Protein AF-0000000083552532 (afdb_homodimer)

Radius of gyration: 34.18 Å; Cα contacts (8 Å, |Δi|>4): 2285; chains: 2; bounding box: 52×115×69 Å

Organism: NCBI:txid2306993

pLDDT: mean 97.31, std 4.12, range [47.56, 98.94]

Solvent-accessible surface area (backbone atoms only — not comparable to full-atom values): 40725 Å² total; per-residue (Å²): 128,60,63,68,57,44,28,48,52,40,38,62,75,35,48,68,58,37,52,51,46,23,32,58,54,24,46,51,67,18,29,27,67,75,34,35,53,34,55,60,47,39,52,54,50,39,53,57,42,40,76,72,65,27,50,68,44,79,43,67,32,79,84,26,62,31,38,43,91,90,25,47,27,32,22,28,43,30,39,36,74,37,74,38,86,61,56,20,44,32,39,45,28,44,60,40,26,58,73,70,74,70,79,54,87,58,62,52,49,62,34,49,72,59,92,56,32,36,31,11,57,26,22,9,47,20,36,33,11,41,27,19,52,54,45,11,52,52,17,32,43,71,56,39,70,69,20,26,11,31,43,33,43,34,40,24,21,36,48,60,32,78,13,49,22,13,51,39,49,39,15,73,71,45,68,33,21,58,92,63,29,58,30,37,40,24,23,40,20,51,28,58,55,29,40,28,32,32,23,31,15,40,40,29,32,40,41,34,25,42,44,29,36,10,29,24,51,44,43,85,75,29,33,46,2,50,59,52,42,23,52,51,46,44,47,38,63,71,51,48,52,57,54,30,62,70,37,74,56,91,59,54,28,45,60,73,83,35,30,27,36,45,75,24,61,25,22,36,46,20,38,60,77,85,78,58,89,86,54,60,47,51,71,42,58,32,24,9,35,37,19,36,36,33,37,37,35,31,37,48,80,88,54,53,69,69,55,60,54,45,53,55,50,51,54,52,50,56,46,43,75,74,35,87,81,59,44,71,50,78,44,81,73,45,74,45,75,48,50,69,34,61,76,79,29,66,57,46,48,40,42,37,53,20,27,28,72,71,69,72,40,80,51,44,74,33,23,34,36,47,72,55,65,61,61,28,35,35,70,62,12,61,30,61,41,42,37,34,41,15,13,20,41,60,86,32,33,57,29,50,70,12,36,20,42,50,63,36,27,52,52,27,14,44,23,52,20,43,28,47,46,73,70,21,45,65,78,84,129,127,61,65,68,57,44,27,48,51,38,39,62,72,36,49,66,57,37,53,51,47,23,32,57,52,25,47,48,67,16,28,28,67,76,34,37,55,33,54,61,49,38,52,53,52,39,53,56,41,40,75,72,64,27,51,66,44,80,45,68,31,78,84,26,62,32,38,42,91,91,23,48,27,31,24,27,44,29,40,37,74,38,75,40,87,59,56,21,43,32,40,46,28,44,61,41,24,59,72,70,74,70,79,54,88,58,60,52,50,62,35,50,73,59,90,57,33,36,30,10,56,26,22,10,48,22,36,34,12,42,27,20,51,53,45,10,51,54,19,31,41,71,57,39,70,67,21,24,11,30,43,32,42,33,42,24,21,35,48,61,31,81,14,51,23,14,52,38,48,39,15,73,72,46,70,35,22,59,91,63,29,57,28,37,40,25,24,40,20,50,28,59,54,29,40,27,32,32,24,31,14,40,42,30,31,38,42,33,25,44,43,31,35,11,30,26,52,44,42,85,75,30,34,46,1,51,60,53,43,23,52,50,46,44,48,37,63,69,49,48,52,57,55,30,62,67,38,75,55,92,60,54,28,45,59,74,83,33,30,27,34,45,75,24,63,27,22,36,46,20,36,61,77,84,76,57,90,84,54,60,48,53,71,41,59,30,25,8,34,38,20,37,36,34,36,38,35,31,39,48,81,86,56,54,68,69,56,60,54,44,54,54,51,51,54,53,49,56,47,44,76,72,35,89,81,58,43,71,50,77,45,82,73,47,74,47,76,49,50,71,34,61,76,78,30,65,56,46,48,39,43,36,52,21,27,27,70,72,68,73,42,79,52,44,72,32,23,35,34,45,73,56,65,61,60,28,35,34,72,62,12,63,30,60,42,41,38,34,41,14,14,19,41,59,87,33,33,57,28,50,72,12,37,20,44,50,63,36,26,51,51,26,14,45,22,52,20,43,26,47,46,73,69,21,46,65,78,83,129

Secondary structure (DSSP, 8-state):
--HHHHHHHHHHTTHHHHHHHHHHHHTS--BTTTTTTHHHHHHHHHHHHHHTT-EEEEEE-TTSTT--SSS--EEEEEEEE-SEEEEEEEEEEE--B----S--SS-TTT--EETTEEESTTIIIIIHHHHHHHHHHHHHHHH-TT-EEEEEEEEES-GGGTSIIIIIHHHHTTTT-TTT-SEEEE--SS-TTEEEEEE-EEEEEEEEEE-B--BTT-GGGSB-HHHHHHHHHHHIIIIIHHHHHT---SS-BSSGGGGS-EEEEEEEEEESPP--TT--PPPP-B--SEEEEEEEEEE-TTS-HHHHHHHHHHHHHHHHHHSTT-EEEEEEEEEE--EE--TTSHHHHHHHHHHHHHHSSPPEEEEESS--THHHHHHTT----EEE--SS-GGGTT-TT-EEEHHHHHHHHHHHHHHHHHHHS----/--HHHHHHHHHHTTHHHHHHHHHHHHTS--BTTTTTTHHHHHHHHHHHHHHTT-EEEEEE-TTSTT--SSS--EEEEEEEE-SEEEEEEEEEEE--B----S--SS-TTT--EETTEEESTTIIIIIHHHHHHHHHHHHHHHH-TT-EEEEEEEEES-GGGTSIIIIIHHHHTTTT-TTT-SEEEE--SS-TTEEEEEE-EEEEEEEEEE-B--BTT-GGGSB-HHHHHHHHHHHIIIIIHHHHHT---SS-BSSGGGGS-EEEEEEEEEESPP--TT--PPPP-B--SEEEEEEEEEE-TTS-HHHHHHHHHHHHHHHHHHSTT-EEEEEEEEEE--EE--TTSHHHHHHHHHHHHHHSSPPEEEEESS--THHHHHHTT----EEE--SS-GGGTT-TT-EEEHHHHHHHHHHHHHHHHHHHS----

Foldseek 3Di:
DPLLVLLLVLLVVCLVVLLVQLLVLQLQQLEPVLGPRQVVNQVVVQVVVVVLPWDKDKDWQPPWPNDDPRHTWIKMKTKDAAQAAFAEEEAEEESYFYDQDDDFPDDQNRQDDDVQKTWHGCAQRPSSLLSLQSSLVSSLCVSFVRWHHMYMYMHGYQQVPARCRGLLSCLLVQVLACVRHAAYAYAHAAFQQAWEFWAWKKWKKKKKKFKAKDAQVPCVVIGARVVLVVLLVVLCVVPVQVVQQPDADPAFEPDPSLRTKDKDWPDKDWDDDDPDDVDDDDDGRMRTGMMMIMMMTTHGLPDDPVVSVVSSVVSLVVSPVPPPPIDMDMGIDHIFHIDGADCPQLLNVLLQVLSCVLPVDGGHYHHYSDHGSVRSSCPSNVHRNYIYHHWHHPVLGPDHRRITGSVRSSSSSSSSSSSSCVRTHDDDD/DPLLVLLLVLLVVCLVVLLVQLLVLQLQQLEPVLGPRQVVNQVVVQVVVVVLPWDKDKDWQPPWPNDDPVHTWIKMKTKDAAPAAFAEEEAEEESYFYDQDDDFPDDQNRQDDDPQKTWHGCAQRPSSQLSLQSSLVSSLCVSFVRWHHMYMYMHGYQQVPARCRGLLSCLLVQVLACVRHAAYAYAHAAFQQAWAFWAWKKWKKKKKKFKAKDALVPCVVIGARVVLVVLLVVLCVVPVQVVQQPDADPFFEPDPSLRTKDKDWPDKDWDDDDPDDVDDDDDGRMRTGMMMIMMITTHGLPDDPVVSVVSSVVSLVVSPVPPPPIDMDMGIDHIFHIDGADCPQLLNVLLQVLSCVLPVDGGHYHHYSDHGSVRSSCPSNVHRNYIYHHWHHPVLGPDHRRITGSVRSSSSSSSSSSSSCVRTHDDDD

InterPro domains:
  IPR001261 ArgE/DapE/ACY1/CPG2/YscS, conserved site [PS00759] (123-162)
  IPR002933 Peptidase M20 [PF01546] (91-421)
  IPR010182 N-formyl-4-amino-5-aminomethyl-2-methylpyrimidine deformylase/Succinyl-diaminopimelate desuccinylase [TIGR01910] (19-415)
  IPR011650 Peptidase M20, dimerisation domain [PF07687] (198-318)
  IPR036264 Bacterial exopeptidase dimerisation domain [SSF55031] (200-337)
  IPR050072 Peptidase M20A family, bacterial cell wall biosynthesis [PTHR43808] (2-423)

Sequence (858 aa):
MDLARRIRTEVDARRDALVALARDLIRIPTLNPPGQCYRELCEALGARLSASGFTVELLRATGTPGDCEEWPRWNLVARRAGAQPGDCVHFNSHHDVVEVGQGWTRDPFGGAVEGDRLYGRGASDMKGGLAASVIAAEAFIAACPDHRGAIEISATADEESGGYGGVAWLAERGWFSPERVQHVIIPEPLHKDQICLGHRGVWWAEIETHGRIAHGSMPFLGDSAIRHMGAVLEEMEATLYPLLAGKRTAMPVIPEGARASTLNVNSIHGGEPDRGPGFTGLPAPCVADRCRITIDRRFLIEEDPAEVKAEVTRLMERIRARRPGFRYEIRTLFEVQPTMTDRDAPVVRSTAAAIEAVLGREAAYVVSPGTYDQKHIDRIGRLKNCIAYGPGQLAQAHQPDEWIGITDMADSARVMALVLAELLAPRSAMDLARRIRTEVDARRDALVALARDLIRIPTLNPPGQCYRELCEALGARLSASGFTVELLRATGTPGDCEEWPRWNLVARRAGAQPGDCVHFNSHHDVVEVGQGWTRDPFGGAVEGDRLYGRGASDMKGGLAASVIAAEAFIAACPDHRGAIEISATADEESGGYGGVAWLAERGWFSPERVQHVIIPEPLHKDQICLGHRGVWWAEIETHGRIAHGSMPFLGDSAIRHMGAVLEEMEATLYPLLAGKRTAMPVIPEGARASTLNVNSIHGGEPDRGPGFTGLPAPCVADRCRITIDRRFLIEEDPAEVKAEVTRLMERIRARRPGFRYEIRTLFEVQPTMTDRDAPVVRSTAAAIEAVLGREAAYVVSPGTYDQKHIDRIGRLKNCIAYGPGQLAQAHQPDEWIGITDMADSARVMALVLAELLAPRSA

Nearest PDB structures (foldseek):
  4ruh-assembly1_B  TM=7.814E-01  e=2.346E-28  Homo sapiens
  4ruh-assembly1_A  TM=7.928E-01  e=3.746E-28  Homo sapiens
  3isz-assembly1_A  TM=6.768E-01  e=6.256E-30  Haemophilus influenzae Rd KW20
  2zog-assembly1_B  TM=8.089E-01  e=7.385E-27  Mus musculus
  4h2k-assembly2_B  TM=8.908E-01  e=4.000E-18  Haemophilus influenzae Rd KW20

Structure (mmCIF, N/CA/C/O backbone):
data_AF-0000000083552532-model_v1
#
loop_
_entity.id
_entity.type
_entity.pdbx_description
1 polymer 'Probable succinyl-diaminopimelate desuccinylase'
#
loop_
_atom_site.group_PDB
_atom_site.id
_atom_site.type_symbol
_atom_site.label_atom_id
_atom_site.label_alt_id
_atom_site.label_comp_id
_atom_site.label_asym_id
_atom_site.label_entity_id
_atom_site.label_seq_id
_atom_site.pdbx_PDB_ins_code
_atom_site.Cartn_x
_atom_site.Cartn_y
_atom_site.Cartn_z
_atom_site.occupancy
_atom_site.B_iso_or_equiv
_atom_site.auth_seq_id
_atom_site.auth_comp_id
_atom_site.auth_asym_id
_atom_site.auth_atom_id
_atom_site.pdbx_PDB_model_num
ATOM 1 N N . MET A 1 1 ? -0.107 61.25 11.852 1 56.16 1 MET A N 1
ATOM 2 C CA . MET A 1 1 ? -1.153 60.25 11.688 1 56.16 1 MET A CA 1
ATOM 3 C C . MET A 1 1 ? -0.97 59.094 12.68 1 56.16 1 MET A C 1
ATOM 5 O O . MET A 1 1 ? 0.157 58.688 12.953 1 56.16 1 MET A O 1
ATOM 9 N N . ASP A 1 2 ? -1.985 58.719 13.453 1 89.5 2 ASP A N 1
ATOM 10 C CA . ASP A 1 2 ? -2.092 57.594 14.375 1 89.5 2 ASP A CA 1
ATOM 11 C C . ASP A 1 2 ? -1.543 56.312 13.758 1 89.5 2 ASP A C 1
ATOM 13 O O . ASP A 1 2 ? -1.806 56.031 12.586 1 89.5 2 ASP A O 1
ATOM 17 N N . LEU A 1 3 ? -0.367 55.906 14.227 1 95.12 3 LEU A N 1
ATOM 18 C CA . LEU A 1 3 ? 0.335 54.719 13.734 1 95.12 3 LEU A CA 1
ATOM 19 C C . LEU A 1 3 ? -0.652 53.656 13.305 1 95.12 3 LEU A C 1
ATOM 21 O O . LEU A 1 3 ? -0.463 53 12.266 1 95.12 3 LEU A O 1
ATOM 25 N N . ALA A 1 4 ? -1.691 53.531 13.969 1 96.44 4 ALA A N 1
ATOM 26 C CA . ALA A 1 4 ? -2.709 52.531 13.641 1 96.44 4 ALA A CA 1
ATOM 27 C C . ALA A 1 4 ? -3.367 52.844 12.297 1 96.44 4 ALA A C 1
ATOM 29 O O . ALA A 1 4 ? -3.629 51.938 11.5 1 96.44 4 ALA A O 1
ATOM 30 N N . ARG A 1 5 ? -3.627 54 12.062 1 97.19 5 ARG A N 1
ATOM 31 C CA . ARG A 1 5 ? -4.246 54.438 10.805 1 97.19 5 ARG A CA 1
ATOM 32 C C . ARG A 1 5 ? -3.289 54.219 9.633 1 97.19 5 ARG A C 1
ATOM 34 O O . ARG A 1 5 ? -3.703 53.812 8.555 1 97.19 5 ARG A O 1
ATOM 41 N N . ARG A 1 6 ? -2.031 54.531 9.828 1 97.56 6 ARG A N 1
ATOM 42 C CA . ARG A 1 6 ? -1.037 54.344 8.781 1 97.56 6 ARG A CA 1
ATOM 43 C C . ARG A 1 6 ? -0.897 52.875 8.422 1 97.56 6 ARG A C 1
ATOM 45 O O . ARG A 1 6 ? -0.774 52.5 7.25 1 97.56 6 ARG A O 1
ATOM 52 N N . ILE A 1 7 ? -0.928 52.125 9.43 1 98 7 ILE A N 1
ATOM 53 C CA . ILE A 1 7 ? -0.801 50.688 9.234 1 98 7 ILE A CA 1
ATOM 54 C C . ILE A 1 7 ? -1.982 50.156 8.414 1 98 7 ILE A C 1
ATOM 56 O O . ILE A 1 7 ? -1.802 49.375 7.473 1 98 7 ILE A O 1
ATOM 60 N N . ARG A 1 8 ? -3.176 50.531 8.781 1 97.62 8 ARG A N 1
ATOM 61 C CA . ARG A 1 8 ? -4.371 50.125 8.055 1 97.62 8 ARG A CA 1
ATOM 62 C C . ARG A 1 8 ? -4.305 50.531 6.59 1 97.62 8 ARG A C 1
ATOM 64 O O . ARG A 1 8 ? -4.652 49.75 5.703 1 97.62 8 ARG A O 1
ATOM 71 N N . THR A 1 9 ? -3.834 51.719 6.375 1 98.12 9 THR A N 1
ATOM 72 C CA . THR A 1 9 ? -3.691 52.25 5.016 1 98.12 9 THR A CA 1
ATOM 73 C C . THR A 1 9 ? -2.664 51.438 4.234 1 98.12 9 THR A C 1
ATOM 75 O O . THR A 1 9 ? -2.875 51.094 3.062 1 98.12 9 THR A O 1
ATOM 78 N N . GLU A 1 10 ? -1.586 51.125 4.906 1 98.44 10 GLU A N 1
ATOM 79 C CA . GLU A 1 10 ? -0.528 50.344 4.262 1 98.44 10 GLU A CA 1
ATOM 80 C C . GLU A 1 10 ? -1.013 48.938 3.896 1 98.44 10 GLU A C 1
ATOM 82 O O . GLU A 1 10 ? -0.676 48.438 2.83 1 98.44 10 GLU A O 1
ATOM 87 N N . VAL A 1 11 ? -1.778 48.312 4.746 1 98.62 11 VAL A N 1
ATOM 88 C CA . VAL A 1 11 ? -2.299 46.969 4.453 1 98.62 11 VAL A CA 1
ATOM 89 C C . VAL A 1 11 ? -3.291 47.062 3.293 1 98.62 11 VAL A C 1
ATOM 91 O O . VAL A 1 11 ? -3.266 46.219 2.391 1 98.62 11 VAL A O 1
ATOM 94 N N . ASP A 1 12 ? -4.176 48.062 3.344 1 98.25 12 ASP A N 1
ATOM 95 C CA . ASP A 1 12 ? -5.16 48.25 2.283 1 98.25 12 ASP A CA 1
ATOM 96 C C . ASP A 1 12 ? -4.484 48.406 0.926 1 98.25 12 ASP A C 1
ATOM 98 O O . ASP A 1 12 ? -4.953 47.875 -0.082 1 98.25 12 ASP A O 1
ATOM 102 N N . ALA A 1 13 ? -3.449 49.062 0.896 1 98.5 13 ALA A N 1
ATOM 103 C CA . ALA A 1 13 ? -2.717 49.344 -0.337 1 98.5 13 ALA A CA 1
ATOM 104 C C . ALA A 1 13 ? -2.047 48.094 -0.874 1 98.5 13 ALA A C 1
ATOM 106 O O . ALA A 1 13 ? -1.633 48.062 -2.035 1 98.5 13 ALA A O 1
ATOM 107 N N . ARG A 1 14 ? -1.973 47.094 -0.053 1 98.56 14 ARG A N 1
ATOM 108 C CA . ARG A 1 14 ? -1.239 45.875 -0.42 1 98.56 14 ARG A CA 1
ATOM 109 C C . ARG A 1 14 ? -2.188 44.688 -0.619 1 98.56 14 ARG A C 1
ATOM 111 O O . ARG A 1 14 ? -1.757 43.531 -0.641 1 98.56 14 ARG A O 1
ATOM 118 N N . ARG A 1 15 ? -3.439 44.969 -0.665 1 98.38 15 ARG A N 1
ATOM 119 C CA . ARG A 1 15 ? -4.434 43.906 -0.785 1 98.38 15 ARG A CA 1
ATOM 120 C C . ARG A 1 15 ? -4.168 43.062 -2.016 1 98.38 15 ARG A C 1
ATOM 122 O O . ARG A 1 15 ? -4.223 41.844 -1.943 1 98.38 15 ARG A O 1
ATOM 129 N N . ASP A 1 16 ? -3.895 43.656 -3.178 1 98.5 16 ASP A N 1
ATOM 130 C CA . ASP A 1 16 ? -3.613 42.906 -4.398 1 98.5 16 ASP A CA 1
ATOM 131 C C . ASP A 1 16 ? -2.326 42.094 -4.266 1 98.5 16 ASP A C 1
ATOM 133 O O . ASP A 1 16 ? -2.25 40.938 -4.742 1 98.5 16 ASP A O 1
ATOM 137 N N . ALA A 1 17 ? -1.342 42.688 -3.66 1 98.56 17 ALA A N 1
ATOM 138 C CA . ALA A 1 17 ? -0.08 42 -3.43 1 98.56 17 ALA A CA 1
ATOM 139 C C . ALA A 1 17 ? -0.279 40.781 -2.518 1 98.56 17 ALA A C 1
ATOM 141 O O . ALA A 1 17 ? 0.39 39.75 -2.678 1 98.56 17 ALA A O 1
ATOM 142 N N . LEU A 1 18 ? -1.16 40.969 -1.559 1 98.81 18 LEU A N 1
ATOM 143 C CA . LEU A 1 18 ? -1.502 39.875 -0.648 1 98.81 18 LEU A CA 1
ATOM 144 C C . LEU A 1 18 ? -2.072 38.688 -1.412 1 98.81 18 LEU A C 1
ATOM 146 O O . LEU A 1 18 ? -1.623 37.562 -1.229 1 98.81 18 LEU A O 1
ATOM 150 N N . VAL A 1 19 ? -3.01 38.938 -2.26 1 98.81 19 VAL A N 1
ATOM 151 C CA . VAL A 1 19 ? -3.652 37.906 -3.047 1 98.81 19 VAL A CA 1
ATOM 152 C C . VAL A 1 19 ? -2.637 37.25 -3.996 1 98.81 19 VAL A C 1
ATOM 154 O O . VAL A 1 19 ? -2.584 36.031 -4.133 1 98.81 19 VAL A O 1
ATOM 157 N N . ALA A 1 20 ? -1.846 38.062 -4.625 1 98.75 20 ALA A N 1
ATOM 158 C CA . ALA A 1 20 ? -0.846 37.594 -5.57 1 98.75 20 ALA A CA 1
ATOM 159 C C . ALA A 1 20 ? 0.169 36.688 -4.879 1 98.75 20 ALA A C 1
ATOM 161 O O . ALA A 1 20 ? 0.54 35.625 -5.414 1 98.75 20 ALA A O 1
ATOM 162 N N . LEU A 1 21 ? 0.589 37.094 -3.723 1 98.75 21 LEU A N 1
ATOM 163 C CA . LEU A 1 21 ? 1.562 36.312 -2.982 1 98.75 21 LEU A CA 1
ATOM 164 C C . LEU A 1 21 ? 0.971 34.969 -2.576 1 98.75 21 LEU A C 1
ATOM 166 O O . LEU A 1 21 ? 1.61 33.906 -2.748 1 98.75 21 LEU A O 1
ATOM 170 N N . ALA A 1 22 ? -0.215 35 -2.014 1 98.88 22 ALA A N 1
ATOM 171 C CA . ALA A 1 22 ? -0.872 33.75 -1.614 1 98.88 22 ALA A CA 1
ATOM 172 C C . ALA A 1 22 ? -1.035 32.812 -2.803 1 98.88 22 ALA A C 1
ATOM 174 O O . ALA A 1 22 ? -0.786 31.609 -2.689 1 98.88 22 ALA A O 1
ATOM 175 N N . ARG A 1 23 ? -1.434 33.344 -3.898 1 98.69 23 ARG A N 1
ATOM 176 C CA . ARG A 1 23 ? -1.622 32.594 -5.117 1 98.69 23 ARG A CA 1
ATOM 177 C C . ARG A 1 23 ? -0.312 31.938 -5.57 1 98.69 23 ARG A C 1
ATOM 179 O O . ARG A 1 23 ? -0.279 30.766 -5.938 1 98.69 23 ARG A O 1
ATOM 186 N N . ASP A 1 24 ? 0.723 32.719 -5.59 1 98.75 24 ASP A N 1
ATOM 187 C CA . ASP A 1 24 ? 2.031 32.219 -6.004 1 98.75 24 ASP A CA 1
ATOM 188 C C . ASP A 1 24 ? 2.48 31.062 -5.121 1 98.75 24 ASP A C 1
ATOM 190 O O . ASP A 1 24 ? 3.025 30.078 -5.621 1 98.75 24 ASP A O 1
ATOM 194 N N . LEU A 1 25 ? 2.285 31.188 -3.846 1 98.88 25 LEU A N 1
ATOM 195 C CA . LEU A 1 25 ? 2.68 30.141 -2.912 1 98.88 25 LEU A CA 1
ATOM 196 C C . LEU A 1 25 ? 1.842 28.875 -3.121 1 98.88 25 LEU A C 1
ATOM 198 O O . LEU A 1 25 ? 2.367 27.766 -3.082 1 98.88 25 LEU A O 1
ATOM 202 N N . ILE A 1 26 ? 0.533 29.062 -3.357 1 98.88 26 ILE A N 1
ATOM 203 C CA . ILE A 1 26 ? -0.386 27.953 -3.557 1 98.88 26 ILE A CA 1
ATOM 204 C C . ILE A 1 26 ? 0.009 27.172 -4.809 1 98.88 26 ILE A C 1
ATOM 206 O O . ILE A 1 26 ? -0.083 25.938 -4.84 1 98.88 26 ILE A O 1
ATOM 210 N N . ARG A 1 27 ? 0.474 27.812 -5.793 1 98.75 27 ARG A N 1
ATOM 211 C CA . ARG A 1 27 ? 0.781 27.219 -7.09 1 98.75 27 ARG A CA 1
ATOM 212 C C . ARG A 1 27 ? 2.021 26.328 -7.004 1 98.75 27 ARG A C 1
ATOM 214 O O . ARG A 1 27 ? 2.293 25.547 -7.91 1 98.75 27 ARG A O 1
ATOM 221 N N . ILE A 1 28 ? 2.83 26.422 -5.961 1 98.81 28 ILE A N 1
ATOM 222 C CA . ILE A 1 28 ? 3.953 25.531 -5.715 1 98.81 28 ILE A CA 1
ATOM 223 C C . ILE A 1 28 ? 3.49 24.328 -4.879 1 98.81 28 ILE A C 1
ATOM 225 O O . ILE A 1 28 ? 3.215 24.469 -3.684 1 98.81 28 ILE A O 1
ATOM 229 N N . PRO A 1 29 ? 3.375 23.141 -5.441 1 98.75 29 PRO A N 1
ATOM 230 C CA . PRO A 1 29 ? 2.762 22 -4.773 1 98.75 29 PRO A CA 1
ATOM 231 C C . PRO A 1 29 ? 3.701 21.328 -3.773 1 98.75 29 PRO A C 1
ATOM 233 O O . PRO A 1 29 ? 4.168 20.203 -4.016 1 98.75 29 PRO A O 1
ATOM 236 N N . THR A 1 30 ? 3.885 21.891 -2.637 1 98.75 30 THR A N 1
ATOM 237 C CA . THR A 1 30 ? 4.762 21.375 -1.593 1 98.75 30 THR A CA 1
ATOM 238 C C . THR A 1 30 ? 4.102 20.203 -0.866 1 98.75 30 THR A C 1
ATOM 240 O O . THR A 1 30 ? 4.016 20.203 0.364 1 98.75 30 THR A O 1
ATOM 243 N N . LEU A 1 31 ? 3.727 19.203 -1.54 1 98.5 31 LEU A N 1
ATOM 244 C CA . LEU A 1 31 ? 3.014 18.031 -1.031 1 98.5 31 LEU A CA 1
ATOM 245 C C . LEU A 1 31 ? 3.896 17.234 -0.079 1 98.5 31 LEU A C 1
ATOM 247 O O . LEU A 1 31 ? 5.039 16.906 -0.407 1 98.5 31 LEU A O 1
ATOM 251 N N . ASN A 1 32 ? 3.355 16.953 1.104 1 98 32 ASN A N 1
ATOM 252 C CA . ASN A 1 32 ? 3.955 16.156 2.168 1 98 32 ASN A CA 1
ATOM 253 C C . ASN A 1 32 ? 2.963 15.148 2.734 1 98 32 ASN A C 1
ATOM 255 O O . ASN A 1 32 ? 1.884 15.523 3.197 1 98 32 ASN A O 1
ATOM 259 N N . PRO A 1 33 ? 3.326 13.852 2.705 1 96.75 33 PRO A N 1
ATOM 260 C CA . PRO A 1 33 ? 4.562 13.305 2.143 1 96.75 33 PRO A CA 1
ATOM 261 C C . PRO A 1 33 ? 4.594 13.367 0.616 1 96.75 33 PRO A C 1
ATOM 263 O O . PRO A 1 33 ? 3.541 13.391 -0.027 1 96.75 33 PRO A O 1
ATOM 266 N N . PRO A 1 34 ? 5.816 13.242 -0.058 1 96.56 34 PRO A N 1
ATOM 267 C CA . PRO A 1 34 ? 7.074 12.969 0.64 1 96.56 34 PRO A CA 1
ATOM 268 C C . PRO A 1 34 ? 7.844 14.234 0.988 1 96.56 34 PRO A C 1
ATOM 270 O O . PRO A 1 34 ? 8.891 14.172 1.642 1 96.56 34 PRO A O 1
ATOM 273 N N . GLY A 1 35 ? 7.473 15.414 0.548 1 97.81 35 GLY A N 1
ATOM 274 C CA . GLY A 1 35 ? 8.18 16.672 0.713 1 97.81 35 GLY A CA 1
ATOM 275 C C . GLY A 1 35 ? 8.617 17.281 -0.602 1 97.81 35 GLY A C 1
ATOM 276 O O . GLY A 1 35 ? 9.805 17.578 -0.795 1 97.81 35 GLY A O 1
ATOM 277 N N . GLN A 1 36 ? 7.613 17.578 -1.414 1 97.94 36 GLN A N 1
ATOM 278 C CA . GLN A 1 36 ? 7.867 18.062 -2.77 1 97.94 36 GLN A CA 1
ATOM 279 C C . GLN A 1 36 ? 7.996 19.578 -2.803 1 97.94 36 GLN A C 1
ATOM 281 O O . GLN A 1 36 ? 7.301 20.281 -2.07 1 97.94 36 GLN A O 1
ATOM 286 N N . CYS A 1 37 ? 8.883 20.125 -3.578 1 98.62 37 CYS A N 1
ATOM 287 C CA . CYS A 1 37 ? 8.984 21.5 -4.031 1 98.62 37 CYS A CA 1
ATOM 288 C C . CYS A 1 37 ? 9.273 22.438 -2.865 1 98.62 37 CYS A C 1
ATOM 290 O O . CYS A 1 37 ? 8.914 23.609 -2.904 1 98.62 37 CYS A O 1
ATOM 292 N N . TYR A 1 38 ? 9.914 21.969 -1.821 1 98.81 38 TYR A N 1
ATOM 293 C CA . TYR A 1 38 ? 10.211 22.797 -0.66 1 98.81 38 TYR A CA 1
ATOM 294 C C . TYR A 1 38 ? 11.172 23.922 -1.025 1 98.81 38 TYR A C 1
ATOM 296 O O . TYR A 1 38 ? 10.953 25.078 -0.651 1 98.81 38 TYR A O 1
ATOM 304 N N . ARG A 1 39 ? 12.18 23.531 -1.731 1 98.75 39 ARG A N 1
ATOM 305 C CA . ARG A 1 39 ? 13.195 24.516 -2.086 1 98.75 39 ARG A CA 1
ATOM 306 C C . ARG A 1 39 ? 12.602 25.625 -2.957 1 98.75 39 ARG A C 1
ATOM 308 O O . ARG A 1 39 ? 12.891 26.797 -2.758 1 98.75 39 ARG A O 1
ATOM 315 N N . GLU A 1 40 ? 11.836 25.188 -3.914 1 98.75 40 GLU A N 1
ATOM 316 C CA . GLU A 1 40 ? 11.203 26.141 -4.82 1 98.75 40 GLU A CA 1
ATOM 317 C C . GLU A 1 40 ? 10.398 27.188 -4.051 1 98.75 40 GLU A C 1
ATOM 319 O O . GLU A 1 40 ? 10.492 28.391 -4.34 1 98.75 40 GLU A O 1
ATOM 324 N N . LEU A 1 41 ? 9.664 26.766 -3.082 1 98.88 41 LEU A N 1
ATOM 325 C CA . LEU A 1 41 ? 8.859 27.703 -2.303 1 98.88 41 LEU A CA 1
ATOM 326 C C . LEU A 1 41 ? 9.742 28.609 -1.463 1 98.88 41 LEU A C 1
ATOM 328 O O . LEU A 1 41 ? 9.531 29.828 -1.43 1 98.88 41 LEU A O 1
ATOM 332 N N . CYS A 1 42 ? 10.688 28.062 -0.811 1 98.88 42 CYS A N 1
ATOM 333 C CA . CYS A 1 42 ? 11.586 28.844 0.03 1 98.88 42 CYS A CA 1
ATOM 334 C C . CYS A 1 42 ? 12.305 29.922 -0.787 1 98.88 42 CYS A C 1
ATOM 336 O O . CYS A 1 42 ? 12.422 31.062 -0.351 1 98.88 42 CYS A O 1
ATOM 338 N N . GLU A 1 43 ? 12.781 29.516 -1.941 1 98.81 43 GLU A N 1
ATOM 339 C CA . GLU A 1 43 ? 13.492 30.453 -2.801 1 98.81 43 GLU A CA 1
ATOM 340 C C . GLU A 1 43 ? 12.57 31.562 -3.287 1 98.81 43 GLU A C 1
ATOM 342 O O . GLU A 1 43 ? 12.953 32.75 -3.314 1 98.81 43 GLU A O 1
ATOM 347 N N . ALA A 1 44 ? 11.375 31.188 -3.672 1 98.75 44 ALA A N 1
ATOM 348 C CA . ALA A 1 44 ? 10.414 32.188 -4.133 1 98.75 44 ALA A CA 1
ATOM 349 C C . ALA A 1 44 ? 10.078 33.188 -3.025 1 98.75 44 ALA A C 1
ATOM 351 O O . ALA A 1 44 ? 10.078 34.406 -3.248 1 98.75 44 ALA A O 1
ATOM 352 N N . LEU A 1 45 ? 9.773 32.688 -1.868 1 98.81 45 LEU A N 1
ATOM 353 C CA . LEU A 1 45 ? 9.453 33.531 -0.735 1 98.81 45 LEU A CA 1
ATOM 354 C C . LEU A 1 45 ? 10.672 34.375 -0.313 1 98.81 45 LEU A C 1
ATOM 356 O O . LEU A 1 45 ? 10.539 35.531 0.066 1 98.81 45 LEU A O 1
ATOM 360 N N . GLY A 1 46 ? 11.82 33.719 -0.331 1 98.75 46 GLY A N 1
ATOM 361 C CA . GLY A 1 46 ? 13.047 34.406 -0.01 1 98.75 46 GLY A CA 1
ATOM 362 C C . GLY A 1 46 ? 13.297 35.625 -0.901 1 98.75 46 GLY A C 1
ATOM 363 O O . GLY A 1 46 ? 13.703 36.688 -0.423 1 98.75 46 GLY A O 1
ATOM 364 N N . ALA A 1 47 ? 13.109 35.406 -2.152 1 98.5 47 ALA A N 1
ATOM 365 C CA . ALA A 1 47 ? 13.273 36.531 -3.1 1 98.5 47 ALA A CA 1
ATOM 366 C C . ALA A 1 47 ? 12.328 37.656 -2.775 1 98.5 47 ALA A C 1
ATOM 368 O O . ALA A 1 47 ? 12.727 38.844 -2.807 1 98.5 47 ALA A O 1
ATOM 369 N N . ARG A 1 48 ? 11.117 37.281 -2.496 1 97.62 48 ARG A N 1
ATOM 370 C CA . ARG A 1 48 ? 10.109 38.281 -2.152 1 97.62 48 ARG A CA 1
ATOM 371 C C . ARG A 1 48 ? 10.508 39.062 -0.9 1 97.62 48 ARG A C 1
ATOM 373 O O . ARG A 1 48 ? 10.414 40.281 -0.87 1 97.62 48 ARG A O 1
ATOM 380 N N . LEU A 1 49 ? 10.938 38.406 0.134 1 98.56 49 LEU A N 1
ATOM 381 C CA . LEU A 1 49 ? 11.273 39 1.416 1 98.56 49 LEU A CA 1
ATOM 382 C C . LEU A 1 49 ? 12.57 39.812 1.312 1 98.56 49 LEU A C 1
ATOM 384 O O . LEU A 1 49 ? 12.695 40.875 1.933 1 98.56 49 LEU A O 1
ATOM 388 N N . SER A 1 50 ? 13.508 39.312 0.518 1 98.44 50 SER A N 1
ATOM 389 C CA . SER A 1 50 ? 14.734 40.062 0.287 1 98.44 50 SER A CA 1
ATOM 390 C C . SER A 1 50 ? 14.445 41.406 -0.355 1 98.44 50 SER A C 1
ATOM 392 O O . SER A 1 50 ? 15.047 42.406 0.019 1 98.44 50 SER A O 1
ATOM 394 N N . ALA A 1 51 ? 13.594 41.375 -1.257 1 97.19 51 ALA A N 1
ATOM 395 C CA . ALA A 1 51 ? 13.219 42.625 -1.945 1 97.19 51 ALA A CA 1
ATOM 396 C C . ALA A 1 51 ? 12.586 43.625 -0.979 1 97.19 51 ALA A C 1
ATOM 398 O O . ALA A 1 51 ? 12.641 44.844 -1.203 1 97.19 51 ALA A O 1
ATOM 399 N N . SER A 1 52 ? 12.047 43.094 0.103 1 95.69 52 SER A N 1
ATOM 400 C CA . SER A 1 52 ? 11.406 43.969 1.098 1 95.69 52 SER A CA 1
ATOM 401 C C . SER A 1 52 ? 12.375 44.312 2.219 1 95.69 52 SER A C 1
ATOM 403 O O . SER A 1 52 ? 11.961 44.875 3.248 1 95.69 52 SER A O 1
ATOM 405 N N . GLY A 1 53 ? 13.633 43.938 2.111 1 96.81 53 GLY A N 1
ATOM 406 C CA . GLY A 1 53 ? 14.656 44.375 3.041 1 96.81 53 GLY A CA 1
ATOM 407 C C . GLY A 1 53 ? 14.977 43.344 4.113 1 96.81 53 GLY A C 1
ATOM 408 O O . GLY A 1 53 ? 15.734 43.656 5.047 1 96.81 53 GLY A O 1
ATOM 409 N N . PHE A 1 54 ? 14.461 42.219 4.023 1 98.69 54 PHE A N 1
ATOM 410 C CA . PHE A 1 54 ? 14.766 41.156 4.984 1 98.69 54 PHE A CA 1
ATOM 411 C C . PHE A 1 54 ? 16.078 40.469 4.625 1 98.69 54 PHE A C 1
ATOM 413 O O . PHE A 1 54 ? 16.375 40.281 3.443 1 98.69 54 PHE A O 1
ATOM 420 N N . THR A 1 55 ? 16.828 40.094 5.656 1 98.62 55 THR A N 1
ATOM 421 C CA . THR A 1 55 ? 17.906 39.156 5.484 1 98.62 55 THR A CA 1
ATOM 422 C C . THR A 1 55 ? 17.375 37.719 5.508 1 98.62 55 THR A C 1
ATOM 424 O O . THR A 1 55 ? 16.75 37.312 6.48 1 98.62 55 THR A O 1
ATOM 427 N N . VAL A 1 56 ? 17.703 36.969 4.438 1 98.69 56 VAL A N 1
ATOM 428 C CA . VAL A 1 56 ? 17.062 35.656 4.258 1 98.69 56 VAL A CA 1
ATOM 429 C C . VAL A 1 56 ? 18.109 34.562 4.406 1 98.69 56 VAL A C 1
ATOM 431 O O . VAL A 1 56 ? 19.203 34.625 3.84 1 98.69 56 VAL A O 1
ATOM 434 N N . GLU A 1 57 ? 17.797 33.531 5.148 1 98.69 57 GLU A N 1
ATOM 435 C CA . GLU A 1 57 ? 18.578 32.312 5.258 1 98.69 57 GLU A CA 1
ATOM 436 C C . GLU A 1 57 ? 17.766 31.094 4.844 1 98.69 57 GLU A C 1
ATOM 438 O O . GLU A 1 57 ? 16.656 30.875 5.352 1 98.69 57 GLU A O 1
ATOM 443 N N . LEU A 1 58 ? 18.266 30.391 3.879 1 98.62 58 LEU A N 1
ATOM 444 C CA . LEU A 1 58 ? 17.75 29.078 3.527 1 98.62 58 LEU A CA 1
ATOM 445 C C . LEU A 1 58 ? 18.484 27.969 4.281 1 98.62 58 LEU A C 1
ATOM 447 O O . LEU A 1 58 ? 19.719 27.891 4.215 1 98.62 58 LEU A O 1
ATOM 451 N N . LEU A 1 59 ? 17.703 27.109 4.996 1 98.75 59 LEU A N 1
ATOM 452 C CA . LEU A 1 59 ? 18.297 26.125 5.898 1 98.75 59 LEU A CA 1
ATOM 453 C C . LEU A 1 59 ? 17.781 24.734 5.605 1 98.75 59 LEU A C 1
ATOM 455 O O . LEU A 1 59 ? 16.578 24.469 5.719 1 98.75 59 LEU A O 1
ATOM 459 N N . ARG A 1 60 ? 18.609 23.844 5.223 1 98.75 60 ARG A N 1
ATOM 460 C CA . ARG A 1 60 ? 18.219 22.453 5.023 1 98.75 60 ARG A CA 1
ATOM 461 C C . ARG A 1 60 ? 18.344 21.656 6.312 1 98.75 60 ARG A C 1
ATOM 463 O O . ARG A 1 60 ? 19.406 21.672 6.941 1 98.75 60 ARG A O 1
ATOM 470 N N . ALA A 1 61 ? 17.375 21 6.703 1 98.81 61 ALA A N 1
ATOM 471 C CA . ALA A 1 61 ? 17.406 20.156 7.895 1 98.81 61 ALA A CA 1
ATOM 472 C C . ALA A 1 61 ? 17.922 18.766 7.562 1 98.81 61 ALA A C 1
ATOM 474 O O . ALA A 1 61 ? 17.188 17.781 7.648 1 98.81 61 ALA A O 1
ATOM 475 N N . THR A 1 62 ? 19.172 18.609 7.391 1 98.12 62 THR A N 1
ATOM 476 C CA . THR A 1 62 ? 19.812 17.375 6.992 1 98.12 62 THR A CA 1
ATOM 477 C C . THR A 1 62 ? 19.672 16.312 8.078 1 98.12 62 THR A C 1
ATOM 479 O O . THR A 1 62 ? 19.859 16.594 9.266 1 98.12 62 THR A O 1
ATOM 482 N N . GLY A 1 63 ? 19.344 15.102 7.676 1 97.44 63 GLY A N 1
ATOM 483 C CA . GLY A 1 63 ? 19.344 13.969 8.586 1 97.44 63 GLY A CA 1
ATOM 484 C C . GLY A 1 63 ? 18.047 13.812 9.344 1 97.44 63 GLY A C 1
ATOM 485 O O . GLY A 1 63 ? 17.891 12.875 10.133 1 97.44 63 GLY A O 1
ATOM 486 N N . THR A 1 64 ? 17.094 14.656 9.148 1 98.31 64 THR A N 1
ATOM 487 C CA . THR A 1 64 ? 15.805 14.562 9.82 1 98.31 64 THR A CA 1
ATOM 488 C C . THR A 1 64 ? 14.898 13.57 9.094 1 98.31 64 THR A C 1
ATOM 490 O O . THR A 1 64 ? 15.172 13.188 7.957 1 98.31 64 THR A O 1
ATOM 493 N N . PRO A 1 65 ? 13.883 13.086 9.766 1 97.25 65 PRO A N 1
ATOM 494 C CA . PRO A 1 65 ? 12.953 12.172 9.094 1 97.25 65 PRO A CA 1
ATOM 495 C C . PRO A 1 65 ? 12.461 12.719 7.758 1 97.25 65 PRO A C 1
ATOM 497 O O . PRO A 1 65 ? 11.977 13.852 7.684 1 97.25 65 PRO A O 1
ATOM 500 N N . GLY A 1 66 ? 12.523 11.883 6.773 1 96.12 66 GLY A N 1
ATOM 501 C CA . GLY A 1 66 ? 12.047 12.242 5.445 1 96.12 66 GLY A CA 1
ATOM 502 C C . GLY A 1 66 ? 13.102 12.922 4.598 1 96.12 66 GLY A C 1
ATOM 503 O O . GLY A 1 66 ? 12.969 12.992 3.373 1 96.12 66 GLY A O 1
ATOM 504 N N . ASP A 1 67 ? 14.156 13.43 5.242 1 98.06 67 ASP A N 1
ATOM 505 C CA . ASP A 1 67 ? 15.195 14.125 4.492 1 98.06 67 ASP A CA 1
ATOM 506 C C . ASP A 1 67 ? 15.992 13.141 3.629 1 98.06 67 ASP A C 1
ATOM 508 O O . ASP A 1 67 ? 16.438 12.102 4.113 1 98.06 67 ASP A O 1
ATOM 512 N N . CYS A 1 68 ? 16.141 13.492 2.422 1 97.06 68 CYS A N 1
ATOM 513 C CA . CYS A 1 68 ? 16.969 12.75 1.486 1 97.06 68 CYS A CA 1
ATOM 514 C C . CYS A 1 68 ? 17.328 13.609 0.275 1 97.06 68 CYS A C 1
ATOM 516 O O . CYS A 1 68 ? 16.906 14.758 0.179 1 97.06 68 CYS A O 1
ATOM 518 N N . GLU A 1 69 ? 18.094 13.125 -0.619 1 96.81 69 GLU A N 1
ATOM 519 C CA . GLU A 1 69 ? 18.547 13.898 -1.772 1 96.81 69 GLU A CA 1
ATOM 520 C C . GLU A 1 69 ? 17.375 14.258 -2.684 1 96.81 69 GLU A C 1
ATOM 522 O O . GLU A 1 69 ? 17.344 15.352 -3.258 1 96.81 69 GLU A O 1
ATOM 527 N N . GLU A 1 70 ? 16.422 13.391 -2.758 1 95.75 70 GLU A N 1
ATOM 528 C CA . GLU A 1 70 ? 15.273 13.594 -3.643 1 95.75 70 GLU A CA 1
ATOM 529 C C . GLU A 1 70 ? 14.289 14.594 -3.043 1 95.75 70 GLU A C 1
ATOM 531 O O . GLU A 1 70 ? 13.648 15.359 -3.77 1 95.75 70 GLU A O 1
ATOM 536 N N . TRP A 1 71 ? 14.18 14.539 -1.759 1 97.25 71 TRP A N 1
ATOM 537 C CA . TRP A 1 71 ? 13.203 15.375 -1.062 1 97.25 71 TRP A CA 1
ATOM 538 C C . TRP A 1 71 ? 13.852 16.094 0.119 1 97.25 71 TRP A C 1
ATOM 540 O O . TRP A 1 71 ? 13.477 15.867 1.271 1 97.25 71 TRP A O 1
ATOM 550 N N . PRO A 1 72 ? 14.742 17 -0.173 1 98.5 72 PRO A N 1
ATOM 551 C CA . PRO A 1 72 ? 15.43 17.688 0.926 1 98.5 72 PRO A CA 1
ATOM 552 C C . PRO A 1 72 ? 14.492 18.578 1.739 1 98.5 72 PRO A C 1
ATOM 554 O O . PRO A 1 72 ? 13.609 19.234 1.176 1 98.5 72 PRO A O 1
ATOM 557 N N . ARG A 1 73 ? 14.711 18.641 3.029 1 98.75 73 ARG A N 1
ATOM 558 C CA . ARG A 1 73 ? 13.867 19.406 3.939 1 98.75 73 ARG A CA 1
ATOM 559 C C . ARG A 1 73 ? 14.375 20.844 4.07 1 98.75 73 ARG A C 1
ATOM 561 O O . ARG A 1 73 ? 15.148 21.156 4.98 1 98.75 73 ARG A O 1
ATOM 568 N N . TRP A 1 74 ? 13.867 21.719 3.299 1 98.88 74 TRP A N 1
ATOM 569 C CA . TRP A 1 74 ? 14.312 23.109 3.268 1 98.88 74 TRP A CA 1
ATOM 570 C C . TRP A 1 74 ? 13.414 24 4.133 1 98.88 74 TRP A C 1
ATOM 572 O O . TRP A 1 74 ? 12.195 23.828 4.141 1 98.88 74 TRP A O 1
ATOM 582 N N . ASN A 1 75 ? 14.031 24.891 4.867 1 98.88 75 ASN A N 1
ATOM 583 C CA . ASN A 1 75 ? 13.398 25.938 5.648 1 98.88 75 ASN A CA 1
ATOM 584 C C . ASN A 1 75 ? 13.914 27.328 5.25 1 98.88 75 ASN A C 1
ATOM 586 O O . ASN A 1 75 ? 15.031 27.453 4.75 1 98.88 75 ASN A O 1
ATOM 590 N N . LEU A 1 76 ? 13.117 28.328 5.43 1 98.94 76 LEU A N 1
ATOM 591 C CA . LEU A 1 76 ? 13.492 29.719 5.254 1 98.94 76 LEU A CA 1
ATOM 592 C C . LEU A 1 76 ? 13.281 30.5 6.547 1 98.94 76 LEU A C 1
ATOM 594 O O . LEU A 1 76 ? 12.266 30.344 7.223 1 98.94 76 LEU A O 1
ATOM 598 N N . VAL A 1 77 ? 14.25 31.25 6.988 1 98.88 77 VAL A N 1
ATOM 599 C CA . VAL A 1 77 ? 14.102 32.25 8.039 1 98.88 77 VAL A CA 1
ATOM 600 C C . VAL A 1 77 ? 14.562 33.625 7.523 1 98.88 77 VAL A C 1
ATOM 602 O O . VAL A 1 77 ? 15.68 33.75 7.016 1 98.88 77 VAL A O 1
ATOM 605 N N . ALA A 1 78 ? 13.711 34.562 7.605 1 98.88 78 ALA A N 1
ATOM 606 C CA . ALA A 1 78 ? 14.008 35.938 7.211 1 98.88 78 ALA A CA 1
ATOM 607 C C . ALA A 1 78 ? 13.914 36.875 8.406 1 98.88 78 ALA A C 1
ATOM 609 O O . ALA A 1 78 ? 13.047 36.719 9.266 1 98.88 78 ALA A O 1
ATOM 610 N N . ARG A 1 79 ? 14.781 37.844 8.469 1 98.75 79 ARG A N 1
ATOM 611 C CA . ARG A 1 79 ? 14.836 38.75 9.609 1 98.75 79 ARG A CA 1
ATOM 612 C C . ARG A 1 79 ? 15.031 40.188 9.164 1 98.75 79 ARG A C 1
ATOM 614 O O . ARG A 1 79 ? 15.805 40.438 8.242 1 98.75 79 ARG A O 1
ATOM 621 N N . ARG A 1 80 ? 14.266 41.094 9.75 1 98.44 80 ARG A N 1
ATOM 622 C CA . ARG A 1 80 ? 14.438 42.531 9.617 1 98.44 80 ARG A CA 1
ATOM 623 C C . ARG A 1 80 ? 14.633 43.188 10.977 1 98.44 80 ARG A C 1
ATOM 625 O O . ARG A 1 80 ? 13.719 43.188 11.812 1 98.44 80 ARG A O 1
ATOM 632 N N . ALA A 1 81 ? 15.789 43.75 11.18 1 97.25 81 ALA A N 1
ATOM 633 C CA . ALA A 1 81 ? 16.094 44.438 12.43 1 97.25 81 ALA A CA 1
ATOM 634 C C . ALA A 1 81 ? 15.641 45.906 12.375 1 97.25 81 ALA A C 1
ATOM 636 O O . ALA A 1 81 ? 15.766 46.562 11.336 1 97.25 81 ALA A O 1
ATOM 637 N N . GLY A 1 82 ? 15.156 46.312 13.523 1 95.12 82 GLY A N 1
ATOM 638 C CA . GLY A 1 82 ? 14.797 47.719 13.641 1 95.12 82 GLY A CA 1
ATOM 639 C C . GLY A 1 82 ? 15.977 48.625 13.977 1 95.12 82 GLY A C 1
ATOM 640 O O . GLY A 1 82 ? 17.125 48.156 13.984 1 95.12 82 GLY A O 1
ATOM 641 N N . ALA A 1 83 ? 15.641 49.875 14.203 1 91.38 83 ALA A N 1
ATOM 642 C CA . ALA A 1 83 ? 16.656 50.906 14.398 1 91.38 83 ALA A CA 1
ATOM 643 C C . ALA A 1 83 ? 17.266 50.812 15.797 1 91.38 83 ALA A C 1
ATOM 645 O O . ALA A 1 83 ? 18.406 51.25 16.016 1 91.38 83 ALA A O 1
ATOM 646 N N . GLN A 1 84 ? 16.578 50.344 16.719 1 94.38 84 GLN A N 1
ATOM 647 C CA . GLN A 1 84 ? 16.984 50.219 18.109 1 94.38 84 GLN A CA 1
ATOM 648 C C . GLN A 1 84 ? 16.75 48.812 18.625 1 94.38 84 GLN A C 1
ATOM 650 O O . GLN A 1 84 ? 15.961 48.062 18.062 1 94.38 84 GLN A O 1
ATOM 655 N N . PRO A 1 85 ? 17.5 48.469 19.688 1 95.31 85 PRO A N 1
ATOM 656 C CA . PRO A 1 85 ? 17.25 47.125 20.281 1 95.31 85 PRO A CA 1
ATOM 657 C C . PRO A 1 85 ? 15.836 46.969 20.812 1 95.31 85 PRO A C 1
ATOM 659 O O . PRO A 1 85 ? 15.203 47.969 21.188 1 95.31 85 PRO A O 1
ATOM 662 N N . GLY A 1 86 ? 15.383 45.75 20.859 1 96.38 86 GLY A N 1
ATOM 663 C CA . GLY A 1 86 ? 14.062 45.406 21.359 1 96.38 86 GLY A CA 1
ATOM 664 C C . GLY A 1 86 ? 13.719 43.938 21.172 1 96.38 86 GLY A C 1
ATOM 665 O O . GLY A 1 86 ? 14.594 43.125 20.859 1 96.38 86 GLY A O 1
ATOM 666 N N . ASP A 1 87 ? 12.477 43.656 21.391 1 98 87 ASP A N 1
ATOM 667 C CA . ASP A 1 87 ? 12.016 42.281 21.281 1 98 87 ASP A CA 1
ATOM 668 C C . ASP A 1 87 ? 11.945 41.844 19.812 1 98 87 ASP A C 1
ATOM 670 O O . ASP A 1 87 ? 11.984 42.688 18.906 1 98 87 ASP A O 1
ATOM 674 N N . CYS A 1 88 ? 11.914 40.562 19.641 1 98.62 88 CYS A N 1
ATOM 675 C CA . CYS A 1 88 ? 11.68 39.969 18.328 1 98.62 88 CYS A CA 1
ATOM 676 C C . CYS A 1 88 ? 10.305 39.312 18.266 1 98.62 88 CYS A C 1
ATOM 678 O O . CYS A 1 88 ? 9.93 38.562 19.156 1 98.62 88 CYS A O 1
ATOM 680 N N . VAL A 1 89 ? 9.547 39.719 17.266 1 98.81 89 VAL A N 1
ATOM 681 C CA . VAL A 1 89 ? 8.312 39 16.938 1 98.81 89 VAL A CA 1
ATOM 682 C C . VAL A 1 89 ? 8.555 38.094 15.734 1 98.81 89 VAL A C 1
ATOM 684 O O . VAL A 1 89 ? 9 38.531 14.68 1 98.81 89 VAL A O 1
ATOM 687 N N . HIS A 1 90 ? 8.281 36.781 15.961 1 98.88 90 HIS A N 1
ATOM 688 C CA . HIS A 1 90 ? 8.5 35.781 14.93 1 98.88 90 HIS A CA 1
ATOM 689 C C . HIS A 1 90 ? 7.176 35.25 14.406 1 98.88 90 HIS A C 1
ATOM 691 O O . HIS A 1 90 ? 6.383 34.688 15.164 1 98.88 90 HIS A O 1
ATOM 697 N N . PHE A 1 91 ? 6.93 35.469 13.102 1 98.94 91 PHE A N 1
ATOM 698 C CA . PHE A 1 91 ? 5.832 34.781 12.422 1 98.94 91 PHE A CA 1
ATOM 699 C C . PHE A 1 91 ? 6.297 33.438 11.844 1 98.94 91 PHE A C 1
ATOM 701 O O . PHE A 1 91 ? 7.082 33.406 10.898 1 98.94 91 PHE A O 1
ATOM 708 N N . ASN A 1 92 ? 5.789 32.344 12.414 1 98.88 92 ASN A N 1
ATOM 709 C CA . ASN A 1 92 ? 6.16 31 11.945 1 98.88 92 ASN A CA 1
ATOM 710 C C . ASN A 1 92 ? 5.043 30.375 11.117 1 98.88 92 ASN A C 1
ATOM 712 O O . ASN A 1 92 ? 3.916 30.234 11.586 1 98.88 92 ASN A O 1
ATOM 716 N N . SER A 1 93 ? 5.328 30 9.883 1 98.81 93 SER A N 1
ATOM 717 C CA . SER A 1 93 ? 4.375 29.344 9.008 1 98.81 93 SER A CA 1
ATOM 718 C C . SER A 1 93 ? 4.969 28.062 8.406 1 98.81 93 SER A C 1
ATOM 720 O O . SER A 1 93 ? 6.152 28.031 8.07 1 98.81 93 SER A O 1
ATOM 722 N N . HIS A 1 94 ? 4.203 27.016 8.344 1 98.88 94 HIS A N 1
ATOM 723 C CA . HIS A 1 94 ? 4.672 25.875 7.551 1 98.88 94 HIS A CA 1
ATOM 724 C C . HIS A 1 94 ? 4.254 26.016 6.09 1 98.88 94 HIS A C 1
ATOM 726 O O . HIS A 1 94 ? 3.223 26.625 5.789 1 98.88 94 HIS A O 1
ATOM 732 N N . HIS A 1 95 ? 5.121 25.469 5.219 1 98.81 95 HIS A N 1
ATOM 733 C CA . HIS A 1 95 ? 4.797 25.625 3.803 1 98.81 95 HIS A CA 1
ATOM 734 C C . HIS A 1 95 ? 4.305 24.312 3.201 1 98.81 95 HIS A C 1
ATOM 736 O O . HIS A 1 95 ? 3.764 24.297 2.094 1 98.81 95 HIS A O 1
ATOM 742 N N . ASP A 1 96 ? 4.449 23.156 3.885 1 98.75 96 ASP A N 1
ATOM 743 C CA . ASP A 1 96 ? 4.023 21.875 3.332 1 98.75 96 ASP A CA 1
ATOM 744 C C . ASP A 1 96 ? 2.504 21.734 3.393 1 98.75 96 ASP A C 1
ATOM 746 O O . ASP A 1 96 ? 1.851 22.328 4.25 1 98.75 96 ASP A O 1
ATOM 750 N N . VAL A 1 97 ? 1.991 21 2.422 1 98.75 97 VAL A N 1
ATOM 751 C CA . VAL A 1 97 ? 0.565 20.703 2.373 1 98.75 97 VAL A CA 1
ATOM 752 C C . VAL A 1 97 ? 0.368 19.188 2.244 1 98.75 97 VAL A C 1
ATOM 754 O O . VAL A 1 97 ? 1.295 18.469 1.874 1 98.75 97 VAL A O 1
ATOM 757 N N . VAL A 1 98 ? -0.798 18.703 2.607 1 98.5 98 VAL A N 1
ATOM 758 C CA . VAL A 1 98 ? -1.098 17.266 2.586 1 98.5 98 VAL A CA 1
ATOM 759 C C . VAL A 1 98 ? -1.55 16.859 1.188 1 98.5 98 VAL A C 1
ATOM 761 O O . VAL A 1 98 ? -1.576 17.688 0.269 1 98.5 98 VAL A O 1
ATOM 764 N N . GLU A 1 99 ? -1.863 15.617 1.041 1 97.5 99 GLU A N 1
ATOM 765 C CA . GLU A 1 99 ? -2.297 15.086 -0.247 1 97.5 99 GLU A CA 1
ATOM 766 C C . GLU A 1 99 ? -3.564 15.781 -0.734 1 97.5 99 GLU A C 1
ATOM 768 O O . GLU A 1 99 ? -4.328 16.312 0.068 1 97.5 99 GLU A O 1
ATOM 773 N N . VAL A 1 100 ? -3.785 15.758 -2.025 1 97.5 100 VAL A N 1
ATOM 774 C CA . VAL A 1 100 ? -4.875 16.484 -2.666 1 97.5 100 VAL A CA 1
ATOM 775 C C . VAL A 1 100 ? -6.203 15.797 -2.377 1 97.5 100 VAL A C 1
ATOM 777 O O . VAL A 1 100 ? -7.176 16.438 -1.989 1 97.5 100 VAL A O 1
ATOM 780 N N . GLY A 1 101 ? -6.16 14.383 -2.504 1 96.56 101 GLY A N 1
ATOM 781 C CA . GLY A 1 101 ? -7.398 13.633 -2.352 1 96.56 101 GLY A CA 1
ATOM 782 C C . GLY A 1 101 ? -8.336 13.781 -3.535 1 96.56 101 GLY A C 1
ATOM 783 O O . GLY A 1 101 ? -8.016 14.469 -4.504 1 96.56 101 GLY A O 1
ATOM 784 N N . GLN A 1 102 ? -9.523 13.18 -3.445 1 96.06 102 GLN A N 1
ATOM 785 C CA . GLN A 1 102 ? -10.531 13.234 -4.496 1 96.06 102 GLN A CA 1
ATOM 786 C C . GLN A 1 102 ? -11.602 14.273 -4.184 1 96.06 102 GLN A C 1
ATOM 788 O O . GLN A 1 102 ? -11.719 14.727 -3.041 1 96.06 102 GLN A O 1
ATOM 793 N N . GLY A 1 103 ? -12.305 14.742 -5.207 1 96.25 103 GLY A N 1
ATOM 794 C CA . GLY A 1 103 ? -13.484 15.555 -4.984 1 96.25 103 GLY A CA 1
ATOM 795 C C . GLY A 1 103 ? -13.289 17.016 -5.367 1 96.25 103 GLY A C 1
ATOM 796 O O . GLY A 1 103 ? -14.195 17.828 -5.199 1 96.25 103 GLY A O 1
ATOM 797 N N . TRP A 1 104 ? -12.141 17.359 -5.859 1 97.88 104 TRP A N 1
ATOM 798 C CA . TRP A 1 104 ? -11.875 18.734 -6.285 1 97.88 104 TRP A CA 1
ATOM 799 C C . TRP A 1 104 ? -12.656 19.062 -7.551 1 97.88 104 TRP A C 1
ATOM 801 O O . TRP A 1 104 ? -12.773 18.234 -8.453 1 97.88 104 TRP A O 1
ATOM 811 N N . THR A 1 105 ? -13.203 20.25 -7.555 1 97.75 105 THR A N 1
ATOM 812 C CA . THR A 1 105 ? -13.875 20.75 -8.75 1 97.75 105 THR A CA 1
ATOM 813 C C . THR A 1 105 ? -13.039 21.828 -9.43 1 97.75 105 THR A C 1
ATOM 815 O O . THR A 1 105 ? -13.383 22.297 -10.516 1 97.75 105 THR A O 1
ATOM 818 N N . ARG A 1 106 ? -11.984 22.266 -8.727 1 96.19 106 ARG A N 1
ATOM 819 C CA . ARG A 1 106 ? -11 23.188 -9.273 1 96.19 106 ARG A CA 1
ATOM 820 C C . ARG A 1 106 ? -9.586 22.609 -9.164 1 96.19 106 ARG A C 1
ATOM 822 O O . ARG A 1 106 ? -9.352 21.672 -8.414 1 96.19 106 ARG A O 1
ATOM 829 N N . ASP A 1 107 ? -8.695 23.203 -9.984 1 98.19 107 ASP A N 1
ATOM 830 C CA . ASP A 1 107 ? -7.297 22.797 -9.867 1 98.19 107 ASP A CA 1
ATOM 831 C C . ASP A 1 107 ? -6.754 23.094 -8.469 1 98.19 107 ASP A C 1
ATOM 833 O O . ASP A 1 107 ? -6.688 24.25 -8.062 1 98.19 107 ASP A O 1
ATOM 837 N N . PRO A 1 108 ? -6.379 22.031 -7.766 1 98.69 108 PRO A N 1
ATOM 838 C CA . PRO A 1 108 ? -5.906 22.234 -6.395 1 98.69 108 PRO A CA 1
ATOM 839 C C . PRO A 1 108 ? -4.707 23.188 -6.32 1 98.69 108 PRO A C 1
ATOM 841 O O . PRO A 1 108 ? -4.43 23.75 -5.262 1 98.69 108 PRO A O 1
ATOM 844 N N . PHE A 1 109 ? -3.973 23.391 -7.391 1 98.81 109 PHE A N 1
ATOM 845 C CA . PHE A 1 109 ? -2.785 24.234 -7.383 1 98.81 109 PHE A CA 1
ATOM 846 C C . PHE A 1 109 ? -2.9 25.328 -8.43 1 98.81 109 PHE A C 1
ATOM 848 O O . PHE A 1 109 ? -1.89 25.797 -8.961 1 98.81 109 PHE A O 1
ATOM 855 N N . GLY A 1 110 ? -4.121 25.734 -8.672 1 98.38 110 GLY A N 1
ATOM 856 C CA . GLY A 1 110 ? -4.383 26.781 -9.641 1 98.38 110 GLY A CA 1
ATOM 857 C C . GLY A 1 110 ? -4.438 28.172 -9.031 1 98.38 110 GLY A C 1
ATOM 858 O O . GLY A 1 110 ? -4.133 29.172 -9.695 1 98.38 110 GLY A O 1
ATOM 859 N N . GLY A 1 111 ? -4.914 28.266 -7.828 1 98.25 111 GLY A N 1
ATOM 860 C CA . GLY A 1 111 ? -5.066 29.547 -7.172 1 98.25 111 GLY A CA 1
ATOM 861 C C . GLY A 1 111 ? -6.219 30.375 -7.727 1 98.25 111 GLY A C 1
ATOM 862 O O . GLY A 1 111 ? -6.102 31.594 -7.887 1 98.25 111 GLY A O 1
ATOM 863 N N . ALA A 1 112 ? -7.266 29.734 -8 1 98.25 112 ALA A N 1
ATOM 864 C CA . ALA A 1 112 ? -8.422 30.422 -8.562 1 98.25 112 ALA A CA 1
ATOM 865 C C . ALA A 1 112 ? -9.023 31.391 -7.547 1 98.25 112 ALA A C 1
ATOM 867 O O . ALA A 1 112 ? -9.102 31.094 -6.359 1 98.25 112 ALA A O 1
ATOM 868 N N . VAL A 1 113 ? -9.391 32.625 -8.039 1 98.44 113 VAL A N 1
ATOM 869 C CA . VAL A 1 113 ? -10.094 33.594 -7.223 1 98.44 113 VAL A CA 1
ATOM 870 C C . VAL A 1 113 ? -11.531 33.75 -7.707 1 98.44 113 VAL A C 1
ATOM 872 O O . VAL A 1 113 ? -11.773 34.031 -8.883 1 98.44 113 VAL A O 1
ATOM 875 N N . GLU A 1 114 ? -12.469 33.469 -6.859 1 98.31 114 GLU A N 1
ATOM 876 C CA . GLU A 1 114 ? -13.891 33.656 -7.113 1 98.31 114 GLU A CA 1
ATOM 877 C C . GLU A 1 114 ? -14.547 34.469 -6.004 1 98.31 114 GLU A C 1
ATOM 879 O O . GLU A 1 114 ? -14.773 33.969 -4.902 1 98.31 114 GLU A O 1
ATOM 884 N N . GLY A 1 115 ? -14.93 35.75 -6.359 1 97.94 115 GLY A N 1
ATOM 885 C CA . GLY A 1 115 ? -15.414 36.625 -5.312 1 97.94 115 GLY A CA 1
ATOM 886 C C . GLY A 1 115 ? -14.375 36.906 -4.25 1 97.94 115 GLY A C 1
ATOM 887 O O . GLY A 1 115 ? -13.281 37.406 -4.559 1 97.94 115 GLY A O 1
ATOM 888 N N . ASP A 1 116 ? -14.656 36.594 -3.027 1 98.56 116 ASP A N 1
ATOM 889 C CA . ASP A 1 116 ? -13.773 36.875 -1.899 1 98.56 116 ASP A CA 1
ATOM 890 C C . ASP A 1 116 ? -12.969 35.625 -1.507 1 98.56 116 ASP A C 1
ATOM 892 O O . ASP A 1 116 ? -12.367 35.594 -0.434 1 98.56 116 ASP A O 1
ATOM 896 N N . ARG A 1 117 ? -13.016 34.625 -2.393 1 98.56 117 ARG A N 1
ATOM 897 C CA . ARG A 1 117 ? -12.383 33.375 -2.004 1 98.56 117 ARG A CA 1
ATOM 898 C C . ARG A 1 117 ? -11.219 33.031 -2.928 1 98.56 117 ARG A C 1
ATOM 900 O O . ARG A 1 117 ? -11.336 33.156 -4.148 1 98.56 117 ARG A O 1
ATOM 907 N N . LEU A 1 118 ? -10.125 32.719 -2.369 1 98.75 118 LEU A N 1
ATOM 908 C CA . LEU A 1 118 ? -8.969 32.156 -3.043 1 98.75 118 LEU A CA 1
ATOM 909 C C . LEU A 1 118 ? -8.906 30.641 -2.797 1 98.75 118 LEU A C 1
ATOM 911 O O . LEU A 1 118 ? -8.852 30.203 -1.646 1 98.75 118 LEU A O 1
ATOM 915 N N . TYR A 1 119 ? -8.938 29.859 -3.902 1 98.75 119 TYR A N 1
ATOM 916 C CA . TYR A 1 119 ? -9.016 28.406 -3.795 1 98.75 119 TYR A CA 1
ATOM 917 C C . TYR A 1 119 ? -7.648 27.766 -4.031 1 98.75 119 TYR A C 1
ATOM 919 O O . TYR A 1 119 ? -6.867 28.25 -4.852 1 98.75 119 TYR A O 1
ATOM 927 N N . GLY A 1 120 ? -7.434 26.656 -3.33 1 98.75 120 GLY A N 1
ATOM 928 C CA . GLY A 1 120 ? -6.25 25.828 -3.543 1 98.75 120 GLY A CA 1
ATOM 929 C C . GLY A 1 120 ? -5.855 25.031 -2.318 1 98.75 120 GLY A C 1
ATOM 930 O O . GLY A 1 120 ? -6.176 25.406 -1.19 1 98.75 120 GLY A O 1
ATOM 931 N N . ARG A 1 121 ? -5.199 23.891 -2.59 1 98.81 121 ARG A N 1
ATOM 932 C CA . ARG A 1 121 ? -4.633 23.141 -1.469 1 98.81 121 ARG A CA 1
ATOM 933 C C . ARG A 1 121 ? -3.611 23.984 -0.716 1 98.81 121 ARG A C 1
ATOM 935 O O . ARG A 1 121 ? -2.639 24.469 -1.305 1 98.81 121 ARG A O 1
ATOM 942 N N . GLY A 1 122 ? -3.824 24.234 0.56 1 98.38 122 GLY A N 1
ATOM 943 C CA . GLY A 1 122 ? -2.959 25.062 1.382 1 98.38 122 GLY A CA 1
ATOM 944 C C . GLY A 1 122 ? -3.443 26.5 1.498 1 98.38 122 GLY A C 1
ATOM 945 O O . GLY A 1 122 ? -2.871 27.297 2.246 1 98.38 122 GLY A O 1
ATOM 946 N N . ALA A 1 123 ? -4.531 26.844 0.81 1 98.75 123 ALA A N 1
ATOM 947 C CA . ALA A 1 123 ? -5.043 28.203 0.908 1 98.75 123 ALA A CA 1
ATOM 948 C C . ALA A 1 123 ? -5.352 28.578 2.357 1 98.75 123 ALA A C 1
ATOM 950 O O . ALA A 1 123 ? -4.84 29.578 2.873 1 98.75 123 ALA A O 1
ATOM 951 N N . SER A 1 124 ? -6.121 27.734 2.975 1 98.56 124 SER A N 1
ATOM 952 C CA . SER A 1 124 ? -6.457 27.953 4.379 1 98.56 124 SER A CA 1
ATOM 953 C C . SER A 1 124 ? -5.371 27.406 5.297 1 98.56 124 SER A C 1
ATOM 955 O O . SER A 1 124 ? -5.004 28.062 6.281 1 98.56 124 SER A O 1
ATOM 957 N N . ASP A 1 125 ? -4.738 26.328 5.09 1 98 125 ASP A N 1
ATOM 958 C CA . ASP A 1 125 ? -3.783 25.609 5.93 1 98 125 ASP A CA 1
ATOM 959 C C . ASP A 1 125 ? -2.459 25.406 5.199 1 98 125 ASP A C 1
ATOM 961 O O . ASP A 1 125 ? -2.242 24.344 4.598 1 98 125 ASP A O 1
ATOM 965 N N . MET A 1 126 ? -1.508 26.344 5.098 1 97.94 126 MET A N 1
ATOM 966 C CA . MET A 1 126 ? -1.778 27.656 5.68 1 97.94 126 MET A CA 1
ATOM 967 C C . MET A 1 126 ? -1.026 28.75 4.934 1 97.94 126 MET A C 1
ATOM 969 O O . MET A 1 126 ? -0.543 29.719 5.543 1 97.94 126 MET A O 1
ATOM 973 N N . LYS A 1 127 ? -0.902 28.547 3.594 1 98.81 127 LYS A N 1
ATOM 974 C CA . LYS A 1 127 ? -0.129 29.469 2.779 1 98.81 127 LYS A CA 1
ATOM 975 C C . LYS A 1 127 ? -0.788 30.844 2.74 1 98.81 127 LYS A C 1
ATOM 977 O O . LYS A 1 127 ? -0.108 31.859 2.582 1 98.81 127 LYS A O 1
ATOM 982 N N . GLY A 1 128 ? -2.119 30.922 2.846 1 98.81 128 GLY A N 1
ATOM 983 C CA . GLY A 1 128 ? -2.785 32.219 3.004 1 98.81 128 GLY A CA 1
ATOM 984 C C . GLY A 1 128 ? -2.355 32.938 4.254 1 98.81 128 GLY A C 1
ATOM 985 O O . GLY A 1 128 ? -2.186 34.188 4.23 1 98.81 128 GLY A O 1
ATOM 986 N N . GLY A 1 129 ? -2.252 32.188 5.367 1 98.88 129 GLY A N 1
ATOM 987 C CA . GLY A 1 129 ? -1.743 32.781 6.594 1 98.88 129 GLY A CA 1
ATOM 988 C C . GLY A 1 129 ? -0.306 33.25 6.477 1 98.88 129 GLY A C 1
ATOM 989 O O . GLY A 1 129 ? 0.051 34.312 7 1 98.88 129 GLY A O 1
ATOM 990 N N . LEU A 1 130 ? 0.519 32.469 5.812 1 98.88 130 LEU A N 1
ATOM 991 C CA . LEU A 1 130 ? 1.896 32.875 5.535 1 98.88 130 LEU A CA 1
ATOM 992 C C . LEU A 1 130 ? 1.944 34.188 4.762 1 98.88 130 LEU A C 1
ATOM 994 O O . LEU A 1 130 ? 2.666 35.094 5.148 1 98.88 130 LEU A O 1
ATOM 998 N N . ALA A 1 131 ? 1.171 34.281 3.74 1 98.94 131 ALA A N 1
ATOM 999 C CA . ALA A 1 131 ? 1.115 35.5 2.936 1 98.94 131 ALA A CA 1
ATOM 1000 C C . ALA A 1 131 ? 0.656 36.688 3.773 1 98.94 131 ALA A C 1
ATOM 1002 O O . ALA A 1 131 ? 1.206 37.781 3.658 1 98.94 131 ALA A O 1
ATOM 1003 N N . ALA A 1 132 ? -0.353 36.469 4.605 1 98.94 132 ALA A N 1
ATOM 1004 C CA . ALA A 1 132 ? -0.877 37.531 5.453 1 98.94 132 ALA A CA 1
ATOM 1005 C C . ALA A 1 132 ? 0.192 38.062 6.41 1 98.94 132 ALA A C 1
ATOM 1007 O O . ALA A 1 132 ? 0.282 39.25 6.66 1 98.94 132 ALA A O 1
ATOM 1008 N N . SER A 1 133 ? 0.993 37.188 6.953 1 98.88 133 SER A N 1
ATOM 1009 C CA . SER A 1 133 ? 2.035 37.594 7.887 1 98.88 133 SER A CA 1
ATOM 1010 C C . SER A 1 133 ? 3.117 38.406 7.18 1 98.88 133 SER A C 1
ATOM 1012 O O . SER A 1 133 ? 3.654 39.375 7.75 1 98.88 133 SER A O 1
ATOM 1014 N N . VAL A 1 134 ? 3.449 38.031 5.941 1 98.94 134 VAL A N 1
ATOM 1015 C CA . VAL A 1 134 ? 4.426 38.75 5.156 1 98.94 134 VAL A CA 1
ATOM 1016 C C . VAL A 1 134 ? 3.918 40.188 4.914 1 98.94 134 VAL A C 1
ATOM 1018 O O . VAL A 1 134 ? 4.641 41.156 5.141 1 98.94 134 VAL A O 1
ATOM 1021 N N . ILE A 1 135 ? 2.686 40.312 4.504 1 98.94 135 ILE A N 1
ATOM 1022 C CA . ILE A 1 135 ? 2.1 41.625 4.195 1 98.94 135 ILE A CA 1
ATOM 1023 C C . ILE A 1 135 ? 1.997 42.438 5.473 1 98.94 135 ILE A C 1
ATOM 1025 O O . ILE A 1 135 ? 2.217 43.656 5.445 1 98.94 135 ILE A O 1
ATOM 1029 N N . ALA A 1 136 ? 1.618 41.812 6.594 1 98.94 136 ALA A N 1
ATOM 1030 C CA . ALA A 1 136 ? 1.572 42.5 7.883 1 98.94 136 ALA A CA 1
ATOM 1031 C C . ALA A 1 136 ? 2.922 43.125 8.219 1 98.94 136 ALA A C 1
ATOM 1033 O O . ALA A 1 136 ? 2.992 44.281 8.617 1 98.94 136 ALA A O 1
ATOM 1034 N N . ALA A 1 137 ? 3.973 42.344 8.109 1 98.81 137 ALA A N 1
ATOM 1035 C CA . ALA A 1 137 ? 5.32 42.812 8.414 1 98.81 137 ALA A CA 1
ATOM 1036 C C . ALA A 1 137 ? 5.723 43.969 7.508 1 98.81 137 ALA A C 1
ATOM 1038 O O . ALA A 1 137 ? 6.223 45 7.98 1 98.81 137 ALA A O 1
ATOM 1039 N N . GLU A 1 138 ? 5.5 43.812 6.219 1 98.62 138 GLU A N 1
ATOM 1040 C CA . GLU A 1 138 ? 5.852 44.875 5.258 1 98.62 138 GLU A CA 1
ATOM 1041 C C . GLU A 1 138 ? 5.09 46.156 5.539 1 98.62 138 GLU A C 1
ATOM 1043 O O . GLU A 1 138 ? 5.664 47.25 5.484 1 98.62 138 GLU A O 1
ATOM 1048 N N . ALA A 1 139 ? 3.811 46.031 5.785 1 98.69 139 ALA A N 1
ATOM 1049 C CA . ALA A 1 139 ? 2.977 47.188 6.066 1 98.69 139 ALA A CA 1
ATOM 1050 C C . ALA A 1 139 ? 3.443 47.906 7.328 1 98.69 139 ALA A C 1
ATOM 1052 O O . ALA A 1 139 ? 3.512 49.125 7.363 1 98.69 139 ALA A O 1
ATOM 1053 N N . PHE A 1 140 ? 3.75 47.156 8.391 1 98.56 140 PHE A N 1
ATOM 1054 C CA . PHE A 1 140 ? 4.223 47.75 9.641 1 98.56 140 PHE A CA 1
ATOM 1055 C C . PHE A 1 140 ? 5.539 48.469 9.43 1 98.56 140 PHE A C 1
ATOM 1057 O O . PHE A 1 140 ? 5.699 49.625 9.891 1 98.56 140 PHE A O 1
ATOM 1064 N N . ILE A 1 141 ? 6.473 47.844 8.703 1 98 141 ILE A N 1
ATOM 1065 C CA . ILE A 1 141 ? 7.789 48.438 8.469 1 98 141 ILE A CA 1
ATOM 1066 C C . ILE A 1 141 ? 7.637 49.75 7.695 1 98 141 ILE A C 1
ATOM 1068 O O . ILE A 1 141 ? 8.312 50.719 7.992 1 98 141 ILE A O 1
ATOM 1072 N N . ALA A 1 142 ? 6.742 49.719 6.734 1 97.75 142 ALA A N 1
ATOM 1073 C CA . ALA A 1 142 ? 6.5 50.938 5.957 1 97.75 142 ALA A CA 1
ATOM 1074 C C . ALA A 1 142 ? 5.902 52.031 6.828 1 97.75 142 ALA A C 1
ATOM 1076 O O . ALA A 1 142 ? 6.242 53.219 6.676 1 97.75 142 ALA A O 1
ATOM 1077 N N . ALA A 1 143 ? 5.043 51.688 7.723 1 97.81 143 ALA A N 1
ATOM 1078 C CA . ALA A 1 143 ? 4.348 52.656 8.57 1 97.81 143 ALA A CA 1
ATOM 1079 C C . ALA A 1 143 ? 5.238 53.125 9.719 1 97.81 143 ALA A C 1
ATOM 1081 O O . ALA A 1 143 ? 5.066 54.219 10.234 1 97.81 143 ALA A O 1
ATOM 1082 N N . CYS A 1 144 ? 6.148 52.281 10.094 1 96.94 144 CYS A N 1
ATOM 1083 C CA . CYS A 1 144 ? 7.012 52.562 11.242 1 96.94 144 CYS A CA 1
ATOM 1084 C C . CYS A 1 144 ? 8.445 52.125 10.953 1 96.94 144 CYS A C 1
ATOM 1086 O O . CYS A 1 144 ? 8.969 51.219 11.594 1 96.94 144 CYS A O 1
ATOM 1088 N N . PRO A 1 145 ? 9.164 52.875 10.141 1 95.12 145 PRO A N 1
ATOM 1089 C CA . PRO A 1 145 ? 10.516 52.5 9.734 1 95.12 145 PRO A CA 1
ATOM 1090 C C . PRO A 1 145 ? 11.516 52.531 10.883 1 95.12 145 PRO A C 1
ATOM 1092 O O . PRO A 1 145 ? 12.562 51.875 10.812 1 95.12 145 PRO A O 1
ATOM 1095 N N . ASP A 1 146 ? 11.219 53.312 11.945 1 95.25 146 ASP A N 1
ATOM 1096 C CA . ASP A 1 146 ? 12.133 53.438 13.078 1 95.25 146 ASP A CA 1
ATOM 1097 C C . ASP A 1 146 ? 11.742 52.5 14.211 1 95.25 146 ASP A C 1
ATOM 1099 O O . ASP A 1 146 ? 11.977 52.781 15.383 1 95.25 146 ASP A O 1
ATOM 1103 N N . HIS A 1 147 ? 11.039 51.375 13.891 1 96.75 147 HIS A N 1
ATOM 1104 C CA . HIS A 1 147 ? 10.609 50.406 14.906 1 96.75 147 HIS A CA 1
ATOM 1105 C C . HIS A 1 147 ? 11.812 49.844 15.656 1 96.75 147 HIS A C 1
ATOM 1107 O O . HIS A 1 147 ? 12.945 49.938 15.188 1 96.75 147 HIS A O 1
ATOM 1113 N N . ARG A 1 148 ? 11.547 49.312 16.859 1 97.38 148 ARG A N 1
ATOM 1114 C CA . ARG A 1 148 ? 12.562 48.688 17.688 1 97.38 148 ARG A CA 1
ATOM 1115 C C . ARG A 1 148 ? 12.523 47.156 17.516 1 97.38 148 ARG A C 1
ATOM 1117 O O . ARG A 1 148 ? 11.531 46.594 17.031 1 97.38 148 ARG A O 1
ATOM 1124 N N . GLY A 1 149 ? 13.664 46.531 17.938 1 97.94 149 GLY A N 1
ATOM 1125 C CA . GLY A 1 149 ? 13.703 45.094 17.922 1 97.94 149 GLY A CA 1
ATOM 1126 C C . GLY A 1 149 ? 13.836 44.5 16.531 1 97.94 149 GLY A C 1
ATOM 1127 O O . GLY A 1 149 ? 14.633 44.969 15.719 1 97.94 149 GLY A O 1
ATOM 1128 N N . ALA A 1 150 ? 13.109 43.375 16.328 1 98.62 150 ALA A N 1
ATOM 1129 C CA . ALA A 1 150 ? 13.234 42.688 15.047 1 98.62 150 ALA A CA 1
ATOM 1130 C C . ALA A 1 150 ? 11.938 41.969 14.68 1 98.62 150 ALA A C 1
ATOM 1132 O O . ALA A 1 150 ? 11.125 41.656 15.562 1 98.62 150 ALA A O 1
ATOM 1133 N N . ILE A 1 151 ? 11.758 41.781 13.438 1 98.81 151 ILE A N 1
ATOM 1134 C CA . ILE A 1 151 ? 10.695 40.969 12.883 1 98.81 151 ILE A CA 1
ATOM 1135 C C . ILE A 1 151 ? 11.305 39.781 12.141 1 98.81 151 ILE A C 1
ATOM 1137 O O . ILE A 1 151 ? 12.211 39.938 11.32 1 98.81 151 ILE A O 1
ATOM 1141 N N . GLU A 1 152 ? 10.844 38.594 12.461 1 98.88 152 GLU A N 1
ATOM 1142 C CA . GLU A 1 152 ? 11.266 37.406 11.75 1 98.88 152 GLU A CA 1
ATOM 1143 C C . GLU A 1 152 ? 10.078 36.688 11.125 1 98.88 152 GLU A C 1
ATOM 1145 O O . GLU A 1 152 ? 8.977 36.688 11.688 1 98.88 152 GLU A O 1
ATOM 1150 N N . ILE A 1 153 ? 10.266 36.125 9.961 1 98.88 153 ILE A N 1
ATOM 1151 C CA . ILE A 1 153 ? 9.305 35.281 9.242 1 98.88 153 ILE A CA 1
ATOM 1152 C C . ILE A 1 153 ? 9.961 33.969 8.836 1 98.88 153 ILE A C 1
ATOM 1154 O O . ILE A 1 153 ? 11.07 33.969 8.297 1 98.88 153 ILE A O 1
ATOM 1158 N N . SER A 1 154 ? 9.32 32.906 9.172 1 98.88 154 SER A N 1
ATOM 1159 C CA . SER A 1 154 ? 9.844 31.609 8.719 1 98.88 154 SER A CA 1
ATOM 1160 C C . SER A 1 154 ? 8.805 30.844 7.902 1 98.88 154 SER A C 1
ATOM 1162 O O . SER A 1 154 ? 7.602 31.031 8.102 1 98.88 154 SER A O 1
ATOM 1164 N N . ALA A 1 155 ? 9.211 30.125 6.918 1 98.88 155 ALA A N 1
ATOM 1165 C CA . ALA A 1 155 ? 8.5 29.078 6.203 1 98.88 155 ALA A CA 1
ATOM 1166 C C . ALA A 1 155 ? 9.148 27.719 6.438 1 98.88 155 ALA A C 1
ATOM 1168 O O . ALA A 1 155 ? 10.266 27.469 5.977 1 98.88 155 ALA A O 1
ATOM 1169 N N . THR A 1 156 ? 8.438 26.797 7.121 1 98.88 156 THR A N 1
ATOM 1170 C CA . THR A 1 156 ? 9.109 25.625 7.672 1 98.88 156 THR A CA 1
ATOM 1171 C C . THR A 1 156 ? 8.531 24.344 7.09 1 98.88 156 THR A C 1
ATOM 1173 O O . THR A 1 156 ? 7.371 24.312 6.668 1 98.88 156 THR A O 1
ATOM 1176 N N . ALA A 1 157 ? 9.359 23.359 7.113 1 98.56 157 ALA A N 1
ATOM 1177 C CA . ALA A 1 157 ? 9.039 22.062 6.531 1 98.56 157 ALA A CA 1
ATOM 1178 C C . ALA A 1 157 ? 8.297 21.172 7.531 1 98.56 157 ALA A C 1
ATOM 1180 O O . ALA A 1 157 ? 8.477 21.312 8.742 1 98.56 157 ALA A O 1
ATOM 1181 N N . ASP A 1 158 ? 7.43 20.281 7.121 1 98.38 158 ASP A N 1
ATOM 1182 C CA . ASP A 1 158 ? 7.008 19 7.676 1 98.38 158 ASP A CA 1
ATOM 1183 C C . ASP A 1 158 ? 6.047 19.188 8.844 1 98.38 158 ASP A C 1
ATOM 1185 O O . ASP A 1 158 ? 5.895 18.312 9.688 1 98.38 158 ASP A O 1
ATOM 1189 N N . GLU A 1 159 ? 5.449 20.391 8.961 1 98.38 159 GLU A N 1
ATOM 1190 C CA . GLU A 1 159 ? 4.453 20.547 10.016 1 98.38 159 GLU A CA 1
ATOM 1191 C C . GLU A 1 159 ? 3.375 19.469 9.914 1 98.38 159 GLU A C 1
ATOM 1193 O O . GLU A 1 159 ? 2.941 18.922 10.93 1 98.38 159 GLU A O 1
ATOM 1198 N N . GLU A 1 160 ? 3.014 19.031 8.75 1 98.19 160 GLU A N 1
ATOM 1199 C CA . GLU A 1 160 ? 1.93 18.078 8.5 1 98.19 160 GLU A CA 1
ATOM 1200 C C . GLU A 1 160 ? 2.354 16.656 8.836 1 98.19 160 GLU A C 1
ATOM 1202 O O . GLU A 1 160 ? 1.518 15.75 8.891 1 98.19 160 GLU A O 1
ATOM 1207 N N . SER A 1 161 ? 3.658 16.438 8.961 1 97.62 161 SER A N 1
ATOM 1208 C CA . SER A 1 161 ? 4.191 15.109 9.242 1 97.62 161 SER A CA 1
ATOM 1209 C C . SER A 1 161 ? 5.109 15.125 10.461 1 97.62 161 SER A C 1
ATOM 1211 O O . SER A 1 161 ? 6.207 14.57 10.422 1 97.62 161 SER A O 1
ATOM 1213 N N . GLY A 1 162 ? 4.738 15.836 11.484 1 96.88 162 GLY A N 1
ATOM 1214 C CA . GLY A 1 162 ? 5.43 15.789 12.758 1 96.88 162 GLY A CA 1
ATOM 1215 C C . GLY A 1 162 ? 6.273 17.016 13.031 1 96.88 162 GLY A C 1
ATOM 1216 O O . GLY A 1 162 ? 6.477 17.391 14.188 1 96.88 162 GLY A O 1
ATOM 1217 N N . GLY A 1 163 ? 6.941 17.656 12.008 1 98.19 163 GLY A N 1
ATOM 1218 C CA . GLY A 1 163 ? 7.625 18.938 12.156 1 98.19 163 GLY A CA 1
ATOM 1219 C C . GLY A 1 163 ? 9.102 18.797 12.453 1 98.19 163 GLY A C 1
ATOM 1220 O O . GLY A 1 163 ? 9.789 19.781 12.734 1 98.19 163 GLY A O 1
ATOM 1221 N N . TYR A 1 164 ? 9.633 17.578 12.297 1 98.25 164 TYR A N 1
ATOM 1222 C CA . TYR A 1 164 ? 11.016 17.328 12.711 1 98.25 164 TYR A CA 1
ATOM 1223 C C . TYR A 1 164 ? 11.992 18 11.758 1 98.25 164 TYR A C 1
ATOM 1225 O O . TYR A 1 164 ? 13.062 18.453 12.18 1 98.25 164 TYR A O 1
ATOM 1233 N N . GLY A 1 165 ? 11.625 18 10.5 1 98.5 165 GLY A N 1
ATOM 1234 C CA . GLY A 1 165 ? 12.492 18.656 9.523 1 98.5 165 GLY A CA 1
ATOM 1235 C C . GLY A 1 165 ? 12.305 20.156 9.469 1 98.5 165 GLY A C 1
ATOM 1236 O O . GLY A 1 165 ? 12.961 20.844 8.68 1 98.5 165 GLY A O 1
ATOM 1237 N N . GLY A 1 166 ? 11.406 20.734 10.227 1 98.62 166 GLY A N 1
ATOM 1238 C CA . GLY A 1 166 ? 11.109 22.156 10.273 1 98.62 166 GLY A CA 1
ATOM 1239 C C . GLY A 1 166 ? 11.422 22.781 11.617 1 98.62 166 GLY A C 1
ATOM 1240 O O . GLY A 1 166 ? 12.594 22.953 11.977 1 98.62 166 GLY A O 1
ATOM 1241 N N . VAL A 1 167 ? 10.383 23 12.398 1 98.81 167 VAL A N 1
ATOM 1242 C CA . VAL A 1 167 ? 10.5 23.812 13.602 1 98.81 167 VAL A CA 1
ATOM 1243 C C . VAL A 1 167 ? 11.289 23.062 14.664 1 98.81 167 VAL A C 1
ATOM 1245 O O . VAL A 1 167 ? 12.047 23.656 15.43 1 98.81 167 VAL A O 1
ATOM 1248 N N . ALA A 1 168 ? 11.086 21.703 14.719 1 98.69 168 ALA A N 1
ATOM 1249 C CA . ALA A 1 168 ? 11.875 20.953 15.695 1 98.69 168 ALA A CA 1
ATOM 1250 C C . ALA A 1 168 ? 13.367 21.156 15.469 1 98.69 168 ALA A C 1
ATOM 1252 O O . ALA A 1 168 ? 14.117 21.438 16.406 1 98.69 168 ALA A O 1
ATOM 1253 N N . TRP A 1 169 ? 13.805 20.984 14.242 1 98.81 169 TRP A N 1
ATOM 1254 C CA . TRP A 1 169 ? 15.203 21.141 13.867 1 98.81 169 TRP A CA 1
ATOM 1255 C C . TRP A 1 169 ? 15.688 22.562 14.156 1 98.81 169 TRP A C 1
ATOM 1257 O O . TRP A 1 169 ? 16.781 22.75 14.711 1 98.81 169 TRP A O 1
ATOM 1267 N N . LEU A 1 170 ? 14.953 23.578 13.805 1 98.81 170 LEU A N 1
ATOM 1268 C CA . LEU A 1 170 ? 15.297 24.984 14.039 1 98.81 170 LEU A CA 1
ATOM 1269 C C . LEU A 1 170 ? 15.375 25.266 15.531 1 98.81 170 LEU A C 1
ATOM 1271 O O . LEU A 1 170 ? 16.297 25.953 15.992 1 98.81 170 LEU A O 1
ATOM 1275 N N . ALA A 1 171 ? 14.352 24.781 16.25 1 98.75 171 ALA A 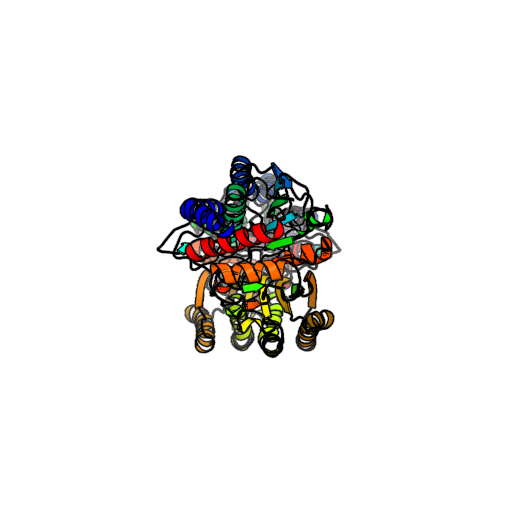N 1
ATOM 1276 C CA . ALA A 1 171 ? 14.312 25.031 17.703 1 98.75 171 ALA A CA 1
ATOM 1277 C C . ALA A 1 171 ? 15.547 24.453 18.391 1 98.75 171 ALA A C 1
ATOM 1279 O O . ALA A 1 171 ? 16.109 25.062 19.281 1 98.75 171 ALA A O 1
ATOM 1280 N N . GLU A 1 172 ? 15.945 23.25 18 1 98.5 172 GLU A N 1
ATOM 1281 C CA . GLU A 1 172 ? 17.125 22.609 18.547 1 98.5 172 GLU A CA 1
ATOM 1282 C C . GLU A 1 172 ? 18.375 23.453 18.328 1 98.5 172 GLU A C 1
ATOM 1284 O O . GLU A 1 172 ? 19.344 23.359 19.094 1 98.5 172 GLU A O 1
ATOM 1289 N N . ARG A 1 173 ? 18.344 24.297 17.406 1 98.12 173 ARG A N 1
ATOM 1290 C CA . ARG A 1 173 ? 19.5 25.078 17.016 1 98.12 173 ARG A CA 1
ATOM 1291 C C . ARG A 1 173 ? 19.375 26.531 17.5 1 98.12 173 ARG A C 1
ATOM 1293 O O . ARG A 1 173 ? 20.156 27.391 17.094 1 98.12 173 ARG A O 1
ATOM 1300 N N . GLY A 1 174 ? 18.312 26.781 18.188 1 98.12 174 GLY A N 1
ATOM 1301 C CA . GLY A 1 174 ? 18.219 28.031 18.922 1 98.12 174 GLY A CA 1
ATOM 1302 C C . GLY A 1 174 ? 17.438 29.094 18.156 1 98.12 174 GLY A C 1
ATOM 1303 O O . GLY A 1 174 ? 17.391 30.25 18.594 1 98.12 174 GLY A O 1
ATOM 1304 N N . TRP A 1 175 ? 16.828 28.766 17.125 1 98.44 175 TRP A N 1
ATOM 1305 C CA . TRP A 1 175 ? 16.141 29.75 16.312 1 98.44 175 TRP A CA 1
ATOM 1306 C C . TRP A 1 175 ? 14.898 30.281 17.031 1 98.44 175 TRP A C 1
ATOM 1308 O O . TRP A 1 175 ? 14.367 31.328 16.672 1 98.44 175 TRP A O 1
ATOM 1318 N N . PHE A 1 176 ? 14.422 29.531 18.078 1 98.25 176 PHE A N 1
ATOM 1319 C CA . PHE A 1 176 ? 13.25 29.953 18.844 1 98.25 176 PHE A CA 1
ATOM 1320 C C . PHE A 1 176 ? 13.594 30.094 20.312 1 98.25 176 PHE A C 1
ATOM 1322 O O . PHE A 1 176 ? 12.719 30 21.172 1 98.25 176 PHE A O 1
ATOM 1329 N N . SER A 1 177 ? 14.852 30.25 20.609 1 97.31 177 SER A N 1
ATOM 1330 C CA . SER A 1 177 ? 15.242 30.484 22 1 97.31 177 SER A CA 1
ATOM 1331 C C . SER A 1 177 ? 14.711 31.828 22.5 1 97.31 177 SER A C 1
ATOM 1333 O O . SER A 1 177 ? 14.672 32.812 21.766 1 97.31 177 SER A O 1
ATOM 1335 N N . PRO A 1 178 ? 14.375 31.906 23.766 1 96.44 178 PRO A N 1
ATOM 1336 C CA . PRO A 1 178 ? 13.852 33.156 24.312 1 96.44 178 PRO A CA 1
ATOM 1337 C C . PRO A 1 178 ? 14.852 34.312 24.203 1 96.44 178 PRO A C 1
ATOM 1339 O O . PRO A 1 178 ? 14.453 35.469 24.25 1 96.44 178 PRO A O 1
ATOM 1342 N N . GLU A 1 179 ? 16.125 34 24.094 1 96.19 179 GLU A N 1
ATOM 1343 C CA . GLU A 1 179 ? 17.156 35.031 23.922 1 96.19 179 GLU A CA 1
ATOM 1344 C C . GLU A 1 179 ? 17.078 35.656 22.516 1 96.19 179 GLU A C 1
ATOM 1346 O O . GLU A 1 179 ? 17.469 36.812 22.328 1 96.19 179 GLU A O 1
ATOM 1351 N N . ARG A 1 180 ? 16.5 34.938 21.625 1 96.75 180 ARG A N 1
ATOM 1352 C CA . ARG A 1 180 ? 16.438 35.406 20.234 1 96.75 180 ARG A CA 1
ATOM 1353 C C . ARG A 1 180 ? 15.055 35.938 19.875 1 96.75 180 ARG A C 1
ATOM 1355 O O . ARG A 1 180 ? 14.922 36.969 19.234 1 96.75 180 ARG A O 1
ATOM 1362 N N . VAL A 1 181 ? 14.102 35.188 20.25 1 98.12 181 VAL A N 1
ATOM 1363 C CA . VAL A 1 181 ? 12.711 35.469 19.906 1 98.12 181 VAL A CA 1
ATOM 1364 C C . VAL A 1 181 ? 11.883 35.562 21.188 1 98.12 181 VAL A C 1
ATOM 1366 O O . VAL A 1 181 ? 11.945 34.688 22.062 1 98.12 181 VAL A O 1
ATOM 1369 N N . GLN A 1 182 ? 11.102 36.562 21.281 1 98.38 182 GLN A N 1
ATOM 1370 C CA . GLN A 1 182 ? 10.328 36.812 22.5 1 98.38 182 GLN A CA 1
ATOM 1371 C C . GLN A 1 182 ? 8.844 36.531 22.266 1 98.38 182 GLN A C 1
ATOM 1373 O O . GLN A 1 182 ? 8.117 36.188 23.203 1 98.38 182 GLN A O 1
ATOM 1378 N N . HIS A 1 183 ? 8.336 36.75 21.094 1 98.5 183 HIS A N 1
ATOM 1379 C CA . HIS A 1 183 ? 6.938 36.562 20.719 1 98.5 183 HIS A CA 1
ATOM 1380 C C . HIS A 1 183 ? 6.816 35.75 19.438 1 98.5 183 HIS A C 1
ATOM 1382 O O . HIS A 1 183 ? 7.523 36 18.469 1 98.5 183 HIS A O 1
ATOM 1388 N N . VAL A 1 184 ? 5.914 34.688 19.484 1 98.81 184 VAL A N 1
ATOM 1389 C CA . VAL A 1 184 ? 5.699 33.938 18.266 1 98.81 184 VAL A CA 1
ATOM 1390 C C . VAL A 1 184 ? 4.207 33.875 17.938 1 98.81 184 VAL A C 1
ATOM 1392 O O . VAL A 1 184 ? 3.383 33.625 18.828 1 98.81 184 VAL A O 1
ATOM 1395 N N . ILE A 1 185 ? 3.865 34.188 16.734 1 98.88 185 ILE A N 1
ATOM 1396 C CA . ILE A 1 185 ? 2.533 34 16.172 1 98.88 185 ILE A CA 1
ATOM 1397 C C . ILE A 1 185 ? 2.605 33.031 14.992 1 98.88 185 ILE A C 1
ATOM 1399 O O . ILE A 1 185 ? 3.402 33.219 14.07 1 98.88 185 ILE A O 1
ATOM 1403 N N . ILE A 1 186 ? 1.865 32 15.039 1 98.88 186 ILE A N 1
ATOM 1404 C CA . ILE A 1 186 ? 1.75 31.047 13.953 1 98.88 186 ILE A CA 1
ATOM 1405 C C . ILE A 1 186 ? 0.442 31.266 13.195 1 98.88 186 ILE A C 1
ATOM 1407 O O . ILE A 1 186 ? -0.639 30.969 13.711 1 98.88 186 ILE A O 1
ATOM 1411 N N . PRO A 1 187 ? 0.485 31.688 11.977 1 98.62 187 PRO A N 1
ATOM 1412 C CA . PRO A 1 187 ? -0.724 32.125 11.281 1 98.62 187 PRO A CA 1
ATOM 1413 C C . PRO A 1 187 ? -1.569 30.984 10.758 1 98.62 187 PRO A C 1
ATOM 1415 O O . PRO A 1 187 ? -1.967 30.969 9.594 1 98.62 187 PRO A O 1
ATOM 1418 N N . GLU A 1 188 ? -1.914 30.047 11.594 1 97.88 188 GLU A N 1
ATOM 1419 C CA . GLU A 1 188 ? -2.797 28.922 11.305 1 97.88 188 GLU A CA 1
ATOM 1420 C C . GLU A 1 188 ? -4.223 29.391 11.047 1 97.88 188 GLU A C 1
ATOM 1422 O O . GLU A 1 188 ? -4.602 30.5 11.445 1 97.88 188 GLU A O 1
ATOM 1427 N N . PRO A 1 189 ? -4.98 28.562 10.383 1 97.38 189 PRO A N 1
ATOM 1428 C CA . PRO A 1 189 ? -6.336 28.969 10.008 1 97.38 189 PRO A CA 1
ATOM 1429 C C . PRO A 1 189 ? -7.328 28.859 11.164 1 97.38 189 PRO A C 1
ATOM 1431 O O . PRO A 1 189 ? -8.219 28.016 11.141 1 97.38 189 PRO A O 1
ATOM 1434 N N . LEU A 1 190 ? -7.324 29.812 12.031 1 94.38 190 LEU A N 1
ATOM 1435 C CA . LEU A 1 190 ? -8.18 29.781 13.211 1 94.38 190 LEU A CA 1
ATOM 1436 C C . LEU A 1 190 ? -9.227 30.891 13.141 1 94.38 190 LEU A C 1
ATOM 1438 O O . LEU A 1 190 ? -9.695 31.375 14.172 1 94.38 190 LEU A O 1
ATOM 1442 N N . HIS A 1 191 ? -9.531 31.359 11.969 1 93.69 191 HIS A N 1
ATOM 1443 C CA . HIS A 1 191 ? -10.445 32.469 11.758 1 93.69 191 HIS A CA 1
ATOM 1444 C C . HIS A 1 191 ? -9.836 33.781 12.258 1 93.69 191 HIS A C 1
ATOM 1446 O O . HIS A 1 191 ? -9.117 33.781 13.258 1 93.69 191 HIS A O 1
ATOM 1452 N N . LYS A 1 192 ? -10.266 34.875 11.742 1 97.19 192 LYS A N 1
ATOM 1453 C CA . LYS A 1 192 ? -9.609 36.156 11.938 1 97.19 192 LYS A CA 1
ATOM 1454 C C . LYS A 1 192 ? -9.922 36.719 13.32 1 97.19 192 LYS A C 1
ATOM 1456 O O . LYS A 1 192 ? -9.281 37.688 13.758 1 97.19 192 LYS A O 1
ATOM 1461 N N . ASP A 1 193 ? -10.875 36.125 14.055 1 98.19 193 ASP A N 1
ATOM 1462 C CA . ASP A 1 193 ? -11.281 36.75 15.312 1 98.19 193 ASP A CA 1
ATOM 1463 C C . ASP A 1 193 ? -11.023 35.812 16.484 1 98.19 193 ASP A C 1
ATOM 1465 O O . ASP A 1 193 ? -11.648 35.938 17.547 1 98.19 193 ASP A O 1
ATOM 1469 N N . GLN A 1 194 ? -10.188 34.781 16.328 1 98.12 194 GLN A N 1
ATOM 1470 C CA . GLN A 1 194 ? -9.922 33.812 17.375 1 98.12 194 GLN A CA 1
ATOM 1471 C C . GLN A 1 194 ? -8.422 33.656 17.641 1 98.12 194 GLN A C 1
ATOM 1473 O O . GLN A 1 194 ? -7.625 33.688 16.703 1 98.12 194 GLN A O 1
ATOM 1478 N N . ILE A 1 195 ? -8.055 33.594 18.906 1 98.62 195 ILE A N 1
ATOM 1479 C CA . ILE A 1 195 ? -6.691 33.312 19.328 1 98.62 195 ILE A CA 1
ATOM 1480 C C . ILE A 1 195 ? -6.613 31.844 19.797 1 98.62 195 ILE A C 1
ATOM 1482 O O . ILE A 1 195 ? -7.359 31.438 20.688 1 98.62 195 ILE A O 1
ATOM 1486 N N . CYS A 1 196 ? -5.805 31.109 19.172 1 98.38 196 CYS A N 1
ATOM 1487 C CA . CYS A 1 196 ? -5.609 29.719 19.562 1 98.38 196 CYS A CA 1
ATOM 1488 C C . CYS A 1 196 ? -4.48 29.578 20.578 1 98.38 196 CYS A C 1
ATOM 1490 O O . CYS A 1 196 ? -3.338 29.938 20.297 1 98.38 196 CYS A O 1
ATOM 1492 N N . LEU A 1 197 ? -4.746 29 21.703 1 97.94 197 LEU A N 1
ATOM 1493 C CA . LEU A 1 197 ? -3.828 29.031 22.844 1 97.94 197 LEU A CA 1
ATOM 1494 C C . LEU A 1 197 ? -3.047 27.719 22.938 1 97.94 197 LEU A C 1
ATOM 1496 O O . LEU A 1 197 ? -2.049 27.641 23.656 1 97.94 197 LEU A O 1
ATOM 1500 N N . GLY A 1 198 ? -3.559 26.734 22.219 1 97.12 198 GLY A N 1
ATOM 1501 C CA . GLY A 1 198 ? -2.92 25.438 22.312 1 97.12 198 GLY A CA 1
ATOM 1502 C C . GLY A 1 198 ? -3.574 24.375 21.438 1 97.12 198 GLY A C 1
ATOM 1503 O O . GLY A 1 198 ? -4.262 24.703 20.469 1 97.12 198 GLY A O 1
ATOM 1504 N N . HIS A 1 199 ? -3.219 23.125 21.719 1 97.75 199 HIS A N 1
ATOM 1505 C CA . HIS A 1 199 ? -3.742 22.031 20.891 1 97.75 199 HIS A CA 1
ATOM 1506 C C . HIS A 1 199 ? -3.904 20.75 21.703 1 97.75 199 HIS A C 1
ATOM 1508 O O . HIS A 1 199 ? -3.312 20.609 22.781 1 97.75 199 HIS A O 1
ATOM 1514 N N . ARG A 1 200 ? -4.727 19.812 21.203 1 97.62 200 ARG A N 1
ATOM 1515 C CA . ARG A 1 200 ? -4.879 18.484 21.766 1 97.62 200 ARG A CA 1
ATOM 1516 C C . ARG A 1 200 ? -3.588 17.672 21.625 1 97.62 200 ARG A C 1
ATOM 1518 O O . ARG A 1 200 ? -2.641 18.125 20.969 1 97.62 200 ARG A O 1
ATOM 1525 N N . GLY A 1 201 ? -3.592 16.531 22.359 1 97.75 201 GLY A N 1
ATOM 1526 C CA . GLY A 1 201 ? -2.488 15.602 22.203 1 97.75 201 GLY A CA 1
ATOM 1527 C C . GLY A 1 201 ? -2.662 14.672 21.016 1 97.75 201 GLY A C 1
ATOM 1528 O O . GLY A 1 201 ? -3.75 14.594 20.438 1 97.75 201 GLY A O 1
ATOM 1529 N N . VAL A 1 202 ? -1.562 14.031 20.641 1 98.44 202 VAL A N 1
ATOM 1530 C CA . VAL A 1 202 ? -1.603 13.109 19.516 1 98.44 202 VAL A CA 1
ATOM 1531 C C . VAL A 1 202 ? -0.721 11.898 19.812 1 98.44 202 VAL A C 1
ATOM 1533 O O . VAL A 1 202 ? 0.326 12.023 20.438 1 98.44 202 VAL A O 1
ATOM 1536 N N . TRP A 1 203 ? -1.163 10.75 19.469 1 98.69 203 TRP A N 1
ATOM 1537 C CA . TRP A 1 203 ? -0.392 9.516 19.391 1 98.69 203 TRP A CA 1
ATOM 1538 C C . TRP A 1 203 ? -0.583 8.828 18.047 1 98.69 203 TRP A C 1
ATOM 1540 O O . TRP A 1 203 ? -1.674 8.344 17.75 1 98.69 203 TRP A O 1
ATOM 1550 N N . TRP A 1 204 ? 0.487 8.867 17.219 1 98.69 204 TRP A N 1
ATOM 1551 C CA . TRP A 1 204 ? 0.517 8.07 15.984 1 98.69 204 TRP A CA 1
ATOM 1552 C C . TRP A 1 204 ? 1.186 6.723 16.234 1 98.69 204 TRP A C 1
ATOM 1554 O O . TRP A 1 204 ? 2.254 6.652 16.844 1 98.69 204 TRP A O 1
ATOM 1564 N N . ALA A 1 205 ? 0.582 5.691 15.703 1 98.69 205 ALA A N 1
ATOM 1565 C CA . ALA A 1 205 ? 1.148 4.359 15.883 1 98.69 205 ALA A CA 1
ATOM 1566 C C . ALA A 1 205 ? 0.86 3.473 14.672 1 98.69 205 ALA A C 1
ATOM 1568 O O . ALA A 1 205 ? -0.115 3.695 13.953 1 98.69 205 ALA A O 1
ATOM 1569 N N . GLU A 1 206 ? 1.721 2.604 14.461 1 98.44 206 GLU A N 1
ATOM 1570 C CA . GLU A 1 206 ? 1.5 1.511 13.516 1 98.44 206 GLU A CA 1
ATOM 1571 C C . GLU A 1 206 ? 1.079 0.235 14.242 1 98.44 206 GLU A C 1
ATOM 1573 O O . GLU A 1 206 ? 1.687 -0.146 15.242 1 98.44 206 GLU A O 1
ATOM 1578 N N . ILE A 1 207 ? 0.015 -0.345 13.805 1 98.88 207 ILE A N 1
ATOM 1579 C CA . ILE A 1 207 ? -0.456 -1.634 14.305 1 98.88 207 ILE A CA 1
ATOM 1580 C C . ILE A 1 207 ? -0.368 -2.678 13.195 1 98.88 207 ILE A C 1
ATOM 1582 O O . ILE A 1 207 ? -0.936 -2.494 12.117 1 98.88 207 ILE A O 1
ATOM 1586 N N . GLU A 1 208 ? 0.354 -3.709 13.461 1 98.75 208 GLU A N 1
ATOM 1587 C CA . GLU A 1 208 ? 0.547 -4.758 12.469 1 98.75 208 GLU A CA 1
ATOM 1588 C C . GLU A 1 208 ? -0.012 -6.094 12.953 1 98.75 208 GLU A C 1
ATOM 1590 O O . GLU A 1 208 ? 0.199 -6.477 14.109 1 98.75 208 GLU A O 1
ATOM 1595 N N . THR A 1 209 ? -0.78 -6.719 12.125 1 98.88 209 THR A N 1
ATOM 1596 C CA . THR A 1 209 ? -1.213 -8.086 12.375 1 98.88 209 THR A CA 1
ATOM 1597 C C . THR A 1 209 ? -0.388 -9.07 11.555 1 98.88 209 THR A C 1
ATOM 1599 O O . THR A 1 209 ? 0.032 -8.766 10.438 1 98.88 209 THR A O 1
ATOM 1602 N N . HIS A 1 210 ? -0.137 -10.234 12.109 1 98.56 210 HIS A N 1
ATOM 1603 C CA . HIS A 1 210 ? 0.692 -11.258 11.484 1 98.56 210 HIS A CA 1
ATOM 1604 C C . HIS A 1 210 ? -0.132 -12.492 11.125 1 98.56 210 HIS A C 1
ATOM 1606 O O . HIS A 1 210 ? -1.112 -12.805 11.797 1 98.56 210 HIS A O 1
ATOM 1612 N N . GLY A 1 211 ? 0.231 -13.109 10.062 1 98.31 211 GLY A N 1
ATOM 1613 C CA . GLY A 1 211 ? -0.341 -14.367 9.609 1 98.31 211 GLY A CA 1
ATOM 1614 C C . GLY A 1 211 ? 0.687 -15.305 9.008 1 98.31 211 GLY A C 1
ATOM 1615 O O . GLY A 1 211 ? 1.826 -15.367 9.469 1 98.31 211 GLY A O 1
ATOM 1616 N N . ARG A 1 212 ? 0.199 -16.094 8.117 1 98 212 ARG A N 1
ATOM 1617 C CA . ARG A 1 212 ? 1.038 -17.062 7.43 1 98 212 ARG A CA 1
ATOM 1618 C C . ARG A 1 212 ? 0.646 -17.188 5.961 1 98 212 ARG A C 1
ATOM 1620 O O . ARG A 1 212 ? -0.532 -17.344 5.637 1 98 212 ARG A O 1
ATOM 1627 N N . ILE A 1 213 ? 1.631 -17.094 5.117 1 98.19 213 ILE A N 1
ATOM 1628 C CA . ILE A 1 213 ? 1.399 -17.109 3.678 1 98.19 213 ILE A CA 1
ATOM 1629 C C . ILE A 1 213 ? 0.994 -18.516 3.242 1 98.19 213 ILE A C 1
ATOM 1631 O O . ILE A 1 213 ? 1.383 -19.5 3.871 1 98.19 213 ILE A O 1
ATOM 1635 N N . ALA A 1 214 ? 0.201 -18.656 2.215 1 98.06 214 ALA A N 1
ATOM 1636 C CA . ALA A 1 214 ? -0.222 -19.859 1.521 1 98.06 214 ALA A CA 1
ATOM 1637 C C . ALA A 1 214 ? -0.779 -19.547 0.138 1 98.06 214 ALA A C 1
ATOM 1639 O O . ALA A 1 214 ? -0.904 -18.375 -0.229 1 98.06 214 ALA A O 1
ATOM 1640 N N . HIS A 1 215 ? -1.004 -20.547 -0.574 1 97.94 215 HIS A N 1
ATOM 1641 C CA . HIS A 1 215 ? -1.613 -20.375 -1.888 1 97.94 215 HIS A CA 1
ATOM 1642 C C . HIS A 1 215 ? -3.033 -19.844 -1.771 1 97.94 215 HIS A C 1
ATOM 1644 O O . HIS A 1 215 ? -3.82 -20.328 -0.954 1 97.94 215 HIS A O 1
ATOM 1650 N N . GLY A 1 216 ? -3.381 -18.875 -2.578 1 97.81 216 GLY A N 1
ATOM 1651 C CA . GLY A 1 216 ? -4.66 -18.203 -2.484 1 97.81 216 GLY A CA 1
ATOM 1652 C C . GLY A 1 216 ? -5.848 -19.125 -2.676 1 97.81 216 GLY A C 1
ATOM 1653 O O . GLY A 1 216 ? -6.941 -18.844 -2.182 1 97.81 216 GLY A O 1
ATOM 1654 N N . SER A 1 217 ? -5.672 -20.25 -3.4 1 97.62 217 SER A N 1
ATOM 1655 C CA . SER A 1 217 ? -6.758 -21.203 -3.637 1 97.62 217 SER A CA 1
ATOM 1656 C C . SER A 1 217 ? -6.926 -22.156 -2.459 1 97.62 217 SER A C 1
ATOM 1658 O O . SER A 1 217 ? -7.902 -22.906 -2.398 1 97.62 217 SER A O 1
ATOM 1660 N N . MET A 1 218 ? -5.969 -22.172 -1.582 1 97.5 218 MET A N 1
ATOM 1661 C CA . MET A 1 218 ? -6.012 -22.969 -0.361 1 97.5 218 MET A CA 1
ATOM 1662 C C . MET A 1 218 ? -5.75 -22.094 0.866 1 97.5 218 MET A C 1
ATOM 1664 O O . MET A 1 218 ? -4.828 -22.375 1.638 1 97.5 218 MET A O 1
ATOM 1668 N N . PRO A 1 219 ? -6.633 -21.078 1.036 1 97.38 219 PRO A N 1
ATOM 1669 C CA . PRO A 1 219 ? -6.352 -20.109 2.098 1 97.38 219 PRO A CA 1
ATOM 1670 C C . PRO A 1 219 ? -6.367 -20.75 3.49 1 97.38 219 PRO A C 1
ATOM 1672 O O . PRO A 1 219 ? -5.754 -20.203 4.418 1 97.38 219 PRO A O 1
ATOM 1675 N N . PHE A 1 220 ? -6.992 -21.938 3.619 1 95.94 220 PHE A N 1
ATOM 1676 C CA . PHE A 1 220 ? -7.102 -22.609 4.906 1 95.94 220 PHE A CA 1
ATOM 1677 C C . PHE A 1 220 ? -5.758 -23.203 5.324 1 95.94 220 PHE A C 1
ATOM 1679 O O . PHE A 1 220 ? -5.582 -23.594 6.48 1 95.94 220 PHE A O 1
ATOM 1686 N N . LEU A 1 221 ? -4.82 -23.25 4.402 1 97 221 LEU A N 1
ATOM 1687 C CA . LEU A 1 221 ? -3.482 -23.703 4.75 1 97 221 LEU A CA 1
ATOM 1688 C C . LEU A 1 221 ? -2.623 -22.547 5.254 1 97 221 LEU A C 1
ATOM 1690 O O . LEU A 1 221 ? -1.488 -22.766 5.688 1 97 221 LEU A O 1
ATOM 1694 N N . GLY A 1 222 ? -3.115 -21.297 5.199 1 97 222 GLY A N 1
ATOM 1695 C CA . GLY A 1 222 ? -2.455 -20.125 5.723 1 97 222 GLY A CA 1
ATOM 1696 C C . GLY A 1 222 ? -3.207 -19.484 6.879 1 97 222 GLY A C 1
ATOM 1697 O O . GLY A 1 222 ? -3.955 -20.156 7.586 1 97 222 GLY A O 1
ATOM 1698 N N . ASP A 1 223 ? -2.889 -18.312 7.184 1 98.25 223 ASP A N 1
ATOM 1699 C CA . ASP A 1 223 ? -3.533 -17.453 8.172 1 98.25 223 ASP A CA 1
ATOM 1700 C C . ASP A 1 223 ? -3.521 -15.992 7.734 1 98.25 223 ASP A C 1
ATOM 1702 O O . ASP A 1 223 ? -2.479 -15.336 7.773 1 98.25 223 ASP A O 1
ATOM 1706 N N . SER A 1 224 ? -4.684 -15.469 7.363 1 98.56 224 SER A N 1
ATOM 1707 C CA . SER A 1 224 ? -4.762 -14.172 6.695 1 98.56 224 SER A CA 1
ATOM 1708 C C . SER A 1 224 ? -4.582 -13.031 7.684 1 98.56 224 SER A C 1
ATOM 1710 O O . SER A 1 224 ? -5.461 -12.773 8.516 1 98.56 224 SER A O 1
ATOM 1712 N N . ALA A 1 225 ? -3.52 -12.312 7.535 1 98.88 225 ALA A N 1
ATOM 1713 C CA . ALA A 1 225 ? -3.281 -11.125 8.352 1 98.88 225 ALA A CA 1
ATOM 1714 C C . ALA A 1 225 ? -4.34 -10.055 8.094 1 98.88 225 ALA A C 1
ATOM 1716 O O . ALA A 1 225 ? -4.656 -9.266 8.984 1 98.88 225 ALA A O 1
ATOM 1717 N N . ILE A 1 226 ? -4.902 -10 6.859 1 98.94 226 ILE A N 1
ATOM 1718 C CA . ILE A 1 226 ? -5.938 -9.031 6.508 1 98.94 226 ILE A CA 1
ATOM 1719 C C . ILE A 1 226 ? -7.219 -9.352 7.273 1 98.94 226 ILE A C 1
ATOM 1721 O O . ILE A 1 226 ? -7.895 -8.438 7.766 1 98.94 226 ILE A O 1
ATOM 1725 N N . ARG A 1 227 ? -7.562 -10.625 7.398 1 98.81 227 ARG A N 1
ATOM 1726 C CA . ARG A 1 227 ? -8.734 -10.992 8.188 1 98.81 227 ARG A CA 1
ATOM 1727 C C . ARG A 1 227 ? -8.547 -10.641 9.656 1 98.81 227 ARG A C 1
ATOM 1729 O O . ARG A 1 227 ? -9.484 -10.195 10.32 1 98.81 227 ARG A O 1
ATOM 1736 N N . HIS A 1 228 ? -7.305 -10.883 10.156 1 98.88 228 HIS A N 1
ATOM 1737 C CA . HIS A 1 228 ? -7 -10.438 11.508 1 98.88 228 HIS A CA 1
ATOM 1738 C C . HIS A 1 228 ? -7.211 -8.938 11.656 1 98.88 228 HIS A C 1
ATOM 1740 O O . HIS A 1 228 ? -7.809 -8.477 12.633 1 98.88 228 HIS A O 1
ATOM 1746 N N . MET A 1 229 ? -6.742 -8.195 10.695 1 98.94 229 MET A N 1
ATOM 1747 C CA . MET A 1 229 ? -6.902 -6.742 10.742 1 98.94 229 MET A CA 1
ATOM 1748 C C . MET A 1 229 ? -8.375 -6.352 10.641 1 98.94 229 MET A C 1
ATOM 1750 O O . MET A 1 229 ? -8.805 -5.363 11.242 1 98.94 229 MET A O 1
ATOM 1754 N N . GLY A 1 230 ? -9.148 -7.117 9.82 1 98.88 230 GLY A N 1
ATOM 1755 C CA . GLY A 1 230 ? -10.586 -6.918 9.805 1 98.88 230 GLY A CA 1
ATOM 1756 C C . GLY A 1 230 ? -11.203 -6.977 11.188 1 98.88 230 GLY A C 1
ATOM 1757 O O . GLY A 1 230 ? -12.07 -6.164 11.523 1 98.88 230 GLY A O 1
ATOM 1758 N N . ALA A 1 231 ? -10.75 -7.93 11.984 1 98.81 231 ALA A N 1
ATOM 1759 C CA . ALA A 1 231 ? -11.234 -8.055 13.352 1 98.81 231 ALA A CA 1
ATOM 1760 C C . ALA A 1 231 ? -10.859 -6.824 14.18 1 98.81 231 ALA A C 1
ATOM 1762 O O . ALA A 1 231 ? -11.633 -6.375 15.031 1 98.81 231 ALA A O 1
ATOM 1763 N N . VAL A 1 232 ? -9.672 -6.32 13.953 1 98.88 232 VAL A N 1
ATOM 1764 C CA . VAL A 1 232 ? -9.211 -5.125 14.656 1 98.88 232 VAL A CA 1
ATOM 1765 C C . VAL A 1 232 ? -10.117 -3.943 14.32 1 98.88 232 VAL A C 1
ATOM 1767 O O . VAL A 1 232 ? -10.602 -3.248 15.211 1 98.88 232 VAL A O 1
ATOM 1770 N N . LEU A 1 233 ? -10.391 -3.715 13.023 1 98.88 233 LEU A N 1
ATOM 1771 C CA . LEU A 1 233 ? -11.227 -2.609 12.578 1 98.88 233 LEU A CA 1
ATOM 1772 C C . LEU A 1 233 ? -12.641 -2.738 13.133 1 98.88 233 LEU A C 1
ATOM 1774 O O . LEU A 1 233 ? -13.25 -1.742 13.531 1 98.88 233 LEU A O 1
ATOM 1778 N N . GLU A 1 234 ? -13.117 -3.947 13.156 1 98.44 234 GLU A N 1
ATOM 1779 C CA . GLU A 1 234 ? -14.445 -4.203 13.711 1 98.44 234 GLU A CA 1
ATOM 1780 C C . GLU A 1 234 ? -14.5 -3.842 15.188 1 98.44 234 GLU A C 1
ATOM 1782 O O . GLU A 1 234 ? -15.453 -3.201 15.641 1 98.44 234 GLU A O 1
ATOM 1787 N N . GLU A 1 235 ? -13.531 -4.297 15.93 1 98.5 235 GLU A N 1
ATOM 1788 C CA . GLU A 1 235 ? -13.5 -4.023 17.359 1 98.5 235 GLU A CA 1
ATOM 1789 C C . GLU A 1 235 ? -13.367 -2.531 17.641 1 98.5 235 GLU A C 1
ATOM 1791 O O . GLU A 1 235 ? -13.938 -2.016 18.609 1 98.5 235 GLU A O 1
ATOM 1796 N N . MET A 1 236 ? -12.57 -1.834 16.859 1 98.69 236 MET A N 1
ATOM 1797 C CA . MET A 1 236 ? -12.469 -0.383 16.984 1 98.69 236 MET A CA 1
ATOM 1798 C C . MET A 1 236 ? -13.836 0.275 16.844 1 98.69 236 MET A C 1
ATOM 1800 O O . MET A 1 236 ? -14.211 1.123 17.656 1 98.69 236 MET A O 1
ATOM 1804 N N . GLU A 1 237 ? -14.578 -0.123 15.828 1 97.5 237 GLU A N 1
ATOM 1805 C CA . GLU A 1 237 ? -15.906 0.425 15.57 1 97.5 237 GLU A CA 1
ATOM 1806 C C . GLU A 1 237 ? -16.859 0.129 16.719 1 97.5 237 GLU A C 1
ATOM 1808 O O . GLU A 1 237 ? -17.656 0.986 17.109 1 97.5 237 GLU A O 1
ATOM 1813 N N . ALA A 1 238 ? -16.703 -1.052 17.234 1 97.25 238 ALA A N 1
ATOM 1814 C CA . ALA A 1 238 ? -17.672 -1.532 18.219 1 97.25 238 ALA A CA 1
ATOM 1815 C C . ALA A 1 238 ? -17.391 -0.929 19.594 1 97.25 238 ALA A C 1
ATOM 1817 O O . ALA A 1 238 ? -18.312 -0.64 20.359 1 97.25 238 ALA A O 1
ATOM 1818 N N . THR A 1 239 ? -16.141 -0.711 19.922 1 98.06 239 THR A N 1
ATOM 1819 C CA . THR A 1 239 ? -15.867 -0.415 21.328 1 98.06 239 THR A CA 1
ATOM 1820 C C . THR A 1 239 ? -15.047 0.865 21.453 1 98.06 239 THR A C 1
ATOM 1822 O O . THR A 1 239 ? -15.305 1.685 22.344 1 98.06 239 THR A O 1
ATOM 1825 N N . LEU A 1 240 ? -14.078 1.048 20.562 1 98.38 240 LEU A N 1
ATOM 1826 C CA . LEU A 1 240 ? -13.133 2.141 20.766 1 98.38 240 LEU A CA 1
ATOM 1827 C C . LEU A 1 240 ? -13.75 3.477 20.375 1 98.38 240 LEU A C 1
ATOM 1829 O O . LEU A 1 240 ? -13.664 4.449 21.125 1 98.38 240 LEU A O 1
ATOM 1833 N N . TYR A 1 241 ? -14.367 3.52 19.188 1 98 241 TYR A N 1
ATOM 1834 C CA . TYR A 1 241 ? -14.961 4.77 18.719 1 98 241 TYR A CA 1
ATOM 1835 C C . TYR A 1 241 ? -16.031 5.262 19.688 1 98 241 TYR A C 1
ATOM 1837 O O . TYR A 1 241 ? -16.031 6.43 20.078 1 98 241 TYR A O 1
ATOM 1845 N N . PRO A 1 242 ? -16.922 4.371 20.172 1 97.88 242 PRO A N 1
ATOM 1846 C CA . PRO A 1 242 ? -17.906 4.82 21.156 1 97.88 242 PRO A CA 1
ATOM 1847 C C . PRO A 1 242 ? -17.25 5.309 22.453 1 97.88 242 PRO A C 1
ATOM 1849 O O . PRO A 1 242 ? -17.703 6.293 23.047 1 97.88 242 PRO A O 1
ATOM 1852 N N . LEU A 1 243 ? -16.25 4.645 22.875 1 98.12 243 LEU A N 1
ATOM 1853 C CA . LEU A 1 243 ? -15.523 5.066 24.078 1 98.12 243 LEU A CA 1
ATOM 1854 C C . LEU A 1 243 ? -14.984 6.48 23.906 1 98.12 243 LEU A C 1
ATOM 1856 O O . LEU A 1 243 ? -15.141 7.32 24.797 1 98.12 243 LEU A O 1
ATOM 1860 N N . LEU A 1 244 ? -14.367 6.781 22.812 1 98 244 LEU A N 1
ATOM 1861 C CA . LEU A 1 244 ? -13.734 8.07 22.547 1 98 244 LEU A CA 1
ATOM 1862 C C . LEU A 1 244 ? -14.781 9.172 22.438 1 98 244 LEU A C 1
ATOM 1864 O O . LEU A 1 244 ? -14.555 10.297 22.906 1 98 244 LEU A O 1
ATOM 1868 N N . ALA A 1 245 ? -15.898 8.875 21.781 1 96.62 245 ALA A N 1
ATOM 1869 C CA . ALA A 1 245 ? -16.984 9.836 21.625 1 96.62 245 ALA A CA 1
ATOM 1870 C C . ALA A 1 245 ? -17.531 10.273 22.984 1 96.62 245 ALA A C 1
ATOM 1872 O O . ALA A 1 245 ? -18.094 11.367 23.109 1 96.62 245 ALA A O 1
ATOM 1873 N N . GLY A 1 246 ? -17.344 9.445 23.969 1 97 246 GLY A N 1
ATOM 1874 C CA . GLY A 1 246 ? -17.859 9.742 25.297 1 97 246 GLY A CA 1
ATOM 1875 C C . GLY A 1 246 ? -16.922 10.602 26.125 1 97 246 GLY A C 1
ATOM 1876 O O . GLY A 1 246 ? -17.312 11.133 27.172 1 97 246 GLY A O 1
ATOM 1877 N N . LYS A 1 247 ? -15.719 10.781 25.641 1 97.12 247 LYS A N 1
ATOM 1878 C CA . LYS A 1 247 ? -14.758 11.617 26.359 1 97.12 247 LYS A CA 1
ATOM 1879 C C . LYS A 1 247 ? -14.992 13.094 26.078 1 97.12 247 LYS A C 1
ATOM 1881 O O . LYS A 1 247 ? -15.312 13.477 24.953 1 97.12 247 LYS A O 1
ATOM 1886 N N . ARG A 1 248 ? -14.812 13.93 27.094 1 93.19 248 ARG A N 1
ATOM 1887 C CA . ARG A 1 248 ? -15.07 15.352 26.938 1 93.19 248 ARG A CA 1
ATOM 1888 C C . ARG A 1 248 ? -13.953 16.188 27.562 1 93.19 248 ARG A C 1
ATOM 1890 O O . ARG A 1 248 ? -13.234 15.711 28.438 1 93.19 248 ARG A O 1
ATOM 1897 N N . THR A 1 249 ? -13.859 17.328 27.047 1 96.31 249 THR A N 1
ATOM 1898 C CA . THR A 1 249 ? -12.859 18.266 27.562 1 96.31 249 THR A CA 1
ATOM 1899 C C . THR A 1 249 ? -13.508 19.594 27.953 1 96.31 249 THR A C 1
ATOM 1901 O O . THR A 1 249 ? -14.492 20.016 27.328 1 96.31 249 THR A O 1
ATOM 1904 N N . ALA A 1 250 ? -12.938 20.281 28.938 1 94.69 250 ALA A N 1
ATOM 1905 C CA . ALA A 1 250 ? -13.328 21.641 29.328 1 94.69 250 ALA A CA 1
ATOM 1906 C C . ALA A 1 250 ? -12.656 22.672 28.438 1 94.69 250 ALA A C 1
ATOM 1908 O O . ALA A 1 250 ? -13.078 23.844 28.406 1 94.69 250 ALA A O 1
ATOM 1909 N N . MET A 1 251 ? -11.648 22.266 27.703 1 93.69 251 MET A N 1
ATOM 1910 C CA . MET A 1 251 ? -10.953 23.188 26.797 1 93.69 251 MET A CA 1
ATOM 1911 C C . MET A 1 251 ? -11.836 23.578 25.625 1 93.69 251 MET A C 1
ATOM 1913 O O . MET A 1 251 ? -12.625 22.766 25.141 1 93.69 251 MET A O 1
ATOM 1917 N N . PRO A 1 252 ? -11.711 24.781 25.203 1 95.38 252 PRO A N 1
ATOM 1918 C CA . PRO A 1 252 ? -12.539 25.234 24.078 1 95.38 252 PRO A CA 1
ATOM 1919 C C . PRO A 1 252 ? -12.008 24.781 22.719 1 95.38 252 PRO A C 1
ATOM 1921 O O . PRO A 1 252 ? -11.719 25.625 21.859 1 95.38 252 PRO A O 1
ATOM 1924 N N . VAL A 1 253 ? -11.969 23.5 22.578 1 96.12 253 VAL A N 1
ATOM 1925 C CA . VAL A 1 253 ? -11.508 22.938 21.312 1 96.12 253 VAL A CA 1
ATOM 1926 C C . VAL A 1 253 ? -12.547 23.188 20.219 1 96.12 253 VAL A C 1
ATOM 1928 O O . VAL A 1 253 ? -13.742 23.031 20.453 1 96.12 253 VAL A O 1
ATOM 1931 N N . ILE A 1 254 ? -12.039 23.641 19.078 1 94.5 254 ILE A N 1
ATOM 1932 C CA . ILE A 1 254 ? -12.953 23.844 17.969 1 94.5 254 ILE A CA 1
ATOM 1933 C C . ILE A 1 254 ? -12.562 22.938 16.797 1 94.5 254 ILE A C 1
ATOM 1935 O O . ILE A 1 254 ? -11.391 22.578 16.656 1 94.5 254 ILE A O 1
ATOM 1939 N N . PRO A 1 255 ? -13.5 22.531 15.898 1 93.94 255 PRO A N 1
ATOM 1940 C CA . PRO A 1 255 ? -14.938 22.766 16.078 1 93.94 255 PRO A CA 1
ATOM 1941 C C . PRO A 1 255 ? -15.547 21.875 17.172 1 93.94 255 PRO A C 1
ATOM 1943 O O . PRO A 1 255 ? -14.844 21.078 17.781 1 93.94 255 PRO A O 1
ATOM 1946 N N . GLU A 1 256 ? -16.828 22 17.406 1 90.81 256 GLU A N 1
ATOM 1947 C CA . GLU A 1 256 ? -17.516 21.344 18.516 1 90.81 256 GLU A CA 1
ATOM 1948 C C . GLU A 1 256 ? -17.281 19.844 18.516 1 90.81 256 GLU A C 1
ATOM 1950 O O . GLU A 1 256 ? -17.094 19.234 19.562 1 90.81 256 GLU A O 1
ATOM 1955 N N . GLY A 1 257 ? -17.25 19.234 17.375 1 89.44 257 GLY A N 1
ATOM 1956 C CA . GLY A 1 257 ? -17.031 17.812 17.25 1 89.44 257 GLY A CA 1
ATOM 1957 C C . GLY A 1 257 ? -15.672 17.359 17.781 1 89.44 257 GLY A C 1
ATOM 1958 O O . GLY A 1 257 ? -15.492 16.188 18.125 1 89.44 257 GLY A O 1
ATOM 1959 N N . ALA A 1 258 ? -14.766 18.266 17.953 1 93.62 258 ALA A N 1
ATOM 1960 C CA . ALA A 1 258 ? -13.406 17.953 18.391 1 93.62 258 ALA A CA 1
ATOM 1961 C C . ALA A 1 258 ? -13.266 18.094 19.906 1 93.62 258 ALA A C 1
ATOM 1963 O O . ALA A 1 258 ? -12.172 17.953 20.453 1 93.62 258 ALA A O 1
ATOM 1964 N N . ARG A 1 259 ? -14.344 18.391 20.594 1 96.5 259 ARG A N 1
ATOM 1965 C CA . ARG A 1 259 ? -14.312 18.438 22.062 1 96.5 259 ARG A CA 1
ATOM 1966 C C . ARG A 1 259 ? -14.352 17.031 22.656 1 96.5 259 ARG A C 1
ATOM 1968 O O . ARG A 1 259 ? -14.406 16.875 23.875 1 96.5 259 ARG A O 1
ATOM 1975 N N . ALA A 1 260 ? -14.344 16.047 21.812 1 96.88 260 ALA A N 1
ATOM 1976 C CA . ALA A 1 260 ? -14.148 14.648 22.156 1 96.88 260 ALA A CA 1
ATOM 1977 C C . ALA A 1 260 ? -12.852 14.109 21.562 1 96.88 260 ALA A C 1
ATOM 1979 O O . ALA A 1 260 ? -12.266 14.719 20.656 1 96.88 260 ALA A O 1
ATOM 1980 N N . SER A 1 261 ? -12.367 12.953 22.172 1 97.62 261 SER A N 1
ATOM 1981 C CA . SER A 1 261 ? -11.211 12.281 21.578 1 97.62 261 SER A CA 1
ATOM 1982 C C . SER A 1 261 ? -11.57 11.641 20.234 1 97.62 261 SER A C 1
ATOM 1984 O O . SER A 1 261 ? -12.734 11.305 20 1 97.62 261 SER A O 1
ATOM 1986 N N . THR A 1 262 ? -10.625 11.594 19.391 1 97.88 262 THR A N 1
ATOM 1987 C CA . THR A 1 262 ? -10.906 11.055 18.062 1 97.88 262 THR A CA 1
ATOM 1988 C C . THR A 1 262 ? -9.836 10.047 17.656 1 97.88 262 THR A C 1
ATOM 1990 O O . THR A 1 262 ? -8.75 10.016 18.234 1 97.88 262 THR A O 1
ATOM 1993 N N . LEU A 1 263 ? -10.188 9.156 16.781 1 98.5 263 LEU A N 1
ATOM 1994 C CA . LEU A 1 263 ? -9.297 8.188 16.156 1 98.5 263 LEU A CA 1
ATOM 1995 C C . LEU A 1 263 ? -9.516 8.133 14.656 1 98.5 263 LEU A C 1
ATOM 1997 O O . LEU A 1 263 ? -10.648 7.973 14.188 1 98.5 263 LEU A O 1
ATOM 2001 N N . ASN A 1 264 ? -8.484 8.359 13.922 1 98.56 264 ASN A N 1
ATOM 2002 C CA . ASN A 1 264 ? -8.461 8.227 12.469 1 98.56 264 ASN A CA 1
ATOM 2003 C C . ASN A 1 264 ? -7.492 7.137 12.023 1 98.56 264 ASN A C 1
ATOM 2005 O O . ASN A 1 264 ? -6.406 6.996 12.586 1 98.56 264 ASN A O 1
ATOM 2009 N N . VAL A 1 265 ? -7.91 6.254 11.125 1 98.81 265 VAL A N 1
ATOM 2010 C CA . VAL A 1 265 ? -6.984 5.34 10.469 1 98.81 265 VAL A CA 1
ATOM 2011 C C . VAL A 1 265 ? -6.438 5.988 9.195 1 98.81 265 VAL A C 1
ATOM 2013 O O . VAL A 1 265 ? -7.137 6.074 8.188 1 98.81 265 VAL A O 1
ATOM 2016 N N . ASN A 1 266 ? -5.207 6.309 9.234 1 98.44 266 ASN A N 1
ATOM 2017 C CA . ASN A 1 266 ? -4.559 7.09 8.18 1 98.44 266 ASN A CA 1
ATOM 2018 C C . ASN A 1 266 ? -4.312 6.254 6.93 1 98.44 266 ASN A C 1
ATOM 2020 O O . ASN A 1 266 ? -4.363 6.773 5.812 1 98.44 266 ASN A O 1
ATOM 2024 N N . SER A 1 267 ? -3.988 5.055 7.141 1 98.75 267 SER A N 1
ATOM 2025 C CA . SER A 1 267 ? -3.684 4.18 6.016 1 98.75 267 SER A CA 1
ATOM 2026 C C . SER A 1 267 ? -3.768 2.711 6.418 1 98.75 267 SER A C 1
ATOM 2028 O O . SER A 1 267 ? -3.719 2.385 7.605 1 98.75 267 SER A O 1
ATOM 2030 N N . ILE A 1 268 ? -3.949 1.855 5.469 1 98.94 268 ILE A N 1
ATOM 2031 C CA . ILE A 1 268 ? -3.938 0.406 5.625 1 98.94 268 ILE A CA 1
ATOM 2032 C C . ILE A 1 268 ? -3.205 -0.236 4.449 1 98.94 268 ILE A C 1
ATOM 2034 O O . ILE A 1 268 ? -3.398 0.164 3.299 1 98.94 268 ILE A O 1
ATOM 2038 N N . HIS A 1 269 ? -2.309 -1.157 4.723 1 98.75 269 HIS A N 1
ATOM 2039 C CA . HIS A 1 269 ? -1.552 -1.907 3.725 1 98.75 269 HIS A CA 1
ATOM 2040 C C . HIS A 1 269 ? -1.38 -3.363 4.145 1 98.75 269 HIS A C 1
ATOM 2042 O O . HIS A 1 269 ? -0.88 -3.645 5.234 1 98.75 269 HIS A O 1
ATOM 2048 N N . GLY A 1 270 ? -1.774 -4.289 3.324 1 98.69 270 GLY A N 1
ATOM 2049 C CA . GLY A 1 270 ? -1.6 -5.699 3.627 1 98.69 270 GLY A CA 1
ATOM 2050 C C . GLY A 1 270 ? -1.543 -6.574 2.389 1 98.69 270 GLY A C 1
ATOM 2051 O O . GLY A 1 270 ? -2.211 -6.293 1.392 1 98.69 270 GLY A O 1
ATOM 2052 N N . GLY A 1 271 ? -0.784 -7.668 2.49 1 98.12 271 GLY A N 1
ATOM 2053 C CA . GLY A 1 271 ? -0.66 -8.602 1.379 1 98.12 271 GLY A CA 1
ATOM 2054 C C . GLY A 1 271 ? 0.262 -8.102 0.282 1 98.12 271 GLY A C 1
ATOM 2055 O O . GLY A 1 271 ? 1.323 -7.539 0.564 1 98.12 271 GLY A O 1
ATOM 2056 N N . GLU A 1 272 ? -0.114 -8.438 -0.917 1 97.19 272 GLU A N 1
ATOM 2057 C CA . GLU A 1 272 ? 0.714 -8.07 -2.061 1 97.19 272 GLU A CA 1
ATOM 2058 C C . GLU A 1 272 ? 0.88 -6.555 -2.158 1 97.19 272 GLU A C 1
ATOM 2060 O O . GLU A 1 272 ? -0.094 -5.809 -2.039 1 97.19 272 GLU A O 1
ATOM 2065 N N . PRO A 1 273 ? 2.082 -6.086 -2.385 1 95.5 273 PRO A N 1
ATOM 2066 C CA . PRO A 1 273 ? 2.332 -4.641 -2.451 1 95.5 273 PRO A CA 1
ATOM 2067 C C . PRO A 1 273 ? 1.623 -3.975 -3.627 1 95.5 273 PRO A C 1
ATOM 2069 O O . PRO A 1 273 ? 1.455 -4.59 -4.684 1 95.5 273 PRO A O 1
ATOM 2072 N N . ASP A 1 274 ? 1.222 -2.783 -3.348 1 94.44 274 ASP A N 1
ATOM 2073 C CA . ASP A 1 274 ? 0.754 -1.931 -4.438 1 94.44 274 ASP A CA 1
ATOM 2074 C C . ASP A 1 274 ? 1.92 -1.455 -5.301 1 94.44 274 ASP A C 1
ATOM 2076 O O . ASP A 1 274 ? 2.82 -0.767 -4.816 1 94.44 274 ASP A O 1
ATOM 2080 N N . ARG A 1 275 ? 1.935 -1.771 -6.531 1 90.69 275 ARG A N 1
ATOM 2081 C CA . ARG A 1 275 ? 3.076 -1.487 -7.395 1 90.69 275 ARG A CA 1
ATOM 2082 C C . ARG A 1 275 ? 2.896 -0.155 -8.117 1 90.69 275 ARG A C 1
ATOM 2084 O O . ARG A 1 275 ? 3.744 0.24 -8.922 1 90.69 275 ARG A O 1
ATOM 2091 N N . GLY A 1 276 ? 1.776 0.508 -7.887 1 88.38 276 GLY A N 1
ATOM 2092 C CA . GLY A 1 276 ? 1.566 1.852 -8.398 1 88.38 276 GLY A CA 1
ATOM 2093 C C . GLY A 1 276 ? 0.856 1.875 -9.742 1 88.38 276 GLY A C 1
ATOM 2094 O O . GLY A 1 276 ? 0.591 0.823 -10.328 1 88.38 276 GLY A O 1
ATOM 2095 N N . PRO A 1 277 ? 0.551 2.975 -10.297 1 85.19 277 PRO A N 1
ATOM 2096 C CA . PRO A 1 277 ? -0.288 3.117 -11.492 1 85.19 277 PRO A CA 1
ATOM 2097 C C . PRO A 1 277 ? 0.412 2.643 -12.766 1 85.19 277 PRO A C 1
ATOM 2099 O O . PRO A 1 277 ? -0.25 2.352 -13.766 1 85.19 277 PRO A O 1
ATOM 2102 N N . GLY A 1 278 ? 1.661 2.561 -12.797 1 87.31 278 GLY A N 1
ATOM 2103 C CA . GLY A 1 278 ? 2.379 2.139 -13.992 1 87.31 278 GLY A CA 1
ATOM 2104 C C . GLY A 1 278 ? 2.432 0.631 -14.156 1 87.31 278 GLY A C 1
ATOM 2105 O O . GLY A 1 278 ? 2.764 0.129 -15.227 1 87.31 278 GLY A O 1
ATOM 2106 N N . PHE A 1 279 ? 2.031 -0.089 -13.156 1 92.5 279 PHE A N 1
ATOM 2107 C CA . PHE A 1 279 ? 2.084 -1.545 -13.211 1 92.5 279 PHE A CA 1
ATOM 2108 C C . PHE A 1 279 ? 0.837 -2.107 -13.883 1 92.5 279 PHE A C 1
ATOM 2110 O O . PHE A 1 279 ? -0.285 -1.814 -13.469 1 92.5 279 PHE A O 1
ATOM 2117 N N . THR A 1 280 ? 0.998 -2.922 -14.883 1 94.88 280 THR A N 1
ATOM 2118 C CA . THR A 1 280 ? -0.132 -3.436 -15.648 1 94.88 280 THR A CA 1
ATOM 2119 C C . THR A 1 280 ? -0.341 -4.922 -15.375 1 94.88 280 THR A C 1
ATOM 2121 O O . THR A 1 280 ? -1.284 -5.527 -15.891 1 94.88 280 THR A O 1
ATOM 2124 N N . GLY A 1 281 ? 0.537 -5.531 -14.609 1 95.75 281 GLY A N 1
ATOM 2125 C CA . GLY A 1 281 ? 0.447 -6.957 -14.344 1 95.75 281 GLY A CA 1
ATOM 2126 C C . GLY A 1 281 ? -0.712 -7.324 -13.438 1 95.75 281 GLY A C 1
ATOM 2127 O O . GLY A 1 281 ? -1.344 -6.449 -12.844 1 95.75 281 GLY A O 1
ATOM 2128 N N . LEU A 1 282 ? -1.023 -8.594 -13.328 1 97.31 282 LEU A N 1
ATOM 2129 C CA . LEU A 1 282 ? -2.053 -9.125 -12.445 1 97.31 282 LEU A CA 1
ATOM 2130 C C . LEU A 1 282 ? -1.438 -9.633 -11.141 1 97.31 282 LEU A C 1
ATOM 2132 O O . LEU A 1 282 ? -0.234 -9.891 -11.078 1 97.31 282 LEU A O 1
ATOM 2136 N N . PRO A 1 283 ? -2.273 -9.75 -10.133 1 97 283 PRO A N 1
ATOM 2137 C CA . PRO A 1 283 ? -1.75 -10.219 -8.844 1 97 283 PRO A CA 1
ATOM 2138 C C . PRO A 1 283 ? -1.463 -11.719 -8.836 1 97 283 PRO A C 1
ATOM 2140 O O . PRO A 1 283 ? -2.002 -12.461 -9.664 1 97 283 PRO A O 1
ATOM 2143 N N . ALA A 1 284 ? -0.529 -12.109 -7.961 1 97.12 284 ALA A N 1
ATOM 2144 C CA . ALA A 1 284 ? -0.36 -13.516 -7.605 1 97.12 284 ALA A CA 1
ATOM 2145 C C . ALA A 1 284 ? -1.116 -13.852 -6.324 1 97.12 284 ALA A C 1
ATOM 2147 O O . ALA A 1 284 ? -1.008 -13.133 -5.324 1 97.12 284 ALA A O 1
ATOM 2148 N N . PRO A 1 285 ? -1.857 -14.859 -6.359 1 97.38 285 PRO A N 1
ATOM 2149 C CA . PRO A 1 285 ? -2.742 -15.133 -5.227 1 97.38 285 PRO A CA 1
ATOM 2150 C C . PRO A 1 285 ? -2.006 -15.734 -4.031 1 97.38 285 PRO A C 1
ATOM 2152 O O . PRO A 1 285 ? -1.609 -16.906 -4.074 1 97.38 285 PRO A O 1
ATOM 2155 N N . CYS A 1 286 ? -1.797 -15.016 -3.041 1 98.38 286 CYS A N 1
ATOM 2156 C CA . CYS A 1 286 ? -1.188 -15.438 -1.785 1 98.38 286 CYS A CA 1
ATOM 2157 C C . CYS A 1 286 ? -2.006 -14.961 -0.593 1 98.38 286 CYS A C 1
ATOM 2159 O O . CYS A 1 286 ? -2.596 -13.883 -0.633 1 98.38 286 CYS A O 1
ATOM 2161 N N . VAL A 1 287 ? -2.07 -15.789 0.402 1 98.62 287 VAL A N 1
ATOM 2162 C CA . VAL A 1 287 ? -2.639 -15.367 1.678 1 98.62 287 VAL A CA 1
ATOM 2163 C C . VAL A 1 287 ? -1.714 -14.352 2.344 1 98.62 287 VAL A C 1
ATOM 2165 O O . VAL A 1 287 ? -0.508 -14.578 2.459 1 98.62 287 VAL A O 1
ATOM 2168 N N . ALA A 1 288 ? -2.271 -13.242 2.748 1 98.62 288 ALA A N 1
ATOM 2169 C CA . ALA A 1 288 ? -1.461 -12.172 3.322 1 98.62 288 ALA A CA 1
ATOM 2170 C C . ALA A 1 288 ? -0.911 -12.57 4.688 1 98.62 288 ALA A C 1
ATOM 2172 O O . ALA A 1 288 ? -1.669 -12.961 5.582 1 98.62 288 ALA A O 1
ATOM 2173 N N . ASP A 1 289 ? 0.401 -12.406 4.863 1 98.56 289 ASP A N 1
ATOM 2174 C CA . ASP A 1 289 ? 0.977 -12.797 6.148 1 98.56 289 ASP A CA 1
ATOM 2175 C C . ASP A 1 289 ? 1.276 -11.57 7.008 1 98.56 289 ASP A C 1
ATOM 2177 O O . ASP A 1 289 ? 1.656 -11.695 8.172 1 98.56 289 ASP A O 1
ATOM 2181 N N . ARG A 1 290 ? 1.01 -10.422 6.457 1 98.25 290 ARG A N 1
ATOM 2182 C CA . ARG A 1 290 ? 1.159 -9.172 7.199 1 98.25 290 ARG A CA 1
ATOM 2183 C C . ARG A 1 290 ? 0.113 -8.148 6.77 1 98.25 290 ARG A C 1
ATOM 2185 O O . ARG A 1 290 ? -0.255 -8.086 5.594 1 98.25 290 ARG A O 1
ATOM 2192 N N . CYS A 1 291 ? -0.35 -7.402 7.629 1 98.81 291 CYS A N 1
ATOM 2193 C CA . CYS A 1 291 ? -1.248 -6.273 7.402 1 98.81 291 CYS A CA 1
ATOM 2194 C C . CYS A 1 291 ? -1.042 -5.191 8.453 1 98.81 291 CYS A C 1
ATOM 2196 O O . CYS A 1 291 ? -0.973 -5.484 9.648 1 98.81 291 CYS A O 1
ATOM 2198 N N . ARG A 1 292 ? -0.901 -3.955 8.016 1 98.62 292 ARG A N 1
ATOM 2199 C CA . ARG A 1 292 ? -0.602 -2.889 8.961 1 98.62 292 ARG A CA 1
ATOM 2200 C C . ARG A 1 292 ? -1.533 -1.698 8.766 1 98.62 292 ARG A C 1
ATOM 2202 O O . ARG A 1 292 ? -1.915 -1.386 7.633 1 98.62 292 ARG A O 1
ATOM 2209 N N . ILE A 1 293 ? -1.893 -1.025 9.82 1 98.88 293 ILE A N 1
ATOM 2210 C CA . ILE A 1 293 ? -2.584 0.259 9.781 1 98.88 293 ILE A CA 1
ATOM 2211 C C . ILE A 1 293 ? -1.773 1.307 10.539 1 98.88 293 ILE A C 1
ATOM 2213 O O . ILE A 1 293 ? -0.98 0.968 11.422 1 98.88 293 ILE A O 1
ATOM 2217 N N . THR A 1 294 ? -1.885 2.533 10.117 1 98.75 294 THR A N 1
ATOM 2218 C CA . THR A 1 294 ? -1.402 3.686 10.875 1 98.75 294 THR A CA 1
ATOM 2219 C C . THR A 1 294 ? -2.564 4.438 11.516 1 98.75 294 THR A C 1
ATOM 2221 O O . THR A 1 294 ? -3.494 4.859 10.82 1 98.75 294 THR A O 1
ATOM 2224 N N . ILE A 1 295 ? -2.475 4.625 12.812 1 98.75 295 ILE A N 1
ATOM 2225 C CA . ILE A 1 295 ? -3.58 5.293 13.492 1 98.75 295 ILE A CA 1
ATOM 2226 C C . ILE A 1 295 ? -3.135 6.676 13.961 1 98.75 295 ILE A C 1
ATOM 2228 O O . ILE A 1 295 ? -1.956 6.887 14.25 1 98.75 295 ILE A O 1
ATOM 2232 N N . ASP A 1 296 ? -4.051 7.539 13.953 1 98.62 296 ASP A N 1
ATOM 2233 C CA . ASP A 1 296 ? -3.963 8.898 14.477 1 98.62 296 ASP A CA 1
ATOM 2234 C C . ASP A 1 296 ? -4.941 9.102 15.633 1 98.62 296 ASP A C 1
ATOM 2236 O O . ASP A 1 296 ? -6.117 9.398 15.406 1 98.62 296 ASP A O 1
ATOM 2240 N N . ARG A 1 297 ? -4.461 8.93 16.828 1 98.62 297 ARG A N 1
ATOM 2241 C CA . ARG A 1 297 ? -5.238 9.062 18.062 1 98.62 297 ARG A CA 1
ATOM 2242 C C . ARG A 1 297 ? -5.027 10.438 18.688 1 98.62 297 ARG A C 1
ATOM 2244 O O . ARG A 1 297 ? -3.934 10.742 19.172 1 98.62 297 ARG A O 1
ATOM 2251 N N . ARG A 1 298 ? -6.07 11.273 18.625 1 98.5 298 ARG A N 1
ATOM 2252 C CA . ARG A 1 298 ? -6.027 12.562 19.312 1 98.5 298 ARG A CA 1
ATOM 2253 C C . ARG A 1 298 ? -6.645 12.469 20.703 1 98.5 298 ARG A C 1
ATOM 2255 O O . ARG A 1 298 ? -7.75 11.953 20.859 1 98.5 298 ARG A O 1
ATOM 2262 N N . PHE A 1 299 ? -5.945 12.961 21.688 1 98.44 299 PHE A N 1
ATOM 2263 C CA . PHE A 1 299 ? -6.438 12.805 23.047 1 98.44 299 PHE A CA 1
ATOM 2264 C C . PHE A 1 299 ? -6.473 14.141 23.766 1 98.44 299 PHE A C 1
ATOM 2266 O O . PHE A 1 299 ? -5.805 15.094 23.359 1 98.44 299 PHE A O 1
ATOM 2273 N N . LEU A 1 300 ? -7.305 14.273 24.766 1 97.94 300 LEU A N 1
ATOM 2274 C CA . LEU A 1 300 ? -7.625 15.492 25.5 1 97.94 300 LEU A CA 1
ATOM 2275 C C . LEU A 1 300 ? -6.641 15.719 26.641 1 97.94 300 LEU A C 1
ATOM 2277 O O . LEU A 1 300 ? -5.938 14.789 27.047 1 97.94 300 LEU A O 1
ATOM 2281 N N . ILE A 1 301 ? -6.586 16.984 27.078 1 96.69 301 ILE A N 1
ATOM 2282 C CA . ILE A 1 301 ? -5.641 17.375 28.109 1 96.69 301 ILE A CA 1
ATOM 2283 C C . ILE A 1 301 ? -5.941 16.609 29.406 1 96.69 301 ILE A C 1
ATOM 2285 O O . ILE A 1 301 ? -5.059 16.438 30.25 1 96.69 301 ILE A O 1
ATOM 2289 N N . GLU A 1 302 ? -7.191 16.062 29.531 1 97.56 302 GLU A N 1
ATOM 2290 C CA . GLU A 1 302 ? -7.641 15.359 30.734 1 97.56 302 GLU A CA 1
ATOM 2291 C C . GLU A 1 302 ? -7.184 13.906 30.719 1 97.56 302 GLU A C 1
ATOM 2293 O O . GLU A 1 302 ? -7.273 13.211 31.734 1 97.56 302 GLU A O 1
ATOM 22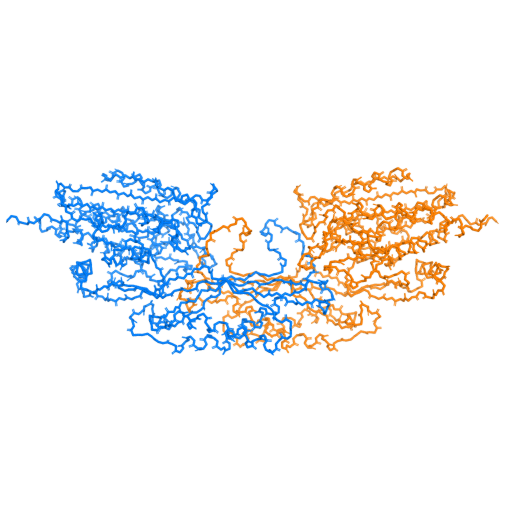98 N N . GLU A 1 303 ? -6.695 13.477 29.625 1 97.69 303 GLU A N 1
ATOM 2299 C CA . GLU A 1 303 ? -6.391 12.062 29.469 1 97.69 303 GLU A CA 1
ATOM 2300 C C . GLU A 1 303 ? -4.938 11.766 29.844 1 97.69 303 GLU A C 1
ATOM 2302 O O . GLU A 1 303 ? -4.043 12.562 29.531 1 97.69 303 GLU A O 1
ATOM 2307 N N . ASP A 1 304 ? -4.711 10.625 30.438 1 97.12 304 ASP A N 1
ATOM 2308 C CA . ASP A 1 304 ? -3.375 10.094 30.688 1 97.12 304 ASP A CA 1
ATOM 2309 C C . ASP A 1 304 ? -2.832 9.367 29.453 1 97.12 304 ASP A C 1
ATOM 2311 O O . ASP A 1 304 ? -3.414 8.383 29 1 97.12 304 ASP A O 1
ATOM 2315 N N . PRO A 1 305 ? -1.651 9.82 29 1 96.5 305 PRO A N 1
ATOM 2316 C CA . PRO A 1 305 ? -1.099 9.203 27.797 1 96.5 305 PRO A CA 1
ATOM 2317 C C . PRO A 1 305 ? -0.937 7.688 27.938 1 96.5 305 PRO A C 1
ATOM 2319 O O . PRO A 1 305 ? -1.11 6.953 26.953 1 96.5 305 PRO A O 1
ATOM 2322 N N . ALA A 1 306 ? -0.564 7.258 29.047 1 97.81 306 ALA A N 1
ATOM 2323 C CA . ALA A 1 306 ? -0.427 5.816 29.266 1 97.81 306 ALA A CA 1
ATOM 2324 C C . ALA A 1 306 ? -1.763 5.105 29.078 1 97.81 306 ALA A C 1
ATOM 2326 O O . ALA A 1 306 ? -1.815 4.008 28.516 1 97.81 306 ALA A O 1
ATOM 2327 N N . GLU A 1 307 ? -2.805 5.699 29.547 1 97.81 307 GLU A N 1
ATOM 2328 C CA . GLU A 1 307 ? -4.137 5.121 29.391 1 97.81 307 GLU A CA 1
ATOM 2329 C C . GLU A 1 307 ? -4.59 5.156 27.938 1 97.81 307 GLU A C 1
ATOM 2331 O O . GLU A 1 307 ? -5.293 4.25 27.484 1 97.81 307 GLU A O 1
ATOM 2336 N N . VAL A 1 308 ? -4.219 6.215 27.25 1 98.31 308 VAL A N 1
ATOM 2337 C CA . VAL A 1 308 ? -4.527 6.348 25.828 1 98.31 308 VAL A CA 1
ATOM 2338 C C . VAL A 1 308 ? -3.986 5.141 25.062 1 98.31 308 VAL A C 1
ATOM 2340 O O . VAL A 1 308 ? -4.711 4.512 24.297 1 98.31 308 VAL A O 1
ATOM 2343 N N . LYS A 1 309 ? -2.762 4.75 25.328 1 98.38 309 LYS A N 1
ATOM 2344 C CA . LYS A 1 309 ? -2.125 3.617 24.656 1 98.38 309 LYS A CA 1
ATOM 2345 C C . LYS A 1 309 ? -2.707 2.295 25.141 1 98.38 309 LYS A C 1
ATOM 2347 O O . LYS A 1 309 ? -2.893 1.362 24.359 1 98.38 309 LYS A O 1
ATOM 2352 N N . ALA A 1 310 ? -3.039 2.193 26.422 1 98.38 310 ALA A N 1
ATOM 2353 C CA . ALA A 1 310 ? -3.57 0.975 27.031 1 98.38 310 ALA A CA 1
ATOM 2354 C C . ALA A 1 310 ? -4.926 0.609 26.438 1 98.38 310 ALA A C 1
ATOM 2356 O O . ALA A 1 310 ? -5.266 -0.571 26.328 1 98.38 310 ALA A O 1
ATOM 2357 N N . GLU A 1 311 ? -5.715 1.622 26.031 1 98.38 311 GLU A N 1
ATOM 2358 C CA . GLU A 1 311 ? -7 1.378 25.391 1 98.38 311 GLU A CA 1
ATOM 2359 C C . GLU A 1 311 ? -6.84 0.514 24.141 1 98.38 311 GLU A C 1
ATOM 2361 O O . GLU A 1 311 ? -7.605 -0.431 23.938 1 98.38 311 GLU A O 1
ATOM 2366 N N . VAL A 1 312 ? -5.844 0.847 23.375 1 98.5 312 VAL A N 1
ATOM 2367 C CA . VAL A 1 312 ? -5.602 0.116 22.141 1 98.5 312 VAL A CA 1
ATOM 2368 C C . VAL A 1 312 ? -5.062 -1.276 22.453 1 98.5 312 VAL A C 1
ATOM 2370 O O . VAL A 1 312 ? -5.484 -2.266 21.859 1 98.5 312 VAL A O 1
ATOM 2373 N N . THR A 1 313 ? -4.156 -1.328 23.391 1 98.5 313 THR A N 1
ATOM 2374 C CA . THR A 1 313 ? -3.598 -2.617 23.797 1 98.5 313 THR A CA 1
ATOM 2375 C C . THR A 1 313 ? -4.691 -3.543 24.312 1 98.5 313 THR A C 1
ATOM 2377 O O . THR A 1 313 ? -4.719 -4.73 23.984 1 98.5 313 THR A O 1
ATOM 2380 N N . ARG A 1 314 ? -5.605 -3.045 25.141 1 98.38 314 ARG A N 1
ATOM 2381 C CA . ARG A 1 314 ? -6.707 -3.842 25.688 1 98.38 314 ARG A CA 1
ATOM 2382 C C . ARG A 1 314 ? -7.602 -4.363 24.562 1 98.38 314 ARG A C 1
ATOM 2384 O O . ARG A 1 314 ? -8.055 -5.508 24.609 1 98.38 314 ARG A O 1
ATOM 2391 N N . LEU A 1 315 ? -7.852 -3.484 23.641 1 98.5 315 LEU A N 1
ATOM 2392 C CA . LEU A 1 315 ? -8.633 -3.881 22.469 1 98.5 315 LEU A CA 1
ATOM 2393 C C . LEU A 1 315 ? -7.977 -5.051 21.75 1 98.5 315 LEU A C 1
ATOM 2395 O O . LEU A 1 315 ? -8.641 -6.043 21.438 1 98.5 315 LEU A O 1
ATOM 2399 N N . MET A 1 316 ? -6.645 -4.977 21.5 1 98.75 316 MET A N 1
ATOM 2400 C CA . MET A 1 316 ? -5.898 -6.027 20.812 1 98.75 316 MET A CA 1
ATOM 2401 C C . MET A 1 316 ? -5.926 -7.324 21.609 1 98.75 316 MET A C 1
ATOM 2403 O O . MET A 1 316 ? -6.07 -8.406 21.031 1 98.75 316 MET A O 1
ATOM 2407 N N . GLU A 1 317 ? -5.805 -7.176 22.906 1 98.56 317 GLU A N 1
ATOM 2408 C CA . GLU A 1 317 ? -5.789 -8.359 23.766 1 98.56 317 GLU A CA 1
ATOM 2409 C C . GLU A 1 317 ? -7.152 -9.031 23.797 1 98.56 317 GLU A C 1
ATOM 2411 O O . GLU A 1 317 ? -7.242 -10.258 23.906 1 98.56 317 GLU A O 1
ATOM 2416 N N . ARG A 1 318 ? -8.234 -8.281 23.734 1 98.38 318 ARG A N 1
ATOM 2417 C CA . ARG A 1 318 ? -9.57 -8.852 23.625 1 98.38 318 ARG A CA 1
ATOM 2418 C C . ARG A 1 318 ? -9.703 -9.703 22.375 1 98.38 318 ARG A C 1
ATOM 2420 O O . ARG A 1 318 ? -10.289 -10.789 22.406 1 98.38 318 ARG A O 1
ATOM 2427 N N . ILE A 1 319 ? -9.156 -9.203 21.312 1 98.62 319 ILE A N 1
ATOM 2428 C CA . ILE A 1 319 ? -9.188 -9.953 20.047 1 98.62 319 ILE A CA 1
ATOM 2429 C C . ILE A 1 319 ? -8.344 -11.219 20.188 1 98.62 319 ILE A C 1
ATOM 2431 O O . ILE A 1 319 ? -8.781 -12.305 19.781 1 98.62 319 ILE A O 1
ATOM 2435 N N . ARG A 1 320 ? -7.125 -11.047 20.734 1 98.25 320 ARG A N 1
ATOM 2436 C CA . ARG A 1 320 ? -6.215 -12.18 20.891 1 98.25 320 ARG A CA 1
ATOM 2437 C C . ARG A 1 320 ? -6.875 -13.297 21.688 1 98.25 320 ARG A C 1
ATOM 2439 O O . ARG A 1 320 ? -6.66 -14.477 21.406 1 98.25 320 ARG A O 1
ATOM 2446 N N . ALA A 1 321 ? -7.711 -12.992 22.625 1 98 321 ALA A N 1
ATOM 2447 C CA . ALA A 1 321 ? -8.375 -13.969 23.484 1 98 321 ALA A CA 1
ATOM 2448 C C . ALA A 1 321 ? -9.414 -14.773 22.719 1 98 321 ALA A C 1
ATOM 2450 O O . ALA A 1 321 ? -9.703 -15.914 23.062 1 98 321 ALA A O 1
ATOM 2451 N N . ARG A 1 322 ? -9.938 -14.234 21.625 1 96.81 322 ARG A N 1
ATOM 2452 C CA . ARG A 1 322 ? -11.07 -14.859 20.969 1 96.81 322 ARG A CA 1
ATOM 2453 C C . ARG A 1 322 ? -10.688 -15.367 19.578 1 96.81 322 ARG A C 1
ATOM 2455 O O . ARG A 1 322 ? -11.414 -16.156 18.969 1 96.81 322 ARG A O 1
ATOM 2462 N N . ARG A 1 323 ? -9.57 -14.969 19.094 1 97.44 323 ARG A N 1
ATOM 2463 C CA . ARG A 1 323 ? -9.219 -15.281 17.719 1 97.44 323 ARG A CA 1
ATOM 2464 C C . ARG A 1 323 ? -7.918 -16.078 17.656 1 97.44 323 ARG A C 1
ATOM 2466 O O . ARG A 1 323 ? -6.828 -15.508 17.734 1 97.44 323 ARG A O 1
ATOM 2473 N N . PRO A 1 324 ? -8.039 -17.375 17.406 1 94.81 324 PRO A N 1
ATOM 2474 C CA . PRO A 1 324 ? -6.844 -18.219 17.344 1 94.81 324 PRO A CA 1
ATOM 2475 C C . PRO A 1 324 ? -5.82 -17.734 16.328 1 94.81 324 PRO A C 1
ATOM 2477 O O . PRO A 1 324 ? -6.188 -17.312 15.227 1 94.81 324 PRO A O 1
ATOM 2480 N N . GLY A 1 325 ? -4.555 -17.766 16.719 1 96.19 325 GLY A N 1
ATOM 2481 C CA . GLY A 1 325 ? -3.471 -17.422 15.812 1 96.19 325 GLY A CA 1
ATOM 2482 C C . GLY A 1 325 ? -3.215 -15.938 15.703 1 96.19 325 GLY A C 1
ATOM 2483 O O . GLY A 1 325 ? -2.279 -15.508 15.023 1 96.19 325 GLY A O 1
ATOM 2484 N N . PHE A 1 326 ? -4.008 -15.172 16.438 1 98.5 326 PHE A N 1
ATOM 2485 C CA . PHE A 1 326 ? -3.893 -13.719 16.344 1 98.5 326 PHE A CA 1
ATOM 2486 C C . PHE A 1 326 ? -2.6 -13.234 16.984 1 98.5 326 PHE A C 1
ATOM 2488 O O . PHE A 1 326 ? -2.379 -13.445 18.188 1 98.5 326 PHE A O 1
ATOM 2495 N N . ARG A 1 327 ? -1.72 -12.641 16.266 1 98.31 327 ARG A N 1
ATOM 2496 C CA . ARG A 1 327 ? -0.492 -11.984 16.703 1 98.31 327 ARG A CA 1
ATOM 2497 C C . ARG A 1 327 ? -0.4 -10.562 16.172 1 98.31 327 ARG A C 1
ATOM 2499 O O . ARG A 1 327 ? -0.802 -10.305 15.031 1 98.31 327 ARG A O 1
ATOM 2506 N N . TYR A 1 328 ? 0.126 -9.703 16.953 1 98.69 328 TYR A N 1
ATOM 2507 C CA . TYR A 1 328 ? 0.173 -8.305 16.531 1 98.69 328 TYR A CA 1
ATOM 2508 C C . TYR A 1 328 ? 1.387 -7.602 17.125 1 98.69 328 TYR A C 1
ATOM 2510 O O . TYR A 1 328 ? 2.037 -8.133 18.031 1 98.69 328 TYR A O 1
ATOM 2518 N N . GLU A 1 329 ? 1.754 -6.484 16.578 1 98.69 329 GLU A N 1
ATOM 2519 C CA . GLU A 1 329 ? 2.732 -5.531 17.094 1 98.69 329 GLU A CA 1
ATOM 2520 C C . GLU A 1 329 ? 2.199 -4.102 17.016 1 98.69 329 GLU A C 1
ATOM 2522 O O . GLU A 1 329 ? 1.427 -3.768 16.109 1 98.69 329 GLU A O 1
ATOM 2527 N N . ILE A 1 330 ? 2.543 -3.303 18 1 98.69 330 ILE A N 1
ATOM 2528 C CA . ILE A 1 330 ? 2.246 -1.874 18.016 1 98.69 330 ILE A CA 1
ATOM 2529 C C . ILE A 1 330 ? 3.545 -1.077 18.109 1 98.69 330 ILE A C 1
ATOM 2531 O O . ILE A 1 330 ? 4.363 -1.322 19 1 98.69 330 ILE A O 1
ATOM 2535 N N . ARG A 1 331 ? 3.768 -0.175 17.266 1 98.19 331 ARG A N 1
ATOM 2536 C CA . ARG A 1 331 ? 4.945 0.688 17.281 1 98.19 331 ARG A CA 1
ATOM 2537 C C . ARG A 1 331 ? 4.543 2.16 17.281 1 98.19 331 ARG A C 1
ATOM 2539 O O . ARG A 1 331 ? 3.82 2.609 16.391 1 98.19 331 ARG A O 1
ATOM 2546 N N . THR A 1 332 ? 5 2.934 18.203 1 98.38 332 THR A N 1
ATOM 2547 C CA . THR A 1 332 ? 4.75 4.371 18.25 1 98.38 332 THR A CA 1
ATOM 2548 C C . THR A 1 332 ? 5.547 5.094 17.172 1 98.38 332 THR A C 1
ATOM 2550 O O . THR A 1 332 ? 6.742 4.844 17 1 98.38 332 THR A O 1
ATOM 2553 N N . LEU A 1 333 ? 4.906 5.922 16.469 1 97.62 333 LEU A N 1
ATOM 2554 C CA . LEU A 1 333 ? 5.559 6.715 15.438 1 97.62 333 LEU A CA 1
ATOM 2555 C C . LEU A 1 333 ? 5.812 8.141 15.922 1 97.62 333 LEU A C 1
ATOM 2557 O O . LEU A 1 333 ? 6.805 8.766 15.539 1 97.62 333 LEU A O 1
ATOM 2561 N N . PHE A 1 334 ? 4.922 8.664 16.625 1 97.25 334 PHE A N 1
ATOM 2562 C CA . PHE A 1 334 ? 4.906 10.07 17 1 97.25 334 PHE A CA 1
ATOM 2563 C C . PHE A 1 334 ? 3.988 10.305 18.188 1 97.25 334 PHE A C 1
ATOM 2565 O O . PHE A 1 334 ? 2.916 9.703 18.281 1 97.25 334 PHE A O 1
ATOM 2572 N N . GLU A 1 335 ? 4.348 11.125 19.141 1 97.56 335 GLU A N 1
ATOM 2573 C CA . GLU A 1 335 ? 3.533 11.461 20.312 1 97.56 335 GLU A CA 1
ATOM 2574 C C . GLU A 1 335 ? 3.805 12.891 20.781 1 97.56 335 GLU A C 1
ATOM 2576 O O . GLU A 1 335 ? 4.961 13.312 20.875 1 97.56 335 GLU A O 1
ATOM 2581 N N . VAL A 1 336 ? 2.781 13.648 21 1 97.75 336 VAL A N 1
ATOM 2582 C CA . VAL A 1 336 ? 2.873 15.016 21.5 1 97.75 336 VAL A CA 1
ATOM 2583 C C . VAL A 1 336 ? 1.821 15.242 22.578 1 97.75 336 VAL A C 1
ATOM 2585 O O . VAL A 1 336 ? 0.649 14.906 22.391 1 97.75 336 VAL A O 1
ATOM 2588 N N . GLN A 1 337 ? 2.242 15.805 23.688 1 96.12 337 GLN A N 1
ATOM 2589 C CA . GLN A 1 337 ? 1.319 16.156 24.766 1 96.12 337 GLN A CA 1
ATOM 2590 C C . GLN A 1 337 ? 0.561 17.438 24.438 1 96.12 337 GLN A C 1
ATOM 2592 O O . GLN A 1 337 ? 1.053 18.281 23.688 1 96.12 337 GLN A O 1
ATOM 2597 N N . PRO A 1 338 ? -0.667 17.578 25 1 95.62 338 PRO A N 1
ATOM 2598 C CA . PRO A 1 338 ? -1.377 18.859 24.828 1 95.62 338 PRO A CA 1
ATOM 2599 C C . PRO A 1 338 ? -0.597 20.047 25.375 1 95.62 338 PRO A C 1
ATOM 2601 O O . PRO A 1 338 ? 0.206 19.891 26.297 1 95.62 338 PRO A O 1
ATOM 2604 N N . THR A 1 339 ? -0.75 21.188 24.766 1 93 339 THR A N 1
ATOM 2605 C CA . THR A 1 339 ? -0.149 22.422 25.25 1 93 339 THR A CA 1
ATOM 2606 C C . THR A 1 339 ? -1.188 23.547 25.312 1 93 339 THR A C 1
ATOM 2608 O O . THR A 1 339 ? -2.227 23.469 24.641 1 93 339 THR A O 1
ATOM 2611 N N . MET A 1 340 ? -0.923 24.5 26.125 1 93.56 340 MET A N 1
ATOM 2612 C CA . MET A 1 340 ? -1.783 25.672 26.266 1 93.56 340 MET A CA 1
ATOM 2613 C C . MET A 1 340 ? -0.976 26.891 26.703 1 93.56 340 MET A C 1
ATOM 2615 O O . MET A 1 340 ? -0.268 26.844 27.703 1 93.56 340 MET A O 1
ATOM 2619 N N . THR A 1 341 ? -0.992 27.922 25.938 1 96.19 341 THR A N 1
ATOM 2620 C CA . THR A 1 341 ? -0.396 29.203 26.312 1 96.19 341 THR A CA 1
ATOM 2621 C C . THR A 1 341 ? -1.281 29.953 27.297 1 96.19 341 THR A C 1
ATOM 2623 O O . THR A 1 341 ? -2.508 29.938 27.188 1 96.19 341 THR A O 1
ATOM 2626 N N . ASP A 1 342 ? -0.637 30.641 28.234 1 96.19 342 ASP A N 1
ATOM 2627 C CA . ASP A 1 342 ? -1.357 31.438 29.234 1 96.19 342 ASP A CA 1
ATOM 2628 C C . ASP A 1 342 ? -2.104 32.594 28.562 1 96.19 342 ASP A C 1
ATOM 2630 O O . ASP A 1 342 ? -1.545 33.281 27.703 1 96.19 342 ASP A O 1
ATOM 2634 N N . ARG A 1 343 ? -3.328 32.844 28.938 1 95.56 343 ARG A N 1
ATOM 2635 C CA . ARG A 1 343 ? -4.156 33.875 28.359 1 95.56 343 ARG A CA 1
ATOM 2636 C C . ARG A 1 343 ? -3.576 35.281 28.656 1 95.56 343 ARG A C 1
ATOM 2638 O O . ARG A 1 343 ? -3.887 36.25 27.953 1 95.56 343 ARG A O 1
ATOM 2645 N N . ASP A 1 344 ? -2.729 35.312 29.609 1 96.31 344 ASP A N 1
ATOM 2646 C CA . ASP A 1 344 ? -2.17 36.625 30 1 96.31 344 ASP A CA 1
ATOM 2647 C C . ASP A 1 344 ? -0.825 36.875 29.328 1 96.31 344 ASP A C 1
ATOM 2649 O O . ASP A 1 344 ? -0.196 37.906 29.547 1 96.31 344 ASP A O 1
ATOM 2653 N N . ALA A 1 345 ? -0.422 35.906 28.562 1 97.06 345 ALA A N 1
ATOM 2654 C CA . ALA A 1 345 ? 0.85 36.094 27.875 1 97.06 345 ALA A CA 1
ATOM 2655 C C . ALA A 1 345 ? 0.837 37.375 27.031 1 97.06 345 ALA A C 1
ATOM 2657 O O . ALA A 1 345 ? -0.2 37.75 26.469 1 97.06 345 ALA A O 1
ATOM 2658 N N . PRO A 1 346 ? 1.976 38 26.859 1 97.44 346 PRO A N 1
ATOM 2659 C CA . PRO A 1 346 ? 2.047 39.281 26.141 1 97.44 346 PRO A CA 1
ATOM 2660 C C . PRO A 1 346 ? 1.515 39.188 24.703 1 97.44 346 PRO A C 1
ATOM 2662 O O . PRO A 1 346 ? 0.774 40.062 24.25 1 97.44 346 PRO A O 1
ATOM 2665 N N . VAL A 1 347 ? 1.855 38.125 24.031 1 98.12 347 VAL A N 1
ATOM 2666 C CA . VAL A 1 347 ? 1.444 37.969 22.641 1 98.12 347 VAL A CA 1
ATOM 2667 C C . VAL A 1 347 ? -0.07 37.781 22.562 1 98.12 347 VAL A C 1
ATOM 2669 O O . VAL A 1 347 ? -0.708 38.219 21.609 1 98.12 347 VAL A O 1
ATOM 2672 N N . VAL A 1 348 ? -0.682 37.188 23.578 1 98.5 348 VAL A N 1
ATOM 2673 C CA . VAL A 1 348 ? -2.129 37 23.625 1 98.5 348 VAL A CA 1
ATOM 2674 C C . VAL A 1 348 ? -2.816 38.344 23.828 1 98.5 348 VAL A C 1
ATOM 2676 O O . VAL A 1 348 ? -3.742 38.688 23.078 1 98.5 348 VAL A O 1
ATOM 2679 N N . ARG A 1 349 ? -2.32 39.125 24.734 1 98.31 349 ARG A N 1
ATOM 2680 C CA . ARG A 1 349 ? -2.918 40.406 25.047 1 98.31 349 ARG A CA 1
ATOM 2681 C C . ARG A 1 349 ? -2.82 41.375 23.859 1 98.31 349 ARG A C 1
ATOM 2683 O O . ARG A 1 349 ? -3.787 42.062 23.516 1 98.31 349 ARG A O 1
ATOM 2690 N N . SER A 1 350 ? -1.653 41.375 23.266 1 98.25 350 SER A N 1
ATOM 2691 C CA . SER A 1 350 ? -1.446 42.25 22.109 1 98.25 350 SER A CA 1
ATOM 2692 C C . SER A 1 350 ? -2.35 41.844 20.953 1 98.25 350 SER A C 1
ATOM 2694 O O . SER A 1 350 ? -2.918 42.719 20.281 1 98.25 350 SER A O 1
ATOM 2696 N N . THR A 1 351 ? -2.484 40.531 20.734 1 98.75 351 THR A N 1
ATOM 2697 C CA . THR A 1 351 ? -3.312 40.062 19.625 1 98.75 351 THR A CA 1
ATOM 2698 C C . THR A 1 351 ? -4.789 40.344 19.906 1 98.75 351 THR A C 1
ATOM 2700 O O . THR A 1 351 ? -5.523 40.75 19 1 98.75 351 THR A O 1
ATOM 2703 N N . ALA A 1 352 ? -5.203 40.156 21.109 1 98.62 352 ALA A N 1
ATOM 2704 C CA . ALA A 1 352 ? -6.586 40.406 21.484 1 98.62 352 ALA A CA 1
ATOM 2705 C C . ALA A 1 352 ? -6.93 41.906 21.281 1 98.62 352 ALA A C 1
ATOM 2707 O O . ALA A 1 352 ? -7.992 42.219 20.75 1 98.62 352 ALA A O 1
ATOM 2708 N N . ALA A 1 353 ? -6.055 42.75 21.688 1 98.25 353 ALA A N 1
ATOM 2709 C CA . ALA A 1 353 ? -6.258 44.188 21.516 1 98.25 353 ALA A CA 1
ATOM 2710 C C . ALA A 1 353 ? -6.336 44.562 20.047 1 98.25 353 ALA A C 1
ATOM 2712 O O . ALA A 1 353 ? -7.16 45.406 19.656 1 98.25 353 ALA A O 1
ATOM 2713 N N . ALA A 1 354 ? -5.465 44 19.297 1 98.62 354 ALA A N 1
ATOM 2714 C CA . ALA A 1 354 ? -5.438 44.25 17.875 1 98.62 354 ALA A CA 1
ATOM 2715 C C . ALA A 1 354 ? -6.715 43.781 17.188 1 98.62 354 ALA A C 1
ATOM 2717 O O . ALA A 1 354 ? -7.242 44.438 16.297 1 98.62 354 ALA A O 1
ATOM 2718 N N . ILE A 1 355 ? -7.223 42.594 17.578 1 98.62 355 ILE A N 1
ATOM 2719 C CA . ILE A 1 355 ? -8.469 42.062 17.016 1 98.62 355 ILE A CA 1
ATOM 2720 C C . ILE A 1 355 ? -9.609 43 17.312 1 98.62 355 ILE A C 1
ATOM 2722 O O . ILE A 1 355 ? -10.406 43.344 16.422 1 98.62 355 ILE A O 1
ATOM 2726 N N . GLU A 1 356 ? -9.664 43.469 18.484 1 98.38 356 GLU A N 1
ATOM 2727 C CA . GLU A 1 356 ? -10.711 44.406 18.844 1 98.38 356 GLU A CA 1
ATOM 2728 C C . GLU A 1 356 ? -10.602 45.688 18.016 1 98.38 356 GLU A C 1
ATOM 2730 O O . GLU A 1 356 ? -11.617 46.219 17.562 1 98.38 356 GLU A O 1
ATOM 2735 N N . ALA A 1 357 ? -9.445 46.156 17.828 1 97.88 357 ALA A N 1
ATOM 2736 C CA . ALA A 1 357 ? -9.211 47.406 17.094 1 97.88 357 ALA A CA 1
ATOM 2737 C C . ALA A 1 357 ? -9.609 47.25 15.633 1 97.88 357 ALA A C 1
ATOM 2739 O O . ALA A 1 357 ? -10.117 48.188 15.023 1 97.88 357 ALA A O 1
ATOM 2740 N N . VAL A 1 358 ? -9.352 46.125 15.078 1 98.12 358 VAL A N 1
ATOM 2741 C CA . VAL A 1 358 ? -9.555 45.906 13.648 1 98.12 358 VAL A CA 1
ATOM 2742 C C . VAL A 1 358 ? -11 45.5 13.383 1 98.12 358 VAL A C 1
ATOM 2744 O O . VAL A 1 358 ? -11.617 45.938 12.414 1 98.12 358 VAL A O 1
ATOM 2747 N N . LEU A 1 359 ? -11.516 44.625 14.266 1 98.12 359 LEU A N 1
ATOM 2748 C CA . LEU A 1 359 ? -12.773 43.969 13.945 1 98.12 359 LEU A CA 1
ATOM 2749 C C . LEU A 1 359 ? -13.906 44.531 14.797 1 98.12 359 LEU A C 1
ATOM 2751 O O . LEU A 1 359 ? -15.086 44.281 14.508 1 98.12 359 LEU A O 1
ATOM 2755 N N . GLY A 1 360 ? -13.625 45.219 15.766 1 97.69 360 GLY A N 1
ATOM 2756 C CA . GLY A 1 360 ? -14.648 45.812 16.625 1 97.69 360 GLY A CA 1
ATOM 2757 C C . GLY A 1 360 ? -15.32 44.781 17.516 1 97.69 360 GLY A C 1
ATOM 2758 O O . GLY A 1 360 ? -16.484 44.938 17.906 1 97.69 360 GLY A O 1
ATOM 2759 N N . ARG A 1 361 ? -14.656 43.688 17.781 1 96.69 361 ARG A N 1
ATOM 2760 C CA . ARG A 1 361 ? -15.211 42.688 18.672 1 96.69 361 ARG A CA 1
ATOM 2761 C C . ARG A 1 361 ? -14.109 42 19.484 1 96.69 361 ARG A C 1
ATOM 2763 O O . ARG A 1 361 ? -12.938 42.031 19.094 1 96.69 361 ARG A O 1
ATOM 2770 N N . GLU A 1 362 ? -14.523 41.406 20.547 1 97.56 362 GLU A N 1
ATOM 2771 C CA . GLU A 1 362 ? -13.586 40.719 21.422 1 97.56 362 GLU A CA 1
ATOM 2772 C C . GLU A 1 362 ? -13.109 39.406 20.781 1 97.56 362 GLU A C 1
ATOM 2774 O O . GLU A 1 362 ? -13.891 38.719 20.141 1 97.56 362 GLU A O 1
ATOM 2779 N N . ALA A 1 363 ? -11.805 39.125 21.016 1 97.75 363 ALA A N 1
ATOM 2780 C CA . ALA A 1 363 ? -11.234 37.875 20.531 1 97.75 363 ALA A CA 1
ATOM 2781 C C . ALA A 1 363 ? -11.844 36.688 21.25 1 97.75 363 ALA A C 1
ATOM 2783 O O . ALA A 1 363 ? -12.086 36.75 22.469 1 97.75 363 ALA A O 1
ATOM 2784 N N . ALA A 1 364 ? -12.141 35.625 20.562 1 97.56 364 ALA A N 1
ATOM 2785 C CA . ALA A 1 364 ? -12.391 34.344 21.188 1 97.56 364 ALA A CA 1
ATOM 2786 C C . ALA A 1 364 ? -11.086 33.594 21.422 1 97.56 364 ALA A C 1
ATOM 2788 O O . ALA A 1 364 ? -10.102 33.781 20.719 1 97.56 364 ALA A O 1
ATOM 2789 N N . TYR A 1 365 ? -11.062 32.781 22.438 1 98 365 TYR A N 1
ATOM 2790 C CA . TYR A 1 365 ? -9.914 31.938 22.766 1 98 365 TYR A CA 1
ATOM 2791 C C . TYR A 1 365 ? -10.227 30.469 22.547 1 98 365 TYR A C 1
ATOM 2793 O O . TYR A 1 365 ? -11.18 29.938 23.125 1 98 365 TYR A O 1
ATOM 2801 N N . VAL A 1 366 ? -9.469 29.812 21.734 1 97.69 366 VAL A N 1
ATOM 2802 C CA . VAL A 1 366 ? -9.82 28.469 21.328 1 97.69 366 VAL A CA 1
ATOM 2803 C C . VAL A 1 366 ? -8.594 27.562 21.422 1 97.69 366 VAL A C 1
ATOM 2805 O O . VAL A 1 366 ? -7.492 28.031 21.719 1 97.69 366 VAL A O 1
ATOM 2808 N N . VAL A 1 367 ? -8.82 26.281 21.281 1 97.5 367 VAL A N 1
ATOM 2809 C CA . VAL A 1 367 ? -7.789 25.25 21.234 1 97.5 367 VAL A CA 1
ATOM 2810 C C . VAL A 1 367 ? -7.941 24.422 19.953 1 97.5 367 VAL A C 1
ATOM 2812 O O . VAL A 1 367 ? -9.062 24.125 19.531 1 97.5 367 VAL A O 1
ATOM 2815 N N . SER A 1 368 ? -6.84 24.156 19.375 1 97.62 368 SER A N 1
ATOM 2816 C CA . SER A 1 368 ? -6.836 23.438 18.109 1 97.62 368 SER A CA 1
ATOM 2817 C C . SER A 1 368 ? -7.078 21.953 18.312 1 97.62 368 SER A C 1
ATOM 2819 O O . SER A 1 368 ? -6.559 21.359 19.266 1 97.62 368 SER A O 1
ATOM 2821 N N . PRO A 1 369 ? -7.855 21.297 17.391 1 97.25 369 PRO A N 1
ATOM 2822 C CA . PRO A 1 369 ? -8.023 19.844 17.453 1 97.25 369 PRO A CA 1
ATOM 2823 C C . PRO A 1 369 ? -6.762 19.078 17.062 1 97.25 369 PRO A C 1
ATOM 2825 O O . PRO A 1 369 ? -6.559 17.938 17.5 1 97.25 369 PRO A O 1
ATOM 2828 N N . GLY A 1 370 ? -5.973 19.594 16.172 1 96.5 370 GLY A N 1
ATOM 2829 C CA . GLY A 1 370 ? -4.699 19.016 15.758 1 96.5 370 GLY A CA 1
ATOM 2830 C C . GLY A 1 370 ? -3.502 19.766 16.312 1 96.5 370 GLY A C 1
ATOM 2831 O O . GLY A 1 370 ? -3.643 20.875 16.828 1 96.5 370 GLY A O 1
ATOM 2832 N N . THR A 1 371 ? -2.357 19.141 16.25 1 96.62 371 THR A N 1
ATOM 2833 C CA . THR A 1 371 ? -1.13 19.797 16.672 1 96.62 371 THR A CA 1
ATOM 2834 C C . THR A 1 371 ? -0.575 20.688 15.555 1 96.62 371 THR A C 1
ATOM 2836 O O . THR A 1 371 ? -0.912 20.484 14.383 1 96.62 371 THR A O 1
ATOM 2839 N N . TYR A 1 372 ? 0.126 21.625 15.945 1 96.94 372 TYR A N 1
ATOM 2840 C CA . TYR A 1 372 ? 0.86 22.484 15.023 1 96.94 372 TYR A CA 1
ATOM 2841 C C . TYR A 1 372 ? 2.207 22.891 15.609 1 96.94 372 TYR A C 1
ATOM 2843 O O . TYR A 1 372 ? 2.645 22.328 16.625 1 96.94 372 TYR A O 1
ATOM 2851 N N . ASP A 1 373 ? 2.906 23.703 15.047 1 98.25 373 ASP A N 1
ATOM 2852 C CA . ASP A 1 373 ? 4.328 23.906 15.312 1 98.25 373 ASP A CA 1
ATOM 2853 C C . ASP A 1 373 ? 4.559 24.406 16.734 1 98.25 373 ASP A C 1
ATOM 2855 O O . ASP A 1 373 ? 5.68 24.344 17.25 1 98.25 373 ASP A O 1
ATOM 2859 N N . GLN A 1 374 ? 3.553 24.906 17.406 1 98.19 374 GLN A N 1
ATOM 2860 C CA . GLN A 1 374 ? 3.695 25.344 18.797 1 98.19 374 GLN A CA 1
ATOM 2861 C C . GLN A 1 374 ? 4.309 24.25 19.656 1 98.19 374 GLN A C 1
ATOM 2863 O O . GLN A 1 374 ? 5.066 24.531 20.578 1 98.19 374 GLN A O 1
ATOM 2868 N N . LYS A 1 375 ? 4.043 23 19.312 1 97.69 375 LYS A N 1
ATOM 2869 C CA . LYS A 1 375 ? 4.547 21.859 20.062 1 97.69 375 LYS A CA 1
ATOM 2870 C C . LYS A 1 375 ? 6.066 21.906 20.188 1 97.69 375 LYS A C 1
ATOM 2872 O O . LYS A 1 375 ? 6.621 21.672 21.266 1 97.69 375 LYS A O 1
ATOM 2877 N N . HIS A 1 376 ? 6.742 22.234 19.141 1 98.19 376 HIS A N 1
ATOM 2878 C CA . HIS A 1 376 ? 8.203 22.234 19.141 1 98.19 376 HIS A CA 1
ATOM 2879 C C . HIS A 1 376 ? 8.75 23.547 19.688 1 98.19 376 HIS A C 1
ATOM 2881 O O . HIS A 1 376 ? 9.805 23.562 20.328 1 98.19 376 HIS A O 1
ATOM 2887 N N . ILE A 1 377 ? 8.031 24.656 19.422 1 98.25 377 ILE A N 1
ATOM 2888 C CA . ILE A 1 377 ? 8.445 25.969 19.922 1 98.25 377 ILE A CA 1
ATOM 2889 C C . ILE A 1 377 ? 8.398 25.969 21.453 1 98.25 377 ILE A C 1
ATOM 2891 O O . ILE A 1 377 ? 9.312 26.469 22.109 1 98.25 377 ILE A O 1
ATOM 2895 N N . ASP A 1 378 ? 7.367 25.391 21.953 1 96 378 ASP A N 1
ATOM 2896 C CA . ASP A 1 378 ? 7.188 25.281 23.391 1 96 378 ASP A CA 1
ATOM 2897 C C . ASP A 1 378 ? 8.156 24.281 24 1 96 378 ASP A C 1
ATOM 2899 O O . ASP A 1 378 ? 8.953 24.609 24.875 1 96 378 ASP A O 1
ATOM 2903 N N . ARG A 1 379 ? 8.195 23.047 23.5 1 94.94 379 ARG A N 1
ATOM 2904 C CA . ARG A 1 379 ? 8.891 21.953 24.156 1 94.94 379 ARG A CA 1
ATOM 2905 C C . ARG A 1 379 ? 10.398 22.031 23.922 1 94.94 379 ARG A C 1
ATOM 2907 O O . ARG A 1 379 ? 11.18 21.781 24.844 1 94.94 379 ARG A O 1
ATOM 2914 N N . ILE A 1 380 ? 10.828 22.328 22.719 1 96.31 380 ILE A N 1
ATOM 2915 C CA . ILE A 1 380 ? 12.25 22.359 22.406 1 96.31 380 ILE A CA 1
ATOM 2916 C C . ILE A 1 380 ? 12.773 23.797 22.531 1 96.31 380 ILE A C 1
ATOM 2918 O O . ILE A 1 380 ? 13.789 24.031 23.188 1 96.31 380 ILE A O 1
ATOM 2922 N N . GLY A 1 381 ? 12.047 24.734 22 1 95.69 381 GLY A N 1
ATOM 2923 C CA . GLY A 1 381 ? 12.453 26.125 22.031 1 95.69 381 GLY A CA 1
ATOM 2924 C C . GLY A 1 381 ? 12.32 26.766 23.406 1 95.69 381 GLY A C 1
ATOM 2925 O O . GLY A 1 381 ? 12.922 27.797 23.688 1 95.69 381 GLY A O 1
ATOM 2926 N N . ARG A 1 382 ? 11.484 26.219 24.25 1 95.5 382 ARG A N 1
ATOM 2927 C CA . ARG A 1 382 ? 11.195 26.688 25.594 1 95.5 382 ARG A CA 1
ATOM 2928 C C . ARG A 1 382 ? 10.594 28.094 25.578 1 95.5 382 ARG A C 1
ATOM 2930 O O . ARG A 1 382 ? 10.852 28.891 26.484 1 95.5 382 ARG A O 1
ATOM 2937 N N . LEU A 1 383 ? 9.93 28.375 24.516 1 95.88 383 LEU A N 1
ATOM 2938 C CA . LEU A 1 383 ? 9.242 29.656 24.391 1 95.88 383 LEU A CA 1
ATOM 2939 C C . LEU A 1 383 ? 7.742 29.484 24.578 1 95.88 383 LEU A C 1
ATOM 2941 O O . LEU A 1 383 ? 7.043 29.016 23.688 1 95.88 383 LEU A O 1
ATOM 2945 N N . LYS A 1 384 ? 7.203 29.969 25.672 1 95.69 384 LYS A N 1
ATOM 2946 C CA . LYS A 1 384 ? 5.805 29.766 26.031 1 95.69 384 LYS A CA 1
ATOM 2947 C C . LYS A 1 384 ? 4.918 30.859 25.453 1 95.69 384 LYS A C 1
ATOM 2949 O O . LYS A 1 384 ? 3.717 30.656 25.281 1 95.69 384 LYS A O 1
ATOM 2954 N N . ASN A 1 385 ? 5.555 32.031 25.188 1 97.88 385 ASN A N 1
ATOM 2955 C CA . ASN A 1 385 ? 4.836 33.156 24.609 1 97.88 385 ASN A CA 1
ATOM 2956 C C . ASN A 1 385 ? 4.594 32.969 23.109 1 97.88 385 ASN A C 1
ATOM 2958 O O . ASN A 1 385 ? 5.113 33.75 22.297 1 97.88 385 ASN A O 1
ATOM 2962 N N . CYS A 1 386 ? 3.795 31.953 22.781 1 98.31 386 CYS A N 1
ATOM 2963 C CA . CYS A 1 386 ? 3.523 31.5 21.406 1 98.31 386 CYS A CA 1
ATOM 2964 C C . CYS A 1 386 ? 2.047 31.172 21.234 1 98.31 386 CYS A C 1
ATOM 2966 O O . CYS A 1 386 ? 1.456 30.484 22.062 1 98.31 386 CYS A O 1
ATOM 2968 N N . ILE A 1 387 ? 1.42 31.719 20.203 1 98.69 387 ILE A N 1
ATOM 2969 C CA . ILE A 1 387 ? 0.025 31.422 19.891 1 98.69 387 ILE A CA 1
ATOM 2970 C C . ILE A 1 387 ? -0.135 31.172 18.406 1 98.69 387 ILE A C 1
ATOM 2972 O O . ILE A 1 387 ? 0.772 31.453 17.609 1 98.69 387 ILE A O 1
ATOM 2976 N N . ALA A 1 388 ? -1.278 30.594 18.016 1 98.56 388 ALA A N 1
ATOM 2977 C CA . ALA A 1 388 ? -1.713 30.594 16.625 1 98.56 388 ALA A CA 1
ATOM 2978 C C . ALA A 1 388 ? -2.803 31.641 16.391 1 98.56 388 ALA A C 1
ATOM 2980 O O . ALA A 1 388 ? -3.68 31.828 17.234 1 98.56 388 ALA A O 1
ATOM 2981 N N . TYR A 1 389 ? -2.637 32.344 15.391 1 98.69 389 TYR A N 1
ATOM 2982 C CA . TYR A 1 389 ? -3.625 33.312 14.906 1 98.69 389 TYR A CA 1
ATOM 2983 C C . TYR A 1 389 ? -3.461 33.562 13.414 1 98.69 389 TYR A C 1
ATOM 2985 O O . TYR A 1 389 ? -2.373 33.938 12.953 1 98.69 389 TYR A O 1
ATOM 2993 N N . GLY A 1 390 ? -4.5 33.406 12.727 1 98.06 390 GLY A N 1
ATOM 2994 C CA . GLY A 1 390 ? -4.43 33.688 11.305 1 98.06 390 GLY A CA 1
ATOM 2995 C C . GLY A 1 390 ? -5.758 33.531 10.594 1 98.06 390 GLY A C 1
ATOM 2996 O O . GLY A 1 390 ? -6.738 33.094 11.195 1 98.06 390 GLY A O 1
ATOM 2997 N N . PRO A 1 391 ? -5.758 33.938 9.359 1 98.12 391 PRO A N 1
ATOM 2998 C CA . PRO A 1 391 ? -6.973 33.844 8.547 1 98.12 391 PRO A CA 1
ATOM 2999 C C . PRO A 1 391 ? -7.266 32.406 8.109 1 98.12 391 PRO A C 1
ATOM 3001 O O . PRO A 1 391 ? -6.402 31.531 8.227 1 98.12 391 PRO A O 1
ATOM 3004 N N . GLY A 1 392 ? -8.469 32.219 7.637 1 96.75 392 GLY A N 1
ATOM 3005 C CA . GLY A 1 392 ? -8.898 30.891 7.188 1 96.75 392 GLY A CA 1
ATOM 3006 C C . GLY A 1 392 ? -9.734 30.156 8.211 1 96.75 392 GLY A C 1
ATOM 3007 O O . GLY A 1 392 ? -9.859 30.594 9.352 1 96.75 392 GLY A O 1
ATOM 3008 N N . GLN A 1 393 ? -10.328 29.109 7.723 1 95.75 393 GLN A N 1
ATOM 3009 C CA . GLN A 1 393 ? -11.18 28.281 8.57 1 95.75 393 GLN A CA 1
ATOM 3010 C C . GLN A 1 393 ? -10.578 26.891 8.758 1 95.75 393 GLN A C 1
ATOM 3012 O O . GLN A 1 393 ? -10.164 26.25 7.785 1 95.75 393 GLN A O 1
ATOM 3017 N N . LEU A 1 394 ? -10.625 26.547 10 1 94.56 394 LEU A N 1
ATOM 3018 C CA . LEU A 1 394 ? -10.078 25.25 10.344 1 94.56 394 LEU A CA 1
ATOM 3019 C C . LEU A 1 394 ? -10.812 24.141 9.602 1 94.56 394 LEU A C 1
ATOM 3021 O O . LEU A 1 394 ? -10.203 23.156 9.188 1 94.56 394 LEU A O 1
ATOM 3025 N N . ALA A 1 395 ? -12.062 24.266 9.367 1 93.25 395 ALA A N 1
ATOM 3026 C CA . ALA A 1 395 ? -12.898 23.25 8.734 1 93.25 395 ALA A CA 1
ATOM 3027 C C . ALA A 1 395 ? -12.484 23.031 7.277 1 93.25 395 ALA A C 1
ATOM 3029 O O . ALA A 1 395 ? -12.82 22.016 6.672 1 93.25 395 ALA A O 1
ATOM 3030 N N . GLN A 1 396 ? -11.742 23.969 6.723 1 94.62 396 GLN A N 1
ATOM 3031 C CA . GLN A 1 396 ? -11.281 23.891 5.34 1 94.62 396 GLN A CA 1
ATOM 3032 C C . GLN A 1 396 ? -10.016 23.047 5.23 1 94.62 396 GLN A C 1
ATOM 3034 O O . GLN A 1 396 ? -9.664 22.578 4.145 1 94.62 396 GLN A O 1
ATOM 3039 N N . ALA A 1 397 ? -9.375 22.828 6.344 1 95.31 397 ALA A N 1
ATOM 3040 C CA . ALA A 1 397 ? -8.086 22.141 6.305 1 95.31 397 ALA A CA 1
ATOM 3041 C C . ALA A 1 397 ? -8.234 20.719 5.77 1 95.31 397 ALA A C 1
ATOM 3043 O O . ALA A 1 397 ? -9.047 19.953 6.266 1 95.31 397 ALA A O 1
ATOM 3044 N N . HIS A 1 398 ? -7.465 20.344 4.777 1 97.25 398 HIS A N 1
ATOM 3045 C CA . HIS A 1 398 ? -7.34 19.016 4.191 1 97.25 398 HIS A CA 1
ATOM 3046 C C . HIS A 1 398 ? -8.578 18.641 3.377 1 97.25 398 HIS A C 1
ATOM 3048 O O . HIS A 1 398 ? -8.75 17.5 2.979 1 97.25 398 HIS A O 1
ATOM 3054 N N . GLN A 1 399 ? -9.477 19.656 3.115 1 97.69 399 GLN A N 1
ATOM 3055 C CA . GLN A 1 399 ? -10.688 19.391 2.352 1 97.69 399 GLN A CA 1
ATOM 3056 C C . GLN A 1 399 ? -10.477 19.672 0.869 1 97.69 399 GLN A C 1
ATOM 3058 O O . GLN A 1 399 ? -9.68 20.547 0.507 1 97.69 399 GLN A O 1
ATOM 3063 N N . PRO A 1 400 ? -11.227 18.891 0.026 1 97.69 400 PRO A N 1
ATOM 3064 C CA . PRO A 1 400 ? -11.258 19.344 -1.365 1 97.69 400 PRO A CA 1
ATOM 3065 C C . PRO A 1 400 ? -11.914 20.719 -1.521 1 97.69 400 PRO A C 1
ATOM 3067 O O . PRO A 1 400 ? -12.781 21.094 -0.726 1 97.69 400 PRO A O 1
ATOM 3070 N N . ASP A 1 401 ? -11.445 21.469 -2.512 1 98.19 401 ASP A N 1
ATOM 3071 C CA . ASP A 1 401 ? -11.906 22.828 -2.75 1 98.19 401 ASP A CA 1
ATOM 3072 C C . ASP A 1 401 ? -11.633 23.719 -1.543 1 98.19 401 ASP A C 1
ATOM 3074 O O . ASP A 1 401 ? -12.469 24.547 -1.174 1 98.19 401 ASP A O 1
ATOM 3078 N N . GLU A 1 402 ? -10.523 23.422 -0.942 1 98.5 402 GLU A N 1
ATOM 3079 C CA . GLU A 1 402 ? -10.039 24.297 0.123 1 98.5 402 GLU A CA 1
ATOM 3080 C C . GLU A 1 402 ? -9.969 25.75 -0.341 1 98.5 402 GLU A C 1
ATOM 3082 O O . GLU A 1 402 ? -9.562 26.031 -1.47 1 98.5 402 GLU A O 1
ATOM 3087 N N . TRP A 1 403 ? -10.367 26.688 0.549 1 98.62 403 TRP A N 1
ATOM 3088 C CA . TRP A 1 403 ? -10.336 28.094 0.188 1 98.62 403 TRP A CA 1
ATOM 3089 C C . TRP A 1 403 ? -10.055 28.969 1.41 1 98.62 403 TRP A C 1
ATOM 3091 O O . TRP A 1 403 ? -10.117 28.484 2.545 1 98.62 403 TRP A O 1
ATOM 3101 N N . ILE A 1 404 ? -9.656 30.203 1.17 1 98.75 404 ILE A N 1
ATOM 3102 C CA . ILE A 1 404 ? -9.461 31.219 2.205 1 98.75 404 ILE A CA 1
ATOM 3103 C C . ILE A 1 404 ? -10.07 32.531 1.755 1 98.75 404 ILE A C 1
ATOM 3105 O O . ILE A 1 404 ? -10.008 32.875 0.574 1 98.75 404 ILE A O 1
ATOM 3109 N N . GLY A 1 405 ? -10.68 33.281 2.658 1 98.69 405 GLY A N 1
ATOM 3110 C CA . GLY A 1 405 ? -11.25 34.562 2.336 1 98.69 405 GLY A CA 1
ATOM 3111 C C . GLY A 1 405 ? -10.195 35.656 2.156 1 98.69 405 GLY A C 1
ATOM 3112 O O . GLY A 1 405 ? -9.32 35.812 3.004 1 98.69 405 GLY A O 1
ATOM 3113 N N . ILE A 1 406 ? -10.32 36.406 1.137 1 98.75 406 ILE A N 1
ATOM 3114 C CA . ILE A 1 406 ? -9.375 37.5 0.857 1 98.75 406 ILE A CA 1
ATOM 3115 C C . ILE A 1 406 ? -9.531 38.594 1.906 1 98.75 406 ILE A C 1
ATOM 3117 O O . ILE A 1 406 ? -8.539 39.125 2.416 1 98.75 406 ILE A O 1
ATOM 3121 N N . THR A 1 407 ? -10.742 38.906 2.236 1 98.69 407 THR A N 1
ATOM 3122 C CA . THR A 1 407 ? -11 39.875 3.289 1 98.69 407 THR A CA 1
ATOM 3123 C C . THR A 1 407 ? -10.453 39.406 4.625 1 98.69 407 THR A C 1
ATOM 3125 O O . THR A 1 407 ? -9.883 40.188 5.395 1 98.69 407 THR A O 1
ATOM 3128 N N . ASP A 1 408 ? -10.648 38.125 4.871 1 98.56 408 ASP A N 1
ATOM 3129 C CA . ASP A 1 408 ? -10.117 37.562 6.102 1 98.56 408 ASP A CA 1
ATOM 3130 C C . ASP A 1 408 ? -8.602 37.688 6.156 1 98.56 408 ASP A C 1
ATOM 3132 O O . ASP A 1 408 ? -8.031 37.969 7.215 1 98.56 408 ASP A O 1
ATOM 3136 N N . MET A 1 409 ? -7.961 37.469 5.023 1 98.88 409 MET A N 1
ATOM 3137 C CA . MET A 1 409 ? -6.512 37.625 4.969 1 98.88 409 MET A CA 1
ATOM 3138 C C . MET A 1 409 ? -6.105 39.062 5.273 1 98.88 409 MET A C 1
ATOM 3140 O O . MET A 1 409 ? -5.176 39.281 6.047 1 98.88 409 MET A O 1
ATOM 3144 N N . ALA A 1 410 ? -6.777 39.969 4.688 1 98.81 410 ALA A N 1
ATOM 3145 C CA . ALA A 1 410 ? -6.457 41.375 4.895 1 98.81 410 ALA A CA 1
ATOM 3146 C C . ALA A 1 410 ? -6.688 41.781 6.348 1 98.81 410 ALA A C 1
ATOM 3148 O O . ALA A 1 410 ? -5.867 42.5 6.934 1 98.81 410 ALA A O 1
ATOM 3149 N N . ASP A 1 411 ? -7.797 41.375 6.887 1 98.81 411 ASP A N 1
ATOM 3150 C CA . ASP A 1 411 ? -8.102 41.688 8.281 1 98.81 411 ASP A CA 1
ATOM 3151 C C . ASP A 1 411 ? -7.035 41.094 9.211 1 98.81 411 ASP A C 1
ATOM 3153 O O . ASP A 1 411 ? -6.586 41.75 10.141 1 98.81 411 ASP A O 1
ATOM 3157 N N . SER A 1 412 ? -6.695 39.906 8.953 1 98.88 412 SER A N 1
ATOM 3158 C CA . SER A 1 412 ? -5.676 39.25 9.781 1 98.88 412 SER A CA 1
ATOM 3159 C C . SER A 1 412 ? -4.332 39.969 9.641 1 98.88 412 SER A C 1
ATOM 3161 O O . SER A 1 412 ? -3.58 40.094 10.609 1 98.88 412 SER A O 1
ATOM 3163 N N . ALA A 1 413 ? -4.004 40.344 8.406 1 98.88 413 ALA A N 1
ATOM 3164 C CA . ALA A 1 413 ? -2.781 41.125 8.203 1 98.88 413 ALA A CA 1
ATOM 3165 C C . ALA A 1 413 ? -2.805 42.406 9.031 1 98.88 413 ALA A C 1
ATOM 3167 O O . ALA A 1 413 ? -1.794 42.781 9.625 1 98.88 413 ALA A O 1
ATOM 3168 N N . ARG A 1 414 ? -3.938 43.125 9.086 1 98.88 414 ARG A N 1
ATOM 3169 C CA . ARG A 1 414 ? -4.074 44.312 9.891 1 98.88 414 ARG A CA 1
ATOM 3170 C C . ARG A 1 414 ? -3.855 44.031 11.367 1 98.88 414 ARG A C 1
ATOM 3172 O O . ARG A 1 414 ? -3.143 44.75 12.062 1 98.88 414 ARG A O 1
ATOM 3179 N N . VAL A 1 415 ? -4.445 42.938 11.805 1 98.88 415 VAL A N 1
ATOM 3180 C CA . VAL A 1 415 ? -4.305 42.531 13.203 1 98.88 415 VAL A CA 1
ATOM 3181 C C . VAL A 1 415 ? -2.836 42.281 13.516 1 98.88 415 VAL A C 1
ATOM 3183 O O . VAL A 1 415 ? -2.287 42.844 14.469 1 98.88 415 VAL A O 1
ATOM 3186 N N . MET A 1 416 ? -2.205 41.469 12.711 1 98.94 416 MET A N 1
ATOM 3187 C CA . MET A 1 416 ? -0.812 41.125 12.961 1 98.94 416 MET A CA 1
ATOM 3188 C C . MET A 1 416 ? 0.083 42.344 12.906 1 98.94 416 MET A C 1
ATOM 3190 O O . MET A 1 416 ? 1.021 42.469 13.703 1 98.94 416 MET A O 1
ATOM 3194 N N . ALA A 1 417 ? -0.187 43.281 11.992 1 98.88 417 ALA A N 1
ATOM 3195 C CA . ALA A 1 417 ? 0.591 44.5 11.898 1 98.88 417 ALA A CA 1
ATOM 3196 C C . ALA A 1 417 ? 0.416 45.344 13.148 1 98.88 417 ALA A C 1
ATOM 3198 O O . ALA A 1 417 ? 1.368 46 13.617 1 98.88 417 ALA A O 1
ATOM 3199 N N . LEU A 1 418 ? -0.779 45.375 13.664 1 98.69 418 LEU A N 1
ATOM 3200 C CA . LEU A 1 418 ? -1.032 46.156 14.875 1 98.69 418 LEU A CA 1
ATOM 3201 C C . LEU A 1 418 ? -0.362 45.531 16.078 1 98.69 418 LEU A C 1
ATOM 3203 O O . LEU A 1 418 ? 0.073 46.219 17 1 98.69 418 LEU A O 1
ATOM 3207 N N . VAL A 1 419 ? -0.28 44.219 16.094 1 98.75 419 VAL A N 1
ATOM 3208 C CA . VAL A 1 419 ? 0.469 43.531 17.156 1 98.75 419 VAL A CA 1
ATOM 3209 C C . VAL A 1 419 ? 1.932 43.969 17.109 1 98.75 419 VAL A C 1
ATOM 3211 O O . VAL A 1 419 ? 2.533 44.25 18.141 1 98.75 419 VAL A O 1
ATOM 3214 N N . LEU A 1 420 ? 2.48 44 15.891 1 98.69 420 LEU A N 1
ATOM 3215 C CA . LEU A 1 420 ? 3.846 44.5 15.734 1 98.69 420 LEU A CA 1
ATOM 3216 C C . LEU A 1 420 ? 3.977 45.906 16.281 1 98.69 420 LEU A C 1
ATOM 3218 O O . LEU A 1 420 ? 4.961 46.219 16.953 1 98.69 420 LEU A O 1
ATOM 3222 N N . ALA A 1 421 ? 3.02 46.75 16.016 1 98.12 421 ALA A N 1
ATOM 3223 C CA . ALA A 1 421 ? 3.049 48.125 16.484 1 98.12 421 ALA A CA 1
ATOM 3224 C C . ALA A 1 421 ? 3.066 48.188 18 1 98.12 421 ALA A C 1
ATOM 3226 O O . ALA A 1 421 ? 3.801 49 18.594 1 98.12 421 ALA A O 1
ATOM 3227 N N . GLU A 1 422 ? 2.262 47.406 18.578 1 97.12 422 GLU A N 1
ATOM 3228 C CA . GLU A 1 422 ? 2.178 47.375 20.031 1 97.12 422 GLU A CA 1
ATOM 3229 C C . GLU A 1 422 ? 3.49 46.906 20.656 1 97.12 422 GLU A C 1
ATOM 3231 O O . GLU A 1 422 ? 3.895 47.406 21.703 1 97.12 422 GLU A O 1
ATOM 3236 N N . LEU A 1 423 ? 4.148 46 20.047 1 97.31 423 LEU A N 1
ATOM 3237 C CA . LEU A 1 423 ? 5.277 45.344 20.672 1 97.31 423 LEU A CA 1
ATOM 3238 C C . LEU A 1 423 ? 6.594 46 20.281 1 97.31 423 LEU A C 1
ATOM 3240 O O . LEU A 1 423 ? 7.57 45.938 21.031 1 97.31 423 LEU A O 1
ATOM 3244 N N . LEU A 1 424 ? 6.617 46.688 19.125 1 97.38 424 LEU A N 1
ATOM 3245 C CA . LEU A 1 424 ? 7.922 47.062 18.594 1 97.38 424 LEU A CA 1
ATOM 3246 C C . LEU A 1 424 ? 7.988 48.562 18.312 1 97.38 424 LEU A C 1
ATOM 3248 O O . LEU A 1 424 ? 9.055 49.094 18 1 97.38 424 LEU A O 1
ATOM 3252 N N . ALA A 1 425 ? 6.828 49.219 18.328 1 95.38 425 ALA A N 1
ATOM 3253 C CA . ALA A 1 425 ? 6.887 50.656 18.078 1 95.38 425 ALA A CA 1
ATOM 3254 C C . ALA A 1 425 ? 7.758 51.344 19.109 1 95.38 425 ALA A C 1
ATOM 3256 O O . ALA A 1 425 ? 7.828 50.906 20.266 1 95.38 425 ALA A O 1
ATOM 3257 N N . PRO A 1 426 ? 8.359 52.5 18.625 1 91.38 426 PRO A N 1
ATOM 3258 C CA . PRO A 1 426 ? 9.164 53.25 19.594 1 91.38 426 PRO A CA 1
ATOM 3259 C C . PRO A 1 426 ? 8.336 53.781 20.75 1 91.38 426 PRO A C 1
ATOM 3261 O O . PRO A 1 426 ? 7.16 54.125 20.578 1 91.38 426 PRO A O 1
ATOM 3264 N N . ARG A 1 427 ? 8.859 53.75 22.016 1 77.56 427 ARG A N 1
ATOM 3265 C CA . ARG A 1 427 ? 8.203 54.312 23.203 1 77.56 427 ARG A CA 1
ATOM 3266 C C . ARG A 1 427 ? 8.164 55.844 23.156 1 77.56 427 ARG A C 1
ATOM 3268 O O . ARG A 1 427 ? 9.094 56.469 22.656 1 77.56 427 ARG A O 1
ATOM 3275 N N . SER A 1 428 ? 6.918 56.469 22.906 1 59.34 428 SER A N 1
ATOM 3276 C CA . SER A 1 428 ? 6.855 57.938 22.984 1 59.34 428 SER A CA 1
ATOM 3277 C C . SER A 1 428 ? 7.781 58.469 24.078 1 59.34 428 SER A C 1
ATOM 3279 O O . SER A 1 428 ? 7.848 57.906 25.172 1 59.34 428 SER A O 1
ATOM 3281 N N . ALA A 1 429 ? 8.766 59.438 23.672 1 47.91 429 ALA A N 1
ATOM 3282 C CA . ALA A 1 429 ? 9.508 60.219 24.656 1 47.91 429 ALA A CA 1
ATOM 3283 C C . ALA A 1 429 ? 8.562 60.906 25.625 1 47.91 429 ALA A C 1
ATOM 3285 O O . ALA A 1 429 ? 7.492 61.375 25.234 1 47.91 429 ALA A O 1
ATOM 3286 N N . MET B 1 1 ? 17.203 -55.062 -24.672 1 57.12 1 MET B N 1
ATOM 3287 C CA . MET B 1 1 ? 16.688 -54.656 -23.375 1 57.12 1 MET B CA 1
ATOM 3288 C C . MET B 1 1 ? 15.336 -53.969 -23.531 1 57.12 1 MET B C 1
ATOM 3290 O O . MET B 1 1 ? 15.125 -53.219 -24.484 1 57.12 1 MET B O 1
ATOM 3294 N N . ASP B 1 2 ? 14.305 -54.375 -22.812 1 89.81 2 ASP B N 1
ATOM 3295 C CA . ASP B 1 2 ? 12.969 -53.812 -22.688 1 89.81 2 ASP B CA 1
ATOM 3296 C C . ASP B 1 2 ? 13.039 -52.281 -22.531 1 89.81 2 ASP B C 1
ATOM 3298 O O . ASP B 1 2 ? 13.883 -51.781 -21.781 1 89.81 2 ASP B O 1
ATOM 3302 N N . LEU B 1 3 ? 12.672 -51.562 -23.594 1 95.12 3 LEU B N 1
ATOM 3303 C CA . LEU B 1 3 ? 12.695 -50.125 -23.641 1 95.12 3 LEU B CA 1
ATOM 3304 C C . LEU B 1 3 ? 12.398 -49.531 -22.266 1 95.12 3 LEU B C 1
ATOM 3306 O O . LEU B 1 3 ? 13.047 -48.562 -21.844 1 95.12 3 LEU B O 1
ATOM 3310 N N . ALA B 1 4 ? 11.547 -50.094 -21.562 1 96.44 4 ALA B N 1
ATOM 3311 C CA . ALA B 1 4 ? 11.188 -49.625 -20.234 1 96.44 4 ALA B CA 1
ATOM 3312 C C . ALA B 1 4 ? 12.367 -49.719 -19.266 1 96.44 4 ALA B C 1
ATOM 3314 O O . ALA B 1 4 ? 12.609 -48.844 -18.453 1 96.44 4 ALA B O 1
ATOM 3315 N N . ARG B 1 5 ? 13.055 -50.75 -19.328 1 97.19 5 ARG B N 1
ATOM 3316 C CA . ARG B 1 5 ? 14.211 -50.938 -18.469 1 97.19 5 ARG B CA 1
ATOM 3317 C C . ARG B 1 5 ? 15.328 -49.969 -18.812 1 97.19 5 ARG B C 1
ATOM 3319 O O . ARG B 1 5 ? 16 -49.438 -17.922 1 97.19 5 ARG B O 1
ATOM 3326 N N . ARG B 1 6 ? 15.555 -49.719 -20.078 1 97.56 6 ARG B N 1
ATOM 3327 C CA . ARG B 1 6 ? 16.578 -48.781 -20.5 1 97.56 6 ARG B CA 1
ATOM 3328 C C . ARG B 1 6 ? 16.25 -47.375 -20.016 1 97.56 6 ARG B C 1
ATOM 3330 O O . ARG B 1 6 ? 17.141 -46.625 -19.578 1 97.56 6 ARG B O 1
ATOM 3337 N N . ILE B 1 7 ? 15.023 -47.094 -20.109 1 98.06 7 ILE B N 1
ATOM 3338 C CA . ILE B 1 7 ? 14.562 -45.781 -19.688 1 98.06 7 ILE B CA 1
ATOM 3339 C C . ILE B 1 7 ? 14.812 -45.625 -18.188 1 98.06 7 ILE B C 1
ATOM 3341 O O . ILE B 1 7 ? 15.336 -44.594 -17.75 1 98.06 7 ILE B O 1
ATOM 3345 N N . ARG B 1 8 ? 14.438 -46.594 -17.406 1 97.62 8 ARG B N 1
ATOM 3346 C CA . ARG B 1 8 ? 14.641 -46.531 -15.961 1 97.62 8 ARG B CA 1
ATOM 3347 C C . ARG B 1 8 ? 16.125 -46.344 -15.617 1 97.62 8 ARG B C 1
ATOM 3349 O O . ARG B 1 8 ? 16.469 -45.562 -14.734 1 97.62 8 ARG B O 1
ATOM 3356 N N . THR B 1 9 ? 16.953 -47.062 -16.344 1 98.12 9 THR B N 1
ATOM 3357 C CA . THR B 1 9 ? 18.391 -47 -16.141 1 98.12 9 THR B CA 1
ATOM 3358 C C . THR B 1 9 ? 18.891 -45.594 -16.484 1 98.12 9 THR B C 1
ATOM 3360 O O . THR B 1 9 ? 19.734 -45.031 -15.766 1 98.12 9 THR B O 1
ATOM 3363 N N . GLU B 1 10 ? 18.391 -45.062 -17.562 1 98.44 10 GLU B N 1
ATOM 3364 C CA . GLU B 1 10 ? 18.797 -43.75 -18 1 98.44 10 GLU B CA 1
ATOM 3365 C C . GLU B 1 10 ? 18.406 -42.688 -16.984 1 98.44 10 GLU B C 1
ATOM 3367 O O . GLU B 1 10 ? 19.156 -41.75 -16.719 1 98.44 10 GLU B O 1
ATOM 3372 N N . VAL B 1 11 ? 17.234 -42.781 -16.422 1 98.62 11 VAL B N 1
ATOM 3373 C CA . VAL B 1 11 ? 16.781 -41.812 -15.422 1 98.62 11 VAL B CA 1
ATOM 3374 C C . VAL B 1 11 ? 17.641 -41.938 -14.156 1 98.62 11 VAL B C 1
ATOM 3376 O O . VAL B 1 11 ? 18.062 -40.938 -13.586 1 98.62 11 VAL B O 1
ATOM 3379 N N . ASP B 1 12 ? 17.875 -43.188 -13.734 1 98.31 12 ASP B N 1
ATOM 3380 C CA . ASP B 1 12 ? 18.688 -43.438 -12.555 1 98.31 12 ASP B CA 1
ATOM 3381 C C . ASP B 1 12 ? 20.078 -42.812 -12.711 1 98.31 12 ASP B C 1
ATOM 3383 O O . ASP B 1 12 ? 20.625 -42.25 -11.766 1 98.31 12 ASP B O 1
ATOM 3387 N N . ALA B 1 13 ? 20.609 -42.906 -13.812 1 98.5 13 ALA B N 1
ATOM 3388 C CA . ALA B 1 13 ? 21.938 -42.375 -14.102 1 98.5 13 ALA B CA 1
ATOM 3389 C C . ALA B 1 13 ? 21.969 -40.844 -14.078 1 98.5 13 ALA B C 1
ATOM 3391 O O . ALA B 1 13 ? 23.047 -40.25 -14 1 98.5 13 ALA B O 1
ATOM 3392 N N . ARG B 1 14 ? 20.812 -40.25 -14.102 1 98.56 14 ARG B N 1
ATOM 3393 C CA . ARG B 1 14 ? 20.734 -38.812 -14.211 1 98.56 14 ARG B CA 1
ATOM 3394 C C . ARG B 1 14 ? 20.188 -38.188 -12.922 1 98.56 14 ARG B C 1
ATOM 3396 O O . ARG B 1 14 ? 19.766 -37.031 -12.914 1 98.56 14 ARG B O 1
ATOM 3403 N N . ARG B 1 15 ? 20.125 -38.969 -11.906 1 98.38 15 ARG B N 1
ATOM 3404 C CA . ARG B 1 15 ? 19.562 -38.5 -10.648 1 98.38 15 ARG B CA 1
ATOM 3405 C C . ARG B 1 15 ? 20.281 -37.25 -10.148 1 98.38 15 ARG B C 1
ATOM 3407 O O . ARG B 1 15 ? 19.656 -36.281 -9.719 1 98.38 15 ARG B O 1
ATOM 3414 N N . ASP B 1 16 ? 21.609 -37.25 -10.164 1 98.5 16 ASP B N 1
ATOM 3415 C CA . ASP B 1 16 ? 22.391 -36.094 -9.719 1 98.5 16 ASP B CA 1
ATOM 3416 C C . ASP B 1 16 ? 22.156 -34.875 -10.625 1 98.5 16 ASP B C 1
ATOM 3418 O O . ASP B 1 16 ? 22.078 -33.75 -10.148 1 98.5 16 ASP B O 1
ATOM 3422 N N . ALA B 1 17 ? 22.109 -35.125 -11.906 1 98.56 17 ALA B N 1
ATOM 3423 C CA . ALA B 1 17 ? 21.828 -34.062 -12.859 1 98.56 17 ALA B CA 1
ATOM 3424 C C . ALA B 1 17 ? 20.453 -33.469 -12.617 1 98.56 17 ALA B C 1
ATOM 3426 O O . ALA B 1 17 ? 20.266 -32.25 -12.805 1 98.56 17 ALA B O 1
ATOM 3427 N N . LEU B 1 18 ? 19.531 -34.312 -12.25 1 98.81 18 LEU B N 1
ATOM 3428 C CA . LEU B 1 18 ? 18.172 -33.875 -11.922 1 98.81 18 LEU B CA 1
ATOM 3429 C C . LEU B 1 18 ? 18.188 -32.906 -10.758 1 98.81 18 LEU B C 1
ATOM 3431 O O . LEU B 1 18 ? 17.609 -31.812 -10.844 1 98.81 18 LEU B O 1
ATOM 3435 N N . VAL B 1 19 ? 18.859 -33.25 -9.727 1 98.81 19 VAL B N 1
ATOM 3436 C CA . VAL B 1 19 ? 18.953 -32.406 -8.531 1 98.81 19 VAL B CA 1
ATOM 3437 C C . VAL B 1 19 ? 19.688 -31.109 -8.867 1 98.81 19 VAL B C 1
ATOM 3439 O O . VAL B 1 19 ? 19.266 -30.016 -8.461 1 98.81 19 VAL B O 1
ATOM 3442 N N . ALA B 1 20 ? 20.75 -31.219 -9.594 1 98.75 20 ALA B N 1
ATOM 3443 C CA . ALA B 1 20 ? 21.547 -30.047 -9.961 1 98.75 20 ALA B CA 1
ATOM 3444 C C . ALA B 1 20 ? 20.734 -29.062 -10.797 1 98.75 20 ALA B C 1
ATOM 3446 O O . ALA B 1 20 ? 20.797 -27.844 -10.578 1 98.75 20 ALA B O 1
ATOM 3447 N N . LEU B 1 21 ? 20 -29.609 -11.727 1 98.81 21 LEU B N 1
ATOM 3448 C CA . LEU B 1 21 ? 19.172 -28.75 -12.578 1 98.81 21 LEU B CA 1
ATOM 3449 C C . LEU B 1 21 ? 18.109 -28.031 -11.766 1 98.81 21 LEU B C 1
ATOM 3451 O O . LEU B 1 21 ? 17.906 -26.828 -11.914 1 98.81 21 LEU B O 1
ATOM 3455 N N . ALA B 1 22 ? 17.406 -28.797 -10.945 1 98.88 22 ALA B N 1
ATOM 3456 C CA . ALA B 1 22 ? 16.375 -28.203 -10.109 1 98.88 22 ALA B CA 1
ATOM 3457 C C . ALA B 1 22 ? 16.953 -27.094 -9.227 1 98.88 22 ALA B C 1
ATOM 3459 O O . ALA B 1 22 ? 16.359 -26.031 -9.086 1 98.88 22 ALA B O 1
ATOM 3460 N N . ARG B 1 23 ? 18.078 -27.344 -8.656 1 98.69 23 ARG B N 1
ATOM 3461 C CA . ARG B 1 23 ? 18.75 -26.391 -7.797 1 98.69 23 ARG B CA 1
ATOM 3462 C C . ARG B 1 23 ? 19.109 -25.125 -8.562 1 98.69 23 ARG B C 1
ATOM 3464 O O . ARG B 1 23 ? 18.906 -24.016 -8.07 1 98.69 23 ARG B O 1
ATOM 3471 N N . ASP B 1 24 ? 19.672 -25.297 -9.719 1 98.75 24 ASP B N 1
ATOM 3472 C CA . ASP B 1 24 ? 20.062 -24.156 -10.547 1 98.75 24 ASP B CA 1
ATOM 3473 C C . ASP B 1 24 ? 18.859 -23.281 -10.875 1 98.75 24 ASP B C 1
ATOM 3475 O O . ASP B 1 24 ? 18.953 -22.062 -10.844 1 98.75 24 ASP B O 1
ATOM 3479 N N . LEU B 1 25 ? 17.766 -23.906 -11.203 1 98.88 25 LEU B N 1
ATOM 3480 C CA . LEU B 1 25 ? 16.547 -23.156 -11.539 1 98.88 25 LEU B CA 1
ATOM 3481 C C . LEU B 1 25 ? 16.016 -22.422 -10.32 1 98.88 25 LEU B C 1
ATOM 3483 O O . LEU B 1 25 ? 15.578 -21.281 -10.422 1 98.88 25 LEU B O 1
ATOM 3487 N N . ILE B 1 26 ? 16.047 -23.078 -9.156 1 98.88 26 ILE B N 1
ATOM 3488 C CA . ILE B 1 26 ? 15.539 -22.5 -7.91 1 98.88 26 ILE B CA 1
ATOM 3489 C C . ILE B 1 26 ? 16.359 -21.266 -7.547 1 98.88 26 ILE B C 1
ATOM 3491 O O . ILE B 1 26 ? 15.812 -20.281 -7.055 1 98.88 26 ILE B O 1
ATOM 3495 N N . ARG B 1 27 ? 17.594 -21.266 -7.809 1 98.75 27 ARG B N 1
ATOM 3496 C CA . ARG B 1 27 ? 18.516 -20.203 -7.406 1 98.75 27 ARG B CA 1
ATOM 3497 C C . ARG B 1 27 ? 18.281 -18.953 -8.234 1 98.75 27 ARG B C 1
ATOM 3499 O O . ARG B 1 27 ? 18.781 -17.875 -7.891 1 98.75 27 ARG B O 1
ATOM 3506 N N . ILE B 1 28 ? 17.562 -19 -9.344 1 98.81 28 ILE B N 1
ATOM 3507 C CA . ILE B 1 28 ? 17.156 -17.828 -10.117 1 98.81 28 ILE B CA 1
ATOM 3508 C C . ILE B 1 28 ? 15.805 -17.328 -9.633 1 98.81 28 ILE B C 1
ATOM 3510 O O . ILE B 1 28 ? 14.773 -17.969 -9.875 1 98.81 28 ILE B O 1
ATOM 3514 N N . PRO B 1 29 ? 15.742 -16.219 -8.93 1 98.75 29 PRO B N 1
ATOM 3515 C CA . PRO B 1 29 ? 14.516 -15.766 -8.258 1 98.75 29 PRO B CA 1
ATOM 3516 C C . PRO B 1 29 ? 13.523 -15.117 -9.219 1 98.75 29 PRO B C 1
ATOM 3518 O O . PRO B 1 29 ? 13.336 -13.898 -9.18 1 98.75 29 PRO B O 1
ATOM 3521 N N . THR B 1 30 ? 12.828 -15.875 -9.984 1 98.81 30 THR B N 1
ATOM 3522 C CA . THR B 1 30 ? 11.859 -15.391 -10.953 1 98.81 30 THR B CA 1
ATOM 3523 C C . THR B 1 30 ? 10.57 -14.961 -10.258 1 98.81 30 THR B C 1
ATOM 3525 O O . THR B 1 30 ? 9.477 -15.406 -10.625 1 98.81 30 THR B O 1
ATOM 3528 N N . LEU B 1 31 ? 10.625 -14.062 -9.352 1 98.5 31 LEU B N 1
ATOM 3529 C CA . LEU B 1 31 ? 9.523 -13.586 -8.531 1 98.5 31 LEU B CA 1
ATOM 3530 C C . LEU B 1 31 ? 8.5 -12.836 -9.383 1 98.5 31 LEU B C 1
ATOM 3532 O O . LEU B 1 31 ? 8.859 -11.945 -10.156 1 98.5 31 LEU B O 1
ATOM 3536 N N . ASN B 1 32 ? 7.242 -13.242 -9.242 1 98.06 32 ASN B N 1
ATOM 3537 C CA . ASN B 1 32 ? 6.07 -12.656 -9.891 1 98.06 32 ASN B CA 1
ATOM 3538 C C . ASN B 1 32 ? 4.934 -12.445 -8.891 1 98.06 32 ASN B C 1
ATOM 3540 O O . ASN B 1 32 ? 4.5 -13.391 -8.227 1 98.06 32 ASN B O 1
ATOM 3544 N N . PRO B 1 33 ? 4.441 -11.211 -8.773 1 96.81 33 PRO B N 1
ATOM 3545 C CA . PRO B 1 33 ? 4.922 -10.016 -9.469 1 96.81 33 PRO B CA 1
ATOM 3546 C C . PRO B 1 33 ? 6.289 -9.547 -8.961 1 96.81 33 PRO B C 1
ATOM 3548 O O . PRO B 1 33 ? 6.66 -9.828 -7.82 1 96.81 33 PRO B O 1
ATOM 3551 N N . PRO B 1 34 ? 7.062 -8.656 -9.742 1 96.5 34 PRO B N 1
ATOM 3552 C CA . PRO B 1 34 ? 6.566 -8.094 -11 1 96.5 34 PRO B CA 1
ATOM 3553 C C . PRO B 1 34 ? 6.984 -8.922 -12.219 1 96.5 34 PRO B C 1
ATOM 3555 O O . PRO B 1 34 ? 6.586 -8.609 -13.344 1 96.5 34 PRO B O 1
ATOM 3558 N N . GLY B 1 35 ? 7.824 -9.906 -12.125 1 97.81 35 GLY B N 1
ATOM 3559 C CA . GLY B 1 35 ? 8.383 -10.688 -13.211 1 97.81 35 GLY B CA 1
ATOM 3560 C C . GLY B 1 35 ? 9.898 -10.57 -13.312 1 97.81 35 GLY B C 1
ATOM 3561 O O . GLY B 1 35 ? 10.422 -10.211 -14.367 1 97.81 35 GLY B O 1
ATOM 3562 N N . GLN B 1 36 ? 10.547 -11.016 -12.242 1 97.94 36 GLN B N 1
ATOM 3563 C CA . GLN B 1 36 ? 11.992 -10.852 -12.125 1 97.94 36 GLN B CA 1
ATOM 3564 C C . GLN B 1 36 ? 12.727 -12.039 -12.734 1 97.94 36 GLN B C 1
ATOM 3566 O O . GLN B 1 36 ? 12.273 -13.18 -12.625 1 97.94 36 GLN B O 1
ATOM 3571 N N . CYS B 1 37 ? 13.82 -11.82 -13.391 1 98.62 37 CYS B N 1
ATOM 3572 C CA . CYS B 1 37 ? 14.852 -12.773 -13.773 1 98.62 37 CYS B CA 1
ATOM 3573 C C . CYS B 1 37 ? 14.312 -13.797 -14.766 1 98.62 37 CYS B C 1
ATOM 3575 O O . CYS B 1 37 ? 14.805 -14.93 -14.828 1 98.62 37 CYS B O 1
ATOM 3577 N N . TYR B 1 38 ? 13.312 -13.461 -15.539 1 98.81 38 TYR B N 1
ATOM 3578 C CA . TYR B 1 38 ? 12.727 -14.398 -16.484 1 98.81 38 TYR B CA 1
ATOM 3579 C C . TYR B 1 38 ? 13.734 -14.781 -17.562 1 98.81 38 TYR B C 1
ATOM 3581 O O . TYR B 1 38 ? 13.891 -15.961 -17.891 1 98.81 38 TYR B O 1
ATOM 3589 N N . ARG B 1 39 ? 14.359 -13.766 -18.078 1 98.75 39 ARG B N 1
ATOM 3590 C CA . ARG B 1 39 ? 15.305 -14.008 -19.156 1 98.75 39 ARG B CA 1
ATOM 3591 C C . ARG B 1 39 ? 16.453 -14.906 -18.688 1 98.75 39 ARG B C 1
ATOM 3593 O O . ARG B 1 39 ? 16.875 -15.82 -19.406 1 98.75 39 ARG B O 1
ATOM 3600 N N . GLU B 1 40 ? 16.953 -14.578 -17.516 1 98.75 40 GLU B N 1
ATOM 3601 C CA . GLU B 1 40 ? 18.062 -15.352 -16.953 1 98.75 40 GLU B CA 1
ATOM 3602 C C . GLU B 1 40 ? 17.703 -16.828 -16.891 1 98.75 40 GLU B C 1
ATOM 3604 O O . GLU B 1 40 ? 18.516 -17.688 -17.25 1 98.75 40 GLU B O 1
ATOM 3609 N N . LEU B 1 41 ? 16.531 -17.141 -16.469 1 98.88 41 LEU B N 1
ATOM 3610 C CA . LEU B 1 41 ? 16.125 -18.531 -16.359 1 98.88 41 LEU B CA 1
ATOM 3611 C C . LEU B 1 41 ? 15.977 -19.172 -17.734 1 98.88 41 LEU B C 1
ATOM 3613 O O . LEU B 1 41 ? 16.453 -20.281 -17.969 1 98.88 41 LEU B O 1
ATOM 3617 N N . CYS B 1 42 ? 15.336 -18.5 -18.594 1 98.88 42 CYS B N 1
ATOM 3618 C CA . CYS B 1 42 ? 15.125 -19.031 -19.938 1 98.88 42 CYS B CA 1
ATOM 3619 C C . CYS B 1 42 ? 16.453 -19.328 -20.625 1 98.88 42 CYS B C 1
ATOM 3621 O O . CYS B 1 42 ? 16.625 -20.375 -21.266 1 98.88 42 CYS B O 1
ATOM 3623 N N . GLU B 1 43 ? 17.375 -18.391 -20.5 1 98.81 43 GLU B N 1
ATOM 3624 C CA . GLU B 1 43 ? 18.688 -18.562 -21.125 1 98.81 43 GLU B CA 1
ATOM 3625 C C . GLU B 1 43 ? 19.438 -19.75 -20.5 1 98.81 43 GLU B C 1
ATOM 3627 O O . GLU B 1 43 ? 20.062 -20.531 -21.219 1 98.81 43 GLU B O 1
ATOM 3632 N N . ALA B 1 44 ? 19.375 -19.844 -19.203 1 98.75 44 ALA B N 1
ATOM 3633 C CA . ALA B 1 44 ? 20.047 -20.953 -18.531 1 98.75 44 ALA B CA 1
ATOM 3634 C C . ALA B 1 44 ? 19.453 -22.297 -18.969 1 98.75 44 ALA B C 1
ATOM 3636 O O . ALA B 1 44 ? 20.203 -23.219 -19.281 1 98.75 44 ALA B O 1
ATOM 3637 N N . LEU B 1 45 ? 18.156 -22.406 -18.938 1 98.81 45 LEU B N 1
ATOM 3638 C CA . LEU B 1 45 ? 17.5 -23.641 -19.359 1 98.81 45 LEU B CA 1
ATOM 3639 C C . LEU B 1 45 ? 17.734 -23.906 -20.844 1 98.81 45 LEU B C 1
ATOM 3641 O O . LEU B 1 45 ? 17.906 -25.062 -21.25 1 98.81 45 LEU B O 1
ATOM 3645 N N . GLY B 1 46 ? 17.672 -22.844 -21.625 1 98.81 46 GLY B N 1
ATOM 3646 C CA . GLY B 1 46 ? 17.953 -22.984 -23.047 1 98.81 46 GLY B CA 1
ATOM 3647 C C . GLY B 1 46 ? 19.312 -23.578 -23.328 1 98.81 46 GLY B C 1
ATOM 3648 O O . GLY B 1 46 ? 19.453 -24.438 -24.203 1 98.81 46 GLY B O 1
ATOM 3649 N N . ALA B 1 47 ? 20.281 -23.078 -22.656 1 98.5 47 ALA B N 1
ATOM 3650 C CA . ALA B 1 47 ? 21.641 -23.594 -22.812 1 98.5 47 ALA B CA 1
ATOM 3651 C C . ALA B 1 47 ? 21.688 -25.094 -22.484 1 98.5 47 ALA B C 1
ATOM 3653 O O . ALA B 1 47 ? 22.312 -25.875 -23.203 1 98.5 47 ALA B O 1
ATOM 3654 N N . ARG B 1 48 ? 21.047 -25.406 -21.406 1 97.69 48 ARG B N 1
ATOM 3655 C CA . ARG B 1 48 ? 21.016 -26.797 -20.969 1 97.69 48 ARG B CA 1
ATOM 3656 C C . ARG B 1 48 ? 20.344 -27.688 -22.031 1 97.69 48 ARG B C 1
ATOM 3658 O O . ARG B 1 48 ? 20.859 -28.75 -22.359 1 97.69 48 ARG B O 1
ATOM 3665 N N . LEU B 1 49 ? 19.219 -27.281 -22.562 1 98.56 49 LEU B N 1
ATOM 3666 C CA . LEU B 1 49 ? 18.453 -28.062 -23.531 1 98.56 49 LEU B CA 1
ATOM 3667 C C . LEU B 1 49 ? 19.156 -28.109 -24.875 1 98.56 49 LEU B C 1
ATOM 3669 O O . LEU B 1 49 ? 19.109 -29.125 -25.562 1 98.56 49 LEU B O 1
ATOM 3673 N N . SER B 1 50 ? 19.797 -27 -25.234 1 98.44 50 SER B N 1
ATOM 3674 C CA . SER B 1 50 ? 20.562 -26.984 -26.469 1 98.44 50 SER B CA 1
ATOM 3675 C C . SER B 1 50 ? 21.688 -28.031 -26.438 1 98.44 50 SER B C 1
ATOM 3677 O O . SER B 1 50 ? 21.922 -28.719 -27.422 1 98.44 50 SER B O 1
ATOM 3679 N N . ALA B 1 51 ? 22.297 -28.109 -25.359 1 97.19 51 ALA B N 1
ATOM 3680 C CA . ALA B 1 51 ? 23.375 -29.078 -25.188 1 97.19 51 ALA B CA 1
ATOM 3681 C C . ALA B 1 51 ? 22.859 -30.516 -25.312 1 97.19 51 ALA B C 1
ATOM 3683 O O . ALA B 1 51 ? 23.625 -31.422 -25.672 1 97.19 51 ALA B O 1
ATOM 3684 N N . SER B 1 52 ? 21.578 -30.688 -25.062 1 95.69 52 SER B N 1
ATOM 3685 C CA . SER B 1 52 ? 20.984 -32 -25.141 1 95.69 52 SER B CA 1
ATOM 3686 C C . SER B 1 52 ? 20.344 -32.25 -26.516 1 95.69 52 SER B C 1
ATOM 3688 O O . SER B 1 52 ? 19.625 -33.219 -26.703 1 95.69 52 SER B O 1
ATOM 3690 N N . GLY B 1 53 ? 20.516 -31.312 -27.438 1 96.88 53 GLY B N 1
ATOM 3691 C CA . GLY B 1 53 ? 20.094 -31.531 -28.812 1 96.88 53 GLY B CA 1
ATOM 3692 C C . GLY B 1 53 ? 18.766 -30.906 -29.156 1 96.88 53 GLY B C 1
ATOM 3693 O O . GLY B 1 53 ? 18.219 -31.109 -30.234 1 96.88 53 GLY B O 1
ATOM 3694 N N . PHE B 1 54 ? 18.219 -30.156 -28.281 1 98.69 54 PHE B N 1
ATOM 3695 C CA . PHE B 1 54 ? 16.969 -29.453 -28.562 1 98.69 54 PHE B CA 1
ATOM 3696 C C . PHE B 1 54 ? 17.219 -28.172 -29.328 1 98.69 54 PHE B C 1
ATOM 3698 O O . PHE B 1 54 ? 18.219 -27.484 -29.109 1 98.69 54 PHE B O 1
ATOM 3705 N N . THR B 1 55 ? 16.297 -27.859 -30.25 1 98.62 55 THR B N 1
ATOM 3706 C CA . THR B 1 55 ? 16.219 -26.531 -30.812 1 98.62 55 THR B CA 1
ATOM 3707 C C . THR B 1 55 ? 15.453 -25.594 -29.891 1 98.62 55 THR B C 1
ATOM 3709 O O . THR B 1 55 ? 14.297 -25.859 -29.547 1 98.62 55 THR B O 1
ATOM 3712 N N . VAL B 1 56 ? 16.109 -24.469 -29.531 1 98.69 56 VAL B N 1
ATOM 3713 C CA . VAL B 1 56 ? 15.555 -23.609 -28.484 1 98.69 56 VAL B CA 1
ATOM 3714 C C . VAL B 1 56 ? 15.133 -22.281 -29.078 1 98.69 56 VAL B C 1
ATOM 3716 O O . VAL B 1 56 ? 15.875 -21.672 -29.859 1 98.69 56 VAL B O 1
ATOM 3719 N N . GLU B 1 57 ? 13.961 -21.812 -28.734 1 98.69 57 GLU B N 1
ATOM 3720 C CA . GLU B 1 57 ? 13.469 -20.484 -29.062 1 98.69 57 GLU B CA 1
ATOM 3721 C C . GLU B 1 57 ? 13.117 -19.703 -27.797 1 98.69 57 GLU B C 1
ATOM 3723 O O . GLU B 1 57 ? 12.367 -20.172 -26.953 1 98.69 57 GLU B O 1
ATOM 3728 N N . LEU B 1 58 ? 13.734 -18.562 -27.656 1 98.62 58 LEU B N 1
ATOM 3729 C CA . LEU B 1 58 ? 13.344 -17.594 -26.641 1 98.62 58 LEU B CA 1
ATOM 3730 C C . LEU B 1 58 ? 12.328 -16.594 -27.203 1 98.62 58 LEU B C 1
ATOM 3732 O O . LEU B 1 58 ? 12.586 -15.961 -28.234 1 98.62 58 LEU B O 1
ATOM 3736 N N . LEU B 1 59 ? 11.172 -16.469 -26.5 1 98.75 59 LEU B N 1
ATOM 3737 C CA . LEU B 1 59 ? 10.055 -15.688 -27.031 1 98.75 59 LEU B CA 1
ATOM 3738 C C . LEU B 1 59 ? 9.578 -14.664 -26 1 98.75 59 LEU B C 1
ATOM 3740 O O . LEU B 1 59 ? 9.133 -15.039 -24.906 1 98.75 59 LEU B O 1
ATOM 3744 N N . ARG B 1 60 ? 9.68 -13.43 -26.297 1 98.75 60 ARG B N 1
ATOM 3745 C CA . ARG B 1 60 ? 9.141 -12.398 -25.422 1 98.75 60 ARG B CA 1
ATOM 3746 C C . ARG B 1 60 ? 7.684 -12.094 -25.75 1 98.75 60 ARG B C 1
ATOM 3748 O O . ARG B 1 60 ? 7.344 -11.828 -26.906 1 98.75 60 ARG B O 1
ATOM 3755 N N . ALA B 1 61 ? 6.855 -12.125 -24.828 1 98.81 61 ALA B N 1
ATOM 3756 C CA . ALA B 1 61 ? 5.441 -11.805 -25.016 1 98.81 61 ALA B CA 1
ATOM 3757 C C . ALA B 1 61 ? 5.199 -10.305 -24.891 1 98.81 61 ALA B C 1
ATOM 3759 O O . ALA B 1 61 ? 4.531 -9.852 -23.969 1 98.81 61 ALA B O 1
ATOM 3760 N N . THR B 1 62 ? 5.535 -9.57 -25.875 1 98.12 62 THR B N 1
ATOM 3761 C CA . THR B 1 62 ? 5.441 -8.117 -25.891 1 98.12 62 THR B CA 1
ATOM 3762 C C . THR B 1 62 ? 3.988 -7.664 -25.797 1 98.12 62 THR B C 1
ATOM 3764 O O . THR B 1 62 ? 3.121 -8.211 -26.484 1 98.12 62 THR B O 1
ATOM 3767 N N . GLY B 1 63 ? 3.734 -6.68 -24.969 1 97.44 63 GLY B N 1
ATOM 3768 C CA . GLY B 1 63 ? 2.43 -6.039 -24.938 1 97.44 63 GLY B CA 1
ATOM 3769 C C . GLY B 1 63 ? 1.448 -6.742 -24.016 1 97.44 63 GLY B C 1
ATOM 3770 O O . GLY B 1 63 ? 0.311 -6.293 -23.859 1 97.44 63 GLY B O 1
ATOM 3771 N N . THR B 1 64 ? 1.83 -7.805 -23.391 1 98.31 64 THR B N 1
ATOM 3772 C CA . THR B 1 64 ? 0.955 -8.523 -22.469 1 98.31 64 THR B CA 1
ATOM 3773 C C . THR B 1 64 ? 0.962 -7.867 -21.094 1 98.31 64 THR B C 1
ATOM 3775 O O . THR B 1 64 ? 1.835 -7.051 -20.797 1 98.31 64 THR B O 1
ATOM 3778 N N . PRO B 1 65 ? -0.041 -8.141 -20.297 1 97.25 65 PRO B N 1
ATOM 3779 C CA . PRO B 1 65 ? -0.045 -7.582 -18.938 1 97.25 65 PRO B CA 1
ATOM 3780 C C . PRO B 1 65 ? 1.272 -7.812 -18.203 1 97.25 65 PRO B C 1
ATOM 3782 O O . PRO B 1 65 ? 1.755 -8.945 -18.125 1 97.25 65 PRO B O 1
ATOM 3785 N N . GLY B 1 66 ? 1.764 -6.766 -17.641 1 96.12 66 GLY B N 1
ATOM 3786 C CA . GLY B 1 66 ? 2.99 -6.84 -16.859 1 96.12 66 GLY B CA 1
ATOM 3787 C C . GLY B 1 66 ? 4.242 -6.645 -17.703 1 96.12 66 GLY B C 1
ATOM 3788 O O . GLY B 1 66 ? 5.312 -6.359 -17.156 1 96.12 66 GLY B O 1
ATOM 3789 N N . ASP B 1 67 ? 4.109 -6.816 -19.016 1 98.06 67 ASP B N 1
ATOM 3790 C CA . ASP B 1 67 ? 5.277 -6.676 -19.875 1 98.06 67 ASP B CA 1
ATOM 3791 C C . ASP B 1 67 ? 5.738 -5.223 -19.938 1 98.06 67 ASP B C 1
ATOM 3793 O O . ASP B 1 67 ? 4.934 -4.316 -20.172 1 98.06 67 ASP B O 1
ATOM 3797 N N . CYS B 1 68 ? 6.973 -5.043 -19.75 1 97.06 68 CYS B N 1
ATOM 3798 C CA . CYS B 1 68 ? 7.613 -3.74 -19.906 1 97.06 68 CYS B CA 1
ATOM 3799 C C . CYS B 1 68 ? 9.117 -3.889 -20.062 1 97.06 68 CYS B C 1
ATOM 3801 O O . CYS B 1 68 ? 9.641 -5.004 -20.031 1 97.06 68 CYS B O 1
ATOM 3803 N N . GLU B 1 69 ? 9.836 -2.846 -20.25 1 96.88 69 GLU B N 1
ATOM 3804 C CA . GLU B 1 69 ? 11.273 -2.904 -20.469 1 96.88 69 GLU B CA 1
ATOM 3805 C C . GLU B 1 69 ? 12.008 -3.43 -19.234 1 96.88 69 GLU B C 1
ATOM 3807 O O . GLU B 1 69 ? 12.984 -4.164 -19.359 1 96.88 69 GLU B O 1
ATOM 3812 N N . GLU B 1 70 ? 11.492 -3.117 -18.078 1 95.81 70 GLU B N 1
ATOM 3813 C CA . GLU B 1 70 ? 12.141 -3.514 -16.844 1 95.81 70 GLU B CA 1
ATOM 3814 C C . GLU B 1 70 ? 11.875 -4.984 -16.516 1 95.81 70 GLU B C 1
ATOM 3816 O O . GLU B 1 70 ? 12.734 -5.664 -15.953 1 95.81 70 GLU B O 1
ATOM 3821 N N . TRP B 1 71 ? 10.703 -5.406 -16.859 1 97.31 71 TRP B N 1
ATOM 3822 C CA . TRP B 1 71 ? 10.281 -6.766 -16.547 1 97.31 71 TRP B CA 1
ATOM 3823 C C . TRP B 1 71 ? 9.711 -7.461 -17.766 1 97.31 71 TRP B C 1
ATOM 3825 O O . TRP B 1 71 ? 8.531 -7.836 -17.781 1 97.31 71 TRP B O 1
ATOM 3835 N N . PRO B 1 72 ? 10.539 -7.715 -18.734 1 98.5 72 PRO B N 1
ATOM 3836 C CA . PRO B 1 72 ? 10.031 -8.344 -19.953 1 98.5 72 PRO B CA 1
ATOM 3837 C C . PRO B 1 72 ? 9.547 -9.773 -19.734 1 98.5 72 PRO B C 1
ATOM 3839 O O . PRO B 1 72 ? 10.164 -10.523 -18.969 1 98.5 72 PRO B O 1
ATOM 3842 N N . ARG B 1 73 ? 8.492 -10.156 -20.406 1 98.75 73 ARG B N 1
ATOM 3843 C CA . ARG B 1 73 ? 7.883 -11.469 -20.25 1 98.75 73 ARG B CA 1
ATOM 3844 C C . ARG B 1 73 ? 8.508 -12.477 -21.203 1 98.75 73 ARG B C 1
ATOM 3846 O O . ARG B 1 73 ? 7.996 -12.695 -22.312 1 98.75 73 ARG B O 1
ATOM 3853 N N . TRP B 1 74 ? 9.492 -13.172 -20.781 1 98.88 74 TRP B N 1
ATOM 3854 C CA . TRP B 1 74 ? 10.234 -14.117 -21.609 1 98.88 74 TRP B CA 1
ATOM 3855 C C . TRP B 1 74 ? 9.703 -15.531 -21.438 1 98.88 74 TRP B C 1
ATOM 3857 O O . TRP B 1 74 ? 9.398 -15.953 -20.312 1 98.88 74 TRP B O 1
ATOM 3867 N N . ASN B 1 75 ? 9.586 -16.234 -22.531 1 98.88 75 ASN B N 1
ATOM 3868 C CA . ASN B 1 75 ? 9.258 -17.656 -22.594 1 98.88 75 ASN B CA 1
ATOM 3869 C C . ASN B 1 75 ? 10.328 -18.438 -23.359 1 98.88 75 ASN B C 1
ATOM 3871 O O . ASN B 1 75 ? 11.031 -17.875 -24.203 1 98.88 75 ASN B O 1
ATOM 3875 N N . LEU B 1 76 ? 10.461 -19.688 -23.062 1 98.88 76 LEU B N 1
ATOM 3876 C CA . LEU B 1 76 ? 11.32 -20.625 -23.781 1 98.88 76 LEU B CA 1
ATOM 3877 C C . LEU B 1 76 ? 10.508 -21.797 -24.328 1 98.88 76 LEU B C 1
ATOM 3879 O O . LEU B 1 76 ? 9.648 -22.344 -23.625 1 98.88 76 LEU B O 1
ATOM 3883 N N . VAL B 1 77 ? 10.648 -22.125 -25.578 1 98.88 77 VAL B N 1
ATOM 3884 C CA . VAL B 1 77 ? 10.156 -23.375 -26.156 1 98.88 77 VAL B CA 1
ATOM 3885 C C . VAL B 1 77 ? 11.312 -24.125 -26.812 1 98.88 77 VAL B C 1
ATOM 3887 O O . VAL B 1 77 ? 12.031 -23.562 -27.641 1 98.88 77 VAL B O 1
ATOM 3890 N N . ALA B 1 78 ? 11.508 -25.328 -26.422 1 98.88 78 ALA B N 1
ATOM 3891 C CA . ALA B 1 78 ? 12.531 -26.203 -26.984 1 98.88 78 ALA B CA 1
ATOM 3892 C C . ALA B 1 78 ? 11.898 -27.422 -27.656 1 98.88 78 ALA B C 1
ATOM 3894 O O . ALA B 1 78 ? 10.914 -27.969 -27.156 1 98.88 78 ALA B O 1
ATOM 3895 N N . ARG B 1 79 ? 12.445 -27.844 -28.734 1 98.75 79 ARG B N 1
ATOM 3896 C CA . ARG B 1 79 ? 11.867 -28.938 -29.5 1 98.75 79 ARG B CA 1
ATOM 3897 C C . ARG B 1 79 ? 12.945 -29.906 -29.984 1 98.75 79 ARG B C 1
ATOM 3899 O O . ARG B 1 79 ? 14.023 -29.469 -30.406 1 98.75 79 ARG B O 1
ATOM 3906 N N . ARG B 1 80 ? 12.688 -31.188 -29.828 1 98.44 80 ARG B N 1
ATOM 3907 C CA . ARG B 1 80 ? 13.492 -32.25 -30.406 1 98.44 80 ARG B CA 1
ATOM 3908 C C . ARG B 1 80 ? 12.641 -33.156 -31.281 1 98.44 80 ARG B C 1
ATOM 3910 O O . ARG B 1 80 ? 11.734 -33.844 -30.797 1 98.44 80 ARG B O 1
ATOM 3917 N N . ALA B 1 81 ? 12.945 -33.188 -32.562 1 97.25 81 ALA B N 1
ATOM 3918 C CA . ALA B 1 81 ? 12.219 -34.031 -33.5 1 97.25 81 ALA B CA 1
ATOM 3919 C C . ALA B 1 81 ? 12.836 -35.406 -33.562 1 97.25 81 ALA B C 1
ATOM 3921 O O . ALA B 1 81 ? 14.062 -35.562 -33.531 1 97.25 81 ALA B O 1
ATOM 3922 N N . GLY B 1 82 ? 11.938 -36.375 -33.688 1 95.06 82 GLY B N 1
ATOM 3923 C CA . GLY B 1 82 ? 12.398 -37.75 -33.906 1 95.06 82 GLY B CA 1
ATOM 3924 C C . GLY B 1 82 ? 12.734 -38.062 -35.344 1 95.06 82 GLY B C 1
ATOM 3925 O O . GLY B 1 82 ? 12.742 -37.156 -36.188 1 95.06 82 GLY B O 1
ATOM 3926 N N . ALA B 1 83 ? 13.047 -39.344 -35.562 1 91.44 83 ALA B N 1
ATOM 3927 C CA . ALA B 1 83 ? 13.531 -39.812 -36.844 1 91.44 83 ALA B CA 1
ATOM 3928 C C . ALA B 1 83 ? 12.391 -39.906 -37.844 1 91.44 83 ALA B C 1
ATOM 3930 O O . ALA B 1 83 ? 12.609 -39.812 -39.062 1 91.44 83 ALA B O 1
ATOM 3931 N N . GLN B 1 84 ? 11.234 -40.125 -37.438 1 94.31 84 GLN B N 1
ATOM 3932 C CA . GLN B 1 84 ? 10.039 -40.312 -38.25 1 94.31 84 GLN B CA 1
ATOM 3933 C C . GLN B 1 84 ? 8.906 -39.406 -37.781 1 94.31 84 GLN B C 1
ATOM 3935 O O . GLN B 1 84 ? 8.914 -38.938 -36.625 1 94.31 84 GLN B O 1
ATOM 3940 N N . PRO B 1 85 ? 7.969 -39.125 -38.688 1 95.25 85 PRO B N 1
ATOM 3941 C CA . PRO B 1 85 ? 6.812 -38.344 -38.25 1 95.25 85 PRO B CA 1
ATOM 3942 C C . PRO B 1 85 ? 6.004 -39.031 -37.156 1 95.25 85 PRO B C 1
ATOM 3944 O O . PRO B 1 85 ? 6.012 -40.281 -37.062 1 95.25 85 PRO B O 1
ATOM 3947 N N . GLY B 1 86 ? 5.332 -38.25 -36.375 1 96.38 86 GLY B N 1
ATOM 3948 C CA . GLY B 1 86 ? 4.488 -38.719 -35.281 1 96.38 86 GLY B CA 1
ATOM 3949 C C . GLY B 1 86 ? 3.928 -37.594 -34.438 1 96.38 86 GLY B C 1
ATOM 3950 O O . GLY B 1 86 ? 3.994 -36.406 -34.812 1 96.38 86 GLY B O 1
ATOM 3951 N N . ASP B 1 87 ? 3.365 -38 -33.344 1 97.94 87 ASP B N 1
ATOM 3952 C CA . ASP B 1 87 ? 2.752 -37 -32.438 1 97.94 87 ASP B CA 1
ATOM 3953 C C . ASP B 1 87 ? 3.814 -36.219 -31.703 1 97.94 87 ASP B C 1
ATOM 3955 O O . ASP B 1 87 ? 4.984 -36.594 -31.672 1 97.94 87 ASP B O 1
ATOM 3959 N N . CYS B 1 88 ? 3.383 -35.094 -31.203 1 98.69 88 CYS B N 1
ATOM 3960 C CA . CYS B 1 88 ? 4.223 -34.281 -30.328 1 98.69 88 CYS B CA 1
ATOM 3961 C C . CYS B 1 88 ? 3.719 -34.344 -28.891 1 98.69 88 CYS B C 1
ATOM 3963 O O . CYS B 1 88 ? 2.525 -34.156 -28.641 1 98.69 88 CYS B O 1
ATOM 3965 N N . VAL B 1 89 ? 4.605 -34.656 -28 1 98.81 89 VAL B N 1
ATOM 3966 C CA . VAL B 1 89 ? 4.348 -34.531 -26.562 1 98.81 89 VAL B CA 1
ATOM 3967 C C . VAL B 1 89 ? 5.023 -33.25 -26.047 1 98.81 89 VAL B C 1
ATOM 3969 O O . VAL B 1 89 ? 6.234 -33.094 -26.188 1 98.81 89 VAL B O 1
ATOM 3972 N N . HIS B 1 90 ? 4.195 -32.375 -25.469 1 98.88 90 HIS B N 1
ATOM 3973 C CA . HIS B 1 90 ? 4.684 -31.109 -24.953 1 98.88 90 HIS B CA 1
ATOM 3974 C C . HIS B 1 90 ? 4.637 -31.078 -23.422 1 98.88 90 HIS B C 1
ATOM 3976 O O . HIS B 1 90 ? 3.568 -31.219 -22.828 1 98.88 90 HIS B O 1
ATOM 3982 N N . PHE B 1 91 ? 5.816 -30.953 -22.812 1 98.94 91 PHE B N 1
ATOM 3983 C CA . PHE B 1 91 ? 5.891 -30.656 -21.375 1 98.94 91 PHE B CA 1
ATOM 3984 C C . PHE B 1 91 ? 5.883 -29.141 -21.141 1 98.94 91 PHE B C 1
ATOM 3986 O O . PHE B 1 91 ? 6.848 -28.453 -21.453 1 98.94 91 PHE B O 1
ATOM 3993 N N . ASN B 1 92 ? 4.781 -28.641 -20.547 1 98.88 92 ASN B N 1
ATOM 3994 C CA . ASN B 1 92 ? 4.66 -27.219 -20.25 1 98.88 92 ASN B CA 1
ATOM 3995 C C . ASN B 1 92 ? 4.891 -26.922 -18.781 1 98.88 92 ASN B C 1
ATOM 3997 O O . ASN B 1 92 ? 4.199 -27.469 -17.906 1 98.88 92 ASN B O 1
ATOM 4001 N N . SER B 1 93 ? 5.859 -26.078 -18.453 1 98.81 93 SER B N 1
ATOM 4002 C CA . SER B 1 93 ? 6.141 -25.672 -17.094 1 98.81 93 SER B CA 1
ATOM 4003 C C . SER B 1 93 ? 6.195 -24.141 -16.969 1 98.81 93 SER B C 1
ATOM 4005 O O . SER B 1 93 ? 6.672 -23.469 -17.891 1 98.81 93 SER B O 1
ATOM 4007 N N . HIS B 1 94 ? 5.641 -23.578 -15.93 1 98.88 94 HIS B N 1
ATOM 4008 C CA . HIS B 1 94 ? 5.91 -22.172 -15.672 1 98.88 94 HIS B CA 1
ATOM 4009 C C . HIS B 1 94 ? 7.164 -22 -14.828 1 98.88 94 HIS B C 1
ATOM 4011 O O . HIS B 1 94 ? 7.496 -22.859 -14.016 1 98.88 94 HIS B O 1
ATOM 4017 N N . HIS B 1 95 ? 7.848 -20.875 -15.094 1 98.81 95 HIS B N 1
ATOM 4018 C CA . HIS B 1 95 ? 9.086 -20.688 -14.344 1 98.81 95 HIS B CA 1
ATOM 4019 C C . HIS B 1 95 ? 8.922 -19.625 -13.258 1 98.81 95 HIS B C 1
ATOM 4021 O O . HIS B 1 95 ? 9.766 -19.5 -12.375 1 98.81 95 HIS B O 1
ATOM 4027 N N . ASP B 1 96 ? 7.832 -18.828 -13.258 1 98.75 96 ASP B N 1
ATOM 4028 C CA . ASP B 1 96 ? 7.648 -17.766 -12.258 1 98.75 96 ASP B CA 1
ATOM 4029 C C . ASP B 1 96 ? 7.238 -18.359 -10.914 1 98.75 96 ASP B C 1
ATOM 4031 O O . ASP B 1 96 ? 6.633 -19.422 -10.852 1 98.75 96 ASP B O 1
ATOM 4035 N N . VAL B 1 97 ? 7.66 -17.656 -9.875 1 98.75 97 VAL B N 1
ATOM 4036 C CA . VAL B 1 97 ? 7.285 -18.031 -8.516 1 98.75 97 VAL B CA 1
ATOM 4037 C C . VAL B 1 97 ? 6.68 -16.828 -7.797 1 98.75 97 VAL B C 1
ATOM 4039 O O . VAL B 1 97 ? 6.855 -15.68 -8.227 1 98.75 97 VAL B O 1
ATOM 4042 N N . VAL B 1 98 ? 5.91 -17.062 -6.758 1 98.56 98 VAL B N 1
ATOM 4043 C CA . VAL B 1 98 ? 5.227 -16.016 -6.02 1 98.56 98 VAL B CA 1
ATOM 4044 C C . VAL B 1 98 ? 6.172 -15.414 -4.977 1 98.56 98 VAL B C 1
ATOM 4046 O O . VAL B 1 98 ? 7.336 -15.805 -4.891 1 98.56 98 VAL B O 1
ATOM 4049 N N . GLU B 1 99 ? 5.676 -14.477 -4.238 1 97.56 99 GLU B N 1
ATOM 4050 C CA . GLU B 1 99 ? 6.473 -13.812 -3.215 1 97.56 99 GLU B CA 1
ATOM 4051 C C . GLU B 1 99 ? 6.957 -14.797 -2.16 1 97.56 99 GLU B C 1
ATOM 4053 O O . GLU B 1 99 ? 6.355 -15.859 -1.967 1 97.56 99 GLU B O 1
ATOM 4058 N N . VAL B 1 100 ? 8.031 -14.453 -1.486 1 97.62 100 VAL B N 1
ATOM 4059 C CA . VAL B 1 100 ? 8.703 -15.344 -0.549 1 97.62 100 VAL B CA 1
ATOM 4060 C C . VAL B 1 100 ? 7.887 -15.461 0.733 1 97.62 100 VAL B C 1
ATOM 4062 O O . VAL B 1 100 ? 7.645 -16.562 1.223 1 97.62 100 VAL B O 1
ATOM 4065 N N . GLY B 1 101 ? 7.367 -14.234 1.217 1 96.81 101 GLY B N 1
ATOM 4066 C CA . GLY B 1 101 ? 6.66 -14.219 2.486 1 96.81 101 GLY B CA 1
ATOM 4067 C C . GLY B 1 101 ? 7.574 -14.383 3.684 1 96.81 101 GLY B C 1
ATOM 4068 O O . GLY B 1 101 ? 8.789 -14.516 3.529 1 96.81 101 GLY B O 1
ATOM 4069 N N . GLN B 1 102 ? 7 -14.43 4.887 1 96.12 102 GLN B N 1
ATOM 4070 C CA . GLN B 1 102 ? 7.746 -14.586 6.129 1 96.12 102 GLN B CA 1
ATOM 4071 C C . GLN B 1 102 ? 7.738 -16.031 6.598 1 96.12 102 GLN B C 1
ATOM 4073 O O . GLN B 1 102 ? 6.922 -16.844 6.137 1 96.12 102 GLN B O 1
ATOM 4078 N N . GLY B 1 103 ? 8.703 -16.406 7.426 1 96.38 103 GLY B N 1
ATOM 4079 C CA . GLY B 1 103 ? 8.648 -17.703 8.102 1 96.38 103 GLY B CA 1
ATOM 4080 C C . GLY B 1 103 ? 9.68 -18.688 7.59 1 96.38 103 GLY B C 1
ATOM 4081 O O . GLY B 1 103 ? 9.727 -19.828 8.047 1 96.38 103 GLY B O 1
ATOM 4082 N N . TRP B 1 104 ? 10.492 -18.281 6.656 1 97.94 104 TRP B N 1
ATOM 4083 C CA . TRP B 1 104 ? 11.539 -19.156 6.125 1 97.94 104 TRP B CA 1
ATOM 4084 C C . TRP B 1 104 ? 12.641 -19.375 7.152 1 97.94 104 TRP B C 1
ATOM 4086 O O . TRP B 1 104 ? 13.031 -18.438 7.859 1 97.94 104 TRP B O 1
ATOM 4096 N N . THR B 1 105 ? 13.086 -20.594 7.242 1 97.81 105 THR B N 1
ATOM 4097 C CA . THR B 1 105 ? 14.219 -20.922 8.094 1 97.81 105 THR B CA 1
ATOM 4098 C C . THR B 1 105 ? 15.461 -21.219 7.258 1 97.81 105 THR B C 1
ATOM 4100 O O . THR B 1 105 ? 16.547 -21.406 7.797 1 97.81 105 THR B O 1
ATOM 4103 N N . ARG B 1 106 ? 15.242 -21.328 5.93 1 96.19 106 ARG B N 1
ATOM 4104 C CA . ARG B 1 106 ? 16.328 -21.469 4.965 1 96.19 106 ARG B CA 1
ATOM 4105 C C . ARG B 1 106 ? 16.25 -20.391 3.887 1 96.19 106 ARG B C 1
ATOM 4107 O O . ARG B 1 106 ? 15.211 -19.75 3.729 1 96.19 106 ARG B O 1
ATOM 4114 N N . ASP B 1 107 ? 17.391 -20.203 3.225 1 98.25 107 ASP B N 1
ATOM 4115 C CA . ASP B 1 107 ? 17.375 -19.281 2.096 1 98.25 107 ASP B CA 1
ATOM 4116 C C . ASP B 1 107 ? 16.406 -19.734 1.015 1 98.25 107 ASP B C 1
ATOM 4118 O O . ASP B 1 107 ? 16.578 -20.812 0.424 1 98.25 107 ASP B O 1
ATOM 4122 N N . PRO B 1 108 ? 15.383 -18.922 0.789 1 98.69 108 PRO B N 1
ATOM 4123 C CA . PRO B 1 108 ? 14.375 -19.344 -0.193 1 98.69 108 PRO B CA 1
ATOM 4124 C C . PRO B 1 108 ? 14.969 -19.609 -1.573 1 98.69 108 PRO B C 1
ATOM 4126 O O . PRO B 1 108 ? 14.367 -20.312 -2.387 1 98.69 108 PRO B O 1
ATOM 4129 N N . PHE B 1 109 ? 16.125 -19.078 -1.894 1 98.81 109 PHE B N 1
ATOM 4130 C CA . PHE B 1 109 ? 16.734 -19.25 -3.209 1 98.81 109 PHE B CA 1
ATOM 4131 C C . PHE B 1 109 ? 18.125 -19.859 -3.088 1 98.81 109 PHE B C 1
ATOM 4133 O O . PHE B 1 109 ? 19 -19.609 -3.926 1 98.81 109 PHE B O 1
ATOM 4140 N N . GLY B 1 110 ? 18.281 -20.672 -2.068 1 98.38 110 GLY B N 1
ATOM 4141 C CA . GLY B 1 110 ? 19.562 -21.344 -1.833 1 98.38 110 GLY B CA 1
ATOM 4142 C C . GLY B 1 110 ? 19.641 -22.719 -2.461 1 98.38 110 GLY B C 1
ATOM 4143 O O . GLY B 1 110 ? 20.719 -23.172 -2.822 1 98.38 110 GLY B O 1
ATOM 4144 N N . GLY B 1 111 ? 18.547 -23.406 -2.504 1 98.25 111 GLY B N 1
ATOM 4145 C CA . GLY B 1 111 ? 18.516 -24.766 -3.037 1 98.25 111 GLY B CA 1
ATOM 4146 C C . GLY B 1 111 ? 19.156 -25.781 -2.104 1 98.25 111 GLY B C 1
ATOM 4147 O O . GLY B 1 111 ? 19.859 -26.688 -2.551 1 98.25 111 GLY B O 1
ATOM 4148 N N . ALA B 1 112 ? 18.906 -25.641 -0.882 1 98.25 112 ALA B N 1
ATOM 4149 C CA . ALA B 1 112 ? 19.484 -26.547 0.096 1 98.25 112 ALA B CA 1
ATOM 4150 C C . ALA B 1 112 ? 18.922 -27.969 -0.079 1 98.25 112 ALA B C 1
ATOM 4152 O O . ALA B 1 112 ? 17.734 -28.141 -0.339 1 98.25 112 ALA B O 1
ATOM 4153 N N . VAL B 1 113 ? 19.828 -28.984 0.029 1 98.44 113 VAL B N 1
ATOM 4154 C CA . VAL B 1 113 ? 19.422 -30.391 0.017 1 98.44 113 VAL B CA 1
ATOM 4155 C C . VAL B 1 113 ? 19.641 -31 1.401 1 98.44 113 VAL B C 1
ATOM 4157 O O . VAL B 1 113 ? 20.75 -30.969 1.938 1 98.44 113 VAL B O 1
ATOM 4160 N N . GLU B 1 114 ? 18.594 -31.453 2.002 1 98.31 114 GLU B N 1
ATOM 4161 C CA . GLU B 1 114 ? 18.625 -32.188 3.271 1 98.31 114 GLU B CA 1
ATOM 4162 C C . GLU B 1 114 ? 17.906 -33.5 3.166 1 98.31 114 GLU B C 1
ATOM 4164 O O . GLU B 1 114 ? 16.672 -33.562 3.123 1 98.31 114 GLU B O 1
ATOM 4169 N N . GLY B 1 115 ? 18.719 -34.625 3.209 1 97.94 115 GLY B N 1
ATOM 4170 C CA . GLY B 1 115 ? 18.109 -35.906 2.957 1 97.94 115 GLY B CA 1
ATOM 4171 C C . GLY B 1 115 ? 17.516 -36.031 1.565 1 97.94 115 GLY B C 1
ATOM 4172 O O . GLY B 1 115 ? 18.203 -35.812 0.569 1 97.94 115 GLY B O 1
ATOM 4173 N N . ASP B 1 116 ? 16.25 -36.312 1.48 1 98.56 116 ASP B N 1
ATOM 4174 C CA . ASP B 1 116 ? 15.562 -36.5 0.207 1 98.56 116 ASP B CA 1
ATOM 4175 C C . ASP B 1 116 ? 14.812 -35.25 -0.223 1 98.56 116 ASP B C 1
ATOM 4177 O O . ASP B 1 116 ? 13.977 -35.281 -1.127 1 98.56 116 ASP B O 1
ATOM 4181 N N . ARG B 1 117 ? 15.117 -34.125 0.48 1 98.62 117 ARG B N 1
ATOM 4182 C CA . ARG B 1 117 ? 14.328 -32.938 0.203 1 98.62 117 ARG B CA 1
ATOM 4183 C C . ARG B 1 117 ? 15.211 -31.828 -0.369 1 98.62 117 ARG B C 1
ATOM 4185 O O . ARG B 1 117 ? 16.297 -31.562 0.14 1 98.62 117 ARG B O 1
ATOM 4192 N N . LEU B 1 118 ? 14.805 -31.281 -1.432 1 98.75 118 LEU B N 1
ATOM 4193 C CA . LEU B 1 118 ? 15.344 -30.047 -2.002 1 98.75 118 LEU B CA 1
ATOM 4194 C C . LEU B 1 118 ? 14.469 -28.859 -1.654 1 98.75 118 LEU B C 1
ATOM 4196 O O . LEU B 1 118 ? 13.273 -28.844 -1.975 1 98.75 118 LEU B O 1
ATOM 4200 N N . TYR B 1 119 ? 15.062 -27.844 -0.956 1 98.75 119 TYR B N 1
ATOM 4201 C CA . TYR B 1 119 ? 14.305 -26.719 -0.451 1 98.75 119 TYR B CA 1
ATOM 4202 C C . TYR B 1 119 ? 14.484 -25.5 -1.347 1 98.75 119 TYR B C 1
ATOM 4204 O O . TYR B 1 119 ? 15.57 -25.266 -1.883 1 98.75 119 TYR B O 1
ATOM 4212 N N . GLY B 1 120 ? 13.406 -24.703 -1.428 1 98.75 120 GLY B N 1
ATOM 4213 C CA . GLY B 1 120 ? 13.453 -23.422 -2.111 1 98.75 120 GLY B CA 1
ATOM 4214 C C . GLY B 1 120 ? 12.102 -22.984 -2.639 1 98.75 120 GLY B C 1
ATOM 4215 O O . GLY B 1 120 ? 11.227 -23.812 -2.891 1 98.75 120 GLY B O 1
ATOM 4216 N N . ARG B 1 121 ? 11.945 -21.641 -2.734 1 98.81 121 ARG B N 1
ATOM 4217 C CA . ARG B 1 121 ? 10.742 -21.156 -3.395 1 98.81 121 ARG B CA 1
ATOM 4218 C C . ARG B 1 121 ? 10.664 -21.641 -4.836 1 98.81 121 ARG B C 1
ATOM 4220 O O . ARG B 1 121 ? 11.586 -21.406 -5.625 1 98.81 121 ARG B O 1
ATOM 4227 N N . GLY B 1 122 ? 9.617 -22.359 -5.195 1 98.44 122 GLY B N 1
ATOM 4228 C CA . GLY B 1 122 ? 9.445 -22.922 -6.523 1 98.44 122 GLY B CA 1
ATOM 4229 C C . GLY B 1 122 ? 9.898 -24.375 -6.613 1 98.44 122 GLY B C 1
ATOM 4230 O O . GLY B 1 122 ? 9.719 -25.016 -7.645 1 98.44 122 GLY B O 1
ATOM 4231 N N . ALA B 1 123 ? 10.445 -24.922 -5.527 1 98.75 123 ALA B N 1
ATOM 4232 C CA . ALA B 1 123 ? 10.875 -26.312 -5.566 1 98.75 123 ALA B CA 1
ATOM 4233 C C . ALA B 1 123 ? 9.719 -27.234 -5.945 1 98.75 123 ALA B C 1
ATOM 4235 O O . ALA B 1 123 ? 9.812 -28 -6.906 1 98.75 123 ALA B O 1
ATOM 4236 N N . SER B 1 124 ? 8.648 -27.078 -5.227 1 98.56 124 SER B N 1
ATOM 4237 C CA . SER B 1 124 ? 7.461 -27.875 -5.512 1 98.56 124 SER B CA 1
ATOM 4238 C C . SER B 1 124 ? 6.625 -27.25 -6.617 1 98.56 124 SER B C 1
ATOM 4240 O O . SER B 1 124 ? 6.164 -27.938 -7.527 1 98.56 124 SER B O 1
ATOM 4242 N N . ASP B 1 125 ? 6.453 -25.984 -6.742 1 98 125 ASP B N 1
ATOM 4243 C CA . ASP B 1 125 ? 5.574 -25.234 -7.641 1 98 125 ASP B CA 1
ATOM 4244 C C . ASP B 1 125 ? 6.363 -24.219 -8.453 1 98 125 ASP B C 1
ATOM 4246 O O . ASP B 1 125 ? 6.473 -23.047 -8.062 1 98 125 ASP B O 1
ATOM 4250 N N . MET B 1 126 ? 7.059 -24.547 -9.562 1 97.94 126 MET B N 1
ATOM 4251 C CA . MET B 1 126 ? 7.09 -25.953 -9.961 1 97.94 126 MET B CA 1
ATOM 4252 C C . MET B 1 126 ? 8.383 -26.281 -10.695 1 97.94 126 MET B C 1
ATOM 4254 O O . MET B 1 126 ? 8.383 -27.062 -11.641 1 97.94 126 MET B O 1
ATOM 4258 N N . LYS B 1 127 ? 9.477 -25.609 -10.258 1 98.81 127 LYS B N 1
ATOM 4259 C CA . LYS B 1 127 ? 10.75 -25.766 -10.945 1 98.81 127 LYS B CA 1
ATOM 4260 C C . LYS B 1 127 ? 11.281 -27.188 -10.805 1 98.81 127 LYS B C 1
ATOM 4262 O O . LYS B 1 127 ? 12.008 -27.672 -11.68 1 98.81 127 LYS B O 1
ATOM 4267 N N . GLY B 1 128 ? 10.969 -27.891 -9.711 1 98.81 128 GLY B N 1
ATOM 4268 C CA . GLY B 1 128 ? 11.281 -29.312 -9.609 1 98.81 128 GLY B CA 1
ATOM 4269 C C . GLY B 1 128 ? 10.609 -30.141 -10.688 1 98.81 128 GLY B C 1
ATOM 4270 O O . GLY B 1 128 ? 11.211 -31.062 -11.227 1 98.81 128 GLY B O 1
ATOM 4271 N N . GLY B 1 129 ? 9.32 -29.828 -10.93 1 98.88 129 GLY B N 1
ATOM 4272 C CA . GLY B 1 129 ? 8.617 -30.5 -12.016 1 98.88 129 GLY B CA 1
ATOM 4273 C C . GLY B 1 129 ? 9.211 -30.203 -13.375 1 98.88 129 GLY B C 1
ATOM 4274 O O . GLY B 1 129 ? 9.305 -31.094 -14.227 1 98.88 129 GLY B O 1
ATOM 4275 N N . LEU B 1 130 ? 9.594 -28.953 -13.602 1 98.88 130 LEU B N 1
ATOM 4276 C CA . LEU B 1 130 ? 10.273 -28.562 -14.828 1 98.88 130 LEU B CA 1
ATOM 4277 C C . LEU B 1 130 ? 11.555 -29.375 -15.023 1 98.88 130 LEU B C 1
ATOM 4279 O O . LEU B 1 130 ? 11.773 -29.953 -16.094 1 98.88 130 LEU B O 1
ATOM 4283 N N . ALA B 1 131 ? 12.336 -29.469 -14 1 98.94 131 ALA B N 1
ATOM 4284 C CA . ALA B 1 131 ? 13.578 -30.25 -14.062 1 98.94 131 ALA B CA 1
ATOM 4285 C C . ALA B 1 131 ? 13.297 -31.719 -14.359 1 98.94 131 ALA B C 1
ATOM 4287 O O . ALA B 1 131 ? 13.992 -32.344 -15.164 1 98.94 131 ALA B O 1
ATOM 4288 N N . ALA B 1 132 ? 12.281 -32.281 -13.719 1 98.94 132 ALA B N 1
ATOM 4289 C CA . ALA B 1 132 ? 11.93 -33.688 -13.922 1 98.94 132 ALA B CA 1
ATOM 4290 C C . ALA B 1 132 ? 11.531 -33.938 -15.367 1 98.94 132 ALA B C 1
ATOM 4292 O O . ALA B 1 132 ? 11.883 -34.969 -15.938 1 98.94 132 ALA B O 1
ATOM 4293 N N . SER B 1 133 ? 10.812 -33.031 -15.969 1 98.88 133 SER B N 1
ATOM 4294 C CA . SER B 1 133 ? 10.391 -33.219 -17.359 1 98.88 133 SER B CA 1
ATOM 4295 C C . SER B 1 133 ? 11.578 -33.156 -18.312 1 98.88 133 SER B C 1
ATOM 4297 O O . SER B 1 133 ? 11.617 -33.906 -19.297 1 98.88 133 SER B O 1
ATOM 4299 N N . VAL B 1 134 ? 12.555 -32.281 -18.016 1 98.94 134 VAL B N 1
ATOM 4300 C CA . VAL B 1 134 ? 13.766 -32.219 -18.828 1 98.94 134 VAL B CA 1
ATOM 4301 C C . VAL B 1 134 ? 14.516 -33.531 -18.766 1 98.94 134 VAL B C 1
ATOM 4303 O O . VAL B 1 134 ? 14.891 -34.094 -19.812 1 98.94 134 VAL B O 1
ATOM 4306 N N . ILE B 1 135 ? 14.695 -34.062 -17.578 1 98.94 135 ILE B N 1
ATOM 4307 C CA . ILE B 1 135 ? 15.43 -35.312 -17.391 1 98.94 135 ILE B CA 1
ATOM 4308 C C . ILE B 1 135 ? 14.672 -36.469 -18.031 1 98.94 135 ILE B C 1
ATOM 4310 O O . ILE B 1 135 ? 15.281 -37.344 -18.625 1 98.94 135 ILE B O 1
ATOM 4314 N N . ALA B 1 136 ? 13.336 -36.469 -17.906 1 98.94 136 ALA B N 1
ATOM 4315 C CA . ALA B 1 136 ? 12.516 -37.469 -18.547 1 98.94 136 ALA B CA 1
ATOM 4316 C C . ALA B 1 136 ? 12.758 -37.5 -20.062 1 98.94 136 ALA B C 1
ATOM 4318 O O . ALA B 1 136 ? 12.961 -38.562 -20.641 1 98.94 136 ALA B O 1
ATOM 4319 N N . ALA B 1 137 ? 12.711 -36.344 -20.688 1 98.81 137 ALA B N 1
ATOM 4320 C CA . ALA B 1 137 ? 12.914 -36.25 -22.125 1 98.81 137 ALA B CA 1
ATOM 4321 C C . ALA B 1 137 ? 14.305 -36.719 -22.531 1 98.81 137 ALA B C 1
ATOM 4323 O O . ALA B 1 137 ? 14.445 -37.5 -23.469 1 98.81 137 ALA B O 1
ATOM 4324 N N . GLU B 1 138 ? 15.32 -36.25 -21.828 1 98.62 138 GLU B N 1
ATOM 4325 C CA . GLU B 1 138 ? 16.688 -36.656 -22.125 1 98.62 138 GLU B CA 1
ATOM 4326 C C . GLU B 1 138 ? 16.875 -38.156 -21.984 1 98.62 138 GLU B C 1
ATOM 4328 O O . GLU B 1 138 ? 17.531 -38.781 -22.828 1 98.62 138 GLU B O 1
ATOM 4333 N N . ALA B 1 139 ? 16.359 -38.688 -20.906 1 98.69 139 ALA B N 1
ATOM 4334 C CA . ALA B 1 139 ? 16.484 -40.125 -20.672 1 98.69 139 ALA B CA 1
ATOM 4335 C C . ALA B 1 139 ? 15.789 -40.938 -21.766 1 98.69 139 ALA B C 1
ATOM 4337 O O . ALA B 1 139 ? 16.328 -41.938 -22.25 1 98.69 139 ALA B O 1
ATOM 4338 N N . PHE B 1 140 ? 14.586 -40.531 -22.188 1 98.56 140 PHE B N 1
ATOM 4339 C CA . PHE B 1 140 ? 13.852 -41.219 -23.234 1 98.56 140 PHE B CA 1
ATOM 4340 C C . PHE B 1 140 ? 14.617 -41.188 -24.547 1 98.56 140 PHE B C 1
ATOM 4342 O O . PHE B 1 140 ? 14.766 -42.188 -25.234 1 98.56 140 PHE B O 1
ATOM 4349 N N . ILE B 1 141 ? 15.148 -39.969 -24.891 1 98 141 ILE B N 1
ATOM 4350 C CA . ILE B 1 141 ? 15.875 -39.812 -26.156 1 98 141 ILE B CA 1
ATOM 4351 C C . ILE B 1 141 ? 17.109 -40.688 -26.172 1 98 141 ILE B C 1
ATOM 4353 O O . ILE B 1 141 ? 17.422 -41.312 -27.188 1 98 141 ILE B O 1
ATOM 4357 N N . ALA B 1 142 ? 17.781 -40.781 -25.031 1 97.81 142 ALA B N 1
ATOM 4358 C CA . ALA B 1 142 ? 18.953 -41.625 -24.938 1 97.81 142 ALA B CA 1
ATOM 4359 C C . ALA B 1 142 ? 18.578 -43.094 -25.094 1 97.81 142 ALA B C 1
ATOM 4361 O O . ALA B 1 142 ? 19.297 -43.875 -25.719 1 97.81 142 ALA B O 1
ATOM 4362 N N . ALA B 1 143 ? 17.469 -43.5 -24.547 1 97.81 143 ALA B N 1
ATOM 4363 C CA . ALA B 1 143 ? 17.031 -44.875 -24.562 1 97.81 143 ALA B CA 1
ATOM 4364 C C . ALA B 1 143 ? 16.406 -45.25 -25.922 1 97.81 143 ALA B C 1
ATOM 4366 O O . ALA B 1 143 ? 16.422 -46.406 -26.328 1 97.81 143 ALA B O 1
ATOM 4367 N N . CYS B 1 144 ? 15.883 -44.281 -26.578 1 96.94 144 CYS B N 1
ATOM 4368 C CA . CYS B 1 144 ? 15.164 -44.469 -27.828 1 96.94 144 CYS B CA 1
ATOM 4369 C C . CYS B 1 144 ? 15.5 -43.375 -28.844 1 96.94 144 CYS B C 1
ATOM 4371 O O . CYS B 1 144 ? 14.633 -42.594 -29.219 1 96.94 144 CYS B O 1
ATOM 4373 N N . PRO B 1 145 ? 16.688 -43.406 -29.406 1 95.12 145 PRO B N 1
ATOM 4374 C CA . PRO B 1 145 ? 17.125 -42.344 -30.312 1 95.12 145 PRO B CA 1
ATOM 4375 C C . PRO B 1 145 ? 16.328 -42.312 -31.609 1 95.12 145 PRO B C 1
ATOM 4377 O O . PRO B 1 145 ? 16.297 -41.281 -32.281 1 95.12 145 PRO B O 1
ATOM 4380 N N . ASP B 1 146 ? 15.688 -43.406 -32 1 95.25 146 ASP B N 1
ATOM 4381 C CA . ASP B 1 146 ? 14.945 -43.5 -33.25 1 95.25 146 ASP B CA 1
ATOM 4382 C C . ASP B 1 146 ? 13.453 -43.281 -33.031 1 95.25 146 ASP B C 1
ATOM 4384 O O . ASP B 1 146 ? 12.617 -43.812 -33.75 1 95.25 146 ASP B O 1
ATOM 4388 N N . HIS B 1 147 ? 13.086 -42.562 -31.922 1 96.75 147 HIS B N 1
ATOM 4389 C CA . HIS B 1 147 ? 11.688 -42.312 -31.594 1 96.75 147 HIS B CA 1
ATOM 4390 C C . HIS B 1 147 ? 11.008 -41.531 -32.719 1 96.75 147 HIS B C 1
ATOM 4392 O O . HIS B 1 147 ? 11.672 -40.938 -33.562 1 96.75 147 HIS B O 1
ATOM 4398 N N . ARG B 1 148 ? 9.68 -41.594 -32.75 1 97.31 148 ARG B N 1
ATOM 4399 C CA . ARG B 1 148 ? 8.867 -40.875 -33.719 1 97.31 148 ARG B CA 1
ATOM 4400 C C . ARG B 1 148 ? 8.32 -39.594 -33.125 1 97.31 148 ARG B C 1
ATOM 4402 O O . ARG B 1 148 ? 8.297 -39.406 -31.906 1 97.31 148 ARG B O 1
ATOM 4409 N N . GLY B 1 149 ? 7.898 -38.688 -34.062 1 97.94 149 GLY B N 1
ATOM 4410 C CA . GLY B 1 149 ? 7.258 -37.469 -33.625 1 97.94 149 GLY B CA 1
ATOM 4411 C C . GLY B 1 149 ? 8.234 -36.469 -33.031 1 97.94 149 GLY B C 1
ATOM 4412 O O . GLY B 1 149 ? 9.305 -36.219 -33.594 1 97.94 149 GLY B O 1
ATOM 4413 N N . ALA B 1 150 ? 7.766 -35.781 -31.969 1 98.62 150 ALA B N 1
ATOM 4414 C CA . ALA B 1 150 ? 8.602 -34.75 -31.375 1 98.62 150 ALA B CA 1
ATOM 4415 C C . ALA B 1 150 ? 8.336 -34.594 -29.875 1 98.62 150 ALA B C 1
ATOM 4417 O O . ALA B 1 150 ? 7.281 -35 -29.391 1 98.62 150 ALA B O 1
ATOM 4418 N N . ILE B 1 151 ? 9.312 -34.125 -29.219 1 98.81 151 ILE B N 1
ATOM 4419 C CA . ILE B 1 151 ? 9.219 -33.719 -27.812 1 98.81 151 ILE B CA 1
ATOM 4420 C C . ILE B 1 151 ? 9.445 -32.219 -27.688 1 98.81 151 ILE B C 1
ATOM 4422 O O . ILE B 1 151 ? 10.406 -31.688 -28.234 1 98.81 151 ILE B O 1
ATOM 4426 N N . GLU B 1 152 ? 8.547 -31.562 -27.016 1 98.88 152 GLU B N 1
ATOM 4427 C CA . GLU B 1 152 ? 8.703 -30.141 -26.719 1 98.88 152 GLU B CA 1
ATOM 4428 C C . GLU B 1 152 ? 8.695 -29.875 -25.219 1 98.88 152 GLU B C 1
ATOM 4430 O O . GLU B 1 152 ? 7.992 -30.547 -24.469 1 98.88 152 GLU B O 1
ATOM 4435 N N . ILE B 1 153 ? 9.5 -28.953 -24.781 1 98.88 153 ILE B N 1
ATOM 4436 C CA . ILE B 1 153 ? 9.562 -28.453 -23.406 1 98.88 153 ILE B CA 1
ATOM 4437 C C . ILE B 1 153 ? 9.453 -26.938 -23.406 1 98.88 153 ILE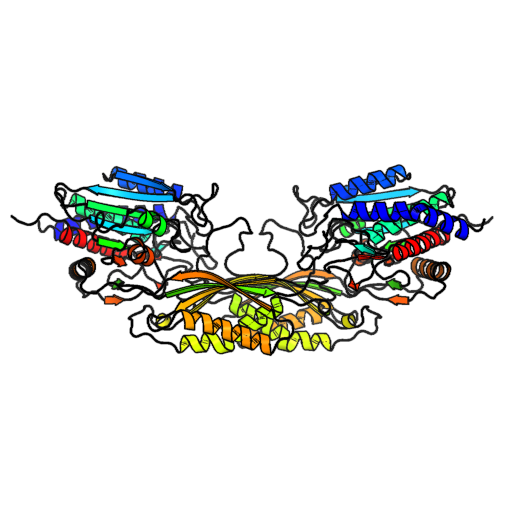 B C 1
ATOM 4439 O O . ILE B 1 153 ? 10.133 -26.25 -24.172 1 98.88 153 ILE B O 1
ATOM 4443 N N . SER B 1 154 ? 8.539 -26.438 -22.609 1 98.88 154 SER B N 1
ATOM 4444 C CA . SER B 1 154 ? 8.453 -24.984 -22.484 1 98.88 154 SER B CA 1
ATOM 4445 C C . SER B 1 154 ? 8.625 -24.562 -21.031 1 98.88 154 SER B C 1
ATOM 4447 O O . SER B 1 154 ? 8.297 -25.312 -20.109 1 98.88 154 SER B O 1
ATOM 4449 N N . ALA B 1 155 ? 9.227 -23.438 -20.781 1 98.88 155 ALA B N 1
ATOM 4450 C CA . ALA B 1 155 ? 9.234 -22.656 -19.547 1 98.88 155 ALA B CA 1
ATOM 4451 C C . ALA B 1 155 ? 8.555 -21.312 -19.75 1 98.88 155 ALA B C 1
ATOM 4453 O O . ALA B 1 155 ? 9.07 -20.438 -20.469 1 98.88 155 ALA B O 1
ATOM 4454 N N . THR B 1 156 ? 7.391 -21.094 -19.094 1 98.88 156 THR B N 1
ATOM 4455 C CA . THR B 1 156 ? 6.516 -20 -19.5 1 98.88 156 THR B CA 1
ATOM 4456 C C . THR B 1 156 ? 6.336 -19 -18.359 1 98.88 156 THR B C 1
ATOM 4458 O O . THR B 1 156 ? 6.469 -19.359 -17.188 1 98.88 156 THR B O 1
ATOM 4461 N N . ALA B 1 157 ? 6.039 -17.828 -18.766 1 98.56 157 ALA B N 1
ATOM 4462 C CA . ALA B 1 157 ? 5.898 -16.703 -17.844 1 98.56 157 ALA B CA 1
ATOM 4463 C C . ALA B 1 157 ? 4.48 -16.641 -17.281 1 98.56 157 ALA B C 1
ATOM 4465 O O . ALA B 1 157 ? 3.525 -17.078 -17.922 1 98.56 157 ALA B O 1
ATOM 4466 N N . ASP B 1 158 ? 4.266 -16.156 -16.078 1 98.38 158 ASP B N 1
ATOM 4467 C CA . ASP B 1 158 ? 3.115 -15.461 -15.5 1 98.38 158 ASP B CA 1
ATOM 4468 C C . ASP B 1 158 ? 2.002 -16.453 -15.148 1 98.38 158 ASP B C 1
ATOM 4470 O O . ASP B 1 158 ? 0.838 -16.062 -15.031 1 98.38 158 ASP B O 1
ATOM 4474 N N . GLU B 1 159 ? 2.342 -17.75 -15.07 1 98.38 159 GLU B N 1
ATOM 4475 C CA . GLU B 1 159 ? 1.304 -18.688 -14.633 1 98.38 159 GLU B CA 1
ATOM 4476 C C . GLU B 1 159 ? 0.698 -18.25 -13.297 1 98.38 159 GLU B C 1
ATOM 4478 O O . GLU B 1 159 ? -0.517 -18.328 -13.109 1 98.38 159 GLU B O 1
ATOM 4483 N N . GLU B 1 160 ? 1.434 -17.656 -12.414 1 98.19 160 GLU B N 1
ATOM 4484 C CA . GLU B 1 160 ? 1.014 -17.281 -11.07 1 98.19 160 GLU B CA 1
ATOM 4485 C C . GLU B 1 160 ? 0.156 -16.016 -11.094 1 98.19 160 GLU B C 1
ATOM 4487 O O . GLU B 1 160 ? -0.471 -15.664 -10.086 1 98.19 160 GLU B O 1
ATOM 4492 N N . SER B 1 161 ? 0.203 -15.281 -12.203 1 97.62 161 SER B N 1
ATOM 4493 C CA . SER B 1 161 ? -0.539 -14.031 -12.328 1 97.62 161 SER B CA 1
ATOM 4494 C C . SER B 1 161 ? -1.413 -14.031 -13.578 1 97.62 161 SER B C 1
ATOM 4496 O O . SER B 1 161 ? -1.402 -13.07 -14.352 1 97.62 161 SER B O 1
ATOM 4498 N N . GLY B 1 162 ? -2.064 -15.125 -13.844 1 96.81 162 GLY B N 1
ATOM 4499 C CA . GLY B 1 162 ? -3.068 -15.188 -14.898 1 96.81 162 GLY B CA 1
ATOM 4500 C C . GLY B 1 162 ? -2.588 -15.914 -16.141 1 96.81 162 GLY B C 1
ATOM 4501 O O . GLY B 1 162 ? -3.387 -16.516 -16.859 1 96.81 162 GLY B O 1
ATOM 4502 N N . GLY B 1 163 ? -1.274 -15.805 -16.562 1 98.19 163 GLY B N 1
ATOM 4503 C CA . GLY B 1 163 ? -0.692 -16.609 -17.641 1 98.19 163 GLY B CA 1
ATOM 4504 C C . GLY B 1 163 ? -0.734 -15.914 -18.984 1 98.19 163 GLY B C 1
ATOM 4505 O O . GLY B 1 163 ? -0.402 -16.516 -20 1 98.19 163 GLY B O 1
ATOM 4506 N N . TYR B 1 164 ? -1.049 -14.617 -18.984 1 98.19 164 TYR B N 1
ATOM 4507 C CA . TYR B 1 164 ? -1.251 -13.93 -20.266 1 98.19 164 TYR B CA 1
ATOM 4508 C C . TYR B 1 164 ? 0.073 -13.727 -20.984 1 98.19 164 TYR B C 1
ATOM 4510 O O . TYR B 1 164 ? 0.12 -13.75 -22.219 1 98.19 164 TYR B O 1
ATOM 4518 N N . GLY B 1 165 ? 1.109 -13.484 -20.203 1 98.5 165 GLY B N 1
ATOM 4519 C CA . GLY B 1 165 ? 2.418 -13.305 -20.812 1 98.5 165 GLY B CA 1
ATOM 4520 C C . GLY B 1 165 ? 3.111 -14.617 -21.125 1 98.5 165 GLY B C 1
ATOM 4521 O O . GLY B 1 165 ? 4.242 -14.625 -21.625 1 98.5 165 GLY B O 1
ATOM 4522 N N . GLY B 1 166 ? 2.529 -15.742 -20.828 1 98.62 166 GLY B N 1
ATOM 4523 C CA . GLY B 1 166 ? 3.068 -17.078 -21.062 1 98.62 166 GLY B CA 1
ATOM 4524 C C . GLY B 1 166 ? 2.236 -17.891 -22.016 1 98.62 166 GLY B C 1
ATOM 4525 O O . GLY B 1 166 ? 2.229 -17.625 -23.234 1 98.62 166 GLY B O 1
ATOM 4526 N N . VAL B 1 167 ? 1.466 -18.812 -21.469 1 98.81 167 VAL B N 1
ATOM 4527 C CA . VAL B 1 167 ? 0.801 -19.828 -22.266 1 98.81 167 VAL B CA 1
ATOM 4528 C C . VAL B 1 167 ? -0.315 -19.188 -23.094 1 98.81 167 VAL B C 1
ATOM 4530 O O . VAL B 1 167 ? -0.566 -19.594 -24.234 1 98.81 167 VAL B O 1
ATOM 4533 N N . ALA B 1 168 ? -1.018 -18.188 -22.484 1 98.69 168 ALA B N 1
ATOM 4534 C CA . ALA B 1 168 ? -2.057 -17.547 -23.281 1 98.69 168 ALA B CA 1
ATOM 4535 C C . ALA B 1 168 ? -1.479 -16.953 -24.562 1 98.69 168 ALA B C 1
ATOM 4537 O O . ALA B 1 168 ? -2.025 -17.156 -25.656 1 98.69 168 ALA B O 1
ATOM 4538 N N . TRP B 1 169 ? -0.405 -16.203 -24.453 1 98.81 169 TRP B N 1
ATOM 4539 C CA . TRP B 1 169 ? 0.259 -15.578 -25.578 1 98.81 169 TRP B CA 1
ATOM 4540 C C . TRP B 1 169 ? 0.743 -16.625 -26.578 1 98.81 169 TRP B C 1
ATOM 4542 O O . TRP B 1 169 ? 0.55 -16.484 -27.797 1 98.81 169 TRP B O 1
ATOM 4552 N N . LEU B 1 170 ? 1.373 -17.688 -26.141 1 98.81 170 LEU B N 1
ATOM 4553 C CA . LEU B 1 170 ? 1.867 -18.766 -27 1 98.81 170 LEU B CA 1
ATOM 4554 C C . LEU B 1 170 ? 0.714 -19.469 -27.703 1 98.81 170 LEU B C 1
ATOM 4556 O O . LEU B 1 170 ? 0.8 -19.766 -28.891 1 98.81 170 LEU B O 1
ATOM 4560 N N . ALA B 1 171 ? -0.333 -19.781 -26.906 1 98.75 171 ALA B N 1
ATOM 4561 C CA . ALA B 1 171 ? -1.483 -20.469 -27.484 1 98.75 171 ALA B CA 1
ATOM 4562 C C . ALA B 1 171 ? -2.113 -19.656 -28.609 1 98.75 171 ALA B C 1
ATOM 4564 O O . ALA B 1 171 ? -2.504 -20.219 -29.641 1 98.75 171 ALA B O 1
ATOM 4565 N N . GLU B 1 172 ? -2.238 -18.359 -28.422 1 98.5 172 GLU B N 1
ATOM 4566 C CA . GLU B 1 172 ? -2.789 -17.469 -29.438 1 98.5 172 GLU B CA 1
ATOM 4567 C C . GLU B 1 172 ? -1.971 -17.531 -30.734 1 98.5 172 GLU B C 1
ATOM 4569 O O . GLU B 1 172 ? -2.49 -17.266 -31.812 1 98.5 172 GLU B O 1
ATOM 4574 N N . ARG B 1 173 ? -0.789 -17.953 -30.641 1 98.12 173 ARG B N 1
ATOM 4575 C CA . ARG B 1 173 ? 0.127 -17.953 -31.781 1 98.12 173 ARG B CA 1
ATOM 4576 C C . ARG B 1 173 ? 0.34 -19.359 -32.312 1 98.12 173 ARG B C 1
ATOM 4578 O O . ARG B 1 173 ? 1.235 -19.594 -33.125 1 98.12 173 ARG B O 1
ATOM 4585 N N . GLY B 1 174 ? -0.35 -20.281 -31.734 1 98.12 174 GLY B N 1
ATOM 4586 C CA . GLY B 1 174 ? -0.436 -21.609 -32.312 1 98.12 174 GLY B CA 1
ATOM 4587 C C . GLY B 1 174 ? 0.557 -22.594 -31.719 1 98.12 174 GLY B C 1
ATOM 4588 O O . GLY B 1 174 ? 0.698 -23.703 -32.219 1 98.12 174 GLY B O 1
ATOM 4589 N N . TRP B 1 175 ? 1.195 -22.234 -30.688 1 98.44 175 TRP B N 1
ATOM 4590 C CA . TRP B 1 175 ? 2.221 -23.109 -30.125 1 98.44 175 TRP B CA 1
ATOM 4591 C C . TRP B 1 175 ? 1.594 -24.328 -29.469 1 98.44 175 TRP B C 1
ATOM 4593 O O . TRP B 1 175 ? 2.277 -25.328 -29.219 1 98.44 175 TRP B O 1
ATOM 4603 N N . PHE B 1 176 ? 0.25 -24.281 -29.188 1 98.25 176 PHE B N 1
ATOM 4604 C CA . PHE B 1 176 ? -0.452 -25.406 -28.578 1 98.25 176 PHE B CA 1
ATOM 4605 C C . PHE B 1 176 ? -1.606 -25.859 -29.469 1 98.25 176 PHE B C 1
ATOM 4607 O O . PHE B 1 176 ? -2.578 -26.438 -28.984 1 98.25 176 PHE B O 1
ATOM 4614 N N . SER B 1 177 ? -1.544 -25.531 -30.734 1 97.31 177 SER B N 1
ATOM 4615 C CA . SER B 1 177 ? -2.57 -26 -31.641 1 97.31 177 SER B CA 1
ATOM 4616 C C . SER B 1 177 ? -2.508 -27.516 -31.797 1 97.31 177 SER B C 1
ATOM 4618 O O . SER B 1 177 ? -1.421 -28.109 -31.812 1 97.31 177 SER B O 1
ATOM 4620 N N . PRO B 1 178 ? -3.643 -28.156 -32 1 96.44 178 PRO B N 1
ATOM 4621 C CA . PRO B 1 178 ? -3.656 -29.609 -32.156 1 96.44 178 PRO B CA 1
ATOM 4622 C C . PRO B 1 178 ? -2.855 -30.094 -33.344 1 96.44 178 PRO B C 1
ATOM 4624 O O . PRO B 1 178 ? -2.443 -31.25 -33.406 1 96.44 178 PRO B O 1
ATOM 4627 N N . GLU B 1 179 ? -2.633 -29.234 -34.344 1 96.19 179 GLU B N 1
ATOM 4628 C CA . GLU B 1 179 ? -1.819 -29.562 -35.5 1 96.19 179 GLU B CA 1
ATOM 4629 C C . GLU B 1 179 ? -0.34 -29.641 -35.125 1 96.19 179 GLU B C 1
ATOM 4631 O O . GLU B 1 179 ? 0.429 -30.359 -35.781 1 96.19 179 GLU B O 1
ATOM 4636 N N . ARG B 1 180 ? 0.02 -29.016 -34.094 1 96.75 180 ARG B N 1
ATOM 4637 C CA . ARG B 1 180 ? 1.422 -28.953 -33.688 1 96.75 180 ARG B CA 1
ATOM 4638 C C . ARG B 1 180 ? 1.7 -29.891 -32.5 1 96.75 180 ARG B C 1
ATOM 4640 O O . ARG B 1 180 ? 2.709 -30.609 -32.5 1 96.75 180 ARG B O 1
ATOM 4647 N N . VAL B 1 181 ? 0.85 -29.828 -31.562 1 98.19 181 VAL B N 1
ATOM 4648 C CA . VAL B 1 181 ? 1.006 -30.578 -30.328 1 98.19 181 VAL B CA 1
ATOM 4649 C C . VAL B 1 181 ? -0.217 -31.469 -30.094 1 98.19 181 VAL B C 1
ATOM 4651 O O . VAL B 1 181 ? -1.354 -31 -30.172 1 98.19 181 VAL B O 1
ATOM 4654 N N . GLN B 1 182 ? -0.003 -32.688 -29.781 1 98.38 182 GLN B N 1
ATOM 4655 C CA . GLN B 1 182 ? -1.113 -33.625 -29.625 1 98.38 182 GLN B CA 1
ATOM 4656 C C . GLN B 1 182 ? -1.318 -34 -28.156 1 98.38 182 GLN B C 1
ATOM 4658 O O . GLN B 1 182 ? -2.432 -34.344 -27.75 1 98.38 182 GLN B O 1
ATOM 4663 N N . HIS B 1 183 ? -0.278 -34.031 -27.359 1 98.56 183 HIS B N 1
ATOM 4664 C CA . HIS B 1 183 ? -0.326 -34.344 -25.938 1 98.56 183 HIS B CA 1
ATOM 4665 C C . HIS B 1 183 ? 0.406 -33.312 -25.109 1 98.56 183 HIS B C 1
ATOM 4667 O O . HIS B 1 183 ? 1.512 -32.906 -25.453 1 98.56 183 HIS B O 1
ATOM 4673 N N . VAL B 1 184 ? -0.292 -32.875 -24 1 98.81 184 VAL B N 1
ATOM 4674 C CA . VAL B 1 184 ? 0.383 -31.938 -23.109 1 98.81 184 VAL B CA 1
ATOM 4675 C C . VAL B 1 184 ? 0.36 -32.469 -21.672 1 98.81 184 VAL B C 1
ATOM 4677 O O . VAL B 1 184 ? -0.68 -32.906 -21.188 1 98.81 184 VAL B O 1
ATOM 4680 N N . ILE B 1 185 ? 1.496 -32.469 -21.031 1 98.88 185 ILE B N 1
ATOM 4681 C CA . ILE B 1 185 ? 1.641 -32.719 -19.609 1 98.88 185 ILE B CA 1
ATOM 4682 C C . ILE B 1 185 ? 2.242 -31.5 -18.922 1 98.88 185 ILE B C 1
ATOM 4684 O O . ILE B 1 185 ? 3.283 -31 -19.344 1 98.88 185 ILE B O 1
ATOM 4688 N N . ILE B 1 186 ? 1.6 -31 -17.953 1 98.88 186 ILE B N 1
ATOM 4689 C CA . ILE B 1 186 ? 2.082 -29.891 -17.141 1 98.88 186 ILE B CA 1
ATOM 4690 C C . ILE B 1 186 ? 2.59 -30.422 -15.805 1 98.88 186 ILE B C 1
ATOM 4692 O O . ILE B 1 186 ? 1.799 -30.828 -14.953 1 98.88 186 ILE B O 1
ATOM 4696 N N . PRO B 1 187 ? 3.854 -30.344 -15.539 1 98.62 187 PRO B N 1
ATOM 4697 C CA . PRO B 1 187 ? 4.43 -31.031 -14.383 1 98.62 187 PRO B CA 1
ATOM 4698 C C . PRO B 1 187 ? 4.199 -30.281 -13.078 1 98.62 187 PRO B C 1
ATOM 4700 O O . PRO B 1 187 ? 5.141 -30.078 -12.305 1 98.62 187 PRO B O 1
ATOM 4703 N N . GLU B 1 188 ? 2.986 -29.938 -12.766 1 97.88 188 GLU B N 1
ATOM 4704 C CA . GLU B 1 188 ? 2.559 -29.312 -11.523 1 97.88 188 GLU B CA 1
ATOM 4705 C C . GLU B 1 188 ? 2.727 -30.25 -10.336 1 97.88 188 GLU B C 1
ATOM 4707 O O . GLU B 1 188 ? 2.809 -31.469 -10.508 1 97.88 188 GLU B O 1
ATOM 4712 N N . PRO B 1 189 ? 2.781 -29.672 -9.172 1 97.31 189 PRO B N 1
ATOM 4713 C CA . PRO B 1 189 ? 3.033 -30.5 -7.984 1 97.31 189 PRO B CA 1
ATOM 4714 C C . PRO B 1 189 ? 1.79 -31.25 -7.508 1 97.31 189 PRO B C 1
ATOM 4716 O O . PRO B 1 189 ? 1.255 -30.953 -6.438 1 97.31 189 PRO B O 1
ATOM 4719 N N . LEU B 1 190 ? 1.458 -32.312 -8.148 1 94.44 190 LEU B N 1
ATOM 4720 C CA . LEU B 1 190 ? 0.261 -33.094 -7.828 1 94.44 190 LEU B CA 1
ATOM 4721 C C . LEU B 1 190 ? 0.631 -34.438 -7.27 1 94.44 190 LEU B C 1
ATOM 4723 O O . LEU B 1 190 ? -0.137 -35.406 -7.402 1 94.44 190 LEU B O 1
ATOM 4727 N N . HIS B 1 191 ? 1.806 -34.562 -6.715 1 93.62 191 HIS B N 1
ATOM 4728 C CA . HIS B 1 191 ? 2.318 -35.844 -6.211 1 93.62 191 HIS B CA 1
ATOM 4729 C C . HIS B 1 191 ? 2.588 -36.812 -7.352 1 93.62 191 HIS B C 1
ATOM 4731 O O . HIS B 1 191 ? 1.866 -36.844 -8.352 1 93.62 191 HIS B O 1
ATOM 4737 N N . LYS B 1 192 ? 3.439 -37.75 -7.137 1 97.25 192 LYS B N 1
ATOM 4738 C CA . LYS B 1 192 ? 3.971 -38.594 -8.203 1 97.25 192 LYS B CA 1
ATOM 4739 C C . LYS B 1 192 ? 2.961 -39.656 -8.617 1 97.25 192 LYS B C 1
ATOM 4741 O O . LYS B 1 192 ? 3.127 -40.312 -9.648 1 97.25 192 LYS B O 1
ATOM 4746 N N . ASP B 1 193 ? 1.861 -39.844 -7.859 1 98.19 193 ASP B N 1
ATOM 4747 C CA . ASP B 1 193 ? 0.96 -40.938 -8.156 1 98.19 193 ASP B CA 1
ATOM 4748 C C . ASP B 1 193 ? -0.439 -40.438 -8.5 1 98.19 193 ASP B C 1
ATOM 4750 O O . ASP B 1 193 ? -1.419 -41.188 -8.375 1 98.19 193 ASP B O 1
ATOM 4754 N N . GLN B 1 194 ? -0.595 -39.156 -8.828 1 98.06 194 GLN B N 1
ATOM 4755 C CA . GLN B 1 194 ? -1.904 -38.594 -9.117 1 98.06 194 GLN B CA 1
ATOM 4756 C C . GLN B 1 194 ? -1.905 -37.875 -10.469 1 98.06 194 GLN B C 1
ATOM 4758 O O . GLN B 1 194 ? -0.921 -37.219 -10.836 1 98.06 194 GLN B O 1
ATOM 4763 N N . ILE B 1 195 ? -2.967 -38.062 -11.234 1 98.62 195 ILE B N 1
ATOM 4764 C CA . ILE B 1 195 ? -3.211 -37.344 -12.477 1 98.62 195 ILE B CA 1
ATOM 4765 C C . ILE B 1 195 ? -4.262 -36.25 -12.234 1 98.62 195 ILE B C 1
ATOM 4767 O O . ILE B 1 195 ? -5.367 -36.562 -11.773 1 98.62 195 ILE B O 1
ATOM 4771 N N . CYS B 1 196 ? -3.906 -35.094 -12.469 1 98.38 196 CYS B N 1
ATOM 4772 C CA . CYS B 1 196 ? -4.832 -33.969 -12.328 1 98.38 196 CYS B CA 1
ATOM 4773 C C . CYS B 1 196 ? -5.559 -33.688 -13.633 1 98.38 196 CYS B C 1
ATOM 4775 O O . CYS B 1 196 ? -4.93 -33.375 -14.641 1 98.38 196 CYS B O 1
ATOM 4777 N N . LEU B 1 197 ? -6.852 -33.688 -13.625 1 97.94 197 LEU B N 1
ATOM 4778 C CA . LEU B 1 197 ? -7.652 -33.688 -14.844 1 97.94 197 LEU B CA 1
ATOM 4779 C C . LEU B 1 197 ? -8.18 -32.281 -15.125 1 97.94 197 LEU B C 1
ATOM 4781 O O . LEU B 1 197 ? -8.656 -32 -16.234 1 97.94 197 LEU B O 1
ATOM 4785 N N . GLY B 1 198 ? -8.094 -31.438 -14.102 1 97.12 198 GLY B N 1
ATOM 4786 C CA . GLY B 1 198 ? -8.656 -30.109 -14.266 1 97.12 198 GLY B CA 1
ATOM 4787 C C . GLY B 1 198 ? -8.492 -29.234 -13.031 1 97.12 198 GLY B C 1
ATOM 4788 O O . GLY B 1 198 ? -7.637 -29.516 -12.188 1 97.12 198 GLY B O 1
ATOM 4789 N N . HIS B 1 199 ? -9.227 -28.141 -13.031 1 97.75 199 HIS B N 1
ATOM 4790 C CA . HIS B 1 199 ? -9.094 -27.203 -11.914 1 97.75 199 HIS B CA 1
ATOM 4791 C C . HIS B 1 199 ? -10.406 -26.484 -11.641 1 97.75 199 HIS B C 1
ATOM 4793 O O . HIS B 1 199 ? -11.297 -26.453 -12.5 1 97.75 199 HIS B O 1
ATOM 4799 N N . ARG B 1 200 ? -10.547 -25.906 -10.438 1 97.56 200 ARG B N 1
ATOM 4800 C CA . ARG B 1 200 ? -11.664 -25.047 -10.062 1 97.56 200 ARG B CA 1
ATOM 4801 C C . ARG B 1 200 ? -11.656 -23.75 -10.875 1 97.56 200 ARG B C 1
ATOM 4803 O O . ARG B 1 200 ? -10.711 -23.484 -11.609 1 97.56 200 ARG B O 1
ATOM 4810 N N . GLY B 1 201 ? -12.82 -23.062 -10.766 1 97.75 201 GLY B N 1
ATOM 4811 C CA . GLY B 1 201 ? -12.891 -21.734 -11.359 1 97.75 201 GLY B CA 1
ATOM 4812 C C . GLY B 1 201 ? -12.305 -20.641 -10.469 1 97.75 201 GLY B C 1
ATOM 4813 O O . GLY B 1 201 ? -12.062 -20.875 -9.289 1 97.75 201 GLY B O 1
ATOM 4814 N N . VAL B 1 202 ? -12.047 -19.5 -11.078 1 98.44 202 VAL B N 1
ATOM 4815 C CA . VAL B 1 202 ? -11.492 -18.375 -10.336 1 98.44 202 VAL B CA 1
ATOM 4816 C C . VAL B 1 202 ? -12.125 -17.078 -10.812 1 98.44 202 VAL B C 1
ATOM 4818 O O . VAL B 1 202 ? -12.422 -16.922 -11.992 1 98.44 202 VAL B O 1
ATOM 4821 N N . TRP B 1 203 ? -12.43 -16.219 -9.922 1 98.69 203 TRP B N 1
ATOM 4822 C CA . TRP B 1 203 ? -12.781 -14.82 -10.156 1 98.69 203 TRP B CA 1
ATOM 4823 C C . TRP B 1 203 ? -11.953 -13.891 -9.281 1 98.69 203 TRP B C 1
ATOM 4825 O O . TRP B 1 203 ? -12.109 -13.875 -8.055 1 98.69 203 TRP B O 1
ATOM 4835 N N . TRP B 1 204 ? -11 -13.164 -9.922 1 98.69 204 TRP B N 1
ATOM 4836 C CA . TRP B 1 204 ? -10.289 -12.086 -9.242 1 98.69 204 TRP B CA 1
ATOM 4837 C C . TRP B 1 204 ? -10.977 -10.742 -9.477 1 98.69 204 TRP B C 1
ATOM 4839 O O . TRP B 1 204 ? -11.328 -10.406 -10.609 1 98.69 204 TRP B O 1
ATOM 4849 N N . ALA B 1 205 ? -11.102 -9.984 -8.414 1 98.69 205 ALA B N 1
ATOM 4850 C CA . ALA B 1 205 ? -11.75 -8.68 -8.531 1 98.69 205 ALA B CA 1
ATOM 4851 C C . ALA B 1 205 ? -11.156 -7.68 -7.551 1 98.69 205 ALA B C 1
ATOM 4853 O O . ALA B 1 205 ? -10.617 -8.07 -6.512 1 98.69 205 ALA B O 1
ATOM 4854 N N . GLU B 1 206 ? -11.203 -6.504 -7.934 1 98.44 206 GLU B N 1
ATOM 4855 C CA . GLU B 1 206 ? -10.922 -5.387 -7.039 1 98.44 206 GLU B CA 1
ATOM 4856 C C . GLU B 1 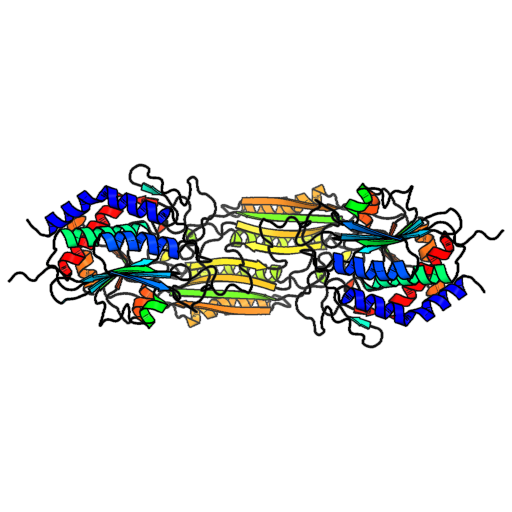206 ? -12.211 -4.758 -6.512 1 98.44 206 GLU B C 1
ATOM 4858 O O . GLU B 1 206 ? -13.133 -4.496 -7.281 1 98.44 206 GLU B O 1
ATOM 4863 N N . ILE B 1 207 ? -12.289 -4.605 -5.23 1 98.88 207 ILE B N 1
ATOM 4864 C CA . ILE B 1 207 ? -13.398 -3.914 -4.578 1 98.88 207 ILE B CA 1
ATOM 4865 C C . ILE B 1 207 ? -12.891 -2.643 -3.904 1 98.88 207 ILE B C 1
ATOM 4867 O O . ILE B 1 207 ? -11.977 -2.693 -3.074 1 98.88 207 ILE B O 1
ATOM 4871 N N . GLU B 1 208 ? -13.453 -1.556 -4.293 1 98.75 208 GLU B N 1
ATOM 4872 C CA . GLU B 1 208 ? -13.016 -0.269 -3.756 1 98.75 208 GLU B CA 1
ATOM 4873 C C . GLU B 1 208 ? -14.156 0.423 -3.006 1 98.75 208 GLU B C 1
ATOM 4875 O O . GLU B 1 208 ? -15.289 0.452 -3.48 1 98.75 208 GLU B O 1
ATOM 4880 N N . THR B 1 209 ? -13.859 0.875 -1.827 1 98.88 209 THR B N 1
ATOM 4881 C CA . THR B 1 209 ? -14.781 1.731 -1.091 1 98.88 209 THR B CA 1
ATOM 4882 C C . THR B 1 209 ? -14.359 3.193 -1.188 1 98.88 209 THR B C 1
ATOM 4884 O O . THR B 1 209 ? -13.164 3.494 -1.258 1 98.88 209 THR B O 1
ATOM 4887 N N . HIS B 1 210 ? -15.32 4.082 -1.218 1 98.56 210 HIS B N 1
ATOM 4888 C CA . HIS B 1 210 ? -15.078 5.512 -1.376 1 98.56 210 HIS B CA 1
ATOM 4889 C C . HIS B 1 210 ? -15.477 6.281 -0.12 1 98.56 210 HIS B C 1
ATOM 4891 O O . HIS B 1 210 ? -16.391 5.879 0.593 1 98.56 210 HIS B O 1
ATOM 4897 N N . GLY B 1 211 ? -14.758 7.309 0.146 1 98.31 211 GLY B N 1
ATOM 4898 C CA . GLY B 1 211 ? -15.039 8.242 1.225 1 98.31 211 GLY B CA 1
ATOM 4899 C C . GLY B 1 211 ? -14.734 9.68 0.858 1 98.31 211 GLY B C 1
ATOM 4900 O O . GLY B 1 211 ? -14.945 10.094 -0.283 1 98.31 211 GLY B O 1
ATOM 4901 N N . ARG B 1 212 ? -14.414 10.414 1.859 1 97.94 212 ARG B N 1
ATOM 4902 C CA . ARG B 1 212 ? -14.094 11.82 1.7 1 97.94 212 ARG B CA 1
ATOM 4903 C C . ARG B 1 212 ? -12.938 12.227 2.615 1 97.94 212 ARG B C 1
ATOM 4905 O O . ARG B 1 212 ? -12.961 11.938 3.812 1 97.94 212 ARG B O 1
ATOM 4912 N N . ILE B 1 213 ? -11.977 12.875 2.037 1 98.19 213 ILE B N 1
ATOM 4913 C CA . ILE B 1 213 ? -10.781 13.258 2.773 1 98.19 213 ILE B CA 1
ATOM 4914 C C . ILE B 1 213 ? -11.109 14.383 3.748 1 98.19 213 ILE B C 1
ATOM 4916 O O . ILE B 1 213 ? -12.031 15.172 3.506 1 98.19 213 ILE B O 1
ATOM 4920 N N . ALA B 1 214 ? -10.43 14.484 4.855 1 98.06 214 ALA B N 1
ATOM 4921 C CA . ALA B 1 214 ? -10.453 15.531 5.875 1 98.06 214 ALA B CA 1
ATOM 4922 C C . ALA B 1 214 ? -9.203 15.461 6.754 1 98.06 214 ALA B C 1
ATOM 4924 O O . ALA B 1 214 ? -8.375 14.562 6.598 1 98.06 214 ALA B O 1
ATOM 4925 N N . HIS B 1 215 ? -9.086 16.422 7.543 1 97.94 215 HIS B N 1
ATOM 4926 C CA . HIS B 1 215 ? -7.973 16.438 8.492 1 97.94 215 HIS B CA 1
ATOM 4927 C C . HIS B 1 215 ? -8.102 15.305 9.508 1 97.94 215 HIS B C 1
ATOM 4929 O O . HIS B 1 215 ? -9.188 15.078 10.055 1 97.94 215 HIS B O 1
ATOM 4935 N N . GLY B 1 216 ? -7.031 14.633 9.789 1 97.88 216 GLY B N 1
ATOM 4936 C CA . GLY B 1 216 ? -7.047 13.453 10.641 1 97.88 216 GLY B CA 1
ATOM 4937 C C . GLY B 1 216 ? -7.52 13.758 12.055 1 97.88 216 GLY B C 1
ATOM 4938 O O . GLY B 1 216 ? -8.031 12.867 12.742 1 97.88 216 GLY B O 1
ATOM 4939 N N . SER B 1 217 ? -7.363 15.016 12.531 1 97.62 217 SER B N 1
ATOM 4940 C CA . SER B 1 217 ? -7.789 15.383 13.875 1 97.62 217 SER B CA 1
ATOM 4941 C C . SER B 1 217 ? -9.281 15.711 13.914 1 97.62 217 SER B C 1
ATOM 4943 O O . SER B 1 217 ? -9.852 15.883 14.992 1 97.62 217 SER B O 1
ATOM 4945 N N . MET B 1 218 ? -9.867 15.867 12.766 1 97.62 218 MET B N 1
ATOM 4946 C CA . MET B 1 218 ? -11.305 16.109 12.633 1 97.62 218 MET B CA 1
ATOM 4947 C C . MET B 1 218 ? -11.938 15.094 11.68 1 97.62 218 MET B C 1
ATOM 4949 O O . MET B 1 218 ? -12.562 15.484 10.688 1 97.62 218 MET B O 1
ATOM 4953 N N . PRO B 1 219 ? -11.789 13.797 12.047 1 97.44 219 PRO B N 1
ATOM 4954 C CA . PRO B 1 219 ? -12.227 12.773 11.094 1 97.44 219 PRO B CA 1
ATOM 4955 C C . PRO B 1 219 ? -13.727 12.828 10.812 1 97.44 219 PRO B C 1
ATOM 4957 O O . PRO B 1 219 ? -14.172 12.352 9.766 1 97.44 219 PRO B O 1
ATOM 4960 N N . PHE B 1 220 ? -14.484 13.484 11.703 1 96.06 220 PHE B N 1
ATOM 4961 C CA . PHE B 1 220 ? -15.938 13.57 11.555 1 96.06 220 PHE B CA 1
ATOM 4962 C C . PHE B 1 220 ? -16.312 14.531 10.43 1 96.06 220 PHE B C 1
ATOM 4964 O O . PHE B 1 220 ? -17.469 14.555 9.992 1 96.06 220 PHE B O 1
ATOM 4971 N N . LEU B 1 221 ? -15.359 15.297 9.961 1 97.06 221 LEU B N 1
ATOM 4972 C CA . LEU B 1 221 ? -15.617 16.172 8.82 1 97.06 221 LEU B CA 1
ATOM 4973 C C . LEU B 1 221 ? -15.375 15.438 7.508 1 97.06 221 LEU B C 1
ATOM 4975 O O . LEU B 1 221 ? -15.633 15.977 6.434 1 97.06 221 LEU B O 1
ATOM 4979 N N . GLY B 1 222 ? -14.859 14.188 7.539 1 97 222 GLY B N 1
ATOM 4980 C CA . GLY B 1 222 ? -14.656 13.328 6.383 1 97 222 GLY B CA 1
ATOM 4981 C C . GLY B 1 222 ? -15.516 12.078 6.41 1 97 222 GLY B C 1
ATOM 4982 O O . GLY B 1 222 ? -16.578 12.062 7.035 1 97 222 GLY B O 1
ATOM 4983 N N . ASP B 1 223 ? -15.195 11.164 5.629 1 98.25 223 ASP B N 1
ATOM 4984 C CA . ASP B 1 223 ? -15.805 9.836 5.551 1 98.25 223 ASP B CA 1
ATOM 4985 C C . ASP B 1 223 ? -14.758 8.773 5.215 1 98.25 223 ASP B C 1
ATOM 4987 O O . ASP B 1 223 ? -14.305 8.68 4.074 1 98.25 223 ASP B O 1
ATOM 4991 N N . SER B 1 224 ? -14.414 7.945 6.188 1 98.56 224 SER B N 1
ATOM 4992 C CA . SER B 1 224 ? -13.266 7.059 6.07 1 98.56 224 SER B CA 1
ATOM 4993 C C . SER B 1 224 ? -13.578 5.859 5.18 1 98.56 224 SER B C 1
ATOM 4995 O O . SER B 1 224 ? -14.352 4.98 5.562 1 98.56 224 SER B O 1
ATOM 4997 N N . ALA B 1 225 ? -12.914 5.793 4.062 1 98.81 225 ALA B N 1
ATOM 4998 C CA . ALA B 1 225 ? -13.047 4.645 3.17 1 98.81 225 ALA B CA 1
ATOM 4999 C C . ALA B 1 225 ? -12.539 3.369 3.836 1 98.81 225 ALA B C 1
ATOM 5001 O O . ALA B 1 225 ? -13.016 2.271 3.529 1 98.81 225 ALA B O 1
ATOM 5002 N N . ILE B 1 226 ? -11.547 3.467 4.754 1 98.94 226 ILE B N 1
ATOM 5003 C CA . ILE B 1 226 ? -11 2.316 5.465 1 98.94 226 ILE B CA 1
ATOM 5004 C C . ILE B 1 226 ? -12.055 1.746 6.41 1 98.94 226 ILE B C 1
ATOM 5006 O O . ILE B 1 226 ? -12.203 0.526 6.523 1 98.94 226 ILE B O 1
ATOM 5010 N N . ARG B 1 227 ? -12.805 2.617 7.086 1 98.81 227 ARG B N 1
ATOM 5011 C CA . ARG B 1 227 ? -13.883 2.133 7.945 1 98.81 227 ARG B CA 1
ATOM 5012 C C . ARG B 1 227 ? -14.961 1.436 7.129 1 98.81 227 ARG B C 1
ATOM 5014 O O . ARG B 1 227 ? -15.523 0.426 7.562 1 98.81 227 ARG B O 1
ATOM 5021 N N . HIS B 1 228 ? -15.273 2.031 5.945 1 98.88 228 HIS B N 1
ATOM 5022 C CA . HIS B 1 228 ? -16.203 1.349 5.047 1 98.88 228 HIS B CA 1
ATOM 5023 C C . HIS B 1 228 ? -15.68 -0.04 4.68 1 98.88 228 HIS B C 1
ATOM 5025 O O . HIS B 1 228 ? -16.438 -1.01 4.691 1 98.88 228 HIS B O 1
ATOM 5031 N N . MET B 1 229 ? -14.43 -0.133 4.375 1 98.94 229 MET B N 1
ATOM 5032 C CA . MET B 1 229 ? -13.836 -1.421 4.02 1 98.94 229 MET B CA 1
ATOM 5033 C C . MET B 1 229 ? -13.859 -2.373 5.211 1 98.94 229 MET B C 1
ATOM 5035 O O . MET B 1 229 ? -14.016 -3.584 5.039 1 98.94 229 MET B O 1
ATOM 5039 N N . GLY B 1 230 ? -13.633 -1.811 6.434 1 98.88 230 GLY B N 1
ATOM 5040 C CA . GLY B 1 230 ? -13.812 -2.625 7.625 1 98.88 230 GLY B CA 1
ATOM 5041 C C . GLY B 1 230 ? -15.164 -3.312 7.68 1 98.88 230 GLY B C 1
ATOM 5042 O O . GLY B 1 230 ? -15.25 -4.488 8.047 1 98.88 230 GLY B O 1
ATOM 5043 N N . ALA B 1 231 ? -16.188 -2.58 7.312 1 98.81 231 ALA B N 1
ATOM 5044 C CA . ALA B 1 231 ? -17.531 -3.152 7.273 1 98.81 231 ALA B CA 1
ATOM 5045 C C . ALA B 1 231 ? -17.625 -4.27 6.242 1 98.81 231 ALA B C 1
ATOM 5047 O O . ALA B 1 231 ? -18.312 -5.273 6.461 1 98.81 231 ALA B O 1
ATOM 5048 N N . VAL B 1 232 ? -16.984 -4.086 5.125 1 98.88 232 VAL B N 1
ATOM 5049 C CA . VAL B 1 232 ? -16.953 -5.098 4.07 1 98.88 232 VAL B CA 1
ATOM 5050 C C . VAL B 1 232 ? -16.312 -6.375 4.594 1 98.88 232 VAL B C 1
ATOM 5052 O O . VAL B 1 232 ? -16.859 -7.465 4.461 1 98.88 232 VAL B O 1
ATOM 5055 N N . LEU B 1 233 ? -15.133 -6.262 5.227 1 98.88 233 LEU B N 1
ATOM 5056 C CA . LEU B 1 233 ? -14.398 -7.41 5.754 1 98.88 233 LEU B CA 1
ATOM 5057 C C . LEU B 1 233 ? -15.219 -8.125 6.828 1 98.88 233 LEU B C 1
ATOM 5059 O O . LEU B 1 233 ? -15.227 -9.359 6.887 1 98.88 233 LEU B O 1
ATOM 5063 N N . GLU B 1 234 ? -15.875 -7.336 7.629 1 98.44 234 GLU B N 1
ATOM 5064 C CA . GLU B 1 234 ? -16.719 -7.906 8.672 1 98.44 234 GLU B CA 1
ATOM 5065 C C . GLU B 1 234 ? -17.859 -8.719 8.062 1 98.44 234 GLU B C 1
ATOM 5067 O O . GLU B 1 234 ? -18.156 -9.828 8.516 1 98.44 234 GLU B O 1
ATOM 5072 N N . GLU B 1 235 ? -18.531 -8.156 7.098 1 98.56 235 GLU B N 1
ATOM 5073 C CA . GLU B 1 235 ? -19.641 -8.836 6.461 1 98.56 235 GLU B CA 1
ATOM 5074 C C . GLU B 1 235 ? -19.188 -10.102 5.746 1 98.56 235 GLU B C 1
ATOM 5076 O O . GLU B 1 235 ? -19.906 -11.109 5.727 1 98.56 235 GLU B O 1
ATOM 5081 N N . MET B 1 236 ? -18.031 -10.07 5.105 1 98.69 236 MET B N 1
ATOM 5082 C CA . MET B 1 236 ? -17.469 -11.266 4.492 1 98.69 236 MET B CA 1
ATOM 5083 C C . MET B 1 236 ? -17.312 -12.383 5.523 1 98.69 236 MET B C 1
ATOM 5085 O O . MET B 1 236 ? -17.703 -13.523 5.277 1 98.69 236 MET B O 1
ATOM 5089 N N . GLU B 1 237 ? -16.75 -12.047 6.676 1 97.44 237 GLU B N 1
ATOM 5090 C CA . GLU B 1 237 ? -16.531 -13.016 7.75 1 97.44 237 GLU B CA 1
ATOM 5091 C C . GLU B 1 237 ? -17.859 -13.578 8.258 1 97.44 237 GLU B C 1
ATOM 5093 O O . GLU B 1 237 ? -17.969 -14.773 8.523 1 97.44 237 GLU B O 1
ATOM 5098 N N . ALA B 1 238 ? -18.812 -12.703 8.32 1 97.25 238 ALA B N 1
ATOM 5099 C CA . ALA B 1 238 ? -20.078 -13.07 8.953 1 97.25 238 ALA B CA 1
ATOM 5100 C C . ALA B 1 238 ? -20.938 -13.898 8.016 1 97.25 238 ALA B C 1
ATOM 5102 O O . ALA B 1 238 ? -21.656 -14.805 8.453 1 97.25 238 ALA B O 1
ATOM 5103 N N . THR B 1 239 ? -20.891 -13.617 6.742 1 98.06 239 THR B N 1
ATOM 5104 C CA . THR B 1 239 ? -21.938 -14.203 5.895 1 98.06 239 THR B CA 1
ATOM 5105 C C . THR B 1 239 ? -21.312 -14.938 4.711 1 98.06 239 THR B C 1
ATOM 5107 O O . THR B 1 239 ? -21.766 -16.016 4.336 1 98.06 239 THR B O 1
ATOM 5110 N N . LEU B 1 240 ? -20.25 -14.359 4.125 1 98.31 240 LEU B N 1
ATOM 5111 C CA . LEU B 1 240 ? -19.766 -14.898 2.867 1 98.31 240 LEU B CA 1
ATOM 5112 C C . LEU B 1 240 ? -18.938 -16.156 3.109 1 98.31 240 LEU B C 1
ATOM 5114 O O . LEU B 1 240 ? -19.141 -17.172 2.441 1 98.31 240 LEU B O 1
ATOM 5118 N N . TYR B 1 241 ? -18 -16.094 4.07 1 98 241 TYR B N 1
ATOM 5119 C CA . TYR B 1 241 ? -17.141 -17.234 4.344 1 98 241 TYR B CA 1
ATOM 5120 C C . TYR B 1 241 ? -17.969 -18.453 4.762 1 98 241 TYR B C 1
ATOM 5122 O O . TYR B 1 241 ? -17.797 -19.547 4.227 1 98 241 TYR B O 1
ATOM 5130 N N . PRO B 1 242 ? -18.969 -18.266 5.664 1 97.88 242 PRO B N 1
ATOM 5131 C CA . PRO B 1 242 ? -19.812 -19.422 6.008 1 97.88 242 PRO B CA 1
ATOM 5132 C C . PRO B 1 242 ? -20.594 -19.953 4.809 1 97.88 242 PRO B C 1
ATOM 5134 O O . PRO B 1 242 ? -20.766 -21.156 4.66 1 97.88 242 PRO B O 1
ATOM 5137 N N . LEU B 1 243 ? -21.078 -19.078 3.996 1 98.06 243 LEU B N 1
ATOM 5138 C CA . LEU B 1 243 ? -21.781 -19.5 2.793 1 98.06 243 LEU B CA 1
ATOM 5139 C C . LEU B 1 243 ? -20.891 -20.375 1.912 1 98.06 243 LEU B C 1
ATOM 5141 O O . LEU B 1 243 ? -21.328 -21.438 1.453 1 98.06 243 LEU B O 1
ATOM 5145 N N . LEU B 1 244 ? -19.688 -19.984 1.686 1 98 244 LEU B N 1
ATOM 5146 C CA . LEU B 1 244 ? -18.75 -20.688 0.805 1 98 244 LEU B CA 1
ATOM 5147 C C . LEU B 1 244 ? -18.359 -22.031 1.393 1 98 244 LEU B C 1
ATOM 5149 O O . LEU B 1 244 ? -18.219 -23.016 0.663 1 98 244 LEU B O 1
ATOM 5153 N N . ALA B 1 245 ? -18.141 -22.062 2.705 1 96.5 245 ALA B N 1
ATOM 5154 C CA . ALA B 1 245 ? -17.766 -23.312 3.389 1 96.5 245 ALA B CA 1
ATOM 5155 C C . ALA B 1 245 ? -18.859 -24.359 3.227 1 96.5 245 ALA B C 1
ATOM 5157 O O . ALA B 1 245 ? -18.594 -25.562 3.318 1 96.5 245 ALA B O 1
ATOM 5158 N N . GLY B 1 246 ? -20.062 -23.922 2.967 1 96.81 246 GLY B N 1
ATOM 5159 C CA . GLY B 1 246 ? -21.188 -24.844 2.834 1 96.81 246 GLY B CA 1
ATOM 5160 C C . GLY B 1 246 ? -21.344 -25.406 1.433 1 96.81 246 GLY B C 1
ATOM 5161 O O . GLY B 1 246 ? -22.078 -26.359 1.219 1 96.81 246 GLY B O 1
ATOM 5162 N N . LYS B 1 247 ? -20.594 -24.859 0.507 1 97 247 LYS B N 1
ATOM 5163 C CA . LYS B 1 247 ? -20.672 -25.359 -0.867 1 97 247 LYS B CA 1
ATOM 5164 C C . LYS B 1 247 ? -19.797 -26.594 -1.053 1 97 247 LYS B C 1
ATOM 5166 O O . LYS B 1 247 ? -18.703 -26.688 -0.498 1 97 247 LYS B O 1
ATOM 5171 N N . ARG B 1 248 ? -20.297 -27.531 -1.851 1 92.38 248 ARG B N 1
ATOM 5172 C CA . ARG B 1 248 ? -19.562 -28.781 -2.037 1 92.38 248 ARG B CA 1
ATOM 5173 C C . ARG B 1 248 ? -19.516 -29.172 -3.512 1 92.38 248 ARG B C 1
ATOM 5175 O O . ARG B 1 248 ? -20.344 -28.734 -4.305 1 92.38 248 ARG B O 1
ATOM 5182 N N . THR B 1 249 ? -18.547 -29.953 -3.783 1 96.31 249 THR B N 1
ATOM 5183 C CA . THR B 1 249 ? -18.375 -30.438 -5.148 1 96.31 249 THR B CA 1
ATOM 5184 C C . THR B 1 249 ? -18.234 -31.953 -5.168 1 96.31 249 THR B C 1
ATOM 5186 O O . THR B 1 249 ? -17.719 -32.562 -4.227 1 96.31 249 THR B O 1
ATOM 5189 N N . ALA B 1 250 ? -18.672 -32.594 -6.242 1 94.75 250 ALA B N 1
ATOM 5190 C CA . ALA B 1 250 ? -18.484 -34 -6.488 1 94.75 250 ALA B CA 1
ATOM 5191 C C . ALA B 1 250 ? -17.109 -34.281 -7.094 1 94.75 250 ALA B C 1
ATOM 5193 O O . ALA B 1 250 ? -16.641 -35.438 -7.102 1 94.75 250 ALA B O 1
ATOM 5194 N N . MET B 1 251 ? -16.453 -33.25 -7.555 1 93.81 251 MET B N 1
ATOM 5195 C CA . MET B 1 251 ? -15.133 -33.406 -8.148 1 93.81 251 MET B CA 1
ATOM 5196 C C . MET B 1 251 ? -14.094 -33.719 -7.078 1 93.81 251 MET B C 1
ATOM 5198 O O . MET B 1 251 ? -14.188 -33.25 -5.953 1 93.81 251 MET B O 1
ATOM 5202 N N . PRO B 1 252 ? -13.141 -34.531 -7.43 1 95.44 252 PRO B N 1
ATOM 5203 C CA . PRO B 1 252 ? -12.125 -34.906 -6.449 1 95.44 252 PRO B CA 1
ATOM 5204 C C . PRO B 1 252 ? -11.047 -33.812 -6.281 1 95.44 252 PRO B C 1
ATOM 5206 O O . PRO B 1 252 ? -9.867 -34.094 -6.492 1 95.44 252 PRO B O 1
ATOM 5209 N N . VAL B 1 253 ? -11.492 -32.688 -5.832 1 96.06 253 VAL B N 1
ATOM 5210 C CA . VAL B 1 253 ? -10.57 -31.594 -5.59 1 96.06 253 VAL B CA 1
ATOM 5211 C C . VAL B 1 253 ? -9.695 -31.906 -4.375 1 96.06 253 VAL B C 1
ATOM 5213 O O . VAL B 1 253 ? -10.195 -32.406 -3.359 1 96.06 253 VAL B O 1
ATOM 5216 N N . ILE B 1 254 ? -8.406 -31.656 -4.559 1 94.44 254 ILE B N 1
ATOM 5217 C CA . ILE B 1 254 ? -7.508 -31.875 -3.432 1 94.44 254 ILE B CA 1
ATOM 5218 C C . ILE B 1 254 ? -6.84 -30.562 -3.049 1 94.44 254 ILE B C 1
ATOM 5220 O O . ILE B 1 254 ? -6.664 -29.672 -3.893 1 94.44 254 ILE B O 1
ATOM 5224 N N . PRO B 1 255 ? -6.402 -30.359 -1.761 1 93.81 255 PRO B N 1
ATOM 5225 C CA . PRO B 1 255 ? -6.723 -31.266 -0.655 1 93.81 255 PRO B CA 1
ATOM 5226 C C . PRO B 1 255 ? -8.18 -31.172 -0.22 1 93.81 255 PRO B C 1
ATOM 5228 O O . PRO B 1 255 ? -8.953 -30.391 -0.781 1 93.81 255 PRO B O 1
ATOM 5231 N N . GLU B 1 256 ? -8.57 -31.938 0.768 1 90.56 256 GLU B N 1
ATOM 5232 C CA . GLU B 1 256 ? -9.961 -32.062 1.182 1 90.56 256 GLU B CA 1
ATOM 5233 C C . GLU B 1 256 ? -10.586 -30.719 1.483 1 90.56 256 GLU B C 1
ATOM 5235 O O . GLU B 1 256 ? -11.742 -30.469 1.151 1 90.56 256 GLU B O 1
ATOM 5240 N N . GLY B 1 257 ? -9.852 -29.844 2.064 1 89.31 257 GLY B N 1
ATOM 5241 C CA . GLY B 1 257 ? -10.344 -28.516 2.4 1 89.31 257 GLY B CA 1
ATOM 5242 C C . GLY B 1 257 ? -10.742 -27.688 1.186 1 89.31 257 GLY B C 1
ATOM 5243 O O . GLY B 1 257 ? -11.523 -26.75 1.295 1 89.31 257 GLY B O 1
ATOM 5244 N N . ALA B 1 258 ? -10.32 -28.094 0.025 1 93.31 258 ALA B N 1
ATOM 5245 C CA . ALA B 1 258 ? -10.586 -27.359 -1.21 1 93.31 258 ALA B CA 1
ATOM 5246 C C . ALA B 1 258 ? -11.812 -27.906 -1.931 1 93.31 258 ALA B C 1
ATOM 5248 O O . ALA B 1 258 ? -12.133 -27.484 -3.037 1 93.31 258 ALA B O 1
ATOM 5249 N N . ARG B 1 259 ? -12.492 -28.875 -1.342 1 96.25 259 ARG B N 1
ATOM 5250 C CA . ARG B 1 259 ? -13.734 -29.391 -1.917 1 96.25 259 ARG B CA 1
ATOM 5251 C C . ARG B 1 259 ? -14.898 -28.438 -1.645 1 96.25 259 ARG B C 1
ATOM 5253 O O . ARG B 1 259 ? -16.047 -28.75 -1.964 1 96.25 259 ARG B O 1
ATOM 5260 N N . ALA B 1 260 ? -14.602 -27.328 -1.03 1 96.75 260 ALA B N 1
ATOM 5261 C CA . ALA B 1 260 ? -15.508 -26.188 -0.871 1 96.75 260 ALA B CA 1
ATOM 5262 C C . ALA B 1 260 ? -14.984 -24.953 -1.604 1 96.75 260 ALA B C 1
ATOM 5264 O O . ALA B 1 260 ? -13.812 -24.906 -1.984 1 96.75 260 ALA B O 1
ATOM 5265 N N . SER B 1 261 ? -15.945 -24 -1.871 1 97.56 261 SER B N 1
ATOM 5266 C CA . SER B 1 261 ? -15.516 -22.719 -2.438 1 97.56 261 SER B CA 1
ATOM 5267 C C . SER B 1 261 ? -14.703 -21.906 -1.429 1 97.56 261 SER B C 1
ATOM 5269 O O . SER B 1 261 ? -14.867 -22.078 -0.218 1 97.56 261 SER B O 1
ATOM 5271 N N . THR B 1 262 ? -13.805 -21.156 -1.935 1 97.81 262 THR B N 1
ATOM 5272 C CA . THR B 1 262 ? -12.945 -20.406 -1.029 1 97.81 262 THR B CA 1
ATOM 5273 C C . THR B 1 262 ? -12.844 -18.953 -1.479 1 97.81 262 THR B C 1
ATOM 5275 O O . THR B 1 262 ? -13.156 -18.625 -2.625 1 97.81 262 THR B O 1
ATOM 5278 N N . LEU B 1 263 ? -12.547 -18.078 -0.558 1 98.5 263 LEU B N 1
ATOM 5279 C CA . LEU B 1 263 ? -12.281 -16.672 -0.785 1 98.5 263 LEU B CA 1
ATOM 5280 C C . LEU B 1 263 ? -11.023 -16.219 -0.034 1 98.5 263 LEU B C 1
ATOM 5282 O O . LEU B 1 263 ? -10.906 -16.453 1.17 1 98.5 263 LEU B O 1
ATOM 5286 N N . 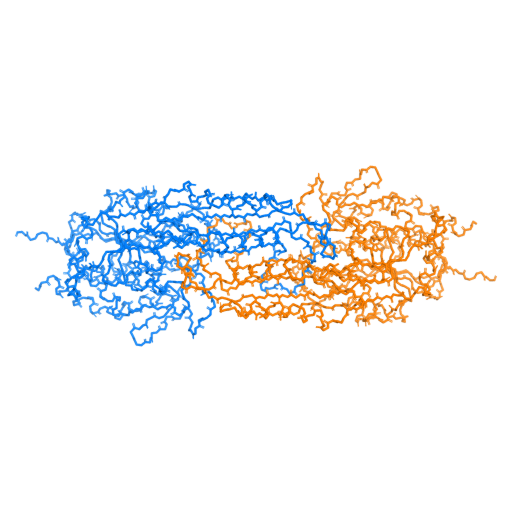ASN B 1 264 ? -10.086 -15.695 -0.752 1 98.56 264 ASN B N 1
ATOM 5287 C CA . ASN B 1 264 ? -8.875 -15.102 -0.197 1 98.56 264 ASN B CA 1
ATOM 5288 C C . ASN B 1 264 ? -8.789 -13.609 -0.511 1 98.56 264 ASN B C 1
ATOM 5290 O O . ASN B 1 264 ? -9.117 -13.188 -1.622 1 98.56 264 ASN B O 1
ATOM 5294 N N . VAL B 1 265 ? -8.523 -12.781 0.49 1 98.88 265 VAL B N 1
ATOM 5295 C CA . VAL B 1 265 ? -8.188 -11.383 0.236 1 98.88 265 VAL B CA 1
ATOM 5296 C C . VAL B 1 265 ? -6.684 -11.25 0.013 1 98.88 265 VAL B C 1
ATOM 5298 O O . VAL B 1 265 ? -5.898 -11.305 0.965 1 98.88 265 VAL B O 1
ATOM 5301 N N . ASN B 1 266 ? -6.348 -10.969 -1.177 1 98.5 266 ASN B N 1
ATOM 5302 C CA . ASN B 1 266 ? -4.961 -10.977 -1.635 1 98.5 266 ASN B CA 1
ATOM 5303 C C . ASN B 1 266 ? -4.195 -9.766 -1.115 1 98.5 266 ASN B C 1
ATOM 5305 O O . ASN B 1 266 ? -3.004 -9.867 -0.808 1 98.5 266 ASN B O 1
ATOM 5309 N N . SER B 1 267 ? -4.84 -8.688 -1.099 1 98.75 267 SER B N 1
ATOM 5310 C CA . SER B 1 267 ? -4.191 -7.449 -0.669 1 98.75 267 SER B CA 1
ATOM 5311 C C . SER B 1 267 ? -5.219 -6.402 -0.258 1 98.75 267 SER B C 1
ATOM 5313 O O . SER B 1 267 ? -6.391 -6.496 -0.624 1 98.75 267 SER B O 1
ATOM 5315 N N . ILE B 1 268 ? -4.793 -5.453 0.518 1 98.94 268 ILE B N 1
ATOM 5316 C CA . ILE B 1 268 ? -5.582 -4.301 0.928 1 98.94 268 ILE B CA 1
ATOM 5317 C C . ILE B 1 268 ? -4.707 -3.049 0.93 1 98.94 268 ILE B C 1
ATOM 5319 O O . ILE B 1 268 ? -3.561 -3.088 1.387 1 98.94 268 ILE B O 1
ATOM 5323 N N . HIS B 1 269 ? -5.188 -1.968 0.358 1 98.75 269 HIS B N 1
ATOM 5324 C CA . HIS B 1 269 ? -4.508 -0.678 0.308 1 98.75 269 HIS B CA 1
ATOM 5325 C C . HIS B 1 269 ? -5.496 0.471 0.482 1 98.75 269 HIS B C 1
ATOM 5327 O O . HIS B 1 269 ? -6.477 0.571 -0.259 1 98.75 269 HIS B O 1
ATOM 5333 N N . GLY B 1 270 ? -5.289 1.324 1.428 1 98.69 270 GLY B N 1
ATOM 5334 C CA . GLY B 1 270 ? -6.156 2.475 1.632 1 98.69 270 GLY B CA 1
ATOM 5335 C C . GLY B 1 270 ? -5.457 3.635 2.316 1 98.69 270 GLY B C 1
ATOM 5336 O O . GLY B 1 270 ? -4.59 3.428 3.168 1 98.69 270 GLY B O 1
ATOM 5337 N N . GLY B 1 271 ? -5.887 4.852 1.973 1 98.12 271 GLY B N 1
ATOM 5338 C CA . GLY B 1 271 ? -5.309 6.047 2.568 1 98.12 271 GLY B CA 1
ATOM 5339 C C . GLY B 1 271 ? -3.949 6.402 1.993 1 98.12 271 GLY B C 1
ATOM 5340 O O . GLY B 1 271 ? -3.742 6.316 0.781 1 98.12 271 GLY B O 1
ATOM 5341 N N . GLU B 1 272 ? -3.127 6.91 2.861 1 97.12 272 GLU B N 1
ATOM 5342 C CA . GLU B 1 272 ? -1.802 7.348 2.432 1 97.12 272 GLU B CA 1
ATOM 5343 C C . GLU B 1 272 ? -1.013 6.195 1.818 1 97.12 272 GLU B C 1
ATOM 5345 O O . GLU B 1 272 ? -0.974 5.098 2.375 1 97.12 272 GLU B O 1
ATOM 5350 N N . PRO B 1 273 ? -0.37 6.426 0.701 1 95.5 273 PRO B N 1
ATOM 5351 C CA . PRO B 1 273 ? 0.382 5.363 0.033 1 95.5 273 PRO B CA 1
ATOM 5352 C C . PRO B 1 273 ? 1.57 4.871 0.858 1 95.5 273 PRO B C 1
ATOM 5354 O O . PRO B 1 273 ? 2.188 5.656 1.585 1 95.5 273 PRO B O 1
ATOM 5357 N N . ASP B 1 274 ? 1.786 3.604 0.721 1 94.62 274 ASP B N 1
ATOM 5358 C CA . ASP B 1 274 ? 3.027 3.043 1.244 1 94.62 274 ASP B CA 1
ATOM 5359 C C . ASP B 1 274 ? 4.223 3.457 0.387 1 94.62 274 ASP B C 1
ATOM 5361 O O . ASP B 1 274 ? 4.285 3.127 -0.798 1 94.62 274 ASP B O 1
ATOM 5365 N N . ARG B 1 275 ? 5.145 4.156 0.93 1 90.88 275 ARG B N 1
ATOM 5366 C CA . ARG B 1 275 ? 6.246 4.711 0.154 1 90.88 275 ARG B CA 1
ATOM 5367 C C . ARG B 1 275 ? 7.449 3.773 0.159 1 90.88 275 ARG B C 1
ATOM 5369 O O . ARG B 1 275 ? 8.5 4.094 -0.406 1 90.88 275 ARG B O 1
ATOM 5376 N N . GLY B 1 276 ? 7.332 2.637 0.833 1 88.44 276 GLY B N 1
ATOM 5377 C CA . GLY B 1 276 ? 8.344 1.596 0.779 1 88.44 276 GLY B CA 1
ATOM 5378 C C . GLY B 1 276 ? 9.383 1.711 1.884 1 88.44 276 GLY B C 1
ATOM 5379 O O . GLY B 1 276 ? 9.359 2.664 2.666 1 88.44 276 GLY B O 1
ATOM 5380 N N . PRO B 1 277 ? 10.312 0.841 2.014 1 85.31 277 PRO B N 1
ATOM 5381 C CA . PRO B 1 277 ? 11.25 0.756 3.135 1 85.31 277 PRO B CA 1
ATOM 5382 C C . PRO B 1 277 ? 12.273 1.883 3.129 1 85.31 277 PRO B C 1
ATOM 5384 O O . PRO B 1 277 ? 12.891 2.17 4.16 1 85.31 277 PRO B O 1
ATOM 5387 N N . GLY B 1 278 ? 12.5 2.51 2.07 1 87.5 278 GLY B N 1
ATOM 5388 C CA . GLY B 1 278 ? 13.484 3.58 2.002 1 87.5 278 GLY B CA 1
ATOM 5389 C C . GLY B 1 278 ? 12.953 4.91 2.502 1 87.5 278 GLY B C 1
ATOM 5390 O O . GLY B 1 278 ? 13.734 5.832 2.766 1 87.5 278 GLY B O 1
ATOM 5391 N N . PHE B 1 279 ? 11.688 5 2.727 1 92.62 279 PHE B N 1
ATOM 5392 C CA . PHE B 1 279 ? 11.086 6.25 3.178 1 92.62 279 PHE B CA 1
ATOM 5393 C C . PHE B 1 279 ? 11.18 6.379 4.691 1 92.62 279 PHE B C 1
ATOM 5395 O O . PHE B 1 279 ? 10.727 5.496 5.426 1 92.62 279 PHE B O 1
ATOM 5402 N N . THR B 1 280 ? 11.711 7.449 5.184 1 94.94 280 THR B N 1
ATOM 5403 C CA . THR B 1 280 ? 11.93 7.617 6.613 1 94.94 280 THR B CA 1
ATOM 5404 C C . THR B 1 280 ? 10.984 8.664 7.188 1 94.94 280 THR B C 1
ATOM 5406 O O . THR B 1 280 ? 10.984 8.914 8.391 1 94.94 280 THR B O 1
ATOM 5409 N N . GLY B 1 281 ? 10.211 9.32 6.348 1 95.81 281 GLY B N 1
ATOM 5410 C CA . GLY B 1 281 ? 9.312 10.367 6.801 1 95.81 281 GLY B CA 1
ATOM 5411 C C . GLY B 1 281 ? 8.133 9.852 7.602 1 95.81 281 GLY B C 1
ATOM 5412 O O . GLY B 1 281 ? 7.887 8.641 7.637 1 95.81 281 GLY B O 1
ATOM 5413 N N . LEU B 1 282 ? 7.422 10.719 8.266 1 97.38 282 LEU B N 1
ATOM 5414 C CA . LEU B 1 282 ? 6.211 10.398 9.016 1 97.38 282 LEU B CA 1
ATOM 5415 C C . LEU B 1 282 ? 4.965 10.656 8.172 1 97.38 282 LEU B C 1
ATOM 5417 O O . LEU B 1 282 ? 5.023 11.391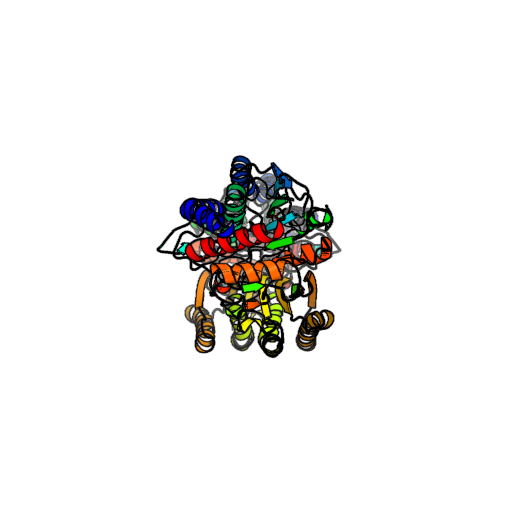 7.18 1 97.38 282 LEU B O 1
ATOM 5421 N N . PRO B 1 283 ? 3.875 10.047 8.57 1 97 283 PRO B N 1
ATOM 5422 C CA . PRO B 1 283 ? 2.641 10.234 7.805 1 97 283 PRO B CA 1
ATOM 5423 C C . PRO B 1 283 ? 2.006 11.609 8.039 1 97 283 PRO B C 1
ATOM 5425 O O . PRO B 1 283 ? 2.295 12.258 9.047 1 97 283 PRO B O 1
ATOM 5428 N N . ALA B 1 284 ? 1.241 12.055 7.035 1 97 284 ALA B N 1
ATOM 5429 C CA . ALA B 1 284 ? 0.326 13.172 7.23 1 97 284 ALA B CA 1
ATOM 5430 C C . ALA B 1 284 ? -1.079 12.688 7.566 1 97 284 ALA B C 1
ATOM 5432 O O . ALA B 1 284 ? -1.588 11.758 6.934 1 97 284 ALA B O 1
ATOM 5433 N N . PRO B 1 285 ? -1.642 13.242 8.531 1 97.44 285 PRO B N 1
ATOM 5434 C CA . PRO B 1 285 ? -2.932 12.719 8.992 1 97.44 285 PRO B CA 1
ATOM 5435 C C . PRO B 1 285 ? -4.094 13.141 8.094 1 97.44 285 PRO B C 1
ATOM 5437 O O . PRO B 1 285 ? -4.508 14.297 8.125 1 97.44 285 PRO B O 1
ATOM 5440 N N . CYS B 1 286 ? -4.602 12.289 7.336 1 98.38 286 CYS B N 1
ATOM 5441 C CA . CYS B 1 286 ? -5.758 12.5 6.469 1 98.38 286 CYS B CA 1
ATOM 5442 C C . CYS B 1 286 ? -6.742 11.344 6.582 1 98.38 286 CYS B C 1
ATOM 5444 O O . CYS B 1 286 ? -6.336 10.188 6.738 1 98.38 286 CYS B O 1
ATOM 5446 N N . VAL B 1 287 ? -7.992 11.672 6.559 1 98.62 287 VAL B N 1
ATOM 5447 C CA . VAL B 1 287 ? -9.023 10.648 6.441 1 98.62 287 VAL B CA 1
ATOM 5448 C C . VAL B 1 287 ? -8.961 10.008 5.055 1 98.62 287 VAL B C 1
ATOM 5450 O O . VAL B 1 287 ? -8.938 10.711 4.039 1 98.62 287 VAL B O 1
ATOM 5453 N N . ALA B 1 288 ? -8.922 8.703 5.02 1 98.62 288 ALA B N 1
ATOM 5454 C CA . ALA B 1 288 ? -8.781 7.996 3.748 1 98.62 288 ALA B CA 1
ATOM 5455 C C . ALA B 1 288 ? -10.047 8.125 2.906 1 98.62 288 ALA B C 1
ATOM 5457 O O . ALA B 1 288 ? -11.141 7.801 3.371 1 98.62 288 ALA B O 1
ATOM 5458 N N . ASP B 1 289 ? -9.875 8.523 1.642 1 98.56 289 ASP B N 1
ATOM 5459 C CA . ASP B 1 289 ? -11.062 8.68 0.805 1 98.56 289 ASP B CA 1
ATOM 5460 C C . ASP B 1 289 ? -11.195 7.516 -0.173 1 98.56 289 ASP B C 1
ATOM 5462 O O . ASP B 1 289 ? -12.195 7.41 -0.885 1 98.56 289 ASP B O 1
ATOM 5466 N N . ARG B 1 290 ? -10.25 6.625 -0.12 1 98.25 290 ARG B N 1
ATOM 5467 C CA . ARG B 1 290 ? -10.305 5.414 -0.93 1 98.25 290 ARG B CA 1
ATOM 5468 C C . ARG B 1 290 ? -9.672 4.234 -0.197 1 98.25 290 ARG B C 1
ATOM 5470 O O . ARG B 1 290 ? -8.688 4.406 0.533 1 98.25 290 ARG B O 1
ATOM 5477 N N . CYS B 1 291 ? -10.172 3.121 -0.349 1 98.81 291 CYS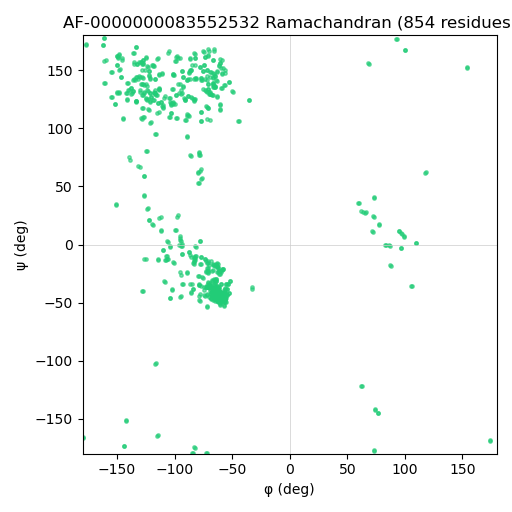 B N 1
ATOM 5478 C CA . CYS B 1 291 ? -9.633 1.858 0.145 1 98.81 291 CYS B CA 1
ATOM 5479 C C . CYS B 1 291 ? -10.016 0.705 -0.773 1 98.81 291 CYS B C 1
ATOM 5481 O O . CYS B 1 291 ? -11.18 0.579 -1.165 1 98.81 291 CYS B O 1
ATOM 5483 N N . ARG B 1 292 ? -9.039 -0.099 -1.146 1 98.62 292 ARG B N 1
ATOM 5484 C CA . ARG B 1 292 ? -9.32 -1.159 -2.109 1 98.62 292 ARG B CA 1
ATOM 5485 C C . ARG B 1 292 ? -8.789 -2.502 -1.614 1 98.62 292 ARG B C 1
ATOM 5487 O O . ARG B 1 292 ? -7.738 -2.564 -0.977 1 98.62 292 ARG B O 1
ATOM 5494 N N . ILE B 1 293 ? -9.5 -3.58 -1.899 1 98.88 293 ILE B N 1
ATOM 5495 C CA . ILE B 1 293 ? -9.016 -4.945 -1.705 1 98.88 293 ILE B CA 1
ATOM 5496 C C . ILE B 1 293 ? -9.055 -5.699 -3.033 1 98.88 293 ILE B C 1
ATOM 5498 O O . ILE B 1 293 ? -9.82 -5.352 -3.93 1 98.88 293 ILE B O 1
ATOM 5502 N N . THR B 1 294 ? -8.141 -6.625 -3.191 1 98.75 294 THR B N 1
ATOM 5503 C CA . THR B 1 294 ? -8.188 -7.609 -4.266 1 98.75 294 THR B CA 1
ATOM 5504 C C . THR B 1 294 ? -8.633 -8.969 -3.729 1 98.75 294 THR B C 1
ATOM 5506 O O . THR B 1 294 ? -8.023 -9.5 -2.795 1 98.75 294 THR B O 1
ATOM 5509 N N . ILE B 1 295 ? -9.664 -9.523 -4.344 1 98.75 295 ILE B N 1
ATOM 5510 C CA . ILE B 1 295 ? -10.164 -10.797 -3.846 1 98.75 295 ILE B CA 1
ATOM 5511 C C . ILE B 1 295 ? -9.867 -11.898 -4.859 1 98.75 295 ILE B C 1
ATOM 5513 O O . ILE B 1 295 ? -9.797 -11.641 -6.062 1 98.75 295 ILE B O 1
ATOM 5517 N N . ASP B 1 296 ? -9.633 -13.031 -4.34 1 98.56 296 ASP B N 1
ATOM 5518 C CA . ASP B 1 296 ? -9.453 -14.289 -5.051 1 98.56 296 ASP B CA 1
ATOM 5519 C C . ASP B 1 296 ? -10.555 -15.281 -4.688 1 98.56 296 ASP B C 1
ATOM 5521 O O . ASP B 1 296 ? -10.453 -15.992 -3.684 1 98.56 296 ASP B O 1
ATOM 5525 N N . ARG B 1 297 ? -11.586 -15.32 -5.492 1 98.56 297 ARG B N 1
ATOM 5526 C CA . ARG B 1 297 ? -12.75 -16.188 -5.305 1 98.56 297 ARG B CA 1
ATOM 5527 C C . ARG B 1 297 ? -12.648 -17.438 -6.172 1 98.56 297 ARG B C 1
ATOM 5529 O O . ARG B 1 297 ? -12.727 -17.359 -7.398 1 98.56 297 ARG B O 1
ATOM 5536 N N . ARG B 1 298 ? -12.414 -18.594 -5.516 1 98.5 298 ARG B N 1
ATOM 5537 C CA . ARG B 1 298 ? -12.414 -19.859 -6.223 1 98.5 298 ARG B CA 1
ATOM 5538 C C . ARG B 1 298 ? -13.781 -20.531 -6.156 1 98.5 298 ARG B C 1
ATOM 5540 O O . ARG B 1 298 ? -14.367 -20.656 -5.078 1 98.5 298 ARG B O 1
ATOM 5547 N N . PHE B 1 299 ? -14.289 -20.938 -7.281 1 98.44 299 PHE B N 1
ATOM 5548 C CA . PHE B 1 299 ? -15.641 -21.484 -7.293 1 98.44 299 PHE B CA 1
ATOM 5549 C C . PHE B 1 299 ? -15.672 -22.844 -7.969 1 98.44 299 PHE B C 1
ATOM 5551 O O . PHE B 1 299 ? -14.758 -23.188 -8.719 1 98.44 299 PHE B O 1
ATOM 5558 N N . LEU B 1 300 ? -16.641 -23.672 -7.648 1 97.94 300 LEU B N 1
ATOM 5559 C CA . LEU B 1 300 ? -16.781 -25.078 -8.039 1 97.94 300 LEU B CA 1
ATOM 5560 C C . LEU B 1 300 ? -17.484 -25.188 -9.391 1 97.94 300 LEU B C 1
ATOM 5562 O O . LEU B 1 300 ? -18.125 -24.234 -9.844 1 97.94 300 LEU B O 1
ATOM 5566 N N . ILE B 1 301 ? -17.297 -26.359 -10 1 96.62 301 ILE B N 1
ATOM 5567 C CA . ILE B 1 301 ? -17.844 -26.609 -11.336 1 96.62 301 ILE B CA 1
ATOM 5568 C C . ILE B 1 301 ? -19.359 -26.531 -11.297 1 96.62 301 ILE B C 1
ATOM 5570 O O . ILE B 1 301 ? -20 -26.266 -12.312 1 96.62 301 ILE B O 1
ATOM 5574 N N . GLU B 1 302 ? -19.969 -26.688 -10.086 1 97.5 302 GLU B N 1
ATOM 5575 C CA . GLU B 1 302 ? -21.406 -26.688 -9.898 1 97.5 302 GLU B CA 1
ATOM 5576 C C . GLU B 1 302 ? -21.969 -25.281 -9.812 1 97.5 302 GLU B C 1
ATOM 5578 O O . GLU B 1 302 ? -23.172 -25.078 -9.883 1 97.5 302 GLU B O 1
ATOM 5583 N N . GLU B 1 303 ? -21.109 -24.344 -9.688 1 97.69 303 GLU B N 1
ATOM 5584 C CA . GLU B 1 303 ? -21.562 -22.969 -9.43 1 97.69 303 GLU B CA 1
ATOM 5585 C C . GLU B 1 303 ? -21.734 -22.203 -10.734 1 97.69 303 GLU B C 1
ATOM 5587 O O . GLU B 1 303 ? -20.938 -22.359 -11.664 1 97.69 303 GLU B O 1
ATOM 5592 N N . ASP B 1 304 ? -22.734 -21.344 -10.773 1 97.12 304 ASP B N 1
ATOM 5593 C CA . ASP B 1 304 ? -22.938 -20.375 -11.852 1 97.12 304 ASP B CA 1
ATOM 5594 C C . ASP B 1 304 ? -22.078 -19.125 -11.633 1 97.12 304 ASP B C 1
ATOM 5596 O O . ASP B 1 304 ? -22.25 -18.422 -10.641 1 97.12 304 ASP B O 1
ATOM 5600 N N . PRO B 1 305 ? -21.25 -18.828 -12.656 1 96.5 305 PRO B N 1
ATOM 5601 C CA . PRO B 1 305 ? -20.375 -17.656 -12.492 1 96.5 305 PRO B CA 1
ATOM 5602 C C . PRO B 1 305 ? -21.141 -16.375 -12.188 1 96.5 305 PRO B C 1
ATOM 5604 O O . PRO B 1 305 ? -20.656 -15.531 -11.438 1 96.5 305 PRO B O 1
ATOM 5607 N N . ALA B 1 306 ? -22.25 -16.219 -12.773 1 97.81 306 ALA B N 1
ATOM 5608 C CA . ALA B 1 306 ? -23.047 -15.039 -12.492 1 97.81 306 ALA B CA 1
ATOM 5609 C C . ALA B 1 306 ? -23.469 -14.992 -11.023 1 97.81 306 ALA B C 1
ATOM 5611 O O . ALA B 1 306 ? -23.484 -13.922 -10.414 1 97.81 306 ALA B O 1
ATOM 5612 N N . GLU B 1 307 ? -23.812 -16.109 -10.492 1 97.81 307 GLU B N 1
ATOM 5613 C CA . GLU B 1 307 ? -24.203 -16.188 -9.086 1 97.81 307 GLU B CA 1
ATOM 5614 C C . GLU B 1 307 ? -23 -15.938 -8.172 1 97.81 307 GLU B C 1
ATOM 5616 O O . GLU B 1 307 ? -23.141 -15.344 -7.098 1 97.81 307 GLU B O 1
ATOM 5621 N N . VAL B 1 308 ? -21.859 -16.406 -8.586 1 98.25 308 VAL B N 1
ATOM 5622 C CA . VAL B 1 308 ? -20.625 -16.188 -7.848 1 98.25 308 VAL B CA 1
ATOM 5623 C C . VAL B 1 308 ? -20.406 -14.695 -7.645 1 98.25 308 VAL B C 1
ATOM 5625 O O . VAL B 1 308 ? -20.156 -14.242 -6.523 1 98.25 308 VAL B O 1
ATOM 5628 N N . LYS B 1 309 ? -20.562 -13.898 -8.672 1 98.38 309 LYS B N 1
ATOM 5629 C CA . LYS B 1 309 ? -20.359 -12.453 -8.609 1 98.38 309 LYS B CA 1
ATOM 5630 C C . LYS B 1 309 ? -21.5 -11.781 -7.848 1 98.38 309 LYS B C 1
ATOM 5632 O O . LYS B 1 309 ? -21.266 -10.836 -7.09 1 98.38 309 LYS B O 1
ATOM 5637 N N . ALA B 1 310 ? -22.719 -12.273 -7.996 1 98.38 310 ALA B N 1
ATOM 5638 C CA . ALA B 1 310 ? -23.906 -11.703 -7.352 1 98.38 310 ALA B CA 1
ATOM 5639 C C . ALA B 1 310 ? -23.812 -11.812 -5.832 1 98.38 310 ALA B C 1
ATOM 5641 O O . ALA B 1 310 ? -24.312 -10.953 -5.105 1 98.38 310 ALA B O 1
ATOM 5642 N N . GLU B 1 311 ? -23.141 -12.867 -5.328 1 98.38 311 GLU B N 1
ATOM 5643 C CA . GLU B 1 311 ? -22.938 -13.039 -3.893 1 98.38 311 GLU B CA 1
ATOM 5644 C C . GLU B 1 311 ? -22.219 -11.836 -3.293 1 98.38 311 GLU B C 1
ATOM 5646 O O . GLU B 1 311 ? -22.609 -11.328 -2.24 1 98.38 311 GLU B O 1
ATOM 5651 N N . VAL B 1 312 ? -21.219 -11.414 -4 1 98.5 312 VAL B N 1
ATOM 5652 C CA . VAL B 1 312 ? -20.422 -10.289 -3.523 1 98.5 312 VAL B CA 1
ATOM 5653 C C . VAL B 1 312 ? -21.234 -8.992 -3.648 1 98.5 312 VAL B C 1
ATOM 5655 O O . VAL B 1 312 ? -21.234 -8.172 -2.734 1 98.5 312 VAL B O 1
ATOM 5658 N N . THR B 1 313 ? -21.891 -8.859 -4.746 1 98.44 313 THR B N 1
ATOM 5659 C CA . THR B 1 313 ? -22.719 -7.672 -4.949 1 98.44 313 THR B CA 1
ATOM 5660 C C . THR B 1 313 ? -23.797 -7.57 -3.881 1 98.44 313 THR B C 1
ATOM 5662 O O . THR B 1 313 ? -24.062 -6.492 -3.344 1 98.44 313 THR B O 1
ATOM 5665 N N . ARG B 1 314 ? -24.469 -8.664 -3.555 1 98.31 314 ARG B N 1
ATOM 5666 C CA . ARG B 1 314 ? -25.5 -8.68 -2.527 1 98.31 314 ARG B CA 1
ATOM 5667 C C . ARG B 1 314 ? -24.938 -8.281 -1.171 1 98.31 314 ARG B C 1
ATOM 5669 O O . ARG B 1 314 ? -25.578 -7.555 -0.411 1 98.31 314 ARG B O 1
ATOM 5676 N N . LEU B 1 315 ? -23.781 -8.82 -0.907 1 98.5 315 LEU B N 1
ATOM 5677 C CA . LEU B 1 315 ? -23.094 -8.461 0.326 1 98.5 315 LEU B CA 1
ATOM 5678 C C . LEU B 1 315 ? -22.875 -6.949 0.401 1 98.5 315 LEU B C 1
ATOM 5680 O O . LEU B 1 315 ? -23.172 -6.324 1.42 1 98.5 315 LEU B O 1
ATOM 5684 N N . MET B 1 316 ? -22.359 -6.328 -0.691 1 98.75 316 MET B N 1
ATOM 5685 C CA . MET B 1 316 ? -22.094 -4.895 -0.747 1 98.75 316 MET B CA 1
ATOM 5686 C C . MET B 1 316 ? -23.391 -4.094 -0.585 1 98.75 316 MET B C 1
ATOM 5688 O O . MET B 1 316 ? -23.406 -3.072 0.104 1 98.75 316 MET B O 1
ATOM 5692 N N . GLU B 1 317 ? -24.422 -4.59 -1.194 1 98.56 317 GLU B N 1
ATOM 5693 C CA . GLU B 1 317 ? -25.703 -3.887 -1.131 1 98.56 317 GLU B CA 1
ATOM 5694 C C . GLU B 1 317 ? -26.297 -3.955 0.271 1 98.56 317 GLU B C 1
ATOM 5696 O O . GLU B 1 317 ? -26.969 -3.018 0.714 1 98.56 317 GLU B O 1
ATOM 5701 N N . ARG B 1 318 ? -26.109 -5.047 0.991 1 98.38 318 ARG B N 1
ATOM 5702 C CA . ARG B 1 318 ? -26.531 -5.137 2.385 1 98.38 318 ARG B CA 1
ATOM 5703 C C . ARG B 1 318 ? -25.844 -4.074 3.236 1 98.38 318 ARG B C 1
ATOM 5705 O O . ARG B 1 318 ? -26.469 -3.453 4.094 1 98.38 318 ARG B O 1
ATOM 5712 N N . ILE B 1 319 ? -24.578 -3.896 2.973 1 98.62 319 ILE B N 1
ATOM 5713 C CA . ILE B 1 319 ? -23.828 -2.879 3.697 1 98.62 319 ILE B CA 1
ATOM 5714 C C . ILE B 1 319 ? -24.359 -1.492 3.338 1 98.62 319 ILE B C 1
ATOM 5716 O O . ILE B 1 319 ? -24.578 -0.657 4.219 1 98.62 319 ILE B O 1
ATOM 5720 N N . ARG B 1 320 ? -24.531 -1.261 2.02 1 98.25 320 ARG B N 1
ATOM 5721 C CA . ARG B 1 320 ? -25.016 0.032 1.543 1 98.25 320 ARG B CA 1
ATOM 5722 C C . ARG B 1 320 ? -26.344 0.401 2.201 1 98.25 320 ARG B C 1
ATOM 5724 O O . ARG B 1 320 ? -26.578 1.569 2.508 1 98.25 320 ARG B O 1
ATOM 5731 N N . ALA B 1 321 ? -27.172 -0.542 2.492 1 97.94 321 ALA B N 1
ATOM 5732 C CA . ALA B 1 321 ? -28.484 -0.32 3.078 1 97.94 321 ALA B CA 1
ATOM 5733 C C . ALA B 1 321 ? -28.375 0.132 4.531 1 97.94 321 ALA B C 1
ATOM 5735 O O . ALA B 1 321 ? -29.25 0.832 5.043 1 97.94 321 ALA B O 1
ATOM 5736 N N . ARG B 1 322 ? -27.281 -0.192 5.199 1 96.88 322 ARG B N 1
ATOM 5737 C CA . ARG B 1 322 ? -27.203 0.036 6.637 1 96.88 322 ARG B CA 1
ATOM 5738 C C . ARG B 1 322 ? -26.141 1.087 6.969 1 96.88 322 ARG B C 1
ATOM 5740 O O . ARG B 1 322 ? -26.109 1.605 8.086 1 96.88 322 ARG B O 1
ATOM 5747 N N . ARG B 1 323 ? -25.328 1.413 6.047 1 97.44 323 ARG B N 1
ATOM 5748 C CA . ARG B 1 323 ? -24.203 2.291 6.34 1 97.44 323 ARG B CA 1
ATOM 5749 C C . ARG B 1 323 ? -24.266 3.559 5.492 1 97.44 323 ARG B C 1
ATOM 5751 O O . ARG B 1 323 ? -23.859 3.553 4.328 1 97.44 323 ARG B O 1
ATOM 5758 N N . PRO B 1 324 ? -24.641 4.664 6.129 1 94.75 324 PRO B N 1
ATOM 5759 C CA . PRO B 1 324 ? -24.75 5.922 5.391 1 94.75 324 PRO B CA 1
ATOM 5760 C C . PRO B 1 324 ? -23.453 6.316 4.695 1 94.75 324 PRO B C 1
ATOM 5762 O O . PRO B 1 324 ? -22.375 6.168 5.273 1 94.75 324 PRO B O 1
ATOM 5765 N N . GLY B 1 325 ? -23.578 6.777 3.461 1 96.12 325 GLY B N 1
ATOM 5766 C CA . GLY B 1 325 ? -22.422 7.297 2.73 1 96.12 325 GLY B CA 1
ATOM 5767 C C . GLY B 1 325 ? -21.609 6.211 2.049 1 96.12 325 GLY B C 1
ATOM 5768 O O . GLY B 1 325 ? -20.656 6.504 1.331 1 96.12 325 GLY B O 1
ATOM 5769 N N . PHE B 1 326 ? -22.062 4.977 2.221 1 98.5 326 PHE B N 1
ATOM 5770 C CA . PHE B 1 326 ? -21.297 3.859 1.673 1 98.5 326 PHE B CA 1
ATOM 5771 C C . PHE B 1 326 ? -21.391 3.83 0.152 1 98.5 326 PHE B C 1
ATOM 5773 O O . PHE B 1 326 ? -22.5 3.707 -0.402 1 98.5 326 PHE B O 1
ATOM 5780 N N . ARG B 1 327 ? -20.328 3.975 -0.551 1 98.31 327 ARG B N 1
ATOM 5781 C CA . ARG B 1 327 ? -20.188 3.846 -1.997 1 98.31 327 ARG B CA 1
ATOM 5782 C C . ARG B 1 327 ? -19.047 2.889 -2.352 1 98.31 327 ARG B C 1
ATOM 5784 O O . ARG B 1 327 ? -18.016 2.863 -1.675 1 98.31 327 ARG B O 1
ATOM 5791 N N . TYR B 1 328 ? -19.234 2.152 -3.377 1 98.69 328 TYR B N 1
ATOM 5792 C CA . TYR B 1 328 ? -18.234 1.153 -3.73 1 98.69 328 TYR B CA 1
ATOM 5793 C C . TYR B 1 328 ? -18.203 0.92 -5.238 1 98.69 328 TYR B C 1
ATOM 5795 O O . TYR B 1 328 ? -19.109 1.352 -5.957 1 98.69 328 TYR B O 1
ATOM 5803 N N . GLU B 1 329 ? -17.156 0.35 -5.734 1 98.62 329 GLU B N 1
ATOM 5804 C CA . GLU B 1 329 ? -16.984 -0.169 -7.086 1 98.62 329 GLU B CA 1
ATOM 5805 C C . GLU B 1 329 ? -16.375 -1.568 -7.066 1 98.62 329 GLU B C 1
ATOM 5807 O O . GLU B 1 329 ? -15.578 -1.895 -6.176 1 98.62 329 GLU B O 1
ATOM 5812 N N . ILE B 1 330 ? -16.797 -2.404 -7.98 1 98.69 330 ILE B N 1
ATOM 5813 C CA . ILE B 1 330 ? -16.219 -3.723 -8.195 1 98.69 330 ILE B CA 1
ATOM 5814 C C . ILE B 1 330 ? -15.695 -3.832 -9.625 1 98.69 330 ILE B C 1
ATOM 5816 O O . ILE B 1 330 ? -16.422 -3.559 -10.578 1 98.69 330 ILE B O 1
ATOM 5820 N N . ARG B 1 331 ? -14.508 -4.195 -9.812 1 98.19 331 ARG B N 1
ATOM 5821 C CA . ARG B 1 331 ? -13.906 -4.383 -11.133 1 98.19 331 ARG B CA 1
ATOM 5822 C C . ARG B 1 331 ? -13.312 -5.781 -11.266 1 98.19 331 ARG B C 1
ATOM 5824 O O . ARG B 1 331 ? -12.469 -6.188 -10.461 1 98.19 331 ARG B O 1
ATOM 5831 N N . THR B 1 332 ? -13.672 -6.527 -12.25 1 98.38 332 THR B N 1
ATOM 5832 C CA . THR B 1 332 ? -13.117 -7.848 -12.531 1 98.38 332 THR B CA 1
ATOM 5833 C C . THR B 1 332 ? -11.695 -7.73 -13.07 1 98.38 332 THR B C 1
ATOM 5835 O O . THR B 1 332 ? -11.43 -6.922 -13.969 1 98.38 332 THR B O 1
ATOM 5838 N N . LEU B 1 333 ? -10.836 -8.477 -12.531 1 97.62 333 LEU B N 1
ATOM 5839 C CA . LEU B 1 333 ? -9.453 -8.5 -12.992 1 97.62 333 LEU B CA 1
ATOM 5840 C C . LEU B 1 333 ? -9.188 -9.727 -13.859 1 97.62 333 LEU B C 1
ATOM 5842 O O . LEU B 1 333 ? -8.391 -9.664 -14.797 1 97.62 333 LEU B O 1
ATOM 5846 N N . PHE B 1 334 ? -9.719 -10.789 -13.5 1 97.25 334 PHE B N 1
ATOM 5847 C CA . PHE B 1 334 ? -9.414 -12.086 -14.086 1 97.25 334 PHE B CA 1
ATOM 5848 C C . PHE B 1 334 ? -10.531 -13.086 -13.797 1 97.25 334 PHE B C 1
ATOM 5850 O O . PHE B 1 334 ? -11.086 -13.102 -12.695 1 97.25 334 PHE B O 1
ATOM 5857 N N . GLU B 1 335 ? -10.93 -13.922 -14.734 1 97.56 335 GLU B N 1
ATOM 5858 C CA . GLU B 1 335 ? -11.953 -14.945 -14.562 1 97.56 335 GLU B CA 1
ATOM 5859 C C . GLU B 1 335 ? -11.664 -16.172 -15.438 1 97.56 335 GLU B C 1
ATOM 5861 O O . GLU B 1 335 ? -11.328 -16.031 -16.625 1 97.56 335 GLU B O 1
ATOM 5866 N N . VAL B 1 336 ? -11.703 -17.328 -14.875 1 97.75 336 VAL B N 1
ATOM 5867 C CA . VAL B 1 336 ? -11.508 -18.578 -15.586 1 97.75 336 VAL B CA 1
ATOM 5868 C C . VAL B 1 336 ? -12.555 -19.609 -15.133 1 97.75 336 VAL B C 1
ATOM 5870 O O . VAL B 1 336 ? -12.766 -19.797 -13.938 1 97.75 336 VAL B O 1
ATOM 5873 N N . GLN B 1 337 ? -13.188 -20.25 -16.094 1 96.12 337 GLN B N 1
ATOM 5874 C CA . GLN B 1 337 ? -14.141 -21.312 -15.797 1 96.12 337 GLN B CA 1
ATOM 5875 C C . GLN B 1 337 ? -13.422 -22.609 -15.438 1 96.12 337 GLN B C 1
ATOM 5877 O O . GLN B 1 337 ? -12.289 -22.844 -15.875 1 96.12 337 GLN B O 1
ATOM 5882 N N . PRO B 1 338 ? -14.094 -23.469 -14.625 1 95.62 338 PRO B N 1
ATOM 5883 C CA . PRO B 1 338 ? -13.5 -24.797 -14.359 1 95.62 338 PRO B CA 1
ATOM 5884 C C . PRO B 1 338 ? -13.281 -25.609 -15.641 1 95.62 338 PRO B C 1
ATOM 5886 O O . PRO B 1 338 ? -14.008 -25.422 -16.625 1 95.62 338 PRO B O 1
ATOM 5889 N N . THR B 1 339 ? -12.258 -26.391 -15.664 1 93.12 339 THR B N 1
ATOM 5890 C CA . THR B 1 339 ? -11.984 -27.312 -16.766 1 93.12 339 THR B CA 1
ATOM 5891 C C . THR B 1 339 ? -11.758 -28.734 -16.266 1 93.12 339 THR B C 1
ATOM 5893 O O . THR B 1 339 ? -11.414 -28.922 -15.086 1 93.12 339 THR B O 1
ATOM 5896 N N . MET B 1 340 ? -11.984 -29.672 -17.109 1 93.81 340 MET B N 1
ATOM 5897 C CA . MET B 1 340 ? -11.773 -31.078 -16.797 1 93.81 340 MET B CA 1
ATOM 5898 C C . MET B 1 340 ? -11.43 -31.875 -18.062 1 93.81 340 MET B C 1
ATOM 5900 O O . MET B 1 340 ? -12.172 -31.828 -19.047 1 93.81 340 MET B O 1
ATOM 5904 N N . THR B 1 341 ? -10.305 -32.5 -18.094 1 96.38 341 THR B N 1
ATOM 5905 C CA . THR B 1 341 ? -9.922 -33.406 -19.156 1 96.38 341 THR B CA 1
ATOM 5906 C C . THR B 1 341 ? -10.625 -34.75 -18.984 1 96.38 341 THR B C 1
ATOM 5908 O O . THR B 1 341 ? -10.766 -35.281 -17.875 1 96.38 341 THR B O 1
ATOM 5911 N N . ASP B 1 342 ? -11.008 -35.344 -20.109 1 96.25 342 ASP B N 1
ATOM 5912 C CA . ASP B 1 342 ? -11.648 -36.656 -20.109 1 96.25 342 ASP B CA 1
ATOM 5913 C C . ASP B 1 342 ? -10.695 -37.75 -19.594 1 96.25 342 ASP B C 1
ATOM 5915 O O . ASP B 1 342 ? -9.531 -37.781 -20 1 96.25 342 ASP B O 1
ATOM 5919 N N . ARG B 1 343 ? -11.164 -38.625 -18.75 1 95.56 343 ARG B N 1
ATOM 5920 C CA . ARG B 1 343 ? -10.336 -39.688 -18.156 1 95.56 343 ARG B CA 1
ATOM 5921 C C . ARG B 1 343 ? -9.852 -40.656 -19.234 1 95.56 343 ARG B C 1
ATOM 5923 O O . ARG B 1 343 ? -8.867 -41.344 -19.031 1 95.56 343 ARG B O 1
ATOM 5930 N N . ASP B 1 344 ? -10.508 -40.625 -20.328 1 96.31 344 ASP B N 1
ATOM 5931 C CA . ASP B 1 344 ? -10.156 -41.562 -21.391 1 96.31 344 ASP B CA 1
ATOM 5932 C C . ASP B 1 344 ? -9.188 -40.938 -22.391 1 96.31 344 ASP B C 1
ATOM 5934 O O . ASP B 1 344 ? -8.781 -41.594 -23.359 1 96.31 344 ASP B O 1
ATOM 5938 N N . ALA B 1 345 ? -8.875 -39.75 -22.172 1 97.06 345 ALA B N 1
ATOM 5939 C CA . ALA B 1 345 ? -7.938 -39.094 -23.078 1 97.06 345 ALA B CA 1
ATOM 5940 C C . ALA B 1 345 ? -6.633 -39.875 -23.172 1 97.06 345 ALA B C 1
ATOM 5942 O O . ALA B 1 345 ? -6.184 -40.469 -22.188 1 97.06 345 ALA B O 1
ATOM 5943 N N . PRO B 1 346 ? -5.984 -39.844 -24.328 1 97.44 346 PRO B N 1
ATOM 5944 C CA . PRO B 1 346 ? -4.766 -40.625 -24.531 1 97.44 346 PRO B CA 1
ATOM 5945 C C . PRO B 1 346 ? -3.67 -40.312 -23.531 1 97.44 346 PRO B C 1
ATOM 5947 O O . PRO B 1 346 ? -3.025 -41.219 -23 1 97.44 346 PRO B O 1
ATOM 5950 N N . VAL B 1 347 ? -3.502 -39.062 -23.234 1 98.12 347 VAL B N 1
ATOM 5951 C CA . VAL B 1 347 ? -2.436 -38.656 -22.312 1 98.12 347 VAL B CA 1
ATOM 5952 C C . VAL B 1 347 ? -2.74 -39.156 -20.906 1 98.12 347 VAL B C 1
ATOM 5954 O O . VAL B 1 347 ? -1.827 -39.5 -20.156 1 98.12 347 VAL B O 1
ATOM 5957 N N . VAL B 1 348 ? -4.012 -39.25 -20.547 1 98.5 348 VAL B N 1
ATOM 5958 C CA . VAL B 1 348 ? -4.418 -39.781 -19.234 1 98.5 348 VAL B CA 1
ATOM 5959 C C . VAL B 1 348 ? -4.113 -41.281 -19.156 1 98.5 348 VAL B C 1
ATOM 5961 O O . VAL B 1 348 ? -3.488 -41.719 -18.188 1 98.5 348 VAL B O 1
ATOM 5964 N N . ARG B 1 349 ? -4.457 -42 -20.172 1 98.31 349 ARG B N 1
ATOM 5965 C CA . ARG B 1 349 ? -4.258 -43.438 -20.188 1 98.31 349 ARG B CA 1
ATOM 5966 C C . ARG B 1 349 ? -2.775 -43.781 -20.156 1 98.31 349 ARG B C 1
ATOM 5968 O O . ARG B 1 349 ? -2.359 -44.688 -19.406 1 98.31 349 ARG B O 1
ATOM 5975 N N . SER B 1 350 ? -2.041 -43.062 -20.953 1 98.25 350 SER B N 1
ATOM 5976 C CA . SER B 1 350 ? -0.604 -43.312 -21 1 98.25 350 SER B CA 1
ATOM 5977 C C . SER B 1 350 ? 0.06 -43.031 -19.672 1 98.25 350 SER B C 1
ATOM 5979 O O . SER B 1 350 ? 0.925 -43.781 -19.219 1 98.25 350 SER B O 1
ATOM 5981 N N . THR B 1 351 ? -0.355 -41.938 -19.047 1 98.75 351 THR B N 1
ATOM 5982 C CA . THR B 1 351 ? 0.228 -41.531 -17.766 1 98.75 351 THR B CA 1
ATOM 5983 C C . THR B 1 351 ? -0.165 -42.531 -16.672 1 98.75 351 THR B C 1
ATOM 5985 O O . THR B 1 351 ? 0.664 -42.906 -15.836 1 98.75 351 THR B O 1
ATOM 5988 N N . ALA B 1 352 ? -1.401 -42.938 -16.672 1 98.62 352 ALA B N 1
ATOM 5989 C CA . ALA B 1 352 ? -1.872 -43.906 -15.695 1 98.62 352 ALA B CA 1
ATOM 5990 C C . ALA B 1 352 ? -1.092 -45.219 -15.812 1 98.62 352 ALA B C 1
ATOM 5992 O O . ALA B 1 352 ? -0.682 -45.812 -14.797 1 98.62 352 ALA B O 1
ATOM 5993 N N . ALA B 1 353 ? -0.886 -45.688 -17 1 98.25 353 ALA B N 1
ATOM 5994 C CA . ALA B 1 353 ? -0.131 -46.906 -17.234 1 98.25 353 ALA B CA 1
ATOM 5995 C C . ALA B 1 353 ? 1.311 -46.781 -16.766 1 98.25 353 ALA B C 1
ATOM 5997 O O . ALA B 1 353 ? 1.87 -47.688 -16.172 1 98.25 353 ALA B O 1
ATOM 5998 N N . ALA B 1 354 ? 1.863 -45.656 -17.062 1 98.62 354 ALA B N 1
ATOM 5999 C CA . ALA B 1 354 ? 3.244 -45.406 -16.656 1 98.62 354 ALA B CA 1
ATOM 6000 C C . ALA B 1 354 ? 3.371 -45.344 -15.133 1 98.62 354 ALA B C 1
ATOM 6002 O O . ALA B 1 354 ? 4.348 -45.844 -14.57 1 98.62 354 ALA B O 1
ATOM 6003 N N . ILE B 1 355 ? 2.406 -44.719 -14.438 1 98.62 355 ILE B N 1
ATOM 6004 C CA . ILE B 1 355 ? 2.41 -44.656 -12.977 1 98.62 355 ILE B CA 1
ATOM 6005 C C . ILE B 1 355 ? 2.369 -46.062 -12.398 1 98.62 355 ILE B C 1
ATOM 6007 O O . ILE B 1 355 ? 3.139 -46.375 -11.492 1 98.62 355 ILE B O 1
ATOM 6011 N N . GLU B 1 356 ? 1.532 -46.844 -12.93 1 98.38 356 GLU B N 1
ATOM 6012 C CA . GLU B 1 356 ? 1.443 -48.219 -12.469 1 98.38 356 GLU B CA 1
ATOM 6013 C C . GLU B 1 356 ? 2.762 -48.969 -12.68 1 98.38 356 GLU B C 1
ATOM 6015 O O . GLU B 1 356 ? 3.209 -49.719 -11.812 1 98.38 356 GLU B O 1
ATOM 6020 N N . ALA B 1 357 ? 3.365 -48.781 -13.773 1 97.88 357 ALA B N 1
ATOM 6021 C CA . ALA B 1 357 ? 4.613 -49.438 -14.109 1 97.88 357 ALA B CA 1
ATOM 6022 C C . ALA B 1 357 ? 5.742 -49.031 -13.18 1 97.88 357 ALA B C 1
ATOM 6024 O O . ALA B 1 357 ? 6.602 -49.844 -12.828 1 97.88 357 ALA B O 1
ATOM 6025 N N . VAL B 1 358 ? 5.766 -47.781 -12.836 1 98.12 358 VAL B N 1
ATOM 6026 C CA . VAL B 1 358 ? 6.883 -47.219 -12.07 1 98.12 358 VAL B CA 1
ATOM 6027 C C . VAL B 1 358 ? 6.641 -47.438 -10.578 1 98.12 358 VAL B C 1
ATOM 6029 O O . VAL B 1 358 ? 7.566 -47.781 -9.836 1 98.12 358 VAL B O 1
ATOM 6032 N N . LEU B 1 359 ? 5.383 -47.25 -10.164 1 98.12 359 LEU B N 1
ATOM 6033 C CA . LEU B 1 359 ? 5.125 -47.156 -8.734 1 98.12 359 LEU B CA 1
ATOM 6034 C C . LEU B 1 359 ? 4.414 -48.406 -8.234 1 98.12 359 LEU B C 1
ATOM 6036 O O . LEU B 1 359 ? 4.324 -48.625 -7.023 1 98.12 359 LEU B O 1
ATOM 6040 N N . GLY B 1 360 ? 3.934 -49.188 -9.055 1 97.69 360 GLY B N 1
ATOM 6041 C CA . GLY B 1 360 ? 3.244 -50.406 -8.664 1 97.69 360 GLY B CA 1
ATOM 6042 C C . GLY B 1 360 ? 1.876 -50.156 -8.062 1 97.69 360 GLY B C 1
ATOM 6043 O O . GLY B 1 360 ? 1.396 -50.938 -7.246 1 97.69 360 GLY B O 1
ATOM 6044 N N . ARG B 1 361 ? 1.285 -49.031 -8.398 1 96.69 361 ARG B N 1
ATOM 6045 C CA . ARG B 1 361 ? -0.053 -48.719 -7.902 1 96.69 361 ARG B CA 1
ATOM 6046 C C . ARG B 1 361 ? -0.853 -47.938 -8.938 1 96.69 361 ARG B C 1
ATOM 6048 O O . ARG B 1 361 ? -0.278 -47.312 -9.828 1 96.69 361 ARG B O 1
ATOM 6055 N N . GLU B 1 362 ? -2.129 -48 -8.766 1 97.56 362 GLU B N 1
ATOM 6056 C CA . GLU B 1 362 ? -3.029 -47.281 -9.664 1 97.56 362 GLU B CA 1
ATOM 6057 C C . GLU B 1 362 ? -2.975 -45.781 -9.422 1 97.56 362 GLU B C 1
ATOM 6059 O O . GLU B 1 362 ? -2.877 -45.344 -8.281 1 97.56 362 GLU B O 1
ATOM 6064 N N . ALA B 1 363 ? -3.045 -45.062 -10.555 1 97.75 363 ALA B N 1
ATOM 6065 C CA . ALA B 1 363 ? -3.072 -43.594 -10.461 1 97.75 363 ALA B CA 1
ATOM 6066 C C . ALA B 1 363 ? -4.363 -43.125 -9.805 1 97.75 363 ALA B C 1
ATOM 6068 O O . ALA B 1 363 ? -5.438 -43.656 -10.055 1 97.75 363 ALA B O 1
ATOM 6069 N N . ALA B 1 364 ? -4.289 -42.156 -8.945 1 97.56 364 ALA B N 1
ATOM 6070 C CA . ALA B 1 364 ? -5.477 -41.406 -8.531 1 97.56 364 ALA B CA 1
ATOM 6071 C C . ALA B 1 364 ? -5.77 -40.25 -9.5 1 97.56 364 ALA B C 1
ATOM 6073 O O . ALA B 1 364 ? -4.867 -39.75 -10.172 1 97.56 364 ALA B O 1
ATOM 6074 N N . TYR B 1 365 ? -7.012 -39.906 -9.633 1 98 365 TYR B N 1
ATOM 6075 C CA . TYR B 1 365 ? -7.445 -38.812 -10.477 1 98 365 TYR B CA 1
ATOM 6076 C C . TYR B 1 365 ? -7.984 -37.656 -9.641 1 98 365 TYR B C 1
ATOM 6078 O O . TYR B 1 365 ? -8.906 -37.844 -8.844 1 98 365 TYR B O 1
ATOM 6086 N N . VAL B 1 366 ? -7.422 -36.5 -9.797 1 97.69 366 VAL B N 1
ATOM 6087 C CA . VAL B 1 366 ? -7.746 -35.406 -8.898 1 97.69 366 VAL B CA 1
ATOM 6088 C C . VAL B 1 366 ? -8.008 -34.125 -9.703 1 97.69 366 VAL B C 1
ATOM 6090 O O . VAL B 1 366 ? -7.82 -34.125 -10.922 1 97.69 366 VAL B O 1
ATOM 6093 N N . VAL B 1 367 ? -8.516 -33.125 -9.023 1 97.5 367 VAL B N 1
ATOM 6094 C CA . VAL B 1 367 ? -8.742 -31.797 -9.562 1 97.5 367 VAL B CA 1
ATOM 6095 C C . VAL B 1 367 ? -8.031 -30.75 -8.703 1 97.5 367 VAL B C 1
ATOM 6097 O O . VAL B 1 367 ? -8.023 -30.859 -7.469 1 97.5 367 VAL B O 1
ATOM 6100 N N . SER B 1 368 ? -7.422 -29.859 -9.352 1 97.62 368 SER B N 1
ATOM 6101 C CA . SER B 1 368 ? -6.637 -28.844 -8.664 1 97.62 368 SER B CA 1
ATOM 6102 C C . SER B 1 368 ? -7.535 -27.781 -8.031 1 97.62 368 SER B C 1
ATOM 6104 O O . SER B 1 368 ? -8.531 -27.359 -8.625 1 97.62 368 SER B O 1
ATOM 6106 N N . PRO B 1 369 ? -7.18 -27.281 -6.809 1 97.19 369 PRO B N 1
ATOM 6107 C CA . PRO B 1 369 ? -7.918 -26.172 -6.195 1 97.19 369 PRO B CA 1
ATOM 6108 C C . PRO B 1 369 ? -7.68 -24.844 -6.906 1 97.19 369 PRO B C 1
ATOM 6110 O O . PRO B 1 369 ? -8.531 -23.953 -6.855 1 97.19 369 PRO B O 1
ATOM 6113 N N . GLY B 1 370 ? -6.516 -24.625 -7.441 1 96.38 370 GLY B N 1
ATOM 6114 C CA . GLY B 1 370 ? -6.168 -23.453 -8.219 1 96.38 370 GLY B CA 1
ATOM 6115 C C . GLY B 1 370 ? -6.094 -23.719 -9.711 1 96.38 370 GLY B C 1
ATOM 6116 O O . GLY B 1 370 ? -6.109 -24.875 -10.141 1 96.38 370 GLY B O 1
ATOM 6117 N N . THR B 1 371 ? -6.062 -22.641 -10.469 1 96.5 371 THR B N 1
ATOM 6118 C CA . THR B 1 371 ? -5.902 -22.781 -11.914 1 96.5 371 THR B CA 1
ATOM 6119 C C . THR B 1 371 ? -4.426 -22.891 -12.281 1 96.5 371 THR B C 1
ATOM 6121 O O . THR B 1 371 ? -3.553 -22.516 -11.5 1 96.5 371 THR B O 1
ATOM 6124 N N . TYR B 1 372 ? -4.207 -23.484 -13.352 1 96.88 372 TYR B N 1
ATOM 6125 C CA . TYR B 1 372 ? -2.875 -23.562 -13.945 1 96.88 372 TYR B CA 1
ATOM 6126 C C . TYR B 1 372 ? -2.951 -23.484 -15.469 1 96.88 372 TYR B C 1
ATOM 6128 O O . TYR B 1 372 ? -3.998 -23.141 -16.031 1 96.88 372 TYR B O 1
ATOM 6136 N N . ASP B 1 373 ? -1.959 -23.656 -16.141 1 98.25 373 ASP B N 1
ATOM 6137 C CA . ASP B 1 373 ? -1.823 -23.266 -17.547 1 98.25 373 ASP B CA 1
ATOM 6138 C C . ASP B 1 373 ? -2.805 -24.047 -18.422 1 98.25 373 ASP B C 1
ATOM 6140 O O . ASP B 1 373 ? -3.062 -23.656 -19.562 1 98.25 373 ASP B O 1
ATOM 6144 N N . GLN B 1 374 ? -3.348 -25.141 -17.953 1 98.19 374 GLN B N 1
ATOM 6145 C CA . GLN B 1 374 ? -4.332 -25.891 -18.719 1 98.19 374 GLN B CA 1
ATOM 6146 C C . GLN B 1 374 ? -5.465 -24.984 -19.203 1 98.19 374 GLN B C 1
ATOM 6148 O O . GLN B 1 374 ? -6 -25.188 -20.297 1 98.19 374 GLN B O 1
ATOM 6153 N N . LYS B 1 375 ? -5.777 -23.969 -18.438 1 97.69 375 LYS B N 1
ATOM 6154 C CA . LYS B 1 375 ? -6.855 -23.031 -18.781 1 97.69 375 LYS B CA 1
ATOM 6155 C C . LYS B 1 375 ? -6.645 -22.422 -20.156 1 97.69 375 LYS B C 1
ATOM 6157 O O . LYS B 1 375 ? -7.586 -22.328 -20.953 1 97.69 375 LYS B O 1
ATOM 6162 N N . HIS B 1 376 ? -5.457 -22.062 -20.484 1 98.19 376 HIS B N 1
ATOM 6163 C CA . HIS B 1 376 ? -5.18 -21.391 -21.75 1 98.19 376 HIS B CA 1
ATOM 6164 C C . HIS B 1 376 ? -4.957 -22.422 -22.859 1 98.19 376 HIS B C 1
ATOM 6166 O O . HIS B 1 376 ? -5.309 -22.172 -24.016 1 98.19 376 HIS B O 1
ATOM 6172 N N . ILE B 1 377 ? -4.355 -23.578 -22.5 1 98.31 377 ILE B N 1
ATOM 6173 C CA . ILE B 1 377 ? -4.125 -24.641 -23.484 1 98.31 377 ILE B CA 1
ATOM 6174 C C . ILE B 1 377 ? -5.465 -25.172 -23.984 1 98.31 377 ILE B C 1
ATOM 6176 O O . ILE B 1 377 ? -5.629 -25.391 -25.188 1 98.31 377 ILE B O 1
ATOM 6180 N N . ASP B 1 378 ? -6.352 -25.328 -23.078 1 96.12 378 ASP B N 1
ATOM 6181 C CA . ASP B 1 378 ? -7.691 -25.797 -23.406 1 96.12 378 ASP B CA 1
ATOM 6182 C C . ASP B 1 378 ? -8.492 -24.719 -24.141 1 96.12 378 ASP B C 1
ATOM 6184 O O . ASP B 1 378 ? -8.945 -24.938 -25.266 1 96.12 378 ASP B O 1
ATOM 6188 N N . ARG B 1 379 ? -8.602 -23.516 -23.609 1 95.06 379 ARG B N 1
ATOM 6189 C CA . ARG B 1 379 ? -9.539 -22.516 -24.078 1 95.06 379 ARG B CA 1
ATOM 6190 C C . ARG B 1 379 ? -9.023 -21.828 -25.344 1 95.06 379 ARG B C 1
ATOM 6192 O O . ARG B 1 379 ? -9.789 -21.562 -26.281 1 95.06 379 ARG B O 1
ATOM 6199 N N . ILE B 1 380 ? -7.758 -21.469 -25.375 1 96.44 380 ILE B N 1
ATOM 6200 C CA . ILE B 1 380 ? -7.191 -20.75 -26.516 1 96.44 380 ILE B CA 1
ATOM 6201 C C . ILE B 1 380 ? -6.547 -21.734 -27.484 1 96.44 380 ILE B C 1
ATOM 6203 O O . ILE B 1 380 ? -6.816 -21.703 -28.688 1 96.44 380 ILE B O 1
ATOM 6207 N N . GLY B 1 381 ? -5.801 -22.672 -26.969 1 95.88 381 GLY B N 1
ATOM 6208 C CA . GLY B 1 381 ? -5.121 -23.656 -27.797 1 95.88 381 GLY B CA 1
ATOM 6209 C C . GLY B 1 381 ? -6.059 -24.688 -28.391 1 95.88 381 GLY B C 1
ATOM 6210 O O . GLY B 1 381 ? -5.711 -25.375 -29.359 1 95.88 381 GLY B O 1
ATOM 6211 N N . ARG B 1 382 ? -7.184 -24.906 -27.781 1 95.62 382 ARG B N 1
ATOM 6212 C CA . ARG B 1 382 ? -8.211 -25.875 -28.172 1 95.62 382 ARG B CA 1
ATOM 6213 C C . ARG B 1 382 ? -7.68 -27.297 -28.094 1 95.62 382 ARG B C 1
ATOM 6215 O O . ARG B 1 382 ? -8.047 -28.141 -28.922 1 95.62 382 ARG B O 1
ATOM 6222 N N . LEU B 1 383 ? -6.75 -27.484 -27.234 1 95.94 383 LEU B N 1
ATOM 6223 C CA . LEU B 1 383 ? -6.184 -28.812 -27.016 1 95.94 383 LEU B CA 1
ATOM 6224 C C . LEU B 1 383 ? -6.719 -29.406 -25.719 1 95.94 383 LEU B C 1
ATOM 6226 O O . LEU B 1 383 ? -6.301 -29.016 -24.625 1 95.94 383 LEU B O 1
ATOM 6230 N N . LYS B 1 384 ? -7.559 -30.406 -25.797 1 95.62 384 LYS B N 1
ATOM 6231 C CA . LYS B 1 384 ? -8.242 -30.984 -24.641 1 95.62 384 LYS B CA 1
ATOM 6232 C C . LYS B 1 384 ? -7.41 -32.094 -24.031 1 95.62 384 LYS B C 1
ATOM 6234 O O . LYS B 1 384 ? -7.578 -32.438 -22.844 1 95.62 384 LYS B O 1
ATOM 6239 N N . ASN B 1 385 ? -6.52 -32.688 -24.859 1 97.88 385 ASN B N 1
ATOM 6240 C CA . ASN B 1 385 ? -5.652 -33.781 -24.406 1 97.88 385 ASN B CA 1
ATOM 6241 C C . ASN B 1 385 ? -4.473 -33.25 -23.594 1 97.88 385 ASN B C 1
ATOM 6243 O O . ASN B 1 385 ? -3.32 -33.375 -24 1 97.88 385 ASN B O 1
ATOM 6247 N N . CYS B 1 386 ? -4.809 -32.625 -22.422 1 98.31 386 CYS B N 1
ATOM 6248 C CA . CYS B 1 386 ? -3.869 -31.938 -21.547 1 98.31 386 CYS B CA 1
ATOM 6249 C C . CYS B 1 386 ? -4.145 -32.281 -20.078 1 98.31 386 CYS B C 1
ATOM 6251 O O . CYS B 1 386 ? -5.293 -32.219 -19.641 1 98.31 386 CYS B O 1
ATOM 6253 N N . ILE B 1 387 ? -3.117 -32.656 -19.344 1 98.69 387 ILE B N 1
ATOM 6254 C CA . ILE B 1 387 ? -3.262 -32.938 -17.922 1 98.69 387 ILE B CA 1
ATOM 6255 C C . ILE B 1 387 ? -2.1 -32.312 -17.156 1 98.69 387 ILE B C 1
ATOM 6257 O O . ILE B 1 387 ? -1.11 -31.891 -17.75 1 98.69 387 ILE B O 1
ATOM 6261 N N . ALA B 1 388 ? -2.248 -32.219 -15.836 1 98.56 388 ALA B N 1
ATOM 6262 C CA . ALA B 1 388 ? -1.114 -31.969 -14.953 1 98.56 388 ALA B CA 1
ATOM 6263 C C . ALA B 1 388 ? -0.65 -33.25 -14.266 1 98.56 388 ALA B C 1
ATOM 6265 O O . ALA B 1 388 ? -1.471 -34.094 -13.859 1 98.56 388 ALA B O 1
ATOM 6266 N N . TYR B 1 389 ? 0.58 -33.438 -14.281 1 98.69 389 TYR B N 1
ATOM 6267 C CA . TYR B 1 389 ? 1.244 -34.531 -13.562 1 98.69 389 TYR B CA 1
ATOM 6268 C C . TYR B 1 389 ? 2.691 -34.156 -13.25 1 98.69 389 TYR B C 1
ATOM 6270 O O . TYR B 1 389 ? 3.461 -33.812 -14.148 1 98.69 389 TYR B O 1
ATOM 6278 N N . GLY B 1 390 ? 3.016 -34.281 -12.039 1 98.12 390 GLY B N 1
ATOM 6279 C CA . GLY B 1 390 ? 4.402 -34 -11.688 1 98.12 390 GLY B CA 1
ATOM 6280 C C . GLY B 1 390 ? 4.695 -34.25 -10.219 1 98.12 390 GLY B C 1
ATOM 6281 O O . GLY B 1 390 ? 3.781 -34.5 -9.43 1 98.12 390 GLY B O 1
ATOM 6282 N N . PRO B 1 391 ? 5.957 -34.156 -9.906 1 98.12 391 PRO B N 1
ATOM 6283 C CA . PRO B 1 391 ? 6.383 -34.344 -8.516 1 98.12 391 PRO B CA 1
ATOM 6284 C C . PRO B 1 391 ? 6.059 -33.156 -7.629 1 98.12 391 PRO B C 1
ATOM 6286 O O . PRO B 1 391 ? 5.715 -32.094 -8.133 1 98.12 391 PRO B O 1
ATOM 6289 N N . GLY B 1 392 ? 6.156 -33.375 -6.348 1 96.69 392 GLY B N 1
ATOM 6290 C CA . GLY B 1 392 ? 5.875 -32.312 -5.375 1 96.69 392 GLY B CA 1
ATOM 6291 C C . GLY B 1 392 ? 4.484 -32.438 -4.773 1 96.69 392 GLY B C 1
ATOM 6292 O O . GLY B 1 392 ? 3.666 -33.219 -5.227 1 96.69 392 GLY B O 1
ATOM 6293 N N . GLN B 1 393 ? 4.332 -31.672 -3.734 1 95.75 393 GLN B N 1
ATOM 6294 C CA . GLN B 1 393 ? 3.059 -31.641 -3.023 1 95.75 393 GLN B CA 1
ATOM 6295 C C . GLN B 1 393 ? 2.379 -30.281 -3.15 1 95.75 393 GLN B C 1
ATOM 6297 O O . GLN B 1 393 ? 3.016 -29.25 -2.957 1 95.75 393 GLN B O 1
ATOM 6302 N N . LEU B 1 394 ? 1.135 -30.453 -3.451 1 94.75 394 LEU B N 1
ATOM 6303 C CA . LEU B 1 394 ? 0.344 -29.234 -3.621 1 94.75 394 LEU B CA 1
ATOM 6304 C C . LEU B 1 394 ? 0.35 -28.406 -2.346 1 94.75 394 LEU B C 1
ATOM 6306 O O . LEU B 1 394 ? 0.377 -27.172 -2.404 1 94.75 394 LEU B O 1
ATOM 6310 N N . ALA B 1 395 ? 0.376 -29 -1.209 1 93.44 395 ALA B N 1
ATOM 6311 C CA . ALA B 1 395 ? 0.318 -28.312 0.085 1 93.44 395 ALA B CA 1
ATOM 6312 C C . ALA B 1 395 ? 1.566 -27.469 0.32 1 93.44 395 ALA B C 1
ATOM 6314 O O . ALA B 1 395 ? 1.569 -26.578 1.174 1 93.44 395 ALA B O 1
ATOM 6315 N N . GLN B 1 396 ? 2.609 -27.734 -0.449 1 94.75 396 GLN B N 1
ATOM 6316 C CA . GLN B 1 396 ? 3.863 -27 -0.323 1 94.75 396 GLN B CA 1
ATOM 6317 C C . GLN B 1 396 ? 3.82 -25.688 -1.109 1 94.75 396 GLN B C 1
ATOM 6319 O O . GLN B 1 396 ? 4.625 -24.781 -0.87 1 94.75 396 GLN B O 1
ATOM 6324 N N . ALA B 1 397 ? 2.867 -25.578 -1.995 1 95.44 397 ALA B N 1
ATOM 6325 C CA . ALA B 1 397 ? 2.838 -24.422 -2.885 1 95.44 397 ALA B CA 1
ATOM 6326 C C . ALA B 1 397 ? 2.641 -23.125 -2.096 1 95.44 397 ALA B C 1
ATOM 6328 O O . ALA B 1 397 ? 1.702 -23.016 -1.304 1 95.44 397 ALA B O 1
ATOM 6329 N N . HIS B 1 398 ? 3.482 -22.141 -2.275 1 97.38 398 HIS B N 1
ATOM 6330 C CA . HIS B 1 398 ? 3.42 -20.781 -1.734 1 97.38 398 HIS B CA 1
ATOM 6331 C C . HIS B 1 398 ? 3.729 -20.766 -0.241 1 97.38 398 HIS B C 1
ATOM 6333 O O . HIS B 1 398 ? 3.516 -19.766 0.433 1 97.38 398 HIS B O 1
ATOM 6339 N N . GLN B 1 399 ? 4.234 -21.922 0.306 1 97.75 399 GLN B N 1
ATOM 6340 C CA . GLN B 1 399 ? 4.543 -22 1.729 1 97.75 399 GLN B CA 1
ATOM 6341 C C . GLN B 1 399 ? 6.008 -21.656 1.992 1 97.75 399 GLN B C 1
ATOM 6343 O O . GLN B 1 399 ? 6.867 -21.891 1.14 1 97.75 399 GLN B O 1
ATOM 6348 N N . PRO B 1 400 ? 6.234 -21.078 3.209 1 97.75 400 PRO B N 1
ATOM 6349 C CA . PRO B 1 400 ? 7.648 -21.016 3.588 1 97.75 400 PRO B CA 1
ATOM 6350 C C . PRO B 1 400 ? 8.281 -22.391 3.758 1 97.75 400 PRO B C 1
ATOM 6352 O O . PRO B 1 400 ? 7.582 -23.359 4.09 1 97.75 400 PRO B O 1
ATOM 6355 N N . ASP B 1 401 ? 9.57 -22.469 3.475 1 98.25 401 ASP B N 1
ATOM 6356 C CA . ASP B 1 401 ? 10.305 -23.734 3.516 1 98.25 401 ASP B CA 1
ATOM 6357 C C . ASP B 1 401 ? 9.711 -24.75 2.545 1 98.25 401 ASP B C 1
ATOM 6359 O O . ASP B 1 401 ? 9.602 -25.938 2.869 1 98.25 401 ASP B O 1
ATOM 6363 N N . GLU B 1 402 ? 9.273 -24.203 1.459 1 98.5 402 GLU B N 1
ATOM 6364 C CA . GLU B 1 402 ? 8.836 -25.062 0.363 1 98.5 402 GLU B CA 1
ATOM 6365 C C . GLU B 1 402 ? 9.906 -26.078 -0.007 1 98.5 402 GLU B C 1
ATOM 6367 O O . GLU B 1 402 ? 11.094 -25.75 -0.046 1 98.5 402 GLU B O 1
ATOM 6372 N N . TRP B 1 403 ? 9.484 -27.328 -0.291 1 98.62 403 TRP B N 1
ATOM 6373 C CA . TRP B 1 403 ? 10.445 -28.359 -0.658 1 98.62 403 TRP B CA 1
ATOM 6374 C C . TRP B 1 403 ? 9.82 -29.359 -1.632 1 98.62 403 TRP B C 1
ATOM 6376 O O . TRP B 1 403 ? 8.602 -29.375 -1.827 1 98.62 403 TRP B O 1
ATOM 6386 N N . ILE B 1 404 ? 10.656 -30.125 -2.287 1 98.75 404 ILE B N 1
ATOM 6387 C CA . ILE B 1 404 ? 10.25 -31.219 -3.166 1 98.75 404 ILE B CA 1
ATOM 6388 C C . ILE B 1 404 ? 11.125 -32.438 -2.908 1 98.75 404 ILE B C 1
ATOM 6390 O O . ILE B 1 404 ? 12.328 -32.312 -2.65 1 98.75 404 ILE B O 1
ATOM 6394 N N . GLY B 1 405 ? 10.547 -33.625 -2.939 1 98.69 405 GLY B N 1
ATOM 6395 C CA . GLY B 1 405 ? 11.305 -34.875 -2.76 1 98.69 405 GLY B CA 1
ATOM 6396 C C . GLY B 1 405 ? 12.148 -35.219 -3.967 1 98.69 405 GLY B C 1
ATOM 6397 O O . GLY B 1 405 ? 11.648 -35.25 -5.094 1 98.69 405 GLY B O 1
ATOM 6398 N N . ILE B 1 406 ? 13.359 -35.562 -3.754 1 98.75 406 ILE B N 1
ATOM 6399 C CA . ILE B 1 406 ? 14.266 -35.969 -4.832 1 98.75 406 ILE B CA 1
ATOM 6400 C C . ILE B 1 406 ? 13.82 -37.281 -5.441 1 98.75 406 ILE B C 1
ATOM 6402 O O . ILE B 1 406 ? 13.797 -37.438 -6.664 1 98.75 406 ILE B O 1
ATOM 6406 N N . THR B 1 407 ? 13.445 -38.188 -4.602 1 98.69 407 THR B N 1
ATOM 6407 C CA . THR B 1 407 ? 12.922 -39.469 -5.078 1 98.69 407 THR B CA 1
ATOM 6408 C C . THR B 1 407 ? 11.641 -39.25 -5.879 1 98.69 407 THR B C 1
ATOM 6410 O O . THR B 1 407 ? 11.43 -39.906 -6.91 1 98.69 407 THR B O 1
ATOM 6413 N N . ASP B 1 408 ? 10.82 -38.375 -5.379 1 98.62 408 ASP B N 1
ATOM 6414 C CA . ASP B 1 408 ? 9.586 -38.062 -6.098 1 98.62 408 ASP B CA 1
ATOM 6415 C C . ASP B 1 408 ? 9.891 -37.5 -7.484 1 98.62 408 ASP B C 1
ATOM 6417 O O . ASP B 1 408 ? 9.195 -37.812 -8.453 1 98.62 408 ASP B O 1
ATOM 6421 N N . MET B 1 409 ? 10.898 -36.656 -7.551 1 98.88 409 MET B N 1
ATOM 6422 C CA . MET B 1 409 ? 11.297 -36.125 -8.844 1 98.88 409 MET B CA 1
ATOM 6423 C C . MET B 1 409 ? 11.758 -37.219 -9.789 1 98.88 409 MET B C 1
ATOM 6425 O O . MET B 1 409 ? 11.359 -37.25 -10.953 1 98.88 409 MET B O 1
ATOM 6429 N N . ALA B 1 410 ? 12.547 -38.094 -9.297 1 98.81 410 ALA B N 1
ATOM 6430 C CA . ALA B 1 410 ? 13.062 -39.188 -10.109 1 98.81 410 ALA B CA 1
ATOM 6431 C C . ALA B 1 410 ? 11.938 -40.125 -10.57 1 98.81 410 ALA B C 1
ATOM 6433 O O . ALA B 1 410 ? 11.906 -40.531 -11.734 1 98.81 410 ALA B O 1
ATOM 6434 N N . ASP B 1 411 ? 11.07 -40.438 -9.656 1 98.81 411 ASP B N 1
ATOM 6435 C CA . ASP B 1 411 ? 9.93 -41.281 -10 1 98.81 411 ASP B CA 1
ATOM 6436 C C . ASP B 1 411 ? 9.062 -40.625 -11.07 1 98.81 411 ASP B C 1
ATOM 6438 O O . ASP B 1 411 ? 8.648 -41.281 -12.023 1 98.81 411 ASP B O 1
ATOM 6442 N N . SER B 1 412 ? 8.805 -39.406 -10.883 1 98.88 412 SER B N 1
ATOM 6443 C CA . SER B 1 412 ? 7.996 -38.688 -11.867 1 98.88 412 SER B CA 1
ATOM 6444 C C . SER B 1 412 ? 8.695 -38.625 -13.219 1 98.88 412 SER B C 1
ATOM 6446 O O . SER B 1 412 ? 8.047 -38.719 -14.266 1 98.88 412 SER B O 1
ATOM 6448 N N . ALA B 1 413 ? 10.008 -38.375 -13.18 1 98.88 413 ALA B N 1
ATOM 6449 C CA . ALA B 1 413 ? 10.766 -38.406 -14.43 1 98.88 413 ALA B CA 1
ATOM 6450 C C . ALA B 1 413 ? 10.633 -39.75 -15.133 1 98.88 413 ALA B C 1
ATOM 6452 O O . ALA B 1 413 ? 10.469 -39.812 -16.359 1 98.88 413 ALA B O 1
ATOM 6453 N N . ARG B 1 414 ? 10.68 -40.875 -14.398 1 98.88 414 ARG B N 1
ATOM 6454 C CA . ARG B 1 414 ? 10.5 -42.188 -14.969 1 98.88 414 ARG B CA 1
ATOM 6455 C C . ARG B 1 414 ? 9.109 -42.344 -15.594 1 98.88 414 ARG B C 1
ATOM 6457 O O . ARG B 1 414 ? 8.977 -42.844 -16.703 1 98.88 414 ARG B O 1
ATOM 6464 N N . VAL B 1 415 ? 8.133 -41.875 -14.883 1 98.88 415 VAL B N 1
ATOM 6465 C CA . VAL B 1 415 ? 6.766 -41.938 -15.383 1 98.88 415 VAL B CA 1
ATOM 6466 C C . VAL B 1 415 ? 6.652 -41.156 -16.688 1 98.88 415 VAL B C 1
ATOM 6468 O O . VAL B 1 415 ? 6.188 -41.688 -17.703 1 98.88 415 VAL B O 1
ATOM 6471 N N . MET B 1 416 ? 7.113 -39.938 -16.688 1 98.94 416 MET B N 1
ATOM 6472 C CA . MET B 1 416 ? 7.004 -39.094 -17.859 1 98.94 416 MET B CA 1
ATOM 6473 C C . MET B 1 416 ? 7.777 -39.688 -19.031 1 98.94 416 MET B C 1
ATOM 6475 O O . MET B 1 416 ? 7.324 -39.625 -20.188 1 98.94 416 MET B O 1
ATOM 6479 N N . ALA B 1 417 ? 8.938 -40.281 -18.766 1 98.88 417 ALA B N 1
ATOM 6480 C CA . ALA B 1 417 ? 9.727 -40.906 -19.828 1 98.88 417 ALA B CA 1
ATOM 6481 C C . ALA B 1 417 ? 8.984 -42.125 -20.406 1 98.88 417 ALA B C 1
ATOM 6483 O O . ALA B 1 417 ? 9.039 -42.375 -21.609 1 98.88 417 ALA B O 1
ATOM 6484 N N . LEU B 1 418 ? 8.32 -42.844 -19.562 1 98.69 418 LEU B N 1
ATOM 6485 C CA . LEU B 1 418 ? 7.566 -44 -20.031 1 98.69 418 LEU B CA 1
ATOM 6486 C C . LEU B 1 418 ? 6.352 -43.562 -20.844 1 98.69 418 LEU B C 1
ATOM 6488 O O . LEU B 1 418 ? 5.949 -44.25 -21.781 1 98.69 418 LEU B O 1
ATOM 6492 N N . VAL B 1 419 ? 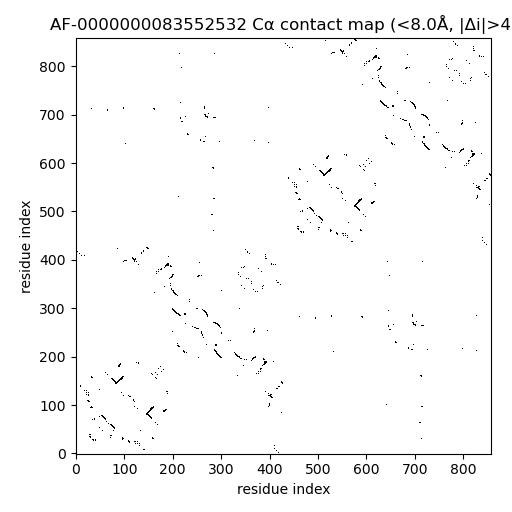5.758 -42.469 -20.484 1 98.75 419 VAL B N 1
ATOM 6493 C CA . VAL B 1 419 ? 4.68 -41.906 -21.297 1 98.75 419 VAL B CA 1
ATOM 6494 C C . VAL B 1 419 ? 5.191 -41.594 -22.703 1 98.75 419 VAL B C 1
ATOM 6496 O O . VAL B 1 419 ? 4.527 -41.906 -23.688 1 98.75 419 VAL B O 1
ATOM 6499 N N . LEU B 1 420 ? 6.379 -40.969 -22.75 1 98.69 420 LEU B N 1
ATOM 6500 C CA . LEU B 1 420 ? 6.996 -40.719 -24.047 1 98.69 420 LEU B CA 1
ATOM 6501 C C . LEU B 1 420 ? 7.184 -42 -24.828 1 98.69 420 LEU B C 1
ATOM 6503 O O . LEU B 1 420 ? 6.93 -42.062 -26.031 1 98.69 420 LEU B O 1
ATOM 6507 N N . ALA B 1 421 ? 7.609 -43.031 -24.172 1 98.12 421 ALA B N 1
ATOM 6508 C CA . ALA B 1 421 ? 7.832 -44.312 -24.828 1 98.12 421 ALA B CA 1
ATOM 6509 C C . ALA B 1 421 ? 6.539 -44.875 -25.422 1 98.12 421 ALA B C 1
ATOM 6511 O O . ALA B 1 421 ? 6.531 -45.406 -26.531 1 98.12 421 ALA B O 1
ATOM 6512 N N . GLU B 1 422 ? 5.527 -44.75 -24.656 1 97.12 422 GLU B N 1
ATOM 6513 C CA . GLU B 1 422 ? 4.234 -45.281 -25.109 1 97.12 422 GLU B CA 1
ATOM 6514 C C . GLU B 1 422 ? 3.732 -44.5 -26.328 1 97.12 422 GLU B C 1
ATOM 6516 O O . GLU B 1 422 ? 3.145 -45.094 -27.234 1 97.12 422 GLU B O 1
ATOM 6521 N N . LEU B 1 423 ? 3.984 -43.25 -26.375 1 97.25 423 LEU B N 1
ATOM 6522 C CA . LEU B 1 423 ? 3.346 -42.375 -27.375 1 97.25 423 LEU B CA 1
ATOM 6523 C C . LEU B 1 423 ? 4.242 -42.219 -28.594 1 97.25 423 LEU B C 1
ATOM 6525 O O . LEU B 1 423 ? 3.75 -41.969 -29.688 1 97.25 423 LEU B O 1
ATOM 6529 N N . LEU B 1 424 ? 5.574 -42.375 -28.406 1 97.31 424 LEU B N 1
ATOM 6530 C CA . LEU B 1 424 ? 6.457 -41.938 -29.484 1 97.31 424 LEU B CA 1
ATOM 6531 C C . LEU B 1 424 ? 7.391 -43.062 -29.938 1 97.31 424 LEU B C 1
ATOM 6533 O O . LEU B 1 424 ? 8.117 -42.906 -30.922 1 97.31 424 LEU B O 1
ATOM 6537 N N . ALA B 1 425 ? 7.449 -44.125 -29.141 1 95.31 425 ALA B N 1
ATOM 6538 C CA . ALA B 1 425 ? 8.328 -45.219 -29.578 1 95.31 425 ALA B CA 1
ATOM 6539 C C . ALA B 1 425 ? 7.914 -45.719 -30.938 1 95.31 425 ALA B C 1
ATOM 6541 O O . ALA B 1 425 ? 6.73 -45.719 -31.297 1 95.31 425 ALA B O 1
ATOM 6542 N N . PRO B 1 426 ? 8.961 -46.25 -31.672 1 91.19 426 PRO B N 1
ATOM 6543 C CA . PRO B 1 426 ? 8.617 -46.812 -32.969 1 91.19 426 PRO B CA 1
ATOM 6544 C C . PRO B 1 426 ? 7.684 -48.031 -32.844 1 91.19 426 PRO B C 1
ATOM 6546 O O . PRO B 1 426 ? 7.754 -48.781 -31.875 1 91.19 426 PRO B O 1
ATOM 6549 N N . ARG B 1 427 ? 6.676 -48.188 -33.781 1 77.44 427 ARG B N 1
ATOM 6550 C CA . ARG B 1 427 ? 5.754 -49.312 -33.812 1 77.44 427 ARG B CA 1
ATOM 6551 C C . ARG B 1 427 ? 6.469 -50.594 -34.281 1 77.44 427 ARG B C 1
ATOM 6553 O O . ARG B 1 427 ? 7.363 -50.531 -35.125 1 77.44 427 ARG B O 1
ATOM 6560 N N . SER B 1 428 ? 6.738 -51.625 -33.312 1 59.38 428 SER B N 1
ATOM 6561 C CA . SER B 1 428 ? 7.309 -52.875 -33.781 1 59.38 428 SER B CA 1
ATOM 6562 C C . SER B 1 428 ? 6.777 -53.25 -35.156 1 59.38 428 SER B C 1
ATOM 6564 O O . SER B 1 428 ? 5.582 -53.125 -35.406 1 59.38 428 SER B O 1
ATOM 6566 N N . ALA B 1 429 ? 7.73 -53.469 -36.188 1 47.56 429 ALA B N 1
ATOM 6567 C CA . ALA B 1 429 ? 7.355 -54.094 -37.438 1 47.56 429 ALA B CA 1
ATOM 6568 C C . ALA B 1 429 ? 6.613 -55.406 -37.219 1 47.56 429 ALA B C 1
ATOM 6570 O O . ALA B 1 429 ? 6.945 -56.156 -36.281 1 47.56 429 ALA B O 1
#